Protein AF-A0A379SJ57-F1 (afdb_monomer_lite)

Structure (mmCIF, N/CA/C/O backbone):
data_AF-A0A379SJ57-F1
#
_entry.id   AF-A0A379SJ57-F1
#
loop_
_atom_site.group_PDB
_atom_site.id
_atom_site.type_symbol
_atom_site.label_atom_id
_atom_site.label_alt_id
_atom_site.label_comp_id
_atom_site.label_asym_id
_atom_site.label_entity_id
_atom_site.label_seq_id
_atom_site.pdbx_PDB_ins_code
_atom_site.Cartn_x
_atom_site.Cartn_y
_atom_site.Cartn_z
_atom_site.occupancy
_atom_site.B_iso_or_equiv
_atom_site.auth_seq_id
_atom_site.auth_comp_id
_atom_site.auth_asym_id
_atom_site.auth_atom_id
_atom_site.pdbx_PDB_model_num
ATOM 1 N N . MET A 1 1 ? -5.625 -17.906 33.572 1.00 48.75 1 MET A N 1
ATOM 2 C CA . MET A 1 1 ? -6.253 -18.999 34.368 1.00 48.75 1 MET A CA 1
ATOM 3 C C . MET A 1 1 ? -7.360 -18.580 35.364 1.00 48.75 1 MET A C 1
ATOM 5 O O . MET A 1 1 ? -8.380 -19.259 35.430 1.00 48.75 1 MET A O 1
ATOM 9 N N . ARG A 1 2 ? -7.218 -17.518 36.188 1.00 71.69 2 ARG A N 1
ATOM 10 C CA . ARG A 1 2 ? -8.210 -17.186 37.253 1.00 71.69 2 ARG A CA 1
ATOM 11 C C . ARG A 1 2 ? -9.575 -16.689 36.744 1.00 71.69 2 ARG A C 1
ATOM 13 O O . ARG A 1 2 ? -10.586 -16.983 37.377 1.00 71.69 2 ARG A O 1
ATOM 20 N N . LEU A 1 3 ? -9.605 -15.935 35.642 1.00 72.38 3 LEU A N 1
ATOM 21 C CA . LEU A 1 3 ? -10.839 -15.378 35.066 1.00 72.38 3 LEU A CA 1
ATOM 22 C C . LEU A 1 3 ? -11.674 -16.467 34.381 1.00 72.38 3 LEU A C 1
ATOM 24 O O . LEU A 1 3 ? -12.837 -16.642 34.733 1.00 72.38 3 LEU A O 1
ATOM 28 N N . LEU A 1 4 ? -11.057 -17.268 33.506 1.00 74.38 4 LEU A N 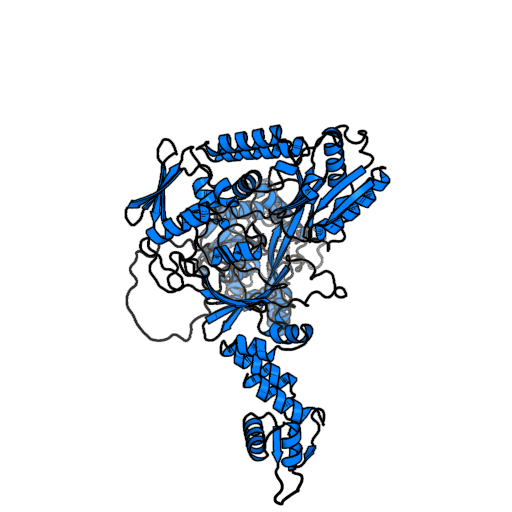1
ATOM 29 C CA . LEU A 1 4 ? -11.721 -18.395 32.844 1.00 74.38 4 LEU A CA 1
ATOM 30 C C . LEU A 1 4 ? -12.278 -19.412 33.854 1.00 74.38 4 LEU A C 1
ATOM 32 O O . LEU A 1 4 ? -13.416 -19.849 33.727 1.00 74.38 4 LEU A O 1
ATOM 36 N N . ASN A 1 5 ? -11.533 -19.723 34.923 1.00 81.56 5 ASN A N 1
ATOM 37 C CA . ASN A 1 5 ? -12.032 -20.609 35.980 1.00 81.56 5 ASN A CA 1
ATOM 38 C C . ASN A 1 5 ? -13.257 -20.042 36.711 1.00 81.56 5 ASN A C 1
ATOM 40 O O . ASN A 1 5 ? -14.175 -20.799 37.020 1.00 81.56 5 ASN A O 1
ATOM 44 N N . ARG A 1 6 ? -13.303 -18.728 36.965 1.00 82.94 6 ARG A N 1
ATOM 45 C CA . ARG A 1 6 ? -14.487 -18.075 37.546 1.00 82.94 6 ARG A CA 1
ATOM 46 C C . ARG A 1 6 ? -15.694 -18.159 36.617 1.00 82.94 6 ARG A C 1
ATOM 48 O O . ARG A 1 6 ? -16.784 -18.474 37.087 1.00 82.94 6 ARG A O 1
ATOM 55 N N . LEU A 1 7 ? -15.492 -17.920 35.322 1.00 85.56 7 LEU A N 1
ATOM 56 C CA . LEU A 1 7 ? -16.545 -18.039 34.317 1.00 85.56 7 LEU A CA 1
ATOM 57 C C . LEU A 1 7 ? -17.060 -19.484 34.220 1.00 85.56 7 LEU A C 1
ATOM 59 O O . LEU A 1 7 ? -18.263 -19.706 34.282 1.00 85.56 7 LEU A O 1
ATOM 63 N N . ASN A 1 8 ? -16.160 -20.471 34.180 1.00 85.94 8 ASN A N 1
ATOM 64 C CA . ASN A 1 8 ? -16.515 -21.892 34.151 1.00 85.94 8 ASN A CA 1
ATOM 65 C C . ASN A 1 8 ? -17.288 -22.321 35.407 1.00 85.94 8 ASN A C 1
ATOM 67 O O . ASN A 1 8 ? -18.257 -23.071 35.314 1.00 85.94 8 ASN A O 1
ATOM 71 N N . GLN A 1 9 ? -16.891 -21.840 36.591 1.00 87.75 9 GLN A N 1
ATOM 72 C CA . GLN A 1 9 ? -17.630 -22.090 37.833 1.00 87.75 9 GLN A CA 1
ATOM 73 C C . GLN A 1 9 ? -19.029 -21.467 37.793 1.00 87.75 9 GLN A C 1
ATOM 75 O O . GLN A 1 9 ? -19.994 -22.121 38.173 1.00 87.75 9 GLN A O 1
ATOM 80 N N . TYR A 1 10 ? -19.159 -20.238 37.291 1.00 89.75 10 TYR A N 1
ATOM 81 C CA . TYR A 1 10 ? -20.458 -19.592 37.118 1.00 89.75 10 TYR A CA 1
ATOM 82 C C . TYR A 1 10 ? -21.349 -20.350 36.122 1.00 89.75 10 TYR A C 1
ATOM 84 O O . TYR A 1 10 ? -22.508 -20.636 36.420 1.00 89.75 10 TYR A O 1
ATOM 92 N N . GLN A 1 11 ? -20.794 -20.758 34.979 1.00 88.69 11 GLN A N 1
ATOM 93 C CA . GLN A 1 11 ? -21.508 -21.512 33.950 1.00 88.69 11 GLN A CA 1
ATOM 94 C C . GLN A 1 11 ? -22.015 -22.862 34.480 1.00 88.69 11 GLN A C 1
ATOM 96 O O . GLN A 1 11 ? -23.155 -23.227 34.212 1.00 88.69 11 GLN A O 1
ATOM 101 N N . ARG A 1 12 ? -21.230 -23.561 35.313 1.00 89.25 12 ARG A N 1
ATOM 102 C CA . ARG A 1 12 ? -21.659 -24.803 35.989 1.00 89.25 12 ARG A CA 1
ATOM 103 C C . ARG A 1 12 ? -22.826 -24.597 36.958 1.00 89.25 12 ARG A C 1
ATOM 105 O O . ARG A 1 12 ? -23.638 -25.503 37.131 1.00 89.25 12 ARG A O 1
ATOM 112 N N . LEU A 1 13 ? -22.927 -23.426 37.593 1.00 90.19 13 LEU A N 1
ATOM 113 C CA . LEU A 1 13 ? -24.079 -23.084 38.435 1.00 90.19 13 LEU A CA 1
ATOM 114 C C . LEU A 1 13 ? -25.328 -22.791 37.589 1.00 90.19 13 LEU A C 1
ATOM 116 O O . LEU A 1 13 ? -26.430 -23.176 37.983 1.00 90.19 13 LEU A O 1
ATOM 120 N N . TRP A 1 14 ? -25.141 -22.130 36.444 1.00 91.31 14 TRP A N 1
ATOM 121 C CA . TRP A 1 14 ? -26.204 -21.656 35.554 1.00 91.31 14 TRP A CA 1
ATOM 122 C C . TRP A 1 14 ? -26.825 -22.768 34.690 1.00 91.31 14 TRP A C 1
ATOM 124 O O . TRP A 1 14 ? -28.048 -22.858 34.590 1.00 91.31 14 TRP A O 1
ATOM 134 N N . GLN A 1 15 ? -25.998 -23.649 34.111 1.00 88.94 15 GLN A N 1
ATOM 135 C CA . GLN A 1 15 ? -26.400 -24.650 33.110 1.00 88.94 15 GLN A CA 1
ATOM 136 C C . GLN A 1 15 ? -27.599 -25.533 33.518 1.00 88.94 15 GLN A C 1
ATOM 138 O O . GLN A 1 15 ? -28.474 -25.730 32.678 1.00 88.94 15 GLN A O 1
ATOM 143 N N . PRO A 1 16 ? -27.715 -26.033 34.767 1.00 86.62 16 PRO A N 1
ATOM 144 C CA . PRO A 1 16 ? -28.811 -26.929 35.145 1.00 86.62 16 PRO A CA 1
ATOM 145 C C . PRO A 1 16 ? -30.210 -26.304 35.097 1.00 86.62 16 PRO A C 1
ATOM 147 O O . PRO A 1 16 ? -31.183 -27.047 35.022 1.00 86.62 16 PRO A O 1
ATOM 150 N N . SER A 1 17 ? -30.330 -24.974 35.180 1.00 86.62 17 SER A N 1
ATOM 151 C CA . SER A 1 17 ? -31.626 -24.286 35.085 1.00 86.62 17 SER A CA 1
ATOM 152 C C . SER A 1 17 ? -31.761 -23.388 33.867 1.00 86.62 17 SER A C 1
ATOM 154 O O . SER A 1 17 ? -32.798 -22.753 33.716 1.00 86.62 17 SER A O 1
ATOM 156 N N . ALA A 1 18 ? -30.722 -23.288 33.033 1.00 86.25 18 ALA A N 1
ATOM 157 C CA . ALA A 1 18 ? -30.666 -22.332 31.929 1.00 86.25 18 ALA A CA 1
ATOM 158 C C . ALA A 1 18 ? -31.070 -20.897 32.348 1.00 86.25 18 ALA A C 1
ATOM 160 O O . ALA A 1 18 ? -31.710 -20.170 31.596 1.00 86.25 18 ALA A O 1
ATOM 161 N N . GLY A 1 19 ? -30.711 -20.497 33.576 1.00 84.25 19 GLY A N 1
ATOM 162 C CA . GLY A 1 19 ? -31.010 -19.173 34.131 1.00 84.25 19 GLY A CA 1
ATOM 163 C C . GLY A 1 19 ? -32.294 -19.072 34.959 1.00 84.25 19 GLY A C 1
ATOM 164 O O . GLY A 1 19 ? -32.446 -18.090 35.685 1.00 84.25 19 GLY A O 1
ATOM 165 N N . GLU A 1 20 ? -33.160 -20.089 34.947 1.00 88.44 20 GLU A N 1
ATOM 166 C CA . GLU A 1 20 ? -34.358 -20.125 35.794 1.00 88.44 20 GLU A CA 1
ATOM 167 C C . GLU A 1 20 ? -34.008 -20.166 37.286 1.00 88.44 20 GLU A C 1
ATOM 169 O O . GLU A 1 20 ? -32.941 -20.649 37.692 1.00 88.44 20 GLU A O 1
ATOM 174 N N . MET A 1 21 ? -34.925 -19.668 38.118 1.00 89.25 21 MET A N 1
ATOM 175 C CA . MET A 1 21 ? -34.755 -19.634 39.571 1.00 89.25 21 MET A CA 1
ATOM 176 C C . MET A 1 21 ? -34.632 -21.053 40.143 1.00 89.25 21 MET A C 1
ATOM 178 O O . MET A 1 21 ? -35.450 -21.927 39.864 1.00 89.25 21 MET A O 1
ATOM 182 N N . GLN A 1 22 ? -33.634 -21.273 41.002 1.00 90.75 22 GLN A N 1
ATOM 183 C CA . GLN A 1 22 ? -33.373 -22.581 41.604 1.00 90.75 22 GLN A CA 1
ATOM 184 C C . GLN A 1 22 ? -33.579 -22.569 43.124 1.00 90.75 22 GLN A C 1
ATOM 186 O O . GLN A 1 22 ? -33.187 -21.626 43.815 1.00 90.75 22 GLN A O 1
ATOM 191 N N . TYR A 1 23 ? -34.106 -23.676 43.653 1.00 90.50 23 TYR A N 1
ATOM 192 C CA . TYR A 1 23 ? -34.132 -23.981 45.085 1.00 90.50 23 TYR A CA 1
ATOM 193 C C . TYR A 1 23 ? -33.160 -25.125 45.372 1.00 90.50 23 TYR A C 1
ATOM 195 O O . TYR A 1 23 ? -33.458 -26.284 45.084 1.00 90.50 23 TYR A O 1
ATOM 203 N N . VAL A 1 24 ? -31.990 -24.802 45.919 1.00 90.75 24 VAL A N 1
ATOM 204 C CA . VAL A 1 24 ? -30.835 -25.716 46.014 1.00 90.75 24 VAL A CA 1
ATOM 205 C C . VAL A 1 24 ? -30.100 -25.553 47.340 1.00 90.75 24 VAL A C 1
ATOM 207 O O . VAL A 1 24 ? -30.220 -24.532 48.013 1.00 90.75 24 VAL A O 1
ATOM 210 N N . THR A 1 25 ? -29.341 -26.560 47.749 1.00 90.44 25 THR A N 1
ATOM 211 C CA . THR A 1 25 ? -28.478 -26.527 48.936 1.00 90.44 25 THR A CA 1
ATOM 212 C C . THR A 1 25 ? -27.042 -26.137 48.577 1.00 90.44 25 THR A C 1
ATOM 214 O O . THR A 1 25 ? -26.600 -26.253 47.434 1.00 90.44 25 THR A O 1
ATOM 217 N N . VAL A 1 26 ? -26.280 -25.687 49.578 1.00 89.00 26 VAL A N 1
ATOM 218 C CA . VAL A 1 26 ? -24.855 -25.352 49.408 1.00 89.00 26 VAL A CA 1
ATOM 219 C C . VAL A 1 26 ? -24.032 -26.594 49.031 1.00 89.00 26 VAL A C 1
ATOM 221 O O . VAL A 1 26 ? -23.131 -26.464 48.213 1.00 89.00 26 VAL A O 1
ATOM 224 N N . SER A 1 27 ? -24.342 -27.787 49.558 1.00 88.06 27 SER A N 1
ATOM 225 C CA . SER A 1 27 ? -23.637 -29.023 49.175 1.00 88.06 27 SER A CA 1
ATOM 226 C C . SER A 1 27 ? -23.882 -29.386 47.709 1.00 88.06 27 SER A C 1
ATOM 228 O O . SER A 1 27 ? -22.915 -29.603 46.986 1.00 88.06 27 SER A O 1
ATOM 230 N N . GLU A 1 28 ? -25.142 -29.355 47.244 1.00 88.62 28 GLU A N 1
ATOM 231 C CA . GLU A 1 28 ? -25.495 -29.642 45.838 1.00 88.62 28 GLU A CA 1
ATOM 232 C C . GLU A 1 28 ? -24.756 -28.694 44.875 1.00 88.62 28 GLU A C 1
ATOM 234 O O . GLU A 1 28 ? -24.225 -29.108 43.847 1.00 88.62 28 GLU A O 1
ATOM 239 N N . LEU A 1 29 ? -24.682 -27.403 45.210 1.00 90.56 29 LEU A N 1
ATOM 240 C CA . LEU A 1 29 ? -23.953 -26.425 44.401 1.00 90.56 29 LEU A CA 1
ATOM 241 C C . LEU A 1 29 ? -22.425 -26.624 44.451 1.00 90.56 29 LEU A C 1
ATOM 243 O O . LEU A 1 29 ? -21.736 -26.321 43.477 1.00 90.56 29 LEU A O 1
ATOM 247 N N . ALA A 1 30 ? -21.880 -27.109 45.571 1.00 89.88 30 ALA A N 1
ATOM 248 C CA . ALA A 1 30 ? -20.441 -27.287 45.755 1.00 89.88 30 ALA A CA 1
ATOM 249 C C . ALA A 1 30 ? -19.946 -28.492 44.947 1.00 89.88 30 ALA A C 1
ATOM 251 O O . ALA A 1 30 ? -18.898 -28.422 44.304 1.00 89.88 30 ALA A O 1
ATOM 252 N N . GLU A 1 31 ? -20.765 -29.543 44.896 1.00 90.00 31 GLU A N 1
ATOM 253 C CA . GLU A 1 31 ? -20.559 -30.728 44.071 1.00 90.00 31 GLU A CA 1
ATOM 254 C C . GLU A 1 31 ? -20.544 -30.374 42.574 1.00 90.00 31 GLU A C 1
ATOM 256 O O . GLU A 1 31 ? -19.587 -30.708 41.878 1.00 90.00 31 GLU A O 1
ATOM 261 N N . ARG A 1 32 ? -21.506 -29.566 42.097 1.00 89.06 32 ARG A N 1
ATOM 262 C CA . ARG A 1 32 ? -21.538 -29.065 40.702 1.00 89.06 32 ARG A CA 1
ATOM 263 C C . ARG A 1 32 ? -20.287 -28.272 40.313 1.00 89.06 32 ARG A C 1
ATOM 265 O O . ARG A 1 32 ? -19.822 -28.338 39.177 1.00 89.06 32 ARG A O 1
ATOM 272 N N . CYS A 1 33 ? -19.747 -27.492 41.247 1.00 86.50 33 CYS A N 1
ATOM 273 C CA . CYS A 1 33 ? -18.550 -26.682 41.028 1.00 86.50 33 CYS A CA 1
ATOM 274 C C . CYS A 1 33 ? -17.237 -27.440 41.271 1.00 86.50 33 CYS A C 1
ATOM 276 O O . CYS A 1 33 ? -16.175 -26.859 41.026 1.00 86.50 33 CYS A O 1
ATOM 278 N N . PHE A 1 34 ? -17.297 -28.698 41.724 1.00 88.62 34 PHE A N 1
ATOM 279 C CA . PHE A 1 34 ? -16.151 -29.502 42.160 1.00 88.62 34 PHE A CA 1
ATOM 280 C C . PHE A 1 34 ? -15.296 -28.781 43.217 1.00 88.62 34 PHE A C 1
ATOM 282 O O . PHE A 1 34 ? -14.074 -28.679 43.095 1.00 88.62 34 PHE A O 1
ATOM 289 N N . CYS A 1 35 ? -15.935 -28.212 44.244 1.00 89.50 35 CYS A N 1
ATOM 290 C CA . CYS A 1 35 ? -15.250 -27.469 45.302 1.00 89.50 35 CYS A CA 1
ATOM 291 C C . CYS A 1 35 ? -15.848 -27.724 46.696 1.00 89.50 35 CYS A C 1
ATOM 293 O O . CYS A 1 35 ? -16.866 -28.391 46.844 1.00 89.50 35 CYS A O 1
ATOM 295 N N . SER A 1 36 ? -15.203 -27.211 47.750 1.00 92.81 36 SER A N 1
ATOM 296 C CA . SER A 1 36 ? -15.726 -27.330 49.118 1.00 92.81 36 SER A CA 1
ATOM 297 C C . SER A 1 36 ? -16.885 -26.360 49.369 1.00 92.81 36 SER A C 1
ATOM 299 O O . SER A 1 36 ? -16.905 -25.251 48.831 1.00 92.81 36 SER A O 1
ATOM 301 N N . GLU A 1 37 ? -17.805 -26.704 50.277 1.00 89.94 37 GLU A N 1
ATOM 302 C CA . GLU A 1 37 ? -18.913 -25.813 50.670 1.00 89.94 37 GLU A CA 1
ATOM 303 C C . GLU A 1 37 ? -18.430 -24.438 51.152 1.00 89.94 37 GLU A C 1
ATOM 305 O O . GLU A 1 37 ? -19.062 -23.410 50.892 1.00 89.94 37 GLU A O 1
ATOM 310 N N . ARG A 1 38 ? -17.279 -24.398 51.838 1.00 89.06 38 ARG A N 1
ATOM 311 C CA . ARG A 1 38 ? -16.650 -23.147 52.276 1.00 89.06 38 ARG A CA 1
ATOM 312 C C . ARG A 1 38 ? -16.235 -22.291 51.081 1.00 89.06 38 ARG A C 1
ATOM 314 O O . ARG A 1 38 ? -16.464 -21.083 51.098 1.00 89.06 38 ARG A O 1
ATOM 321 N N . HIS A 1 39 ? -15.630 -22.896 50.061 1.00 89.81 39 HIS A N 1
ATOM 322 C CA . HIS A 1 39 ? -15.234 -22.178 48.853 1.00 89.81 39 HIS A CA 1
ATOM 323 C C . HIS A 1 39 ? -16.453 -21.711 48.055 1.00 89.81 39 HIS A C 1
ATOM 325 O O . HIS A 1 39 ? -16.493 -20.554 47.641 1.00 89.81 39 HIS A O 1
ATOM 331 N N . LEU A 1 40 ? -17.484 -22.550 47.927 1.00 91.19 40 LEU A N 1
ATOM 332 C CA . LEU A 1 40 ? -18.719 -22.169 47.250 1.00 91.19 40 LEU A CA 1
ATOM 333 C C . LEU A 1 40 ? -19.395 -20.964 47.917 1.00 91.19 40 LEU A C 1
ATOM 335 O O . LEU A 1 40 ? -19.800 -20.035 47.224 1.00 91.19 40 LEU A O 1
ATOM 339 N N . ARG A 1 41 ? -19.496 -20.931 49.252 1.00 90.25 41 ARG A N 1
ATOM 340 C CA . ARG A 1 41 ? -20.053 -19.763 49.962 1.00 90.25 41 ARG A CA 1
ATOM 341 C C . ARG A 1 41 ? -19.294 -18.478 49.622 1.00 90.25 41 ARG A C 1
ATOM 343 O O . ARG A 1 41 ? -19.913 -17.428 49.458 1.00 90.25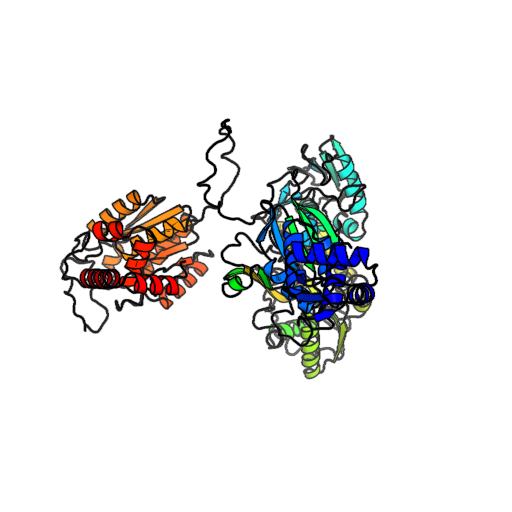 41 ARG A O 1
ATOM 350 N N . THR A 1 42 ? -17.972 -18.562 49.476 1.00 90.38 42 THR A N 1
ATOM 351 C CA . THR A 1 42 ? -17.143 -17.439 49.018 1.00 90.38 42 THR A CA 1
ATOM 352 C C . THR A 1 42 ? -17.462 -17.055 47.572 1.00 90.38 42 THR A C 1
ATOM 354 O O . THR A 1 42 ? -17.620 -15.867 47.301 1.00 90.38 42 THR A O 1
ATOM 357 N N . LEU A 1 43 ? -17.611 -18.025 46.662 1.00 89.38 43 LEU A N 1
ATOM 358 C CA . LEU A 1 43 ? -17.981 -17.776 45.262 1.00 89.38 43 LEU A CA 1
ATOM 359 C C . LEU A 1 43 ? -19.355 -17.109 45.138 1.00 89.38 43 LEU A C 1
ATOM 361 O O . LEU A 1 43 ? -19.466 -16.092 44.462 1.00 89.38 43 LEU A O 1
ATOM 365 N N . LEU A 1 44 ? -20.373 -17.619 45.839 1.00 90.50 44 LEU A N 1
ATOM 366 C CA . LEU A 1 44 ? -21.719 -17.034 45.861 1.00 90.50 44 LEU A CA 1
ATOM 367 C C . LEU A 1 44 ? -21.692 -15.597 46.388 1.00 90.50 44 LEU A C 1
ATOM 369 O O . LEU A 1 44 ? -22.301 -14.711 45.793 1.00 90.50 44 LEU A O 1
ATOM 373 N N . ARG A 1 45 ? -20.936 -15.336 47.464 1.00 91.06 45 ARG A N 1
ATOM 374 C CA . ARG A 1 45 ? -20.780 -13.982 48.011 1.00 91.06 45 ARG A CA 1
ATOM 375 C C . ARG A 1 45 ? -20.109 -13.036 47.013 1.00 91.06 45 ARG A C 1
ATOM 377 O O . ARG A 1 45 ? -20.577 -11.915 46.849 1.00 91.06 45 ARG A O 1
ATOM 384 N N . GLN A 1 46 ? -19.037 -13.478 46.357 1.00 89.38 46 GLN A N 1
ATOM 385 C CA . GLN A 1 46 ? -18.316 -12.678 45.361 1.00 89.38 46 GLN A CA 1
ATOM 386 C C . GLN A 1 46 ? -19.179 -12.390 44.129 1.00 89.38 46 GLN A C 1
ATOM 388 O O . GLN A 1 46 ? -19.236 -11.248 43.685 1.00 89.38 46 GLN A O 1
ATOM 393 N N . ALA A 1 47 ? -19.882 -13.399 43.612 1.00 89.19 47 ALA A N 1
ATOM 394 C CA . ALA A 1 47 ? -20.775 -13.250 42.469 1.00 89.19 47 ALA A CA 1
ATOM 395 C C . ALA A 1 47 ? -21.963 -12.330 42.794 1.00 89.19 47 ALA A C 1
ATOM 397 O O . ALA A 1 47 ? -22.347 -11.512 41.964 1.00 89.19 47 ALA A O 1
ATOM 398 N N . GLN A 1 48 ? -22.496 -12.397 44.019 1.00 92.25 48 GLN A N 1
ATOM 399 C CA . GLN A 1 48 ? -23.547 -11.485 44.472 1.00 92.25 48 GLN A CA 1
ATOM 400 C C . GLN A 1 48 ? -23.048 -10.043 44.632 1.00 92.25 48 GLN A C 1
ATOM 402 O O . GLN A 1 48 ? -23.743 -9.114 44.237 1.00 92.25 48 GLN A O 1
ATOM 407 N N . GLN A 1 49 ? -21.838 -9.835 45.164 1.00 89.56 49 GLN A N 1
ATOM 408 C CA . GLN A 1 49 ? -21.220 -8.502 45.241 1.00 89.56 49 GLN A CA 1
ATOM 409 C C . GLN A 1 49 ? -20.942 -7.899 43.860 1.00 89.56 49 GLN A C 1
ATOM 411 O O . GLN A 1 49 ? -21.036 -6.688 43.700 1.00 89.56 49 GLN A O 1
ATOM 416 N N . ALA A 1 50 ? -20.620 -8.737 42.875 1.00 85.06 50 ALA A N 1
ATOM 417 C CA . ALA A 1 50 ? -20.422 -8.326 41.489 1.00 85.06 50 ALA A CA 1
ATOM 418 C C . ALA A 1 50 ? -21.740 -8.168 40.701 1.00 85.06 50 ALA A C 1
ATOM 420 O O . ALA A 1 50 ? -21.702 -7.819 39.526 1.00 85.06 50 ALA A O 1
ATOM 421 N N . GLY A 1 51 ? -22.896 -8.435 41.325 1.00 89.88 51 GLY A N 1
ATOM 422 C CA . GLY A 1 51 ? -24.212 -8.298 40.697 1.00 89.88 51 GLY A CA 1
ATOM 423 C C . GLY A 1 51 ? -24.574 -9.406 39.703 1.00 89.88 51 GLY A C 1
ATOM 424 O O . GLY A 1 51 ? -25.493 -9.229 38.915 1.00 89.88 51 GLY A O 1
ATOM 425 N N . TRP A 1 52 ? -23.884 -10.551 39.712 1.00 92.00 52 TRP A N 1
ATOM 426 C CA . TRP A 1 52 ? -24.112 -11.624 38.729 1.00 92.00 52 TRP A CA 1
ATOM 427 C C . TRP A 1 52 ? -25.272 -12.553 39.098 1.00 92.00 52 TRP A C 1
ATOM 429 O O . TRP A 1 52 ? -25.864 -13.213 38.242 1.00 92.00 52 TRP A O 1
ATOM 439 N N . LEU A 1 53 ? -25.557 -12.675 40.393 1.00 93.00 53 LEU A N 1
ATOM 440 C CA . LEU A 1 53 ? -26.598 -13.539 40.940 1.00 93.00 53 LEU A CA 1
ATOM 441 C C . LEU A 1 53 ? -27.087 -12.999 42.284 1.00 93.00 53 LEU A C 1
ATOM 443 O O . LEU A 1 53 ? -26.414 -12.192 42.924 1.00 93.00 53 LEU A O 1
ATOM 447 N N . LYS A 1 54 ? -28.228 -13.500 42.747 1.00 93.25 54 LYS A N 1
ATOM 448 C CA . LYS A 1 54 ? -28.759 -13.285 44.090 1.00 93.25 54 LYS A CA 1
ATOM 449 C C . LYS A 1 54 ? -28.942 -14.635 44.779 1.00 93.25 54 LYS A C 1
ATOM 451 O O . LYS A 1 54 ? -29.561 -15.542 44.227 1.00 93.25 54 LYS A O 1
ATOM 456 N N . TRP A 1 55 ? -28.395 -14.763 45.980 1.00 92.12 55 TRP A N 1
ATOM 457 C CA . TRP A 1 55 ? -28.456 -15.952 46.818 1.00 92.12 55 TRP A CA 1
ATOM 458 C C . TRP A 1 55 ? -29.095 -15.621 48.167 1.00 92.12 55 TRP A C 1
ATOM 460 O O . TRP A 1 55 ? -28.544 -14.877 48.980 1.00 92.12 55 TRP A O 1
ATOM 470 N N . GLU A 1 56 ? -30.254 -16.220 48.427 1.00 90.38 56 GLU A N 1
ATOM 471 C CA . GLU A 1 56 ? -30.982 -16.085 49.687 1.00 90.38 56 GLU A CA 1
ATOM 472 C C . GLU A 1 56 ? -30.915 -17.415 50.445 1.00 90.38 56 GLU A C 1
ATOM 474 O O . GLU A 1 56 ? -31.625 -18.378 50.146 1.00 90.38 56 GLU A O 1
ATOM 479 N N . ALA A 1 57 ? -30.011 -17.478 51.424 1.00 83.25 57 ALA A N 1
ATOM 480 C CA . ALA A 1 57 ? -29.841 -18.653 52.269 1.00 83.25 57 ALA A CA 1
ATOM 481 C C . ALA A 1 57 ? -30.996 -18.787 53.274 1.00 83.25 57 ALA A C 1
ATOM 483 O O . ALA A 1 57 ? -31.381 -17.811 53.916 1.00 83.25 57 ALA A O 1
ATOM 484 N N . GLN A 1 58 ? -31.487 -20.010 53.480 1.00 80.62 58 GLN A N 1
ATOM 485 C CA . GLN A 1 58 ? -32.378 -20.329 54.597 1.00 80.62 58 GLN A CA 1
ATOM 486 C C . GLN A 1 58 ? -31.597 -20.906 55.782 1.00 80.62 58 GLN A C 1
ATOM 488 O O . GLN A 1 58 ? -30.662 -21.690 55.619 1.00 80.62 58 GLN A O 1
ATOM 493 N N . SER A 1 59 ? -32.003 -20.512 56.988 1.00 70.50 59 SER A N 1
ATOM 494 C CA . SER A 1 59 ? -31.467 -21.023 58.251 1.00 70.50 59 SER A CA 1
ATOM 495 C C . SER A 1 59 ? -31.873 -22.492 58.468 1.00 70.50 59 SER A C 1
ATOM 497 O O . SER A 1 59 ? -33.061 -22.812 58.463 1.00 70.50 59 SER A O 1
ATOM 499 N N . GLY A 1 60 ? -30.888 -23.383 58.655 1.00 66.25 60 GLY A N 1
ATOM 500 C CA . GLY A 1 60 ? -31.074 -24.815 58.952 1.00 66.25 60 GLY A CA 1
ATOM 501 C C . GLY A 1 60 ? -30.233 -25.750 58.064 1.00 66.25 60 GLY A C 1
ATOM 502 O O . GLY A 1 60 ? -30.041 -25.484 56.879 1.00 66.25 60 GLY A O 1
ATOM 503 N N . ARG A 1 61 ? -29.711 -26.862 58.616 1.00 64.38 61 ARG A N 1
ATOM 504 C CA . ARG A 1 61 ? -28.973 -27.875 57.825 1.00 64.38 61 ARG A CA 1
ATOM 505 C C . ARG A 1 61 ? -29.903 -28.506 56.780 1.00 64.38 61 ARG A C 1
ATOM 507 O O . ARG A 1 61 ? -31.023 -28.880 57.110 1.00 64.38 61 ARG A O 1
ATOM 514 N N . GLY A 1 62 ? -29.441 -28.613 55.534 1.00 67.56 62 GLY A N 1
ATOM 515 C CA . GLY A 1 62 ? -30.199 -29.225 54.432 1.00 67.56 62 GLY A CA 1
ATOM 516 C C . GLY A 1 62 ? -31.353 -28.379 53.874 1.00 67.56 62 GLY A C 1
ATOM 517 O O . GLY A 1 62 ? -32.054 -28.834 52.975 1.00 67.56 62 GLY A O 1
ATOM 518 N N . LYS A 1 63 ? -31.565 -27.150 54.367 1.00 78.69 63 LYS A N 1
ATOM 519 C CA . LYS A 1 63 ? -32.575 -26.242 53.807 1.00 78.69 63 LYS A CA 1
ATOM 520 C C . LYS A 1 63 ? -32.115 -25.704 52.452 1.00 78.69 63 LYS A C 1
ATOM 522 O O . LYS A 1 63 ? -30.958 -25.314 52.282 1.00 78.69 63 LYS A O 1
ATOM 527 N N . ARG A 1 64 ? -33.038 -25.687 51.491 1.00 86.88 64 ARG A N 1
ATOM 528 C CA . ARG A 1 64 ? -32.807 -25.163 50.142 1.00 86.88 64 ARG A CA 1
ATOM 529 C C . ARG A 1 64 ? -32.888 -23.637 50.168 1.00 86.88 64 ARG A C 1
ATOM 531 O O . ARG A 1 64 ? -33.887 -23.075 50.606 1.00 86.88 64 ARG A O 1
ATOM 538 N N . GLY A 1 65 ? -31.817 -22.980 49.737 1.00 88.06 65 GLY A N 1
ATOM 539 C CA . GLY A 1 65 ? -31.789 -21.541 49.498 1.00 88.06 65 GLY A CA 1
ATOM 540 C C . GLY A 1 65 ? -32.276 -21.211 48.091 1.00 88.06 65 GLY A C 1
ATOM 541 O O . GLY A 1 65 ? -32.346 -22.088 47.227 1.00 88.06 65 GLY A O 1
ATOM 542 N N . ARG A 1 66 ? -32.618 -19.942 47.871 1.00 91.88 66 ARG A N 1
ATOM 543 C CA . ARG A 1 66 ? -33.097 -19.437 46.582 1.00 91.88 66 ARG A CA 1
ATOM 544 C C . ARG A 1 66 ? -31.934 -18.816 45.811 1.00 91.88 66 ARG A C 1
ATOM 546 O O . ARG A 1 66 ? -31.311 -17.875 46.304 1.00 91.88 66 ARG A O 1
ATOM 553 N N . LEU A 1 67 ? -31.645 -19.343 44.623 1.00 92.44 67 LEU A N 1
ATOM 554 C CA . LEU A 1 67 ? -30.627 -18.836 43.703 1.00 92.44 67 LEU A CA 1
ATOM 555 C C . LEU A 1 67 ? -31.301 -18.243 42.464 1.00 92.44 67 LEU A C 1
ATOM 557 O O . LEU A 1 67 ? -32.045 -18.934 41.770 1.00 92.44 67 LEU A O 1
ATOM 561 N N . GLN A 1 68 ? -31.019 -16.976 42.184 1.00 92.50 68 GLN A N 1
ATOM 562 C CA . GLN A 1 68 ? -31.488 -16.260 41.001 1.00 92.50 68 GLN A CA 1
ATOM 563 C C . GLN A 1 68 ? -30.283 -15.731 40.225 1.00 92.50 68 GLN A C 1
ATOM 565 O O . GLN A 1 68 ? -29.425 -15.069 40.806 1.00 92.50 68 GLN A O 1
ATOM 570 N N . PHE A 1 69 ? -30.216 -15.992 38.923 1.00 92.81 69 PHE A N 1
ATOM 571 C CA . PHE A 1 69 ? -29.190 -15.418 38.053 1.00 92.81 69 PHE A CA 1
ATOM 572 C C . PHE A 1 69 ? -29.658 -14.058 37.532 1.00 92.81 69 PHE A C 1
ATOM 574 O O . PHE A 1 69 ? -30.833 -13.886 37.218 1.00 92.81 69 PHE A O 1
ATOM 581 N N . LEU A 1 70 ? -28.751 -13.083 37.498 1.00 91.75 70 LEU A N 1
ATOM 582 C CA . LEU A 1 70 ? -29.036 -11.723 37.020 1.00 91.75 70 LEU A CA 1
ATOM 583 C C . LEU A 1 70 ? -28.395 -11.447 35.654 1.00 91.75 70 LEU A C 1
ATOM 585 O O . LEU A 1 70 ? -28.822 -10.540 34.950 1.00 91.75 70 LEU A O 1
ATOM 589 N N . VAL A 1 71 ? -27.384 -12.235 35.286 1.00 90.81 71 VAL A N 1
ATOM 590 C CA . VAL A 1 71 ? -26.668 -12.166 34.009 1.00 90.81 71 VAL A CA 1
ATOM 591 C C . VAL A 1 71 ? -26.533 -13.574 33.429 1.00 90.81 71 VAL A C 1
ATOM 593 O O . VAL A 1 71 ? -26.594 -14.564 34.157 1.00 90.81 71 VAL A O 1
ATOM 596 N N . THR A 1 72 ? -26.365 -13.692 32.117 1.00 89.00 72 THR A N 1
ATOM 597 C CA . THR A 1 72 ? -26.049 -14.978 31.473 1.00 89.00 72 THR A CA 1
ATOM 598 C C . THR A 1 72 ? -24.534 -15.206 31.438 1.00 89.00 72 THR A C 1
ATOM 600 O O . THR A 1 72 ? -23.781 -14.225 31.453 1.00 89.00 72 THR A O 1
ATOM 603 N N . PRO A 1 73 ? -24.047 -16.459 31.355 1.00 86.69 73 PRO A N 1
ATOM 604 C CA . PRO A 1 73 ? -22.628 -16.740 31.143 1.00 86.69 73 PRO A CA 1
ATOM 605 C C . PRO A 1 73 ? -22.048 -16.007 29.925 1.00 86.69 73 PRO A C 1
ATOM 607 O O . PRO A 1 73 ? -20.922 -15.523 29.997 1.00 86.69 73 PRO A O 1
ATOM 610 N N . GLU A 1 74 ? -22.816 -15.866 28.841 1.00 79.75 74 GLU A N 1
ATOM 611 C CA . GLU A 1 74 ? -22.408 -15.133 27.638 1.00 79.75 74 GLU A CA 1
ATOM 612 C C . GLU A 1 74 ? -22.208 -13.641 27.933 1.00 79.75 74 GLU A C 1
ATOM 614 O O . GLU A 1 74 ? -21.140 -13.102 27.657 1.00 79.75 74 GLU A O 1
ATOM 619 N N . SER A 1 75 ? -23.190 -12.980 28.560 1.00 81.81 75 SER A N 1
ATOM 620 C CA . SER A 1 75 ? -23.083 -11.554 28.914 1.00 81.81 75 SER A CA 1
ATOM 621 C C . SER A 1 75 ? -21.951 -11.284 29.911 1.00 81.81 75 SER A C 1
ATOM 623 O O . SER A 1 75 ? -21.222 -10.300 29.780 1.00 81.81 75 SER A O 1
ATOM 625 N N . LEU A 1 76 ? -21.743 -12.200 30.864 1.00 85.69 76 LEU A N 1
ATOM 626 C CA . LEU A 1 76 ? -20.642 -12.129 31.816 1.00 85.69 76 LEU A CA 1
ATOM 627 C C . LEU A 1 76 ? -19.286 -12.275 31.113 1.00 85.69 76 LEU A C 1
ATOM 629 O O . LEU A 1 76 ? -18.361 -11.523 31.415 1.00 85.69 76 LEU A O 1
ATOM 633 N N . ARG A 1 77 ? -19.165 -13.209 30.161 1.00 84.06 77 ARG A N 1
ATOM 634 C CA . ARG A 1 77 ? -17.952 -13.382 29.353 1.00 84.06 77 ARG A CA 1
ATOM 635 C C . ARG A 1 77 ? -17.622 -12.100 28.590 1.00 84.06 77 ARG A C 1
ATOM 637 O O . ARG A 1 77 ? -16.490 -11.634 28.696 1.00 84.06 77 ARG A O 1
ATOM 644 N N . THR A 1 78 ? -18.598 -11.514 27.894 1.00 75.06 78 THR A N 1
ATOM 645 C CA . THR A 1 78 ? -18.420 -10.262 27.140 1.00 75.06 78 THR A CA 1
ATOM 646 C C . THR A 1 78 ? -17.941 -9.128 28.045 1.00 75.06 78 THR A C 1
ATOM 648 O O . THR A 1 78 ? -16.930 -8.501 27.741 1.00 75.06 78 THR A O 1
ATOM 651 N N . ALA A 1 79 ? -18.575 -8.931 29.206 1.00 80.69 79 ALA A N 1
ATOM 652 C CA . ALA A 1 79 ? -18.168 -7.900 30.165 1.00 80.69 79 ALA A CA 1
ATOM 653 C C . ALA A 1 79 ? -16.751 -8.134 30.729 1.00 80.69 79 ALA A C 1
ATOM 655 O O . ALA A 1 79 ? -15.973 -7.198 30.910 1.00 80.69 79 ALA A O 1
ATOM 656 N N . MET A 1 80 ? -16.378 -9.392 30.995 1.00 84.44 80 MET A N 1
ATOM 657 C CA . MET A 1 80 ? -15.026 -9.738 31.452 1.00 84.44 80 MET A CA 1
ATOM 658 C C . MET A 1 80 ? -13.971 -9.502 30.365 1.00 84.44 80 MET A C 1
ATOM 660 O O . MET A 1 80 ? -12.856 -9.088 30.685 1.00 84.44 80 MET A O 1
ATOM 664 N N . MET A 1 81 ? -14.306 -9.763 29.099 1.00 77.06 81 MET A N 1
ATOM 665 C CA . MET A 1 81 ? -13.435 -9.491 27.956 1.00 77.06 81 MET A CA 1
ATOM 666 C C . MET A 1 81 ? -13.263 -7.993 27.719 1.00 77.06 81 MET A C 1
ATOM 668 O O . MET A 1 81 ? -12.130 -7.552 27.556 1.00 77.06 81 MET A O 1
ATOM 672 N N . GLU A 1 82 ? -14.346 -7.216 27.764 1.00 74.12 82 GLU A N 1
ATOM 673 C CA . GLU A 1 82 ? -14.316 -5.752 27.672 1.00 74.12 82 GLU A CA 1
ATOM 674 C C . GLU A 1 82 ? -13.403 -5.161 28.747 1.00 74.12 82 GLU A C 1
ATOM 676 O O . GLU A 1 82 ? -12.445 -4.458 28.437 1.00 74.12 82 GLU A O 1
ATOM 681 N N . GLN A 1 83 ? -13.590 -5.572 30.002 1.00 80.50 83 GLN A N 1
ATOM 682 C CA . GLN A 1 83 ? -12.744 -5.125 31.102 1.00 80.50 83 GLN A CA 1
ATOM 683 C C . GLN A 1 83 ? -11.272 -5.549 30.935 1.00 80.50 83 GLN A C 1
ATOM 685 O O . GLN A 1 83 ? -10.357 -4.821 31.331 1.00 80.50 83 GLN A O 1
ATOM 690 N N . ALA A 1 84 ? -11.015 -6.743 30.393 1.00 78.75 84 ALA A N 1
ATOM 691 C CA . ALA A 1 84 ? -9.658 -7.199 30.105 1.00 78.75 84 ALA A CA 1
ATOM 692 C C . ALA A 1 84 ? -9.023 -6.384 28.967 1.00 78.75 84 ALA A C 1
ATOM 694 O O . ALA A 1 84 ? -7.851 -6.023 29.071 1.00 78.75 84 ALA A O 1
ATOM 695 N N . LEU A 1 85 ? -9.786 -6.040 27.926 1.00 72.12 85 LEU A N 1
ATOM 696 C CA . LEU A 1 85 ? -9.349 -5.160 26.845 1.00 72.12 85 LEU A CA 1
ATOM 697 C C . LEU A 1 85 ? -9.079 -3.750 27.361 1.00 72.12 85 LEU A C 1
ATOM 699 O O . LEU A 1 85 ? -7.987 -3.251 27.133 1.00 72.12 85 LEU A O 1
ATOM 703 N N . GLU A 1 86 ? -9.971 -3.126 28.126 1.00 70.31 86 GLU A N 1
ATOM 704 C CA . GLU A 1 86 ? -9.729 -1.804 28.730 1.00 70.31 86 GLU A CA 1
ATOM 705 C C . GLU A 1 86 ? -8.436 -1.781 29.559 1.00 70.31 86 GLU A C 1
ATOM 707 O O . GLU A 1 86 ? -7.631 -0.854 29.470 1.00 70.31 86 GLU A O 1
ATOM 712 N N . LYS A 1 87 ? -8.165 -2.860 30.299 1.00 74.56 87 LYS A N 1
ATOM 713 C CA . LYS A 1 87 ? -6.952 -3.006 31.118 1.00 74.56 87 LYS A CA 1
ATOM 714 C C . LYS A 1 87 ? -5.701 -3.429 30.342 1.00 74.56 87 LYS A C 1
ATOM 716 O O . LYS A 1 87 ? -4.658 -3.607 30.965 1.00 74.56 87 LYS A O 1
ATOM 721 N N . GLY A 1 88 ? -5.785 -3.635 29.026 1.00 69.38 88 GLY A N 1
ATOM 722 C CA . GLY A 1 88 ? -4.647 -4.083 28.214 1.00 69.38 88 GLY A CA 1
ATOM 723 C C . GLY A 1 88 ? -4.171 -5.496 28.538 1.00 69.38 88 GLY A C 1
ATOM 724 O O . GLY A 1 88 ? -2.983 -5.776 28.480 1.00 69.38 88 GLY A O 1
ATOM 725 N N . GLN A 1 89 ? -5.085 -6.388 28.912 1.00 79.25 89 GLN A N 1
ATOM 726 C CA . GLN A 1 89 ? -4.801 -7.777 29.270 1.00 79.25 89 GLN A CA 1
ATOM 727 C C . GLN A 1 89 ? -5.157 -8.723 28.114 1.00 79.25 89 GLN A C 1
ATOM 729 O O . GLN A 1 89 ? -6.032 -9.578 28.257 1.00 79.25 89 GLN A O 1
ATOM 734 N N . GLN A 1 90 ? -4.490 -8.598 26.961 1.00 76.06 90 GLN A N 1
ATOM 735 C CA . GLN A 1 90 ? -4.853 -9.334 25.736 1.00 76.06 90 GLN A CA 1
ATOM 736 C C . GLN A 1 90 ? -4.801 -10.857 25.910 1.00 76.06 90 GLN A C 1
ATOM 738 O O . GLN A 1 90 ? -5.656 -11.568 25.392 1.00 76.06 90 GLN A O 1
ATOM 743 N N . LEU A 1 91 ? -3.852 -11.368 26.698 1.00 74.19 91 LEU A N 1
ATOM 744 C CA . LEU A 1 91 ? -3.768 -12.800 27.000 1.00 74.19 91 LEU A CA 1
ATOM 745 C C . LEU A 1 91 ? -5.009 -13.307 27.753 1.00 74.19 91 LEU A C 1
ATOM 747 O O . LEU A 1 91 ? -5.489 -14.401 27.475 1.00 74.19 91 LEU A O 1
ATOM 751 N N . ASN A 1 92 ? -5.580 -12.500 28.656 1.00 76.38 92 ASN A N 1
ATOM 752 C CA . ASN A 1 92 ? -6.826 -12.856 29.340 1.00 76.38 92 ASN A CA 1
ATOM 753 C C . ASN A 1 92 ? -8.013 -12.855 28.369 1.00 76.38 92 ASN A C 1
ATOM 755 O O . ASN A 1 92 ? -8.919 -13.668 28.524 1.00 76.38 92 ASN A O 1
ATOM 759 N N . VAL A 1 93 ? -8.003 -11.969 27.370 1.00 74.38 93 VAL A N 1
ATOM 760 C CA . VAL A 1 93 ? -9.020 -11.935 26.309 1.00 74.38 93 VAL A CA 1
ATOM 761 C C . VAL A 1 93 ? -8.941 -13.211 25.480 1.00 74.38 93 VAL A C 1
ATOM 763 O O . VAL A 1 93 ? -9.964 -13.862 25.316 1.00 74.38 93 VAL A O 1
ATOM 766 N N . LEU A 1 94 ? -7.741 -13.615 25.045 1.00 71.62 94 LEU A N 1
ATOM 767 C CA . LEU A 1 94 ? -7.514 -14.867 24.312 1.00 71.62 94 LEU A CA 1
ATOM 768 C C . LEU A 1 94 ? -7.923 -16.107 25.127 1.00 71.62 94 LEU A C 1
ATOM 770 O O . LEU A 1 94 ? -8.534 -17.026 24.590 1.00 71.62 94 LEU A O 1
ATOM 774 N N . GLU A 1 95 ? -7.652 -16.127 26.436 1.00 73.44 95 GLU A N 1
ATOM 775 C CA . GLU A 1 95 ? -8.121 -17.205 27.318 1.00 73.44 95 GLU A CA 1
ATOM 776 C C . GLU A 1 95 ? -9.656 -17.248 27.439 1.00 73.44 95 GLU A C 1
ATOM 778 O O . GLU A 1 95 ? -10.241 -18.328 27.439 1.00 73.44 95 GLU A O 1
ATOM 783 N N . LEU A 1 96 ? -10.321 -16.094 27.569 1.00 70.56 96 LEU A N 1
ATOM 784 C CA . LEU A 1 96 ? -11.788 -15.997 27.656 1.00 70.56 96 LEU A CA 1
ATOM 785 C C . LEU A 1 96 ? -12.479 -16.295 26.315 1.00 70.56 96 LEU A C 1
ATOM 787 O O . LEU A 1 96 ? -13.640 -16.703 26.295 1.00 70.56 96 LEU A O 1
ATOM 791 N N . ALA A 1 97 ? -11.739 -16.118 25.224 1.00 64.00 97 ALA A N 1
ATOM 792 C CA . ALA A 1 97 ? -12.111 -16.315 23.832 1.00 64.00 97 ALA A CA 1
ATOM 793 C C . ALA A 1 97 ? -12.041 -17.771 23.339 1.00 64.00 97 ALA A C 1
ATOM 795 O O . ALA A 1 97 ? -12.204 -17.984 22.139 1.00 64.00 97 ALA A O 1
ATOM 796 N N . GLN A 1 98 ? -11.811 -18.763 24.216 1.00 65.25 98 GLN A N 1
ATOM 797 C CA . GLN A 1 98 ? -11.826 -20.203 23.887 1.00 65.25 98 GLN A CA 1
ATOM 798 C C . GLN A 1 98 ? -13.233 -20.699 23.484 1.00 65.25 98 GLN A C 1
ATOM 800 O O . GLN A 1 98 ? -13.842 -21.534 24.149 1.00 65.25 98 GLN A O 1
ATOM 805 N N . LEU A 1 99 ? -13.765 -20.148 22.400 1.00 59.78 99 LEU A N 1
ATOM 806 C CA . LEU A 1 99 ? -15.056 -20.437 21.799 1.00 59.78 99 LEU A CA 1
ATOM 807 C C . LEU A 1 99 ? -14.876 -20.913 20.363 1.00 59.78 99 LEU A C 1
ATOM 809 O O . LEU A 1 99 ? -13.795 -20.802 19.777 1.00 59.78 99 LEU A O 1
ATOM 813 N N . ALA A 1 100 ? -15.968 -21.406 19.778 1.00 53.25 100 ALA A N 1
ATOM 814 C CA . ALA A 1 100 ? -16.030 -21.600 18.341 1.00 53.25 100 ALA A CA 1
ATOM 815 C C . ALA A 1 100 ? -15.711 -20.258 17.637 1.00 53.25 100 ALA A C 1
ATOM 817 O O . ALA A 1 100 ? -16.253 -19.218 18.021 1.00 53.25 100 ALA A O 1
ATOM 818 N N . PRO A 1 101 ? -14.852 -20.233 16.606 1.00 51.50 101 PRO A N 1
ATOM 819 C CA . PRO A 1 101 ? -14.379 -18.989 15.985 1.00 51.50 101 PRO A CA 1
ATOM 820 C C . PRO A 1 101 ? -15.454 -18.013 15.480 1.00 51.50 101 PRO A C 1
ATOM 822 O O . PRO A 1 101 ? -15.208 -16.806 15.445 1.00 51.50 101 PRO A O 1
ATOM 825 N N . GLY A 1 102 ? -16.650 -18.501 15.129 1.00 51.53 102 GLY A N 1
ATOM 826 C CA . GLY A 1 102 ? -17.795 -17.652 14.781 1.00 51.53 102 GLY A CA 1
ATOM 827 C C . GLY A 1 102 ? -18.289 -16.780 15.945 1.00 51.53 102 GLY A C 1
ATOM 828 O O . GLY A 1 102 ? -18.594 -15.605 15.748 1.00 51.53 102 GLY A O 1
ATOM 829 N N . GLU A 1 103 ? -18.291 -17.312 17.169 1.00 54.88 103 GLU A N 1
ATOM 830 C CA . GLU A 1 103 ? -18.683 -16.583 18.385 1.00 54.88 103 GLU A CA 1
ATOM 831 C C . GLU A 1 103 ? -17.590 -15.601 18.822 1.00 54.88 103 GLU A C 1
ATOM 833 O O . GLU A 1 103 ? -17.877 -14.480 19.247 1.00 54.88 103 GLU A O 1
ATOM 838 N N . LEU A 1 104 ? -16.320 -15.984 18.641 1.00 58.44 104 LEU A N 1
ATOM 839 C CA . LEU A 1 104 ? -15.181 -15.109 18.901 1.00 58.44 104 LEU A CA 1
ATOM 840 C C . LEU A 1 104 ? -15.216 -13.848 18.025 1.00 58.44 104 LEU A C 1
ATOM 842 O O . LEU A 1 104 ? -14.956 -12.749 18.514 1.00 58.44 104 LEU A O 1
ATOM 846 N N . ARG A 1 105 ? -15.589 -13.985 16.747 1.00 57.62 105 ARG A N 1
ATOM 847 C CA . ARG A 1 105 ? -15.760 -12.847 15.833 1.00 57.62 105 ARG A CA 1
ATOM 848 C C . ARG A 1 105 ? -16.789 -11.853 16.363 1.00 57.62 105 ARG A C 1
ATOM 850 O O . ARG A 1 105 ? -16.472 -10.672 16.467 1.00 57.62 105 ARG A O 1
ATOM 857 N N . ALA A 1 106 ? -17.994 -12.324 16.691 1.00 58.75 106 ALA A N 1
ATOM 858 C CA . ALA A 1 106 ? -19.073 -11.466 17.180 1.00 58.75 106 ALA A CA 1
ATOM 859 C C . ALA A 1 106 ? -18.669 -10.722 18.463 1.00 58.75 106 ALA A C 1
ATOM 861 O O . ALA A 1 106 ? -19.009 -9.554 18.633 1.00 58.75 106 ALA A O 1
ATOM 862 N N . MET A 1 107 ? -17.883 -11.370 19.330 1.00 60.56 107 MET A N 1
ATOM 863 C CA . MET A 1 107 ? -17.374 -10.746 20.551 1.00 60.56 107 MET A CA 1
ATOM 864 C C . MET A 1 107 ? -16.211 -9.773 20.327 1.00 60.56 107 MET A C 1
ATOM 866 O O . MET A 1 107 ? -16.124 -8.789 21.050 1.00 60.56 107 MET A O 1
ATOM 870 N N . LEU A 1 108 ? -15.304 -10.015 19.372 1.00 62.38 108 LEU A N 1
ATOM 871 C CA . LEU A 1 108 ? -14.174 -9.110 19.099 1.00 62.38 108 LEU A CA 1
ATOM 872 C C . LEU A 1 108 ? -14.574 -7.900 18.248 1.00 62.38 108 LEU A C 1
ATOM 874 O O . LEU A 1 108 ? -13.934 -6.853 18.337 1.00 62.38 108 LEU A O 1
ATOM 878 N N . GLN A 1 109 ? -15.628 -8.024 17.439 1.00 61.50 109 GLN A N 1
ATOM 879 C CA . GLN A 1 109 ? -16.076 -7.003 16.490 1.00 61.50 109 GLN A CA 1
ATOM 880 C C . GLN A 1 109 ? -16.298 -5.601 17.102 1.00 61.50 109 GLN A C 1
ATOM 882 O O . GLN A 1 109 ? -15.834 -4.641 16.487 1.00 61.50 109 GLN A O 1
ATOM 887 N N . PRO A 1 110 ? -16.906 -5.429 18.297 1.00 58.59 110 PRO A N 1
ATOM 888 C CA . PRO A 1 110 ? -17.070 -4.110 18.928 1.00 58.59 110 PRO A CA 1
ATOM 889 C C . PRO A 1 110 ? -15.745 -3.418 19.283 1.00 58.59 110 PRO A C 1
ATOM 891 O O . PRO A 1 110 ? -15.691 -2.199 19.445 1.00 58.59 110 PRO A O 1
ATOM 894 N N . PHE A 1 111 ? -14.667 -4.193 19.405 1.00 59.69 111 PHE A N 1
ATOM 895 C CA . PHE A 1 111 ? -13.354 -3.722 19.838 1.00 59.69 111 PHE A CA 1
ATOM 896 C C . PHE A 1 111 ? -12.394 -3.452 18.676 1.00 59.69 111 PHE A C 1
ATOM 898 O O . PHE A 1 111 ? -11.264 -3.010 18.908 1.00 59.69 111 PHE A O 1
ATOM 905 N N . MET A 1 112 ? -12.820 -3.721 17.439 1.00 64.94 112 MET A N 1
ATOM 906 C CA . MET A 1 112 ? -12.022 -3.497 16.237 1.00 64.94 112 MET A CA 1
ATOM 907 C C . MET A 1 112 ? -11.974 -2.016 15.847 1.00 64.94 112 MET A C 1
ATOM 909 O O . MET A 1 112 ? -12.861 -1.223 16.157 1.00 64.94 112 MET A O 1
ATOM 913 N N . GLY A 1 113 ? -10.913 -1.647 15.133 1.00 59.12 113 GLY A N 1
ATOM 914 C CA . GLY A 1 113 ? -10.666 -0.289 14.672 1.00 59.12 113 GLY A CA 1
ATOM 915 C C . GLY A 1 113 ? -9.820 0.564 15.610 1.00 59.12 113 GLY A C 1
ATOM 916 O O . GLY A 1 113 ? -9.122 0.057 16.488 1.00 59.12 113 GLY A O 1
ATOM 917 N N . GLY A 1 114 ? -9.795 1.871 15.339 1.00 57.34 114 GLY A N 1
ATOM 918 C CA . GLY A 1 114 ? -9.027 2.835 16.124 1.00 57.34 114 GLY A CA 1
ATOM 919 C C . GLY A 1 114 ? -9.742 3.145 17.433 1.00 57.34 114 GLY A C 1
ATOM 920 O O . GLY A 1 114 ? -10.830 3.715 17.416 1.00 57.34 114 GLY A O 1
ATOM 921 N N . GLN A 1 115 ? -9.134 2.784 18.559 1.00 60.56 115 GLN A N 1
ATOM 922 C CA . GLN A 1 115 ? -9.675 3.034 19.891 1.00 60.56 115 GLN A CA 1
ATOM 923 C C . GLN A 1 115 ? -8.627 3.683 20.793 1.00 60.56 115 GLN A C 1
ATOM 925 O O . GLN A 1 115 ? -7.427 3.432 20.675 1.00 60.56 115 GLN A O 1
ATOM 930 N N . TRP A 1 116 ? -9.091 4.511 21.723 1.00 53.50 116 TRP A N 1
ATOM 931 C CA . TRP A 1 116 ? -8.273 4.985 22.832 1.00 53.50 116 TRP A CA 1
ATOM 932 C C . TRP A 1 116 ? -8.343 3.952 23.951 1.00 53.50 116 TRP A C 1
ATOM 934 O O . TRP A 1 116 ? -9.423 3.625 24.431 1.00 53.50 116 TRP A O 1
ATOM 944 N N . GLN A 1 117 ? -7.193 3.418 24.344 1.00 58.91 117 GLN A N 1
ATOM 945 C CA . GLN A 1 117 ? -7.072 2.448 25.426 1.00 58.91 117 GLN A CA 1
ATOM 946 C C . GLN A 1 117 ? -6.161 3.062 26.487 1.00 58.91 117 GLN A C 1
ATOM 948 O O . GLN A 1 117 ? -4.968 3.180 26.242 1.00 58.91 117 GLN A O 1
ATOM 953 N N . ASN A 1 118 ? -6.696 3.497 27.632 1.00 57.78 118 ASN A N 1
ATOM 954 C CA . ASN A 1 118 ? -5.930 4.211 28.673 1.00 57.78 118 ASN A CA 1
ATOM 955 C C . ASN A 1 118 ? -5.100 5.379 28.099 1.00 57.78 118 ASN A C 1
ATOM 957 O O . ASN A 1 118 ? -3.873 5.369 28.184 1.00 57.78 118 ASN A O 1
ATOM 961 N N . ASP A 1 119 ? -5.749 6.315 27.397 1.00 56.47 119 ASP A N 1
ATOM 962 C CA . ASP A 1 119 ? -5.104 7.453 26.710 1.00 56.47 119 ASP A CA 1
ATOM 963 C C . ASP A 1 119 ? -4.050 7.071 25.650 1.00 56.47 119 ASP A C 1
ATOM 965 O O . ASP A 1 119 ? -3.311 7.913 25.138 1.00 56.47 119 ASP A O 1
ATOM 969 N N . THR A 1 120 ? -4.008 5.793 25.264 1.00 66.06 120 THR A N 1
ATOM 970 C CA . THR A 1 120 ? -3.058 5.244 24.299 1.00 66.06 120 THR A CA 1
ATOM 971 C C . THR A 1 120 ? -3.792 4.918 22.992 1.00 66.06 120 THR A C 1
ATOM 973 O O . THR A 1 120 ? -4.628 4.005 22.973 1.00 66.06 120 THR A O 1
ATOM 976 N N . PRO A 1 121 ? -3.524 5.631 21.882 1.00 71.00 121 PRO A N 1
ATOM 977 C CA . PRO A 1 121 ? -4.182 5.370 20.605 1.00 71.00 121 PRO A CA 1
ATOM 978 C C . PRO A 1 121 ? -3.746 4.006 20.052 1.00 71.00 121 PRO A C 1
ATOM 980 O O . PRO A 1 121 ? -2.578 3.807 19.699 1.00 71.00 121 PRO A O 1
ATOM 983 N N . THR A 1 122 ? -4.693 3.069 19.989 1.00 71.75 122 THR A N 1
ATOM 984 C CA . THR A 1 122 ? -4.483 1.671 19.596 1.00 71.75 122 THR A CA 1
ATOM 985 C C . THR A 1 122 ? -5.339 1.323 18.384 1.00 71.75 122 THR A C 1
ATOM 987 O O . THR A 1 122 ? -6.544 1.567 18.377 1.00 71.75 122 THR A O 1
ATOM 990 N N . LEU A 1 123 ? -4.732 0.731 17.355 1.00 74.06 123 LEU A N 1
ATOM 991 C CA . LEU A 1 123 ? -5.440 0.261 16.163 1.00 74.06 123 LEU A CA 1
ATOM 992 C C . LEU A 1 123 ? -5.574 -1.265 16.190 1.00 74.06 123 LEU A C 1
ATOM 994 O O . LEU A 1 123 ? -4.565 -1.963 16.124 1.00 74.06 123 LEU A O 1
ATOM 998 N N . ARG A 1 124 ? -6.805 -1.786 16.240 1.00 72.56 124 ARG A N 1
ATOM 999 C CA . ARG A 1 124 ? -7.071 -3.234 16.179 1.00 72.56 124 ARG A CA 1
ATOM 1000 C C . ARG A 1 124 ? -7.579 -3.641 14.802 1.00 72.56 124 ARG A C 1
ATOM 1002 O O . ARG A 1 124 ? -8.580 -3.111 14.323 1.00 72.56 124 ARG A O 1
ATOM 1009 N N . ILE A 1 125 ? -6.879 -4.575 14.174 1.00 72.50 125 ILE A N 1
ATOM 1010 C CA . ILE A 1 125 ? -7.103 -5.033 12.807 1.00 72.50 125 ILE A CA 1
ATOM 1011 C C . ILE A 1 125 ? -7.447 -6.526 12.860 1.00 72.50 125 ILE A C 1
ATOM 1013 O O . ILE A 1 125 ? -6.609 -7.320 13.295 1.00 72.50 125 ILE A O 1
ATOM 1017 N N . PRO A 1 126 ? -8.642 -6.947 12.415 1.00 68.75 126 PRO A N 1
ATOM 1018 C CA . PRO A 1 126 ? -8.915 -8.364 12.225 1.00 68.75 126 PRO A CA 1
ATOM 1019 C C . PRO A 1 126 ? -8.068 -8.893 11.061 1.00 68.75 126 PRO A C 1
ATOM 1021 O O . PRO A 1 126 ? -7.973 -8.259 10.008 1.00 68.75 126 PRO A O 1
ATOM 1024 N N . TYR A 1 127 ? -7.443 -10.055 11.242 1.00 71.81 127 TYR A N 1
ATOM 1025 C CA . TYR A 1 127 ? -6.575 -10.669 10.244 1.00 71.81 127 TYR A CA 1
ATOM 1026 C C . TYR A 1 127 ? -6.969 -12.128 9.975 1.00 71.81 127 TYR A C 1
ATOM 1028 O O . TYR A 1 127 ? -7.346 -12.876 10.876 1.00 71.81 127 TYR A O 1
ATOM 1036 N N . TYR A 1 128 ? -6.922 -12.526 8.704 1.00 63.94 128 TYR A N 1
ATOM 1037 C CA . TYR A 1 128 ? -7.601 -13.728 8.204 1.00 63.94 128 TYR A CA 1
ATOM 1038 C C . TYR A 1 128 ? -6.801 -15.027 8.346 1.00 63.94 128 TYR A C 1
ATOM 1040 O O . TYR A 1 128 ? -7.354 -16.112 8.185 1.00 63.94 128 TYR A O 1
ATOM 1048 N N . ARG A 1 129 ? -5.497 -14.939 8.618 1.00 74.50 129 ARG A N 1
ATOM 1049 C CA . ARG A 1 129 ? -4.606 -16.098 8.746 1.00 74.50 129 ARG A CA 1
ATOM 1050 C C . ARG A 1 129 ? -3.495 -15.831 9.758 1.00 74.50 129 ARG A C 1
ATOM 1052 O O . ARG A 1 129 ? -3.170 -14.666 9.977 1.00 74.50 129 ARG A O 1
ATOM 1059 N N . PRO A 1 130 ? -2.848 -16.871 10.296 1.00 80.44 130 PRO A N 1
ATOM 1060 C CA . PRO A 1 130 ? -1.599 -16.706 11.024 1.00 80.44 130 PRO A CA 1
ATOM 1061 C C . PRO A 1 130 ? -0.534 -15.994 10.183 1.00 80.44 130 PRO A C 1
ATOM 1063 O O . PRO A 1 130 ? -0.441 -16.203 8.965 1.00 80.44 130 PRO A O 1
ATOM 1066 N N . LEU A 1 131 ? 0.236 -15.129 10.843 1.00 84.75 131 LEU A N 1
ATOM 1067 C CA . LEU A 1 131 ? 1.398 -14.458 10.266 1.00 84.75 131 LEU A CA 1
ATOM 1068 C C . LEU A 1 131 ? 2.644 -15.321 10.469 1.00 84.75 131 LEU A C 1
ATOM 1070 O O . LEU A 1 131 ? 2.816 -15.919 11.533 1.00 84.75 131 LEU A O 1
ATOM 1074 N N . ASP A 1 132 ? 3.514 -15.357 9.462 1.00 87.50 132 ASP A N 1
ATOM 1075 C CA . ASP A 1 132 ? 4.812 -16.022 9.589 1.00 87.50 132 ASP A CA 1
ATOM 1076 C C . ASP A 1 132 ? 5.769 -15.150 10.433 1.00 87.50 132 ASP A C 1
ATOM 1078 O O . ASP A 1 132 ? 5.666 -13.916 10.387 1.00 87.50 132 ASP A O 1
ATOM 1082 N N . PRO A 1 133 ? 6.688 -15.744 11.223 1.00 89.12 133 PRO A N 1
ATOM 1083 C CA . PRO A 1 133 ? 7.627 -14.990 12.050 1.00 89.12 133 PRO A CA 1
ATOM 1084 C C . PRO A 1 133 ? 8.405 -13.935 11.257 1.00 89.12 133 PRO A C 1
ATOM 1086 O O . PRO A 1 133 ? 8.919 -14.204 10.171 1.00 89.12 133 PRO A O 1
ATOM 1089 N N . LEU A 1 134 ? 8.523 -12.731 11.820 1.00 90.81 134 LEU A N 1
ATOM 1090 C CA . LEU A 1 134 ? 9.235 -11.628 11.180 1.00 90.81 134 LEU A CA 1
ATOM 1091 C C . LEU A 1 134 ? 10.746 -11.799 11.340 1.00 90.81 134 LEU A C 1
ATOM 1093 O O . LEU A 1 134 ? 11.241 -11.992 12.451 1.00 90.81 134 LEU A O 1
ATOM 1097 N N . HIS A 1 135 ? 11.482 -11.663 10.241 1.00 90.88 135 HIS A N 1
ATOM 1098 C CA . HIS A 1 135 ? 12.940 -11.656 10.250 1.00 90.88 135 HIS A CA 1
ATOM 1099 C C . HIS A 1 135 ? 13.499 -10.844 9.068 1.00 90.88 135 HIS A C 1
ATOM 1101 O O . HIS A 1 135 ? 12.845 -10.749 8.027 1.00 90.88 135 HIS A O 1
ATOM 1107 N N . PRO A 1 136 ? 14.720 -10.290 9.186 1.00 91.38 136 PRO A N 1
ATOM 1108 C CA . PRO A 1 136 ? 15.486 -9.806 8.040 1.00 91.38 136 PRO A CA 1
ATOM 1109 C C . PRO A 1 136 ? 15.651 -10.855 6.932 1.00 91.38 136 PRO A C 1
ATOM 1111 O O . PRO A 1 136 ? 15.798 -12.047 7.213 1.00 91.38 136 PRO A O 1
ATOM 1114 N N . GLY A 1 137 ? 15.690 -10.412 5.675 1.00 91.94 137 GLY A N 1
ATOM 1115 C CA . GLY A 1 137 ? 15.798 -11.276 4.495 1.00 91.94 137 GLY A CA 1
ATOM 1116 C C . GLY A 1 137 ? 14.506 -11.372 3.679 1.00 91.94 137 GLY A C 1
ATOM 1117 O O . GLY A 1 137 ? 13.551 -10.621 3.881 1.00 91.94 137 GLY A O 1
ATOM 1118 N N . PHE A 1 138 ? 14.482 -12.273 2.694 1.00 90.38 138 PHE A N 1
ATOM 1119 C CA . PHE A 1 138 ? 13.298 -12.462 1.857 1.00 90.38 138 PHE A CA 1
ATOM 1120 C C . PHE A 1 138 ? 12.178 -13.147 2.645 1.00 90.38 138 PHE A C 1
ATOM 1122 O O . PHE A 1 138 ? 12.346 -14.251 3.152 1.00 90.38 138 PHE A O 1
ATOM 1129 N N . LEU A 1 139 ? 11.026 -12.481 2.698 1.00 87.75 139 LEU A N 1
ATOM 1130 C CA . LEU A 1 139 ? 9.785 -12.989 3.272 1.00 87.75 139 LEU A CA 1
ATOM 1131 C C . LEU A 1 139 ? 8.784 -13.238 2.136 1.00 87.75 139 LEU A C 1
ATOM 1133 O O . LEU A 1 139 ? 8.657 -12.374 1.264 1.00 87.75 139 LEU A O 1
ATOM 1137 N N . PRO A 1 140 ? 8.062 -14.371 2.120 1.00 78.06 140 PRO A N 1
ATOM 1138 C CA . PRO A 1 140 ? 7.139 -14.701 1.033 1.00 78.06 140 PRO A CA 1
ATOM 1139 C C . PRO A 1 140 ? 5.816 -13.927 1.117 1.00 78.06 140 PRO A C 1
ATOM 1141 O O . PRO A 1 140 ? 5.175 -13.664 0.104 1.00 78.06 140 PRO A O 1
ATOM 1144 N N . GLY A 1 141 ? 5.370 -13.568 2.322 1.00 77.44 141 GLY A N 1
ATOM 1145 C CA . GLY A 1 141 ? 4.070 -12.941 2.532 1.00 77.44 141 GLY A CA 1
ATOM 1146 C C . GLY A 1 141 ? 4.115 -11.412 2.536 1.00 77.44 141 GLY A C 1
ATOM 1147 O O . GLY A 1 141 ? 4.944 -10.802 3.203 1.00 77.44 141 GLY A O 1
ATOM 1148 N N . ARG A 1 142 ? 3.170 -10.778 1.830 1.00 77.56 142 ARG A N 1
ATOM 1149 C CA . ARG A 1 142 ? 3.024 -9.310 1.746 1.00 77.56 142 ARG A CA 1
ATOM 1150 C C . ARG A 1 142 ? 2.924 -8.629 3.114 1.00 77.56 142 ARG A C 1
ATOM 1152 O O . ARG A 1 142 ? 3.533 -7.586 3.330 1.00 77.56 142 ARG A O 1
ATOM 1159 N N . ALA A 1 143 ? 2.125 -9.191 4.022 1.00 78.56 143 ALA A N 1
ATOM 1160 C CA . ALA A 1 143 ? 1.935 -8.607 5.346 1.00 78.56 143 ALA A CA 1
ATOM 1161 C C . ALA A 1 143 ? 3.209 -8.711 6.180 1.00 78.56 143 ALA A C 1
ATOM 1163 O O . ALA A 1 143 ? 3.589 -7.744 6.825 1.00 78.56 143 ALA A O 1
ATOM 1164 N N . GLU A 1 144 ? 3.908 -9.837 6.099 1.00 86.06 144 GLU A N 1
ATOM 1165 C CA . GLU A 1 144 ? 5.183 -10.057 6.765 1.00 86.06 144 GLU A CA 1
ATOM 1166 C C . GLU A 1 144 ? 6.264 -9.114 6.226 1.00 86.06 144 GLU A C 1
ATOM 1168 O O . GLU A 1 144 ? 6.951 -8.480 7.020 1.00 86.06 144 GLU A O 1
ATOM 1173 N N . GLN A 1 145 ? 6.357 -8.920 4.902 1.00 87.25 145 GLN A N 1
ATOM 1174 C CA . GLN A 1 145 ? 7.248 -7.917 4.297 1.00 87.25 145 GLN A CA 1
ATOM 1175 C C . GLN A 1 145 ? 6.957 -6.506 4.824 1.00 87.25 145 GLN A C 1
ATOM 1177 O O . GLN A 1 145 ? 7.869 -5.766 5.191 1.00 87.25 145 GLN A O 1
ATOM 1182 N N . HIS A 1 146 ? 5.676 -6.135 4.889 1.00 84.06 146 HIS A N 1
ATOM 1183 C CA . HIS A 1 146 ? 5.258 -4.831 5.389 1.00 84.06 146 HIS A CA 1
ATOM 1184 C C . HIS A 1 146 ? 5.587 -4.645 6.878 1.00 84.06 146 HIS A C 1
ATOM 1186 O O . HIS A 1 146 ? 6.150 -3.617 7.255 1.00 84.06 146 HIS A O 1
ATOM 1192 N N . LEU A 1 147 ? 5.263 -5.636 7.715 1.00 87.12 147 LEU A N 1
ATOM 1193 C CA . LEU A 1 147 ? 5.524 -5.616 9.154 1.00 87.12 147 LEU A CA 1
ATOM 1194 C C . LEU A 1 147 ? 7.024 -5.623 9.456 1.00 87.12 147 LEU A C 1
ATOM 1196 O O . LEU A 1 147 ? 7.460 -4.891 10.341 1.00 87.12 147 LEU A O 1
ATOM 1200 N N . ALA A 1 148 ? 7.825 -6.367 8.691 1.00 90.31 148 ALA A N 1
ATOM 1201 C CA . ALA A 1 148 ? 9.278 -6.335 8.806 1.00 90.31 148 ALA A CA 1
ATOM 1202 C C . ALA A 1 148 ? 9.825 -4.914 8.601 1.00 90.31 148 ALA A C 1
ATOM 1204 O O . ALA A 1 148 ? 10.651 -4.479 9.392 1.00 90.31 148 ALA A O 1
ATOM 1205 N N . GLY A 1 149 ? 9.296 -4.151 7.637 1.00 88.06 149 GLY A N 1
ATOM 1206 C CA . GLY A 1 149 ? 9.649 -2.736 7.449 1.00 88.06 149 GLY A CA 1
ATOM 1207 C C . GLY A 1 149 ? 9.113 -1.774 8.523 1.00 88.06 149 GLY A C 1
ATOM 1208 O O . GLY A 1 149 ? 9.498 -0.608 8.542 1.00 88.06 149 GLY A O 1
ATOM 1209 N N . GLN A 1 150 ? 8.212 -2.218 9.409 1.00 89.31 150 GLN A N 1
ATOM 1210 C CA . GLN A 1 150 ? 7.787 -1.445 10.588 1.00 89.31 150 GLN A CA 1
ATOM 1211 C C . GLN A 1 150 ? 8.627 -1.760 11.834 1.00 89.31 150 GLN A C 1
ATOM 1213 O O . GLN A 1 150 ? 8.733 -0.915 12.723 1.00 89.31 150 GLN A O 1
ATOM 1218 N N . VAL A 1 151 ? 9.202 -2.964 11.899 1.00 94.44 151 VAL A N 1
ATOM 1219 C CA . VAL A 1 151 ? 10.005 -3.442 13.033 1.00 94.44 151 VAL A CA 1
ATOM 1220 C C . VAL A 1 151 ? 11.494 -3.172 12.820 1.00 94.44 151 VAL A C 1
ATOM 1222 O O . VAL A 1 151 ? 12.185 -2.697 13.719 1.00 94.44 151 VAL A O 1
ATOM 1225 N N . PHE A 1 152 ? 12.001 -3.410 11.620 1.00 96.31 152 PHE A N 1
ATOM 1226 C CA . PHE A 1 152 ? 13.413 -3.281 11.279 1.00 96.31 152 PHE A CA 1
ATOM 1227 C C . PHE A 1 152 ? 13.632 -2.094 10.330 1.00 96.31 152 PHE A C 1
ATOM 1229 O O . PHE A 1 152 ? 12.757 -1.768 9.530 1.00 96.31 152 PHE A O 1
ATOM 1236 N N . SER A 1 153 ? 14.815 -1.476 10.391 1.00 96.31 153 SER A N 1
ATOM 1237 C CA . SER A 1 153 ? 15.236 -0.418 9.458 1.00 96.31 153 SER A CA 1
ATOM 1238 C C . SER A 1 153 ? 16.443 -0.856 8.629 1.00 96.31 153 SER A C 1
ATOM 1240 O O . SER A 1 153 ? 17.272 -1.645 9.088 1.00 96.31 153 SER A O 1
ATOM 1242 N N . GLY A 1 154 ? 16.541 -0.337 7.404 1.00 96.44 154 GLY A N 1
ATOM 1243 C CA . GLY A 1 154 ? 17.711 -0.486 6.536 1.00 96.44 154 GLY A CA 1
ATOM 1244 C C . GLY A 1 154 ? 18.726 0.640 6.742 1.00 96.44 154 GLY A C 1
ATOM 1245 O O . GLY A 1 154 ? 18.464 1.617 7.444 1.00 96.44 154 GLY A O 1
ATOM 1246 N N . LEU A 1 155 ? 19.900 0.552 6.104 1.00 97.94 155 LEU A N 1
ATOM 1247 C CA . LEU A 1 155 ? 20.830 1.696 6.084 1.00 97.94 155 LEU A CA 1
ATOM 1248 C C . LEU A 1 155 ? 20.216 2.907 5.371 1.00 97.94 155 LEU A C 1
ATOM 1250 O O . LEU A 1 155 ? 20.447 4.053 5.755 1.00 97.94 155 LEU A O 1
ATOM 1254 N N . THR A 1 156 ? 19.397 2.636 4.362 1.00 97.56 156 THR A N 1
ATOM 1255 C CA . THR A 1 156 ? 18.608 3.620 3.621 1.00 97.56 156 THR A CA 1
ATOM 1256 C C . THR A 1 156 ? 17.140 3.188 3.638 1.00 97.56 156 THR A C 1
ATOM 1258 O O . THR A 1 156 ? 16.811 2.125 4.162 1.00 97.56 156 THR A O 1
ATOM 1261 N N . ARG A 1 157 ? 16.243 4.018 3.106 1.00 93.44 157 ARG A N 1
ATOM 1262 C CA . ARG A 1 157 ? 14.803 3.736 2.963 1.00 93.44 157 ARG A CA 1
ATOM 1263 C C . ARG A 1 157 ? 14.269 4.413 1.708 1.00 93.44 157 ARG A C 1
ATOM 1265 O O . ARG A 1 157 ? 14.870 5.380 1.246 1.00 93.44 157 ARG A O 1
ATOM 1272 N N . PHE A 1 158 ? 13.127 3.973 1.192 1.00 89.38 158 PHE A N 1
ATOM 1273 C CA . PHE A 1 158 ? 12.477 4.666 0.081 1.00 89.38 158 PHE A CA 1
ATOM 1274 C C . PHE A 1 158 ? 11.742 5.924 0.555 1.00 89.38 158 PHE A C 1
ATOM 1276 O O . PHE A 1 158 ? 10.993 5.919 1.537 1.00 89.38 158 PHE A O 1
ATOM 1283 N N . ASP A 1 159 ? 11.957 7.020 -0.161 1.00 83.06 159 ASP A N 1
ATOM 1284 C CA . ASP A 1 159 ? 11.186 8.238 -0.017 1.00 83.06 159 ASP A CA 1
ATOM 1285 C C . ASP A 1 159 ? 9.759 8.020 -0.526 1.00 83.06 159 ASP A C 1
ATOM 1287 O O . ASP A 1 159 ? 9.536 7.484 -1.612 1.00 83.06 159 ASP A O 1
ATOM 1291 N N . ARG A 1 160 ? 8.772 8.465 0.251 1.00 65.94 160 ARG A N 1
ATOM 1292 C CA . ARG A 1 160 ? 7.360 8.168 -0.029 1.00 65.94 160 ARG A CA 1
ATOM 1293 C C . ARG A 1 160 ? 6.812 8.919 -1.237 1.00 65.94 160 ARG A C 1
ATOM 1295 O O . ARG A 1 160 ? 5.870 8.433 -1.857 1.00 65.94 160 ARG A O 1
ATOM 1302 N N . ASP A 1 161 ? 7.372 10.087 -1.537 1.00 66.19 161 ASP A N 1
ATOM 1303 C CA . ASP A 1 161 ? 6.883 10.949 -2.612 1.00 66.19 161 ASP A CA 1
ATOM 1304 C C . ASP A 1 161 ? 7.648 10.700 -3.913 1.00 66.19 161 ASP A C 1
ATOM 1306 O O . ASP A 1 161 ? 7.068 10.749 -4.996 1.00 66.19 161 ASP A O 1
ATOM 1310 N N . SER A 1 162 ? 8.949 10.427 -3.810 1.00 71.56 162 SER A N 1
ATOM 1311 C CA . SER A 1 162 ? 9.826 10.292 -4.970 1.00 71.56 162 SER A CA 1
ATOM 1312 C C . SER A 1 162 ? 10.183 8.852 -5.342 1.00 71.56 162 SER A C 1
ATOM 1314 O O . SER A 1 162 ? 10.691 8.642 -6.438 1.00 71.56 162 SER A O 1
ATOM 1316 N N . GLN A 1 163 ? 9.879 7.866 -4.484 1.00 77.12 163 GLN A N 1
ATOM 1317 C CA . GLN A 1 163 ? 10.208 6.439 -4.667 1.00 77.12 163 GLN A CA 1
ATOM 1318 C C . GLN A 1 163 ? 11.719 6.140 -4.721 1.00 77.12 163 GLN A C 1
ATOM 1320 O O . GLN A 1 163 ? 12.120 5.007 -4.985 1.00 77.12 163 GLN A O 1
ATOM 1325 N N . TYR A 1 164 ? 12.567 7.132 -4.425 1.00 86.38 164 TYR A N 1
ATOM 1326 C CA . TYR A 1 164 ? 14.024 7.004 -4.435 1.00 86.38 164 TYR A CA 1
ATOM 1327 C C . TYR A 1 164 ? 14.588 6.726 -3.041 1.00 86.38 164 TYR A C 1
ATOM 1329 O O . TYR A 1 164 ? 13.994 7.146 -2.045 1.00 86.38 164 TYR A O 1
ATOM 1337 N N . PRO A 1 165 ? 15.753 6.068 -2.934 1.00 93.38 165 PRO A N 1
ATOM 1338 C CA . PRO A 1 165 ? 16.428 5.895 -1.661 1.00 93.38 165 PRO A CA 1
ATOM 1339 C C . PRO A 1 165 ? 16.810 7.235 -1.035 1.00 93.38 165 PRO A C 1
ATOM 1341 O O . PRO A 1 165 ? 17.330 8.136 -1.692 1.00 93.38 165 PRO A O 1
ATOM 1344 N N . CYS A 1 166 ? 16.624 7.337 0.270 1.00 94.38 166 CYS A N 1
ATOM 1345 C CA . CYS A 1 166 ? 17.149 8.403 1.106 1.00 94.38 166 CYS A CA 1
ATOM 1346 C C . CYS A 1 166 ? 17.604 7.827 2.458 1.00 94.38 166 CYS A C 1
ATOM 1348 O O . CYS A 1 166 ? 17.374 6.656 2.761 1.00 94.38 166 CYS A O 1
ATOM 1350 N N . GLY A 1 167 ? 18.310 8.623 3.264 1.00 95.06 167 GLY A N 1
ATOM 1351 C CA . GLY A 1 167 ? 18.976 8.113 4.468 1.00 95.06 167 GLY A CA 1
ATOM 1352 C C . GLY A 1 167 ? 18.017 7.579 5.541 1.00 95.06 167 GLY A C 1
ATOM 1353 O O . GLY A 1 167 ? 17.038 8.246 5.871 1.00 95.06 167 GLY A O 1
ATOM 1354 N N . ASP A 1 168 ? 18.293 6.404 6.108 1.00 96.00 168 ASP A N 1
ATOM 1355 C CA . ASP A 1 168 ? 17.573 5.848 7.262 1.00 96.00 168 ASP A CA 1
ATOM 1356 C C . ASP A 1 168 ? 18.516 5.703 8.464 1.00 96.00 168 ASP A C 1
ATOM 1358 O O . ASP A 1 168 ? 18.839 6.732 9.065 1.00 96.00 168 ASP A O 1
ATOM 1362 N N . LEU A 1 169 ? 19.019 4.500 8.788 1.00 98.00 169 LEU A N 1
ATOM 1363 C CA . LEU A 1 169 ? 20.051 4.344 9.829 1.00 98.00 169 LEU A CA 1
ATOM 1364 C C . LEU A 1 169 ? 21.315 5.143 9.482 1.00 98.00 169 LEU A C 1
ATOM 1366 O O . LEU A 1 169 ? 21.896 5.799 10.350 1.00 98.00 169 LEU A O 1
ATOM 1370 N N . ALA A 1 170 ? 21.695 5.152 8.202 1.00 98.12 170 ALA A N 1
ATOM 1371 C CA . ALA A 1 170 ? 22.650 6.110 7.669 1.00 98.12 170 ALA A CA 1
ATOM 1372 C C . ALA A 1 170 ? 21.915 7.388 7.255 1.00 98.12 170 ALA A C 1
ATOM 1374 O O . ALA A 1 170 ? 20.952 7.330 6.495 1.00 98.12 170 ALA A O 1
ATOM 1375 N N . HIS A 1 171 ? 22.344 8.561 7.719 1.00 94.75 171 HIS A N 1
ATOM 1376 C CA . HIS A 1 171 ? 21.647 9.806 7.378 1.00 94.75 171 HIS A CA 1
ATOM 1377 C C . HIS A 1 171 ? 21.974 10.318 5.966 1.00 94.75 171 HIS A C 1
ATOM 1379 O O . HIS A 1 171 ? 21.148 11.008 5.371 1.00 94.75 171 HIS A O 1
ATOM 1385 N N . HIS A 1 172 ? 23.141 9.963 5.425 1.00 96.75 172 HIS A N 1
ATOM 1386 C CA . HIS A 1 172 ? 23.547 10.185 4.033 1.00 96.75 172 HIS A CA 1
ATOM 1387 C C . HIS A 1 172 ? 24.678 9.215 3.657 1.00 96.75 172 HIS A C 1
ATOM 1389 O O . HIS A 1 172 ? 25.158 8.460 4.510 1.00 96.75 172 HIS A O 1
ATOM 1395 N N . TRP A 1 173 ? 25.091 9.234 2.392 1.00 98.31 173 TRP A N 1
ATOM 1396 C CA . TRP A 1 173 ? 26.239 8.482 1.903 1.00 98.31 173 TRP A CA 1
ATOM 1397 C C . TRP A 1 173 ? 26.982 9.252 0.814 1.00 98.31 173 TRP A C 1
ATOM 1399 O O . TRP A 1 173 ? 26.368 10.035 0.088 1.00 98.31 173 TRP A O 1
ATOM 1409 N N . ASP A 1 174 ? 28.270 8.957 0.679 1.00 97.81 174 ASP A N 1
ATOM 1410 C CA . ASP A 1 174 ? 29.118 9.433 -0.410 1.00 97.81 174 ASP A CA 1
ATOM 1411 C C . ASP A 1 174 ? 29.561 8.268 -1.293 1.00 97.81 174 ASP A C 1
ATOM 1413 O O . ASP A 1 174 ? 29.701 7.129 -0.839 1.00 97.81 174 ASP A O 1
ATOM 1417 N N . VAL A 1 175 ? 29.776 8.559 -2.575 1.00 98.06 175 VAL A N 1
ATOM 1418 C CA . VAL A 1 175 ? 30.208 7.581 -3.578 1.00 98.06 175 VAL A CA 1
ATOM 1419 C C . VAL A 1 175 ? 31.479 8.089 -4.239 1.00 98.06 175 VAL A C 1
ATOM 1421 O O . VAL A 1 175 ? 31.538 9.236 -4.685 1.00 98.06 175 VAL A O 1
ATOM 1424 N N . SER A 1 176 ? 32.502 7.241 -4.314 1.00 97.81 176 SER A N 1
ATOM 1425 C CA . SER A 1 176 ? 33.726 7.558 -5.047 1.00 97.81 176 SER A CA 1
ATOM 1426 C C . SER A 1 176 ? 33.450 7.758 -6.539 1.00 97.81 176 SER A C 1
ATOM 1428 O O . SER A 1 176 ? 32.488 7.232 -7.096 1.00 97.81 176 SER A O 1
ATOM 1430 N N . VAL A 1 177 ? 34.332 8.497 -7.216 1.00 95.69 177 VAL A N 1
ATOM 1431 C CA . VAL A 1 177 ? 34.196 8.808 -8.652 1.00 95.69 177 VAL A CA 1
ATOM 1432 C C . VAL A 1 177 ? 34.103 7.543 -9.516 1.00 95.69 177 VAL A C 1
ATOM 1434 O O . VAL A 1 177 ? 33.365 7.523 -10.496 1.00 95.69 177 VAL A O 1
ATOM 1437 N N . ASP A 1 178 ? 34.817 6.481 -9.141 1.00 96.19 178 ASP A N 1
ATOM 1438 C CA . ASP A 1 178 ? 34.789 5.181 -9.824 1.00 96.19 178 ASP A CA 1
ATOM 1439 C C . ASP A 1 178 ? 33.579 4.303 -9.447 1.00 96.19 178 ASP A C 1
ATOM 1441 O O . ASP A 1 178 ? 33.390 3.240 -10.033 1.00 96.19 178 ASP A O 1
ATOM 1445 N N . GLY A 1 179 ? 32.758 4.718 -8.477 1.00 97.00 179 GLY A N 1
ATOM 1446 C CA . GLY A 1 179 ? 31.598 3.969 -7.995 1.00 97.00 179 GLY A CA 1
ATOM 1447 C C . GLY A 1 179 ? 31.928 2.714 -7.179 1.00 97.00 179 GLY A C 1
ATOM 1448 O O . GLY A 1 179 ? 31.008 1.962 -6.847 1.00 97.00 179 GLY A O 1
ATOM 1449 N N . LEU A 1 180 ? 33.204 2.467 -6.861 1.00 98.38 180 LEU A N 1
ATOM 1450 C CA . LEU A 1 180 ? 33.673 1.256 -6.176 1.00 98.38 180 LEU A CA 1
ATOM 1451 C C . LEU A 1 180 ? 33.720 1.386 -4.651 1.00 98.38 180 LEU A C 1
ATOM 1453 O O . LEU A 1 180 ? 33.838 0.376 -3.958 1.00 98.38 180 LEU A O 1
ATOM 1457 N N . ARG A 1 181 ? 33.624 2.600 -4.111 1.00 98.38 181 ARG A N 1
ATOM 1458 C CA . ARG A 1 181 ? 33.595 2.860 -2.673 1.00 98.38 181 ARG A CA 1
ATOM 1459 C C . ARG A 1 181 ? 32.365 3.681 -2.315 1.00 98.38 181 ARG A C 1
ATOM 1461 O O . ARG A 1 181 ? 32.131 4.738 -2.894 1.00 98.38 181 ARG A O 1
ATOM 1468 N N . TRP A 1 182 ? 31.614 3.188 -1.337 1.00 98.62 182 TRP A N 1
ATOM 1469 C CA . TRP A 1 182 ? 30.439 3.860 -0.791 1.00 98.62 182 TRP A CA 1
ATOM 1470 C C . TRP A 1 182 ? 30.601 4.019 0.714 1.00 98.62 182 TRP A C 1
ATOM 1472 O O . TRP A 1 182 ? 30.766 3.026 1.420 1.00 98.62 182 TRP A O 1
ATOM 1482 N N . ASP A 1 183 ? 30.552 5.252 1.200 1.00 98.56 183 ASP A N 1
ATOM 1483 C CA . ASP A 1 183 ? 30.694 5.592 2.614 1.00 98.56 183 ASP A CA 1
ATOM 1484 C C . ASP A 1 183 ? 29.317 5.969 3.178 1.00 98.56 183 ASP A C 1
ATOM 1486 O O . ASP A 1 183 ? 28.761 6.997 2.808 1.00 98.56 183 ASP A O 1
ATOM 1490 N N . PHE A 1 184 ? 28.741 5.134 4.048 1.00 98.69 184 PHE A N 1
ATOM 1491 C CA . PHE A 1 184 ? 27.443 5.369 4.689 1.00 98.69 184 PHE A CA 1
ATOM 1492 C C . PHE A 1 184 ? 27.632 5.904 6.110 1.00 98.69 184 PHE A C 1
ATOM 1494 O O . PHE A 1 184 ? 28.115 5.190 6.992 1.00 98.69 184 PHE A O 1
ATOM 1501 N N . TYR A 1 185 ? 27.193 7.140 6.350 1.00 98.31 185 TYR A N 1
ATOM 1502 C CA . TYR A 1 185 ? 27.369 7.827 7.630 1.00 98.31 185 TYR A CA 1
ATOM 1503 C C . TYR A 1 185 ? 26.205 7.537 8.581 1.00 98.31 185 TYR A C 1
ATOM 1505 O O . TYR A 1 185 ? 25.066 7.953 8.344 1.00 98.31 185 TYR A O 1
ATOM 1513 N N . ILE A 1 186 ? 26.495 6.813 9.658 1.00 98.31 186 ILE A N 1
ATOM 1514 C CA . ILE A 1 186 ? 25.536 6.287 10.633 1.00 98.31 186 ILE A CA 1
ATOM 1515 C C . ILE A 1 186 ? 25.112 7.377 11.619 1.00 98.31 186 ILE A C 1
ATOM 1517 O O . ILE A 1 186 ? 25.931 8.144 12.123 1.00 98.31 186 ILE A O 1
ATOM 1521 N N . ARG A 1 187 ? 23.810 7.445 11.914 1.00 97.31 187 ARG A N 1
ATOM 1522 C CA . ARG A 1 187 ? 23.264 8.363 12.921 1.00 97.31 187 ARG A CA 1
ATOM 1523 C C . ARG A 1 187 ? 23.810 8.033 14.312 1.00 97.31 187 ARG A C 1
ATOM 1525 O O . ARG A 1 187 ? 23.789 6.888 14.743 1.00 97.31 187 ARG A O 1
ATOM 1532 N N . SER A 1 188 ? 24.201 9.063 15.054 1.0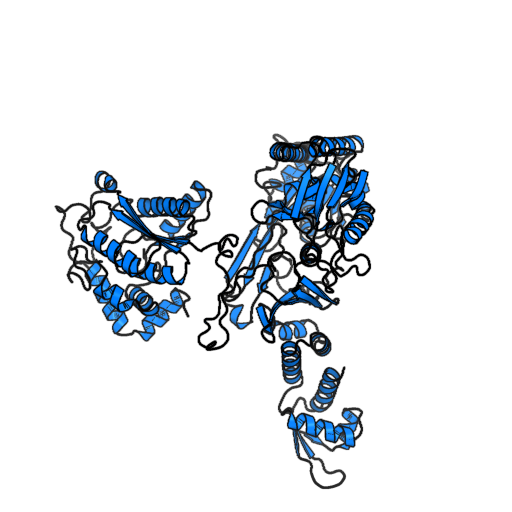0 93.88 188 SER A N 1
ATOM 1533 C CA . SER A 1 188 ? 24.702 8.930 16.427 1.00 93.88 188 SER A CA 1
ATOM 1534 C C . SER A 1 188 ? 23.612 8.671 17.474 1.00 93.88 188 SER A C 1
ATOM 1536 O O . SER A 1 188 ? 23.921 8.286 18.595 1.00 93.88 188 SER A O 1
ATOM 1538 N N . THR A 1 189 ? 22.343 8.905 17.132 1.00 94.06 189 THR A N 1
ATOM 1539 C CA . THR A 1 189 ? 21.196 8.874 18.059 1.00 94.06 189 THR A CA 1
ATOM 1540 C C . THR A 1 189 ? 20.365 7.593 17.956 1.00 94.06 189 THR A C 1
ATOM 1542 O O . THR A 1 189 ? 19.203 7.578 18.362 1.00 94.06 189 THR A O 1
ATOM 1545 N N . LEU A 1 190 ? 20.900 6.547 17.329 1.00 97.38 190 LEU A N 1
ATOM 1546 C CA . LEU A 1 190 ? 20.162 5.315 17.071 1.00 97.38 190 LEU A CA 1
ATOM 1547 C C . LEU A 1 190 ? 20.023 4.476 18.340 1.00 97.38 190 LEU A C 1
ATOM 1549 O O . LEU A 1 190 ? 20.989 4.292 19.079 1.00 97.38 190 LEU A O 1
ATOM 1553 N N . HIS A 1 191 ? 18.830 3.920 18.534 1.00 97.88 191 HIS A N 1
ATOM 1554 C CA . HIS A 1 191 ? 18.530 2.999 19.623 1.00 97.88 191 HIS A CA 1
ATOM 1555 C C . HIS A 1 191 ? 17.804 1.768 19.082 1.00 97.88 191 HIS A C 1
ATOM 1557 O O . HIS A 1 191 ? 16.981 1.864 18.167 1.00 97.88 191 HIS A O 1
ATOM 1563 N N . TRP A 1 192 ? 18.116 0.617 19.659 1.00 97.94 192 TRP A N 1
ATOM 1564 C CA . TRP A 1 192 ? 17.356 -0.612 19.501 1.00 97.94 192 TRP A CA 1
ATOM 1565 C C . TRP A 1 192 ? 16.049 -0.533 20.303 1.00 97.94 192 TRP A C 1
ATOM 1567 O O . TRP A 1 192 ? 15.930 0.238 21.253 1.00 97.94 192 TRP A O 1
ATOM 1577 N N . HIS A 1 193 ? 15.061 -1.370 19.977 1.00 97.00 193 HIS A N 1
ATOM 1578 C CA . HIS A 1 193 ? 13.766 -1.374 20.681 1.00 97.00 193 HIS A CA 1
ATOM 1579 C C . HIS A 1 193 ? 13.829 -1.682 22.184 1.00 97.00 193 HIS A C 1
ATOM 1581 O O . HIS A 1 193 ? 12.872 -1.375 22.898 1.00 97.00 193 HIS A O 1
ATOM 1587 N N . ASN A 1 194 ? 14.910 -2.303 22.667 1.00 94.88 194 ASN A N 1
ATOM 1588 C CA . ASN A 1 194 ? 15.166 -2.515 24.097 1.00 94.88 194 ASN A CA 1
ATOM 1589 C C . ASN A 1 194 ? 15.754 -1.281 24.806 1.00 94.88 194 ASN A C 1
ATOM 1591 O O . ASN A 1 194 ? 15.903 -1.319 26.024 1.00 94.88 194 ASN A O 1
ATOM 1595 N N . GLY A 1 195 ? 16.051 -0.202 24.078 1.00 94.50 195 GLY A N 1
ATOM 1596 C CA . GLY A 1 195 ? 16.623 1.034 24.610 1.00 94.50 195 GLY A CA 1
ATOM 1597 C C . GLY A 1 195 ? 18.148 1.110 24.546 1.00 94.50 195 GLY A C 1
ATOM 1598 O O . GLY A 1 195 ? 18.695 2.168 24.847 1.00 94.50 195 GLY A O 1
ATOM 1599 N N . ASP A 1 196 ? 18.838 0.046 24.125 1.00 95.88 196 ASP A N 1
ATOM 1600 C CA . ASP A 1 196 ? 20.292 0.075 23.962 1.00 95.88 196 ASP A CA 1
ATOM 1601 C C . ASP A 1 196 ? 20.681 0.964 22.775 1.00 95.88 196 ASP A C 1
ATOM 1603 O O . ASP A 1 196 ? 20.023 0.961 21.730 1.00 95.88 196 ASP A O 1
ATOM 1607 N N . THR A 1 197 ? 21.777 1.711 22.904 1.00 97.06 197 THR A N 1
ATOM 1608 C CA . THR A 1 197 ? 22.339 2.480 21.787 1.00 97.06 197 THR A CA 1
ATOM 1609 C C . THR A 1 197 ? 22.854 1.541 20.702 1.00 97.06 197 THR A C 1
ATOM 1611 O O . THR A 1 197 ? 23.502 0.539 21.006 1.00 97.06 197 THR A O 1
ATOM 1614 N N . VAL A 1 198 ? 22.620 1.881 19.436 1.00 97.62 198 VAL A N 1
ATOM 1615 C CA . VAL A 1 198 ? 23.144 1.107 18.303 1.00 97.62 198 VAL A CA 1
ATOM 1616 C C . VAL A 1 198 ? 24.608 1.465 18.065 1.00 97.62 198 VAL A C 1
ATOM 1618 O O . VAL A 1 198 ? 24.925 2.622 17.788 1.00 97.62 198 VAL A O 1
ATOM 1621 N N . ASP A 1 199 ? 25.487 0.465 18.101 1.00 95.62 199 ASP A N 1
ATOM 1622 C CA . ASP A 1 199 ? 26.885 0.612 17.693 1.00 95.62 199 ASP A CA 1
ATOM 1623 C C . ASP A 1 199 ? 27.067 0.233 16.210 1.00 95.62 199 ASP A C 1
ATOM 1625 O O . ASP A 1 199 ? 26.476 -0.727 15.704 1.00 95.62 199 ASP A O 1
ATOM 1629 N N . THR A 1 200 ? 27.917 0.971 15.496 1.00 97.19 200 THR A N 1
ATOM 1630 C CA . THR A 1 200 ? 28.249 0.700 14.089 1.00 97.19 200 THR A CA 1
ATOM 1631 C C . THR A 1 200 ? 28.832 -0.706 13.885 1.00 97.19 200 THR A C 1
ATOM 1633 O O . THR A 1 200 ? 28.586 -1.323 12.849 1.00 97.19 200 THR A O 1
ATOM 1636 N N . SER A 1 201 ? 29.550 -1.249 14.872 1.00 97.00 201 SER A N 1
ATOM 1637 C CA . SER A 1 201 ? 30.053 -2.629 14.869 1.00 97.00 201 SER A CA 1
ATOM 1638 C C . SER A 1 201 ? 28.942 -3.673 14.865 1.00 97.00 201 SER A C 1
ATOM 1640 O O . SER A 1 201 ? 29.030 -4.644 14.115 1.00 97.00 201 SER A O 1
ATOM 1642 N N . GLN A 1 202 ? 27.848 -3.432 15.592 1.00 96.94 202 GLN A N 1
ATOM 1643 C CA . GLN A 1 202 ? 26.675 -4.306 15.557 1.00 96.94 202 GLN A CA 1
ATOM 1644 C C . GLN A 1 202 ? 26.024 -4.280 14.170 1.00 96.94 202 GLN A C 1
ATOM 1646 O O . GLN A 1 202 ? 25.648 -5.322 13.638 1.00 96.94 202 GLN A O 1
ATOM 1651 N N . LEU A 1 203 ? 25.911 -3.099 13.549 1.00 97.31 203 LEU A N 1
ATOM 1652 C CA . LEU A 1 203 ? 25.373 -2.982 12.189 1.00 97.31 203 LEU A CA 1
ATOM 1653 C C . LEU A 1 203 ? 26.254 -3.708 11.163 1.00 97.31 203 LEU A C 1
ATOM 1655 O O . LEU A 1 203 ? 25.726 -4.401 10.292 1.00 97.31 203 LEU A O 1
ATOM 1659 N N . HIS A 1 204 ? 27.579 -3.580 11.281 1.00 97.75 204 HIS A N 1
ATOM 1660 C CA . HIS A 1 204 ? 28.555 -4.275 10.436 1.00 97.75 204 HIS A CA 1
ATOM 1661 C C . HIS A 1 204 ? 28.417 -5.800 10.539 1.00 97.75 204 HIS A C 1
ATOM 1663 O O . HIS A 1 204 ? 28.172 -6.449 9.522 1.00 97.75 204 HIS A O 1
ATOM 1669 N N . GLU A 1 205 ? 28.448 -6.355 11.754 1.00 96.31 205 GLU A N 1
ATOM 1670 C CA . GLU A 1 205 ? 28.277 -7.793 12.009 1.00 96.31 205 GLU A CA 1
ATOM 1671 C C . GLU A 1 205 ? 26.963 -8.324 11.414 1.00 96.31 205 GLU A C 1
ATOM 1673 O O . GLU A 1 205 ? 26.905 -9.394 10.795 1.00 96.31 205 GLU A O 1
ATOM 1678 N N . ARG A 1 206 ? 25.874 -7.564 11.578 1.00 94.75 206 ARG A N 1
ATOM 1679 C CA . ARG A 1 206 ? 24.556 -7.942 11.061 1.00 94.75 206 ARG A CA 1
ATOM 1680 C C . ARG A 1 206 ? 24.489 -7.926 9.547 1.00 94.75 206 ARG A C 1
ATOM 1682 O O . ARG A 1 206 ? 23.863 -8.824 8.984 1.00 94.75 206 ARG A O 1
ATOM 1689 N N . LEU A 1 207 ? 25.109 -6.940 8.904 1.00 95.69 207 LEU A N 1
ATOM 1690 C CA . LEU A 1 207 ? 25.206 -6.881 7.450 1.00 95.69 207 LEU A CA 1
ATOM 1691 C C . LEU A 1 207 ? 25.998 -8.071 6.918 1.00 95.69 207 LEU A C 1
ATOM 1693 O O . LEU A 1 207 ? 25.504 -8.751 6.027 1.00 95.69 207 LEU A O 1
ATOM 1697 N N . GLU A 1 208 ? 27.155 -8.394 7.497 1.00 95.00 208 GLU A N 1
ATOM 1698 C CA . GLU A 1 208 ? 27.945 -9.556 7.067 1.00 95.00 208 GLU A CA 1
ATOM 1699 C C . GLU A 1 208 ? 27.146 -10.860 7.169 1.00 95.00 208 GLU A C 1
ATOM 1701 O O . GLU A 1 208 ? 27.085 -11.638 6.214 1.00 95.00 208 GLU A O 1
ATOM 1706 N N . ARG A 1 209 ? 26.442 -11.077 8.288 1.00 93.94 209 ARG A N 1
ATOM 1707 C CA . ARG A 1 209 ? 25.545 -12.234 8.444 1.00 93.94 209 ARG A CA 1
ATOM 1708 C C . ARG A 1 209 ? 24.427 -12.249 7.404 1.00 93.94 209 ARG A C 1
ATOM 1710 O O . ARG A 1 209 ? 24.110 -13.309 6.870 1.00 93.94 209 ARG A O 1
ATOM 1717 N N . LEU A 1 210 ? 23.826 -11.095 7.123 1.00 92.56 210 LEU A N 1
ATOM 1718 C CA . LEU A 1 210 ? 22.729 -10.977 6.166 1.00 92.56 210 LEU A CA 1
ATOM 1719 C C . LEU A 1 210 ? 23.195 -11.259 4.733 1.00 92.56 210 LEU A C 1
ATOM 1721 O O . LEU A 1 210 ? 22.515 -11.977 4.003 1.00 92.56 210 LEU A O 1
ATOM 1725 N N . LEU A 1 211 ? 24.366 -10.748 4.345 1.00 92.31 211 LEU A N 1
ATOM 1726 C CA . LEU A 1 211 ? 24.950 -10.952 3.017 1.00 92.31 211 LEU A CA 1
ATOM 1727 C C . LEU A 1 211 ? 25.447 -12.386 2.781 1.00 92.31 211 LEU A C 1
ATOM 1729 O O . LEU A 1 211 ? 25.626 -12.782 1.631 1.00 92.31 211 LEU A O 1
ATOM 1733 N N . ASN A 1 212 ? 25.612 -13.181 3.840 1.00 92.62 212 ASN A N 1
ATOM 1734 C CA . ASN A 1 212 ? 25.905 -14.611 3.740 1.00 92.62 212 ASN A CA 1
ATOM 1735 C C . ASN A 1 212 ? 24.663 -15.472 3.447 1.00 92.62 212 ASN A C 1
ATOM 1737 O O . ASN A 1 212 ? 24.802 -16.650 3.114 1.00 92.62 212 ASN A O 1
ATOM 1741 N N . LEU A 1 213 ? 23.445 -14.919 3.531 1.00 92.38 213 LEU A N 1
ATOM 1742 C CA . LEU A 1 213 ? 22.248 -15.642 3.098 1.00 92.38 213 LEU A CA 1
ATOM 1743 C C . LEU A 1 213 ? 22.279 -15.830 1.571 1.00 92.38 213 LEU A C 1
ATOM 1745 O O . LEU A 1 213 ? 22.486 -14.847 0.862 1.00 92.38 213 LEU A O 1
ATOM 1749 N N . PRO A 1 214 ? 21.990 -17.027 1.020 1.00 90.62 214 PRO A N 1
ATOM 1750 C CA . PRO A 1 214 ? 22.191 -17.314 -0.406 1.00 90.62 214 PRO A CA 1
ATOM 1751 C C . PRO A 1 214 ? 21.530 -16.320 -1.374 1.00 90.62 214 PRO A C 1
ATOM 1753 O O . PRO A 1 214 ? 22.130 -15.917 -2.368 1.00 90.62 214 PRO A O 1
ATOM 1756 N N . ALA A 1 215 ? 20.296 -15.898 -1.088 1.00 89.38 215 ALA A N 1
ATOM 1757 C CA . ALA A 1 215 ? 19.574 -14.947 -1.933 1.00 89.38 215 ALA A CA 1
ATOM 1758 C C . ALA A 1 215 ? 20.139 -13.516 -1.836 1.00 89.38 215 ALA A C 1
ATOM 1760 O O . ALA A 1 215 ? 20.177 -12.801 -2.837 1.00 89.38 215 ALA A O 1
ATOM 1761 N N . LEU A 1 216 ? 20.605 -13.108 -0.652 1.00 93.50 216 LEU A N 1
ATOM 1762 C CA . LEU A 1 216 ? 21.189 -11.785 -0.419 1.00 93.50 216 LEU A CA 1
ATOM 1763 C C . LEU A 1 216 ? 22.624 -11.729 -0.945 1.00 93.50 216 LEU A C 1
ATOM 1765 O O . LEU A 1 216 ? 23.019 -10.718 -1.509 1.00 93.50 216 LEU A O 1
ATOM 1769 N N . ASN A 1 217 ? 23.365 -12.832 -0.864 1.00 94.06 217 ASN A N 1
ATOM 1770 C CA . ASN A 1 217 ? 24.682 -12.961 -1.469 1.00 94.06 217 ASN A CA 1
ATOM 1771 C C . ASN A 1 217 ? 24.632 -12.703 -2.983 1.00 94.06 217 ASN A C 1
ATOM 1773 O O . ASN A 1 217 ? 25.432 -11.937 -3.507 1.00 94.06 217 ASN A O 1
ATOM 1777 N N . LYS A 1 218 ? 23.625 -13.261 -3.673 1.00 92.38 218 LYS A N 1
ATOM 1778 C CA . LYS A 1 218 ? 23.366 -12.966 -5.094 1.00 92.38 218 LYS A CA 1
ATOM 1779 C C . LYS A 1 218 ? 22.999 -11.499 -5.330 1.00 92.38 218 LYS A C 1
ATOM 1781 O O . LYS A 1 218 ? 23.433 -10.909 -6.315 1.00 92.38 218 LYS A O 1
ATOM 1786 N N . LEU A 1 219 ? 22.185 -10.918 -4.447 1.00 93.81 219 LEU A N 1
ATOM 1787 C CA . LEU A 1 219 ? 21.715 -9.537 -4.576 1.00 93.81 219 LEU A CA 1
ATOM 1788 C C . LEU A 1 219 ? 22.849 -8.518 -4.406 1.00 93.81 219 LEU A C 1
ATOM 1790 O O . LEU A 1 219 ? 22.891 -7.524 -5.122 1.00 93.81 219 LEU A O 1
ATOM 1794 N N . PHE A 1 220 ? 23.763 -8.782 -3.476 1.00 95.62 220 PHE A N 1
ATOM 1795 C CA . PHE A 1 220 ? 24.903 -7.935 -3.131 1.00 95.62 220 PHE A CA 1
ATOM 1796 C C . PHE A 1 220 ? 26.215 -8.487 -3.686 1.00 95.62 220 PHE A C 1
ATOM 1798 O O . PHE A 1 220 ? 27.278 -8.226 -3.128 1.00 95.62 220 PHE A O 1
ATOM 1805 N N . ILE A 1 221 ? 26.153 -9.243 -4.787 1.00 93.75 221 ILE A N 1
ATOM 1806 C CA . ILE A 1 221 ? 27.322 -9.939 -5.326 1.00 93.75 221 ILE A CA 1
ATOM 1807 C C . ILE A 1 221 ? 28.467 -8.973 -5.637 1.00 93.75 221 ILE A C 1
ATOM 1809 O O . ILE A 1 221 ? 29.611 -9.360 -5.499 1.00 93.75 221 ILE A O 1
ATOM 1813 N N . SER A 1 222 ? 28.175 -7.712 -5.975 1.00 95.88 222 SER A N 1
ATOM 1814 C CA . SER A 1 222 ? 29.146 -6.639 -6.235 1.00 95.88 222 SER A CA 1
ATOM 1815 C C . SER A 1 222 ? 29.999 -6.242 -5.023 1.00 95.88 222 SER A C 1
ATOM 1817 O O . SER A 1 222 ? 31.096 -5.703 -5.201 1.00 95.88 222 SER A O 1
ATOM 1819 N N . VAL A 1 223 ? 29.518 -6.490 -3.801 1.00 97.31 223 VAL A N 1
ATOM 1820 C CA . VAL A 1 223 ? 30.180 -6.106 -2.550 1.00 97.31 223 VAL A CA 1
ATOM 1821 C C . VAL A 1 223 ? 31.350 -7.047 -2.284 1.00 97.31 223 VAL A C 1
ATOM 1823 O O . VAL A 1 223 ? 31.173 -8.233 -2.031 1.00 97.31 223 VAL A O 1
ATOM 1826 N N . ALA A 1 224 ? 32.567 -6.507 -2.314 1.00 97.00 224 ALA A N 1
ATOM 1827 C CA . ALA A 1 224 ? 33.779 -7.255 -1.997 1.00 97.00 224 ALA A CA 1
ATOM 1828 C C . ALA A 1 224 ? 34.008 -7.355 -0.483 1.00 97.00 224 ALA A C 1
ATOM 1830 O O . ALA A 1 224 ? 34.399 -8.406 0.014 1.00 97.00 224 ALA A O 1
ATOM 1831 N N . ARG A 1 225 ? 33.790 -6.257 0.252 1.00 97.00 225 ARG A N 1
ATOM 1832 C CA . ARG A 1 225 ? 33.868 -6.221 1.721 1.00 97.00 225 ARG A CA 1
ATOM 1833 C C . ARG A 1 225 ? 33.183 -4.981 2.287 1.00 97.00 225 ARG A C 1
ATOM 1835 O O . ARG A 1 225 ? 33.073 -3.962 1.604 1.00 97.00 225 ARG A O 1
ATOM 1842 N N . ILE A 1 226 ? 32.819 -5.050 3.563 1.00 98.25 226 ILE A N 1
ATOM 1843 C CA . ILE A 1 226 ? 32.316 -3.921 4.351 1.00 98.25 226 ILE A CA 1
ATOM 1844 C C . ILE A 1 226 ? 33.297 -3.685 5.498 1.00 98.25 226 ILE A C 1
ATOM 1846 O O . ILE A 1 226 ? 33.773 -4.641 6.105 1.00 98.25 226 ILE A O 1
ATOM 1850 N N . THR A 1 227 ? 33.630 -2.430 5.786 1.00 98.00 227 THR A N 1
ATOM 1851 C CA . THR A 1 227 ? 34.537 -2.071 6.885 1.00 98.00 227 THR A CA 1
ATOM 1852 C C . THR A 1 227 ? 34.023 -0.867 7.654 1.00 98.00 227 THR A C 1
ATOM 1854 O O . THR A 1 227 ? 33.384 0.009 7.076 1.00 98.00 227 THR A O 1
ATOM 1857 N N . ILE A 1 228 ? 34.405 -0.763 8.921 1.00 98.12 228 ILE A N 1
ATOM 1858 C CA . ILE A 1 228 ? 34.166 0.422 9.745 1.00 98.12 228 ILE A CA 1
ATOM 1859 C C . ILE A 1 228 ? 35.389 1.333 9.613 1.00 98.12 228 ILE A C 1
ATOM 1861 O O . ILE A 1 228 ? 36.416 1.096 10.245 1.00 98.12 228 ILE A O 1
ATOM 1865 N N . THR A 1 229 ? 35.320 2.344 8.747 1.00 94.81 229 THR A N 1
ATOM 1866 C CA . THR A 1 229 ? 36.441 3.289 8.544 1.00 94.81 229 THR A CA 1
ATOM 1867 C C . THR A 1 229 ? 36.468 4.402 9.588 1.00 94.81 229 THR A C 1
ATOM 1869 O O . THR A 1 229 ? 37.508 5.009 9.828 1.00 94.81 229 THR A O 1
ATOM 1872 N N . HIS A 1 230 ? 35.328 4.650 10.228 1.00 94.25 230 HIS A N 1
ATOM 1873 C CA . HIS A 1 230 ? 35.145 5.587 11.328 1.00 94.25 230 HIS A CA 1
ATOM 1874 C C . HIS A 1 230 ? 34.049 5.035 12.256 1.00 94.25 230 HIS A C 1
ATOM 1876 O O . HIS A 1 230 ? 33.153 4.358 11.751 1.00 94.25 230 HIS A O 1
ATOM 1882 N N . PRO A 1 231 ? 34.021 5.352 13.568 1.00 93.62 231 PRO A N 1
ATOM 1883 C CA . PRO A 1 231 ? 32.983 4.866 14.491 1.00 93.62 231 PRO A CA 1
ATOM 1884 C C . PRO A 1 231 ? 31.523 5.111 14.073 1.00 93.62 231 PRO A C 1
ATOM 1886 O O . PRO A 1 231 ? 30.618 4.500 14.626 1.00 93.62 231 PRO A O 1
ATOM 1889 N N . GLN A 1 232 ? 31.280 5.999 13.108 1.00 96.50 232 GLN A N 1
ATOM 1890 C CA . GLN A 1 232 ? 29.961 6.324 12.548 1.00 96.50 232 GLN A CA 1
ATOM 1891 C C . GLN A 1 232 ? 29.945 6.204 11.017 1.00 96.50 232 GLN A C 1
ATOM 1893 O O . GLN A 1 232 ? 29.195 6.906 10.349 1.00 96.50 232 GLN A O 1
ATOM 1898 N N . CYS A 1 233 ? 30.802 5.365 10.434 1.00 98.06 233 CYS A N 1
ATOM 1899 C CA . CYS A 1 233 ? 30.846 5.163 8.990 1.00 98.06 233 CYS A CA 1
ATOM 1900 C C . CYS A 1 233 ? 31.023 3.685 8.640 1.00 98.06 233 CYS A C 1
ATOM 1902 O O . CYS A 1 233 ? 32.005 3.057 9.045 1.00 98.06 233 CYS A O 1
ATOM 1904 N N . LEU A 1 234 ? 30.087 3.161 7.846 1.00 98.50 234 LEU A N 1
ATOM 1905 C CA . LEU A 1 234 ? 30.223 1.877 7.168 1.00 98.50 234 LEU A CA 1
ATOM 1906 C C . LEU A 1 234 ? 30.638 2.114 5.723 1.00 98.50 234 LEU A C 1
ATOM 1908 O O . LEU A 1 234 ? 29.886 2.685 4.935 1.00 98.50 234 LEU A O 1
ATOM 1912 N N . THR A 1 235 ? 31.816 1.623 5.367 1.00 98.62 235 THR A N 1
ATOM 1913 C CA . THR A 1 235 ? 32.351 1.718 4.012 1.00 98.62 235 THR A CA 1
ATOM 1914 C C . THR A 1 235 ? 32.186 0.391 3.291 1.00 98.62 235 THR A C 1
ATOM 1916 O O . THR A 1 235 ? 32.717 -0.632 3.728 1.00 98.62 235 THR A O 1
ATOM 1919 N N . PHE A 1 236 ? 31.490 0.417 2.161 1.00 98.62 236 PHE A N 1
ATOM 1920 C CA . PHE A 1 236 ? 31.370 -0.700 1.234 1.00 98.62 236 PHE A CA 1
ATOM 1921 C C . PHE A 1 236 ? 32.432 -0.547 0.150 1.00 98.62 236 PHE A C 1
ATOM 1923 O O . PHE A 1 236 ? 32.498 0.480 -0.527 1.00 98.62 236 PHE A O 1
ATOM 1930 N N . PHE A 1 237 ? 33.244 -1.585 -0.026 1.00 98.50 237 PHE A N 1
ATOM 1931 C CA . PHE A 1 237 ? 34.148 -1.721 -1.160 1.00 98.50 237 PHE A CA 1
ATOM 1932 C C . PHE A 1 237 ? 33.556 -2.730 -2.130 1.00 98.50 237 PHE A C 1
ATOM 1934 O O . PHE A 1 237 ? 33.247 -3.860 -1.745 1.00 98.50 237 PHE A O 1
ATOM 1941 N N . LEU A 1 238 ? 33.408 -2.325 -3.382 1.00 98.44 238 LEU A N 1
ATOM 1942 C CA . LEU A 1 238 ? 32.842 -3.131 -4.450 1.00 98.44 238 LEU A CA 1
ATOM 1943 C C . LEU A 1 238 ? 33.950 -3.568 -5.410 1.00 98.44 238 LEU A C 1
ATOM 1945 O O . LEU A 1 238 ? 34.912 -2.835 -5.630 1.00 98.44 238 LEU A O 1
ATOM 1949 N N . HIS A 1 239 ? 33.814 -4.745 -6.019 1.00 97.25 239 HIS A N 1
ATOM 1950 C CA . HIS A 1 239 ? 34.681 -5.146 -7.138 1.00 97.25 239 HIS A CA 1
ATOM 1951 C C . HIS A 1 239 ? 34.127 -4.700 -8.500 1.00 97.25 239 HIS A C 1
ATOM 1953 O O . HIS A 1 239 ? 34.800 -4.804 -9.524 1.00 97.25 239 HIS A O 1
ATOM 1959 N N . ARG A 1 240 ? 32.882 -4.214 -8.514 1.00 96.56 240 ARG A N 1
ATOM 1960 C CA . ARG A 1 240 ? 32.193 -3.626 -9.662 1.00 96.56 240 ARG A CA 1
ATOM 1961 C C . ARG A 1 240 ? 31.235 -2.543 -9.157 1.00 96.56 240 ARG A C 1
ATOM 1963 O O . ARG A 1 240 ? 30.588 -2.791 -8.141 1.00 96.56 240 ARG A O 1
ATOM 1970 N N . PRO A 1 241 ? 31.077 -1.402 -9.854 1.00 98.06 241 PRO A N 1
ATOM 1971 C CA . PRO A 1 241 ? 30.131 -0.377 -9.429 1.00 98.06 241 PRO A CA 1
ATOM 1972 C C . PRO A 1 241 ? 28.706 -0.929 -9.304 1.00 98.06 241 PRO A C 1
ATOM 1974 O O . PRO A 1 241 ? 28.268 -1.760 -10.106 1.00 98.06 241 PRO A O 1
ATOM 1977 N N . ASP A 1 242 ? 27.982 -0.471 -8.287 1.00 97.44 242 ASP A N 1
ATOM 1978 C CA . ASP A 1 242 ? 26.585 -0.834 -8.063 1.00 97.44 242 ASP A CA 1
ATOM 1979 C C . ASP A 1 242 ? 25.756 0.391 -7.699 1.00 97.44 242 ASP A C 1
ATOM 1981 O O . ASP A 1 242 ? 25.598 0.743 -6.533 1.00 97.44 242 ASP A O 1
ATOM 1985 N N . TYR A 1 243 ? 25.188 1.042 -8.713 1.00 96.94 243 TYR A N 1
ATOM 1986 C CA . TYR A 1 243 ? 24.323 2.199 -8.493 1.00 96.94 243 TYR A CA 1
ATOM 1987 C C . TYR A 1 243 ? 22.892 1.821 -8.075 1.00 96.94 243 TYR A C 1
ATOM 1989 O O . TYR A 1 243 ? 22.058 2.705 -7.860 1.00 96.94 243 TYR A O 1
ATOM 1997 N N . TRP A 1 244 ? 22.603 0.526 -7.892 1.00 96.25 244 TRP A N 1
ATOM 1998 C CA . TRP A 1 244 ? 21.430 0.055 -7.161 1.00 96.25 244 TRP A CA 1
ATOM 1999 C C . TRP A 1 244 ? 21.706 -0.130 -5.665 1.00 96.25 244 TRP A C 1
ATOM 2001 O O . TRP A 1 244 ? 20.750 -0.352 -4.930 1.00 96.25 244 TRP A O 1
ATOM 2011 N N . LEU A 1 245 ? 22.945 0.013 -5.172 1.00 97.50 245 LEU A N 1
ATOM 2012 C CA . LEU A 1 245 ? 23.302 -0.337 -3.789 1.00 97.50 245 LEU A CA 1
ATOM 2013 C C . LEU A 1 245 ? 22.415 0.346 -2.734 1.00 97.50 245 LEU A C 1
ATOM 2015 O O . LEU A 1 245 ? 21.919 -0.319 -1.826 1.00 97.50 245 LEU A O 1
ATOM 2019 N N . ALA A 1 246 ? 22.131 1.643 -2.886 1.00 96.88 246 ALA A N 1
ATOM 2020 C CA . ALA A 1 246 ? 21.199 2.347 -1.999 1.00 96.88 246 ALA A CA 1
ATOM 2021 C C . ALA A 1 246 ? 19.758 1.803 -2.098 1.00 96.88 246 ALA A C 1
ATOM 2023 O O . ALA A 1 246 ? 19.068 1.694 -1.097 1.00 96.88 246 ALA A O 1
ATOM 2024 N N . HIS A 1 247 ? 19.297 1.382 -3.278 1.00 95.81 247 HIS A N 1
ATOM 2025 C CA . HIS A 1 247 ? 17.982 0.741 -3.420 1.00 95.81 247 HIS A CA 1
ATOM 2026 C C . HIS A 1 247 ? 17.953 -0.639 -2.758 1.00 95.81 247 HIS A C 1
ATOM 2028 O O . HIS A 1 247 ? 16.972 -0.991 -2.102 1.00 95.81 247 HIS A O 1
ATOM 2034 N N . ARG A 1 248 ? 19.049 -1.401 -2.881 1.00 95.56 248 ARG A N 1
ATOM 2035 C CA . ARG A 1 248 ? 19.211 -2.702 -2.226 1.00 95.56 248 ARG A CA 1
ATOM 2036 C C . ARG A 1 248 ? 19.111 -2.550 -0.713 1.00 95.56 248 ARG A C 1
ATOM 2038 O O . ARG A 1 248 ? 18.288 -3.214 -0.097 1.00 95.56 248 ARG A O 1
ATOM 2045 N N . LEU A 1 249 ? 19.850 -1.603 -0.140 1.00 97.00 249 LEU A N 1
ATOM 2046 C CA . LEU A 1 249 ? 19.855 -1.315 1.298 1.00 97.00 249 LEU A CA 1
ATOM 2047 C C . LEU A 1 249 ? 18.551 -0.695 1.832 1.00 97.00 249 LEU A C 1
ATOM 2049 O O . LEU A 1 249 ? 18.342 -0.727 3.044 1.00 97.00 249 LEU A O 1
ATOM 2053 N N . ALA A 1 250 ? 17.708 -0.135 0.960 1.00 94.75 250 ALA A N 1
ATOM 2054 C CA . ALA A 1 250 ? 16.388 0.398 1.303 1.00 94.75 250 ALA A CA 1
ATOM 2055 C C . ALA A 1 250 ? 15.282 -0.665 1.304 1.00 94.75 250 ALA A C 1
ATOM 2057 O O . ALA A 1 250 ? 14.214 -0.451 1.875 1.00 94.75 250 ALA A O 1
ATOM 2058 N N . SER A 1 251 ? 15.514 -1.803 0.648 1.00 91.56 251 SER A N 1
ATOM 2059 C CA . SER A 1 251 ? 14.532 -2.877 0.540 1.00 91.56 251 SER A CA 1
ATOM 2060 C C . SER A 1 251 ? 14.302 -3.573 1.882 1.00 91.56 251 SER A C 1
ATOM 2062 O O . SER A 1 251 ? 15.237 -3.771 2.658 1.00 91.56 251 SER A O 1
ATOM 2064 N N . TYR A 1 252 ? 13.069 -4.030 2.127 1.00 88.06 252 TYR A N 1
ATOM 2065 C CA . TYR A 1 252 ? 12.692 -4.727 3.364 1.00 88.06 252 TYR A CA 1
ATOM 2066 C C . TYR A 1 252 ? 13.607 -5.925 3.669 1.00 88.06 252 TYR A C 1
ATOM 2068 O O . TYR A 1 252 ? 13.895 -6.210 4.830 1.00 88.06 252 TYR A O 1
ATOM 2076 N N . CYS A 1 253 ? 14.097 -6.617 2.632 1.00 91.75 253 CYS A N 1
ATOM 2077 C CA . CYS A 1 253 ? 14.956 -7.786 2.796 1.00 91.75 253 CYS A CA 1
ATOM 2078 C C . CYS A 1 253 ? 16.345 -7.440 3.348 1.00 91.75 253 CYS A C 1
ATOM 2080 O O . CYS A 1 253 ? 17.062 -8.337 3.786 1.00 91.75 253 CYS A O 1
ATOM 2082 N N . SER A 1 254 ? 16.716 -6.160 3.325 1.00 94.50 254 SER A N 1
ATOM 2083 C CA . SER A 1 254 ? 18.004 -5.631 3.771 1.00 94.50 254 SER A CA 1
ATOM 2084 C C . SER A 1 254 ? 17.941 -4.922 5.125 1.00 94.50 254 SER A C 1
ATOM 2086 O O . SER A 1 254 ? 18.951 -4.384 5.579 1.00 94.50 254 SER A O 1
ATOM 2088 N N . ALA A 1 255 ? 16.778 -4.925 5.782 1.00 94.81 255 ALA A N 1
ATOM 2089 C CA . ALA A 1 255 ? 16.623 -4.358 7.112 1.00 94.81 255 ALA A CA 1
ATOM 2090 C C . ALA A 1 255 ? 17.421 -5.147 8.167 1.00 94.81 255 ALA A C 1
ATOM 2092 O O . ALA A 1 255 ? 17.687 -6.338 8.004 1.00 94.81 255 ALA A O 1
ATOM 2093 N N . LEU A 1 256 ? 17.813 -4.484 9.255 1.00 96.56 256 LEU A N 1
ATOM 2094 C CA . LEU A 1 256 ? 18.715 -5.041 10.263 1.00 96.56 256 LEU A CA 1
ATOM 2095 C C . LEU A 1 256 ? 18.002 -5.256 11.604 1.00 96.56 256 LEU A C 1
ATOM 2097 O O . LEU A 1 256 ? 17.215 -4.425 12.054 1.00 96.56 256 LEU A O 1
ATOM 2101 N N . ALA A 1 257 ? 18.318 -6.381 12.245 1.00 95.81 257 ALA A N 1
ATOM 2102 C CA . ALA A 1 257 ? 17.882 -6.738 13.594 1.00 95.81 257 ALA A CA 1
ATOM 2103 C C . ALA A 1 257 ? 19.071 -6.724 14.561 1.00 95.81 257 ALA A C 1
ATOM 2105 O O . ALA A 1 257 ? 20.217 -6.814 14.118 1.00 95.81 257 ALA A O 1
ATOM 2106 N N . HIS A 1 258 ? 18.809 -6.671 15.865 1.00 96.25 258 HIS A N 1
ATOM 2107 C CA . HIS A 1 258 ? 19.839 -6.739 16.901 1.00 96.25 258 HIS A CA 1
ATOM 2108 C C . HIS A 1 258 ? 20.677 -8.035 16.769 1.00 96.25 258 HIS A C 1
ATOM 2110 O O . HIS A 1 258 ? 20.113 -9.096 16.473 1.00 96.25 258 HIS A O 1
ATOM 2116 N N . PRO A 1 259 ? 22.012 -8.000 16.986 1.00 92.94 259 PRO A N 1
ATOM 2117 C CA . PRO A 1 259 ? 22.903 -9.165 16.850 1.00 92.94 259 PRO A CA 1
ATOM 2118 C C . PRO A 1 259 ? 22.475 -10.373 17.677 1.00 92.94 259 PRO A C 1
ATOM 2120 O O . PRO A 1 259 ? 22.381 -11.469 17.119 1.00 92.94 259 PRO A O 1
ATOM 2123 N N . ASP A 1 260 ? 22.133 -10.143 18.944 1.00 93.50 260 ASP A N 1
ATOM 2124 C CA . ASP A 1 260 ? 21.794 -11.208 19.898 1.00 93.50 260 ASP A CA 1
ATOM 2125 C C . ASP A 1 260 ? 20.286 -11.449 20.066 1.00 93.50 260 ASP A C 1
ATOM 2127 O O . ASP A 1 260 ? 19.872 -12.453 20.640 1.00 93.50 260 ASP A O 1
ATOM 2131 N N . GLN A 1 261 ? 19.443 -10.529 19.585 1.00 93.69 261 GLN A N 1
ATOM 2132 C CA . GLN A 1 261 ? 17.998 -10.524 19.840 1.00 93.69 261 GLN A CA 1
ATOM 2133 C C . GLN A 1 261 ? 17.246 -10.308 18.518 1.00 93.69 261 GLN A C 1
ATOM 2135 O O . GLN A 1 261 ? 16.845 -9.192 18.205 1.00 93.69 261 GLN A O 1
ATOM 2140 N N . PRO A 1 262 ? 17.038 -11.356 17.705 1.00 89.44 262 PRO A N 1
ATOM 2141 C CA . PRO A 1 262 ? 16.630 -11.216 16.301 1.00 89.44 262 PRO A CA 1
ATOM 2142 C C . PRO A 1 262 ? 15.235 -10.606 16.076 1.00 89.44 262 PRO A C 1
ATOM 2144 O O . PRO A 1 262 ? 14.924 -10.217 14.954 1.00 89.44 262 PRO A O 1
ATOM 2147 N N . LEU A 1 263 ? 14.401 -10.513 17.117 1.00 91.38 263 LEU A N 1
ATOM 2148 C CA . LEU A 1 263 ? 13.089 -9.852 17.068 1.00 91.38 263 LEU A CA 1
ATOM 2149 C C . LEU A 1 263 ? 13.151 -8.350 17.396 1.00 91.38 263 LEU A C 1
ATOM 2151 O O . LEU A 1 263 ? 12.154 -7.649 17.238 1.00 91.38 263 LEU A O 1
ATOM 2155 N N . ILE A 1 264 ? 14.301 -7.860 17.861 1.00 95.38 264 ILE A N 1
ATOM 2156 C CA . ILE A 1 264 ? 14.538 -6.451 18.170 1.00 95.38 264 ILE A CA 1
ATOM 2157 C C . ILE A 1 264 ? 15.077 -5.756 16.929 1.00 95.38 264 ILE A C 1
ATOM 2159 O O . ILE A 1 264 ? 16.044 -6.211 16.317 1.00 95.38 264 ILE A O 1
ATOM 2163 N N . GLY A 1 265 ? 14.469 -4.627 16.582 1.00 96.50 265 GLY A N 1
ATOM 2164 C CA . GLY A 1 265 ? 14.919 -3.762 15.504 1.00 96.50 265 GLY A CA 1
ATOM 2165 C C . GLY A 1 265 ? 15.099 -2.321 15.959 1.00 96.50 265 GLY A C 1
ATOM 2166 O O . GLY A 1 265 ? 15.280 -2.026 17.140 1.00 96.50 265 GLY A O 1
ATOM 2167 N N . THR A 1 266 ? 15.063 -1.430 14.979 1.00 97.00 266 THR A N 1
ATOM 2168 C CA . THR A 1 266 ? 15.224 0.027 15.112 1.00 97.00 266 THR A CA 1
ATOM 2169 C C . THR A 1 266 ? 14.066 0.788 14.460 1.00 97.00 266 THR A C 1
ATOM 2171 O O . THR A 1 266 ? 14.058 2.018 14.435 1.00 97.00 266 THR A O 1
ATOM 2174 N N . GLY A 1 267 ? 13.069 0.066 13.936 1.00 94.75 267 GLY A N 1
ATOM 2175 C CA . GLY A 1 267 ? 11.913 0.634 13.253 1.00 94.75 267 GLY A CA 1
ATOM 2176 C C . GLY A 1 267 ? 10.961 1.400 14.183 1.00 94.75 267 GLY A C 1
ATOM 2177 O O . GLY A 1 267 ? 11.138 1.397 15.408 1.00 94.75 267 GLY A O 1
ATOM 2178 N N . PRO A 1 268 ? 9.927 2.050 13.617 1.00 93.00 268 PRO A N 1
ATOM 2179 C CA . PRO A 1 268 ? 8.960 2.863 14.363 1.00 93.00 268 PRO A CA 1
ATOM 2180 C C . PRO A 1 268 ? 8.135 2.079 15.385 1.00 93.00 268 PRO A C 1
ATOM 2182 O O . PRO A 1 268 ? 7.600 2.681 16.319 1.00 93.00 268 PRO A O 1
ATOM 2185 N N . PHE A 1 269 ? 8.016 0.761 15.218 1.00 93.88 269 PHE A N 1
ATOM 2186 C CA . PHE A 1 269 ? 7.286 -0.094 16.138 1.00 93.88 269 PHE A CA 1
ATOM 2187 C C . PHE A 1 269 ? 8.126 -1.292 16.567 1.00 93.88 269 PHE A C 1
ATOM 2189 O O . PHE A 1 269 ? 8.815 -1.895 15.754 1.00 93.88 269 PHE A O 1
ATOM 2196 N N . ARG A 1 270 ? 8.019 -1.682 17.833 1.00 94.44 270 ARG A N 1
ATOM 2197 C CA . ARG A 1 270 ? 8.596 -2.914 18.371 1.00 94.44 270 ARG A CA 1
ATOM 2198 C C . ARG A 1 270 ? 7.568 -4.030 18.415 1.00 94.44 270 ARG A C 1
ATOM 2200 O O . ARG A 1 270 ? 6.381 -3.776 18.630 1.00 94.44 270 ARG A O 1
ATOM 2207 N N . LEU A 1 271 ? 8.030 -5.267 18.273 1.00 93.88 271 LEU A N 1
ATOM 2208 C CA . LEU A 1 271 ? 7.189 -6.445 18.432 1.00 93.88 271 LEU A CA 1
ATOM 2209 C C . LEU A 1 271 ? 7.007 -6.767 19.923 1.00 93.88 271 LEU A C 1
ATOM 2211 O O . LEU A 1 271 ? 7.951 -7.189 20.584 1.00 93.88 271 LEU A O 1
ATOM 2215 N N . ALA A 1 272 ? 5.801 -6.551 20.452 1.00 91.12 272 ALA A N 1
ATOM 2216 C CA . ALA A 1 272 ? 5.480 -6.777 21.865 1.00 91.12 272 ALA A CA 1
ATOM 2217 C C . ALA A 1 272 ? 4.888 -8.171 22.123 1.00 91.12 272 ALA A C 1
ATOM 2219 O O . ALA A 1 272 ? 5.140 -8.772 23.164 1.00 91.12 272 ALA A O 1
ATOM 2220 N N . LEU A 1 273 ? 4.104 -8.695 21.175 1.00 89.75 273 LEU A N 1
ATOM 2221 C CA . LEU A 1 273 ? 3.536 -10.041 21.239 1.00 89.75 273 LEU A CA 1
ATOM 2222 C C . LEU A 1 273 ? 3.444 -10.632 19.833 1.00 89.75 273 LEU A C 1
ATOM 2224 O O . LEU A 1 273 ? 3.038 -9.939 18.901 1.00 89.75 273 LEU A O 1
ATOM 2228 N N . PHE A 1 274 ? 3.784 -11.910 19.690 1.00 90.25 274 PHE A N 1
ATOM 2229 C CA . PHE A 1 274 ? 3.634 -12.650 18.440 1.00 90.25 274 PHE A CA 1
ATOM 2230 C C . PHE A 1 274 ? 3.148 -14.069 18.743 1.00 90.25 274 PHE A C 1
ATOM 2232 O O . PHE A 1 274 ? 3.939 -14.940 19.104 1.00 90.25 274 PHE A O 1
ATOM 2239 N N . THR A 1 275 ? 1.842 -14.294 18.631 1.00 86.88 275 THR A N 1
ATOM 2240 C CA . THR A 1 275 ? 1.218 -15.621 18.728 1.00 86.88 275 THR A CA 1
ATOM 2241 C C . THR A 1 275 ? 0.391 -15.904 17.470 1.00 86.88 275 THR A C 1
ATOM 2243 O O . THR A 1 275 ? 0.085 -14.973 16.718 1.00 86.88 275 THR A O 1
ATOM 2246 N N . PRO A 1 276 ? 0.003 -17.168 17.216 1.00 81.44 276 PRO A N 1
ATOM 2247 C CA . PRO A 1 276 ? -0.861 -17.509 16.085 1.00 81.44 276 PRO A CA 1
ATOM 2248 C C . PRO A 1 276 ? -2.221 -16.795 16.088 1.00 81.44 276 PRO A C 1
ATOM 2250 O O . PRO A 1 276 ? -2.841 -16.688 15.037 1.00 81.44 276 PRO A O 1
ATOM 2253 N N . GLU A 1 277 ? -2.682 -16.318 17.246 1.00 80.50 277 GLU A N 1
ATOM 2254 C CA . GLU A 1 277 ? -3.969 -15.642 17.446 1.00 80.50 277 GLU A CA 1
ATOM 2255 C C . GLU A 1 277 ? -3.843 -14.113 17.517 1.00 80.50 277 GLU A C 1
ATOM 2257 O O . GLU A 1 277 ? -4.822 -13.405 17.279 1.00 80.50 277 GLU A O 1
ATOM 2262 N N . LEU A 1 278 ? -2.666 -13.581 17.864 1.00 84.69 278 LEU A N 1
ATOM 2263 C CA . LEU A 1 278 ? -2.470 -12.149 18.069 1.00 84.69 278 LEU A CA 1
ATOM 2264 C C . LEU A 1 278 ? -1.028 -11.716 17.801 1.00 84.69 278 LEU A C 1
ATOM 2266 O O . LEU A 1 278 ? -0.085 -12.192 18.434 1.00 84.69 278 LEU A O 1
ATOM 2270 N N . VAL A 1 279 ? -0.872 -10.704 16.949 1.00 89.31 279 VAL A N 1
ATOM 2271 C CA . VAL A 1 279 ? 0.386 -9.959 16.808 1.00 89.31 279 VAL A CA 1
ATOM 2272 C C . VAL A 1 279 ? 0.182 -8.533 17.303 1.00 89.31 279 VAL A C 1
ATOM 2274 O O . VAL A 1 279 ? -0.676 -7.819 16.792 1.00 89.31 279 VAL A O 1
ATOM 2277 N N . ARG A 1 280 ? 0.971 -8.102 18.291 1.00 90.56 280 ARG A N 1
ATOM 2278 C CA . ARG A 1 280 ? 0.928 -6.745 18.850 1.00 90.56 280 ARG A CA 1
ATOM 2279 C C . ARG A 1 280 ? 2.242 -6.018 18.605 1.00 90.56 280 ARG A C 1
ATOM 2281 O O . ARG A 1 280 ? 3.307 -6.479 19.015 1.00 90.56 280 ARG A O 1
ATOM 2288 N N . LEU A 1 281 ? 2.131 -4.849 17.989 1.00 91.19 281 LEU A N 1
ATOM 2289 C CA . LEU A 1 281 ? 3.200 -3.882 17.808 1.00 91.19 281 LEU A CA 1
ATOM 2290 C C . LEU A 1 281 ? 2.983 -2.682 18.732 1.00 91.19 281 LEU A C 1
ATOM 2292 O O . LEU A 1 281 ? 1.850 -2.244 18.928 1.00 91.19 281 LEU A O 1
ATOM 2296 N N . GLU A 1 282 ? 4.063 -2.119 19.260 1.00 91.56 282 GLU A N 1
ATOM 2297 C CA . GLU A 1 282 ? 4.032 -0.930 20.118 1.00 91.56 282 GLU A CA 1
ATOM 2298 C C . GLU A 1 282 ? 4.990 0.137 19.604 1.00 91.56 282 GLU A C 1
ATOM 2300 O O . GLU A 1 282 ? 6.033 -0.188 19.049 1.00 91.56 282 GLU A O 1
ATOM 2305 N N . SER A 1 283 ? 4.641 1.413 19.766 1.00 90.69 283 SER A N 1
ATOM 2306 C CA . SER A 1 283 ? 5.484 2.532 19.336 1.00 90.69 283 SER A CA 1
ATOM 2307 C C . SER A 1 283 ? 6.861 2.459 19.990 1.00 90.69 283 SER A C 1
ATOM 2309 O O . SER A 1 283 ? 6.980 2.246 21.194 1.00 90.69 283 SER A O 1
ATOM 2311 N N . HIS A 1 284 ? 7.897 2.706 19.197 1.00 93.12 284 HIS A N 1
ATOM 2312 C CA . HIS A 1 284 ? 9.261 2.834 19.677 1.00 93.12 284 HIS A CA 1
ATOM 2313 C C . HIS A 1 284 ? 9.546 4.286 20.098 1.00 93.12 284 HIS A C 1
ATOM 2315 O O . HIS A 1 284 ? 9.540 5.204 19.274 1.00 93.12 284 HIS A O 1
ATOM 2321 N N . ASP A 1 285 ? 9.786 4.505 21.392 1.00 87.94 285 ASP A N 1
ATOM 2322 C CA . ASP A 1 285 ? 9.956 5.853 21.955 1.00 87.94 285 ASP A CA 1
ATOM 2323 C C . ASP A 1 285 ? 11.284 6.528 21.570 1.00 87.94 285 ASP A C 1
ATOM 2325 O O . ASP A 1 285 ? 11.362 7.752 21.607 1.00 87.94 285 ASP A O 1
ATOM 2329 N N . TYR A 1 286 ? 12.291 5.767 21.127 1.00 92.38 286 TYR A N 1
ATOM 2330 C CA . TYR A 1 286 ? 13.579 6.286 20.642 1.00 92.38 286 TYR A CA 1
ATOM 2331 C C . TYR A 1 286 ? 13.736 6.185 19.118 1.00 92.38 286 TYR A C 1
ATOM 2333 O O . TYR A 1 286 ? 14.852 6.198 18.595 1.00 92.38 286 TYR A O 1
ATOM 2341 N N . TYR A 1 287 ? 12.626 6.067 18.384 1.00 93.69 287 TYR A N 1
ATOM 2342 C CA . TYR A 1 287 ? 12.668 6.034 16.926 1.00 93.69 287 TYR A CA 1
ATOM 2343 C C . TYR A 1 287 ? 13.327 7.298 16.351 1.00 93.69 287 TYR A C 1
ATOM 2345 O O . TYR A 1 287 ? 12.965 8.419 16.691 1.00 93.69 287 TYR A O 1
ATOM 2353 N N . HIS A 1 288 ? 14.299 7.118 15.456 1.00 93.25 288 HIS A N 1
ATOM 2354 C CA . HIS A 1 288 ? 15.195 8.178 14.973 1.00 93.25 288 HIS A CA 1
ATOM 2355 C C . HIS A 1 288 ? 14.603 9.081 13.882 1.00 93.25 288 HIS A C 1
ATOM 2357 O O . HIS A 1 288 ? 15.258 10.037 13.458 1.00 93.25 288 HIS A O 1
ATOM 2363 N N . LEU A 1 289 ? 13.393 8.783 13.403 1.00 89.69 289 LEU A N 1
ATOM 2364 C CA . LEU A 1 289 ? 12.638 9.624 12.469 1.00 89.69 289 LEU A CA 1
ATOM 2365 C C . LEU A 1 289 ? 11.353 10.141 13.141 1.00 89.69 289 LEU A C 1
ATOM 2367 O O . LEU A 1 289 ? 11.250 10.226 14.359 1.00 89.69 289 LEU A O 1
ATOM 2371 N N . SER A 1 290 ? 10.356 10.554 12.358 1.00 84.00 290 SER A N 1
ATOM 2372 C CA . SER A 1 290 ? 9.091 11.044 12.913 1.00 84.00 290 SER A CA 1
ATOM 2373 C C . SER A 1 290 ? 8.328 9.930 13.631 1.00 84.00 290 SER A C 1
ATOM 2375 O O . SER A 1 290 ? 7.994 8.920 13.012 1.00 84.00 290 SER A O 1
ATOM 2377 N N . HIS A 1 291 ? 8.002 10.146 14.908 1.00 79.56 291 HIS A N 1
ATOM 2378 C CA . HIS A 1 291 ? 7.250 9.176 15.700 1.00 79.56 291 HIS A CA 1
ATOM 2379 C C . HIS A 1 291 ? 5.842 8.931 15.140 1.00 79.56 291 HIS A C 1
ATOM 2381 O O . HIS A 1 291 ? 5.165 9.885 14.731 1.00 79.56 291 HIS A O 1
ATOM 2387 N N . PRO A 1 292 ? 5.382 7.667 15.153 1.00 75.75 292 PRO A N 1
ATOM 2388 C CA . PRO A 1 292 ? 4.007 7.350 14.815 1.00 75.75 292 PRO A CA 1
ATOM 2389 C C . PRO A 1 292 ? 3.043 7.965 15.838 1.00 75.75 292 PRO A C 1
ATOM 2391 O O . PRO A 1 292 ? 3.338 8.058 17.028 1.00 75.75 292 PRO A O 1
ATOM 2394 N N . LEU A 1 293 ? 1.860 8.367 15.367 1.00 73.44 293 LEU A N 1
ATOM 2395 C CA . LEU A 1 293 ? 0.781 8.831 16.248 1.00 73.44 293 LEU A CA 1
ATOM 2396 C C . LEU A 1 293 ? 0.121 7.670 17.001 1.00 73.44 293 LEU A C 1
ATOM 2398 O O . LEU A 1 293 ? -0.347 7.854 18.120 1.00 73.44 293 LEU A O 1
ATOM 2402 N N . LEU A 1 294 ? 0.089 6.481 16.391 1.00 76.00 294 LEU A N 1
ATOM 2403 C CA . LEU A 1 294 ? -0.363 5.262 17.053 1.00 76.00 294 LEU A CA 1
ATOM 2404 C C . LEU A 1 294 ? 0.678 4.812 18.064 1.00 76.00 294 LEU A C 1
ATOM 2406 O O . LEU A 1 294 ? 1.868 4.746 17.760 1.00 76.00 294 LEU A O 1
ATOM 2410 N N . LYS A 1 295 ? 0.203 4.431 19.244 1.00 83.12 295 LYS A N 1
ATOM 2411 C CA . LYS A 1 295 ? 1.039 3.867 20.296 1.00 83.12 295 LYS A CA 1
ATOM 2412 C C . LYS A 1 295 ? 1.008 2.344 20.314 1.00 83.12 295 LYS A C 1
ATOM 2414 O O . LYS A 1 295 ? 1.990 1.747 20.743 1.00 83.12 295 LYS A O 1
ATOM 2419 N N . ALA A 1 296 ? -0.051 1.720 19.799 1.00 84.06 296 ALA A N 1
ATOM 2420 C CA . ALA A 1 296 ? -0.100 0.275 19.610 1.00 84.06 296 ALA A CA 1
ATOM 2421 C C . ALA A 1 296 ? -0.927 -0.140 18.387 1.00 84.06 296 ALA A C 1
ATOM 2423 O O . ALA A 1 296 ? -1.832 0.573 17.945 1.00 84.06 296 ALA A O 1
ATOM 2424 N N . ILE A 1 297 ? -0.610 -1.314 17.845 1.00 84.62 297 ILE A N 1
ATOM 2425 C CA . ILE A 1 297 ? -1.303 -1.935 16.714 1.00 84.62 297 ILE A CA 1
ATOM 2426 C C . ILE A 1 297 ? -1.464 -3.417 17.021 1.00 84.62 297 ILE A C 1
ATOM 2428 O O . ILE A 1 297 ? -0.500 -4.075 17.401 1.00 84.62 297 ILE A O 1
ATOM 2432 N N . GLU A 1 298 ? -2.669 -3.946 16.861 1.00 84.00 298 GLU A N 1
ATOM 2433 C CA . GLU A 1 298 ? -2.992 -5.338 17.159 1.00 84.00 298 GLU A CA 1
ATOM 2434 C C . GLU A 1 298 ? -3.617 -6.012 15.941 1.00 84.00 298 GLU A C 1
ATOM 2436 O O . GLU A 1 298 ? -4.653 -5.570 15.453 1.00 84.00 298 GLU A O 1
ATOM 2441 N N . PHE A 1 299 ? -3.017 -7.103 15.480 1.00 81.56 299 PHE A N 1
ATOM 2442 C CA . PHE A 1 299 ? -3.575 -7.986 14.464 1.00 81.56 299 PHE A CA 1
ATOM 2443 C C . PHE A 1 299 ? -4.214 -9.188 15.151 1.00 81.56 299 PHE A C 1
ATOM 2445 O O . PHE A 1 299 ? -3.505 -10.064 15.642 1.00 81.56 299 PHE A O 1
ATOM 2452 N N . TRP A 1 300 ? -5.543 -9.219 15.188 1.00 76.94 300 TRP A N 1
ATOM 2453 C CA . TRP A 1 300 ? -6.326 -10.294 15.796 1.00 76.94 300 TRP A CA 1
ATOM 2454 C C . TRP A 1 300 ? -6.626 -11.367 14.752 1.00 76.94 300 TRP A C 1
ATOM 2456 O O . TRP A 1 300 ? -7.419 -11.152 13.833 1.00 76.94 300 TRP A O 1
ATOM 2466 N N . ILE A 1 301 ? -5.967 -12.515 14.872 1.00 76.81 301 ILE A N 1
ATOM 2467 C CA . ILE A 1 301 ? -5.987 -13.578 13.871 1.00 76.81 301 ILE A CA 1
ATOM 2468 C C . ILE A 1 301 ? -7.161 -14.516 14.138 1.00 76.81 301 ILE A C 1
ATOM 2470 O O . ILE A 1 301 ? -7.274 -15.131 15.195 1.00 76.81 301 ILE A O 1
ATOM 2474 N N . THR A 1 302 ? -8.046 -14.633 13.153 1.00 66.56 302 THR A N 1
ATOM 2475 C CA . THR A 1 302 ? -9.308 -15.373 13.277 1.00 66.56 302 THR A CA 1
ATOM 2476 C C . THR A 1 302 ? -9.509 -16.283 12.052 1.00 66.56 302 THR A C 1
ATOM 2478 O O . THR A 1 302 ? -10.184 -15.920 11.088 1.00 66.56 302 THR A O 1
ATOM 2481 N N . PRO A 1 303 ? -8.905 -17.488 12.059 1.00 52.78 303 PRO A N 1
ATOM 2482 C CA . PRO A 1 303 ? -8.690 -18.295 10.851 1.00 52.78 303 PRO A CA 1
ATOM 2483 C C . PRO A 1 303 ? -9.955 -18.904 10.217 1.00 52.78 303 PRO A C 1
ATOM 2485 O O . PRO A 1 303 ? -9.889 -19.373 9.087 1.00 52.78 303 PRO A O 1
ATOM 2488 N N . GLN A 1 304 ? -11.109 -18.900 10.896 1.00 52.00 304 GLN A N 1
ATOM 2489 C CA . GLN A 1 304 ? -12.368 -19.462 10.369 1.00 52.00 304 GLN A CA 1
ATOM 2490 C C . GLN A 1 304 ? -13.373 -18.409 9.879 1.00 52.00 304 GLN A C 1
ATOM 2492 O O . GLN A 1 304 ? -14.529 -18.741 9.630 1.00 52.00 304 GLN A O 1
ATOM 2497 N N . LEU A 1 305 ? -12.973 -17.147 9.690 1.00 43.00 305 LEU A N 1
ATOM 2498 C CA . LEU A 1 305 ? -13.861 -16.145 9.080 1.00 43.00 305 LEU A CA 1
ATOM 2499 C C . LEU A 1 305 ? -14.282 -16.465 7.626 1.00 43.00 305 LEU A C 1
ATOM 2501 O O . LEU A 1 305 ? -15.031 -15.687 7.038 1.00 43.00 305 LEU A O 1
ATOM 2505 N N . PHE A 1 306 ? -13.828 -17.593 7.064 1.00 49.34 306 PHE A N 1
ATOM 2506 C CA . PHE A 1 306 ? -13.922 -17.945 5.647 1.00 49.34 306 PHE A CA 1
ATOM 2507 C C . PHE A 1 306 ? -14.276 -19.431 5.443 1.00 49.34 306 PHE A C 1
ATOM 2509 O O . PHE A 1 306 ? -13.553 -20.170 4.773 1.00 49.34 306 PHE A O 1
ATOM 2516 N N . ALA A 1 307 ? -15.375 -19.889 6.050 1.00 38.22 307 ALA A N 1
ATOM 2517 C CA . ALA A 1 307 ? -15.989 -21.167 5.691 1.00 38.22 307 ALA A CA 1
ATOM 2518 C C . ALA A 1 307 ? -16.583 -21.098 4.263 1.00 38.22 307 ALA A C 1
ATOM 2520 O O . ALA A 1 307 ? -17.019 -20.042 3.801 1.00 38.22 307 ALA A O 1
ATOM 2521 N N . GLN A 1 308 ? -16.518 -22.216 3.529 1.00 37.22 308 GLN A N 1
ATOM 2522 C CA . GLN A 1 308 ? -16.777 -22.306 2.078 1.00 37.22 308 GLN A CA 1
ATOM 2523 C C . GLN A 1 308 ? -18.217 -21.952 1.652 1.00 37.22 308 GLN A C 1
ATOM 2525 O O . GLN A 1 308 ? -18.472 -21.722 0.470 1.00 37.22 308 GLN A O 1
ATOM 2530 N N . ASP A 1 309 ? -19.138 -21.900 2.605 1.00 40.72 309 ASP A N 1
ATOM 2531 C CA . ASP A 1 309 ? -20.585 -21.737 2.476 1.00 40.72 309 ASP A CA 1
ATOM 2532 C C . ASP A 1 309 ? -21.069 -20.275 2.494 1.00 40.72 309 ASP A C 1
ATOM 2534 O O . ASP A 1 309 ? -22.233 -20.009 2.193 1.00 40.72 309 ASP A O 1
ATOM 2538 N N . LEU A 1 310 ? -20.195 -19.307 2.785 1.00 35.78 310 LEU A N 1
ATOM 2539 C CA . LEU A 1 310 ? -20.588 -17.916 3.026 1.00 35.78 310 LEU A CA 1
ATOM 2540 C C . LEU A 1 310 ? -19.890 -16.946 2.065 1.00 35.78 310 LEU A C 1
ATOM 2542 O O . LEU A 1 310 ? -18.780 -16.510 2.335 1.00 35.78 310 LEU A O 1
ATOM 2546 N N . GLY A 1 311 ? -20.572 -16.590 0.969 1.00 31.97 311 GLY A N 1
ATOM 2547 C CA . GLY A 1 311 ? -20.503 -15.273 0.313 1.00 31.97 311 GLY A CA 1
ATOM 2548 C C . GLY A 1 311 ? -19.135 -14.726 -0.126 1.00 31.97 311 GLY A C 1
ATOM 2549 O O . GLY A 1 311 ? -18.201 -14.499 0.633 1.00 31.97 311 GLY A O 1
ATOM 2550 N N . THR A 1 312 ? -19.063 -14.381 -1.396 1.00 35.47 312 THR A N 1
ATOM 2551 C CA . THR A 1 312 ? -17.910 -13.892 -2.143 1.00 35.47 312 THR A CA 1
ATOM 2552 C C . THR A 1 312 ? -17.050 -12.752 -1.537 1.00 35.47 312 THR A C 1
ATOM 2554 O O . THR A 1 312 ? -15.831 -12.757 -1.710 1.00 35.47 312 THR A O 1
ATOM 2557 N N . SER A 1 313 ? -17.613 -11.844 -0.729 1.00 35.16 313 SER A N 1
ATOM 2558 C CA . SER A 1 313 ? -16.943 -10.628 -0.201 1.00 35.16 313 SER A CA 1
ATOM 2559 C C . SER A 1 313 ? -15.684 -10.855 0.657 1.00 35.16 313 SER A C 1
ATOM 2561 O O . SER A 1 313 ? -15.018 -9.902 1.061 1.00 35.16 313 SER A O 1
ATOM 2563 N N . CYS A 1 314 ? -15.370 -12.102 0.983 1.00 36.19 314 CYS A N 1
ATOM 2564 C CA . CYS A 1 314 ? -14.415 -12.467 2.014 1.00 36.19 314 CYS A CA 1
ATOM 2565 C C . CYS A 1 314 ? -13.273 -13.363 1.480 1.00 36.19 314 CYS A C 1
ATOM 2567 O O . CYS A 1 314 ? -12.329 -13.668 2.192 1.00 36.19 314 CYS A O 1
ATOM 2569 N N . ARG A 1 315 ? -13.254 -13.732 0.197 1.00 40.47 315 ARG A N 1
ATOM 2570 C CA . ARG A 1 315 ? -12.238 -14.666 -0.334 1.00 40.47 315 ARG A CA 1
ATOM 2571 C C . ARG A 1 315 ? -10.833 -14.063 -0.549 1.00 40.47 315 ARG A C 1
ATOM 2573 O O . ARG A 1 315 ? -9.905 -14.813 -0.831 1.00 40.47 315 ARG A O 1
ATOM 2580 N N . HIS A 1 316 ? -10.664 -12.740 -0.416 1.00 44.59 316 HIS A N 1
ATOM 2581 C CA . HIS A 1 316 ? -9.498 -12.019 -0.946 1.00 44.59 316 HIS A CA 1
ATOM 2582 C C . HIS A 1 316 ? -8.933 -10.970 0.043 1.00 44.59 316 HIS A C 1
ATOM 2584 O O . HIS A 1 316 ? -9.715 -10.231 0.643 1.00 44.59 316 HIS A O 1
ATOM 2590 N N . PRO A 1 317 ? -7.593 -10.813 0.175 1.00 43.47 317 PRO A N 1
ATOM 2591 C CA . PRO A 1 317 ? -6.900 -9.865 1.079 1.00 43.47 317 PRO A CA 1
ATOM 2592 C C . PRO A 1 317 ? -7.059 -8.375 0.699 1.00 43.47 317 PRO A C 1
ATOM 2594 O O . PRO A 1 317 ? -6.201 -7.543 0.988 1.00 43.47 317 PRO A O 1
ATOM 2597 N N . VAL A 1 318 ? -8.131 -8.046 -0.015 1.00 44.84 318 VAL A N 1
ATOM 2598 C CA . VAL A 1 318 ? -8.259 -6.875 -0.883 1.00 44.84 318 VAL A CA 1
ATOM 2599 C C . VAL A 1 318 ? -9.249 -5.846 -0.314 1.00 44.84 318 VAL A C 1
ATOM 2601 O O . VAL A 1 318 ? -9.291 -4.710 -0.784 1.00 44.84 318 VAL A O 1
ATOM 2604 N N . GLN A 1 319 ? -9.990 -6.206 0.744 1.00 45.41 319 GLN A N 1
ATOM 2605 C CA . GLN A 1 319 ? -10.917 -5.321 1.451 1.00 45.41 319 GLN A CA 1
ATOM 2606 C C . GLN A 1 319 ? -10.646 -5.311 2.959 1.00 45.41 319 GLN A C 1
ATOM 2608 O O . GLN A 1 319 ? -10.765 -6.337 3.625 1.00 45.41 319 GLN A O 1
ATOM 2613 N N . ILE A 1 320 ? -10.286 -4.146 3.505 1.00 50.78 320 ILE A N 1
ATOM 2614 C CA . ILE A 1 320 ? -10.140 -3.938 4.954 1.00 50.78 320 ILE A CA 1
ATOM 2615 C C . ILE A 1 320 ? -11.238 -2.974 5.392 1.00 50.78 320 ILE A C 1
ATOM 2617 O O . ILE A 1 320 ? -11.232 -1.818 4.971 1.00 50.78 320 ILE A O 1
ATOM 2621 N N . ALA A 1 321 ? -12.164 -3.453 6.225 1.00 48.06 321 ALA A N 1
ATOM 2622 C CA . ALA A 1 321 ? -13.165 -2.632 6.896 1.00 48.06 321 ALA A CA 1
ATOM 2623 C C . ALA A 1 321 ? -12.723 -2.370 8.342 1.00 48.06 321 ALA A C 1
ATOM 2625 O O . ALA A 1 321 ? -12.473 -3.303 9.105 1.00 48.06 321 ALA A O 1
ATOM 2626 N N . ILE A 1 322 ? -12.608 -1.100 8.708 1.00 49.50 322 ILE A N 1
ATOM 2627 C CA . ILE A 1 322 ? -12.274 -0.638 10.060 1.00 49.50 322 ILE A CA 1
ATOM 2628 C C . ILE A 1 322 ? -13.553 0.001 10.627 1.00 49.50 322 ILE A C 1
ATOM 2630 O O . ILE A 1 322 ? -14.217 0.706 9.879 1.00 49.50 322 ILE A O 1
ATOM 2634 N N . GLY A 1 323 ? -13.936 -0.231 11.890 1.00 43.25 323 GLY A N 1
ATOM 2635 C CA . GLY A 1 323 ? -15.087 0.456 12.513 1.00 43.25 323 GLY A CA 1
ATOM 2636 C C . GLY A 1 323 ? -15.961 -0.377 13.451 1.00 43.25 323 GLY A C 1
ATOM 2637 O O . GLY A 1 323 ? -15.902 -1.607 13.429 1.00 43.25 323 GLY A O 1
ATOM 2638 N N . LYS A 1 324 ? -16.786 0.309 14.258 1.00 43.06 324 LYS A N 1
ATOM 2639 C CA . LYS A 1 324 ? -17.810 -0.309 15.126 1.00 43.06 324 LYS A CA 1
ATOM 2640 C C . LYS A 1 324 ? -19.034 -0.771 14.316 1.00 43.06 324 LYS A C 1
ATOM 2642 O O . LYS A 1 324 ? -19.296 -0.188 13.269 1.00 43.06 324 LYS A O 1
ATOM 2647 N N . PRO A 1 325 ? -19.833 -1.752 14.784 1.00 37.91 325 PRO A N 1
ATOM 2648 C CA . PRO A 1 325 ? -20.990 -2.281 14.049 1.00 37.91 325 PRO A CA 1
ATOM 2649 C C . PRO A 1 325 ? -21.997 -1.228 13.564 1.00 37.91 325 PRO A C 1
ATOM 2651 O O . PRO A 1 325 ? -22.389 -1.269 12.400 1.00 37.91 325 PRO A O 1
ATOM 2654 N N . GLU A 1 326 ? -22.368 -0.259 14.407 1.00 42.19 326 GLU A N 1
ATOM 2655 C CA . GLU A 1 326 ? -23.259 0.849 14.019 1.00 42.19 326 GLU A CA 1
ATOM 2656 C C . GLU A 1 326 ? -22.665 1.780 12.945 1.00 42.19 326 GLU A C 1
ATOM 2658 O O . GLU A 1 326 ? -23.399 2.439 12.211 1.00 42.19 326 GLU A O 1
ATOM 2663 N N . GLU A 1 327 ? -21.338 1.798 12.809 1.00 41.72 327 GLU A N 1
ATOM 2664 C CA . GLU A 1 327 ? -20.598 2.591 11.826 1.00 41.72 327 GLU A CA 1
ATOM 2665 C C . GLU A 1 327 ? -20.288 1.798 10.545 1.00 41.72 327 GLU A C 1
ATOM 2667 O O . GLU A 1 327 ? -19.921 2.382 9.526 1.00 41.72 327 GLU A O 1
ATOM 2672 N N . LEU A 1 328 ? -20.459 0.467 10.555 1.00 45.03 328 LEU A N 1
ATOM 2673 C CA . LEU A 1 328 ? -20.241 -0.364 9.366 1.00 45.03 328 LEU A CA 1
ATOM 2674 C C . LEU A 1 328 ? -21.260 -0.047 8.255 1.00 45.03 328 LEU A C 1
ATOM 2676 O O . LEU A 1 328 ? -20.949 -0.173 7.073 1.00 45.03 328 LEU A O 1
ATOM 2680 N N . ALA A 1 329 ? -22.458 0.414 8.629 1.00 41.28 329 ALA A N 1
ATOM 2681 C CA . ALA A 1 329 ? -23.487 0.878 7.698 1.00 41.28 329 ALA A CA 1
ATOM 2682 C C . ALA A 1 329 ? -23.152 2.235 7.046 1.00 41.28 329 ALA A C 1
ATOM 2684 O O . ALA A 1 329 ? -23.735 2.587 6.024 1.00 41.28 329 ALA A O 1
ATOM 2685 N N . THR A 1 330 ? -22.211 2.990 7.623 1.00 45.31 330 THR A N 1
ATOM 2686 C CA . THR A 1 330 ? -21.780 4.318 7.160 1.00 45.31 330 THR A CA 1
ATOM 2687 C C . THR A 1 330 ? -20.331 4.318 6.669 1.00 45.31 330 THR A C 1
ATOM 2689 O O . THR A 1 330 ? -19.719 5.380 6.524 1.00 45.31 330 THR A O 1
ATOM 2692 N N . LEU A 1 331 ? -19.771 3.130 6.390 1.00 45.94 331 LEU A N 1
ATOM 2693 C CA . LEU A 1 331 ? -18.439 2.987 5.812 1.00 45.94 331 LEU A CA 1
ATOM 2694 C C . LEU A 1 331 ? -18.338 3.810 4.536 1.00 45.94 331 LEU A C 1
ATOM 2696 O O . LEU A 1 331 ? -19.048 3.569 3.560 1.00 45.94 331 LEU A O 1
ATOM 2700 N N . SER A 1 332 ? -17.393 4.743 4.529 1.00 40.84 332 SER A N 1
ATOM 2701 C CA . SER A 1 332 ? -16.962 5.377 3.295 1.00 40.84 332 SER A CA 1
ATOM 2702 C C . SER A 1 332 ? -15.682 4.702 2.822 1.00 40.84 332 SER A C 1
ATOM 2704 O O . SER A 1 332 ? -14.847 4.243 3.609 1.00 40.84 332 SER A O 1
ATOM 2706 N N . GLN A 1 333 ? -15.538 4.587 1.506 1.00 48.78 333 GLN A N 1
ATOM 2707 C CA . GLN A 1 333 ? -14.291 4.135 0.912 1.00 48.78 333 GLN A CA 1
ATOM 2708 C C . GLN A 1 333 ? -13.229 5.208 1.177 1.00 48.78 333 GLN A C 1
ATOM 2710 O O . GLN A 1 333 ? -13.303 6.306 0.631 1.00 48.78 333 GLN A O 1
ATOM 2715 N N . VAL A 1 334 ? -12.247 4.896 2.024 1.00 46.59 334 VAL A N 1
ATOM 2716 C CA . VAL A 1 334 ? -11.202 5.849 2.438 1.00 46.59 334 VAL A CA 1
ATOM 2717 C C . VAL A 1 334 ? -10.003 5.796 1.498 1.00 46.59 334 VAL A C 1
ATOM 2719 O O . VAL A 1 334 ? -9.323 6.799 1.283 1.00 46.59 334 VAL A O 1
ATOM 2722 N N . SER A 1 335 ? -9.739 4.635 0.897 1.00 48.56 335 SER A N 1
ATOM 2723 C CA . SER A 1 335 ? -8.695 4.479 -0.113 1.00 48.56 335 SER A CA 1
ATOM 2724 C C . SER A 1 335 ? -9.060 3.355 -1.076 1.00 48.56 335 SER A C 1
ATOM 2726 O O . SER A 1 335 ? -9.470 2.281 -0.649 1.00 48.56 335 SER A O 1
ATOM 2728 N N . SER A 1 336 ? -8.899 3.579 -2.375 1.00 51.16 336 SER A N 1
ATOM 2729 C CA . SER A 1 336 ? -8.965 2.523 -3.386 1.00 51.16 336 SER A CA 1
ATOM 2730 C C . SER A 1 336 ? -7.864 2.713 -4.410 1.00 51.16 336 SER A C 1
ATOM 2732 O O . SER A 1 336 ? -7.531 3.850 -4.744 1.00 51.16 336 SER A O 1
ATOM 2734 N N . GLY A 1 337 ? -7.332 1.621 -4.943 1.00 52.62 337 GLY A N 1
ATOM 2735 C CA . GLY A 1 337 ? -6.350 1.693 -6.013 1.00 52.62 337 GLY A CA 1
ATOM 2736 C C . GLY A 1 337 ? -6.041 0.334 -6.618 1.00 52.62 337 GLY A C 1
ATOM 2737 O O . GLY A 1 337 ? -6.110 -0.699 -5.951 1.00 52.62 337 GLY A O 1
ATOM 2738 N N . ILE A 1 338 ? -5.667 0.349 -7.894 1.00 57.16 338 ILE A N 1
ATOM 2739 C CA . ILE A 1 338 ? -5.069 -0.808 -8.559 1.00 57.16 338 ILE A CA 1
ATOM 2740 C C . ILE A 1 338 ? -3.645 -0.946 -8.016 1.00 57.16 338 ILE A C 1
ATOM 2742 O O . ILE A 1 338 ? -2.862 0.004 -8.079 1.00 57.16 338 ILE A O 1
ATOM 2746 N N . SER A 1 339 ? -3.301 -2.104 -7.452 1.00 70.06 339 SER A N 1
ATOM 2747 C CA . SER A 1 339 ? -1.914 -2.349 -7.052 1.00 70.06 339 SER A CA 1
ATOM 2748 C C . SER A 1 339 ? -1.034 -2.471 -8.280 1.00 70.06 339 SER A C 1
ATOM 2750 O O . SER A 1 339 ? -1.412 -3.090 -9.271 1.00 70.06 339 SER A O 1
ATOM 2752 N N . LEU A 1 340 ? 0.181 -1.940 -8.170 1.00 76.94 340 LEU A N 1
ATOM 2753 C CA . LEU A 1 340 ? 1.227 -2.201 -9.152 1.00 76.94 340 LEU A CA 1
ATOM 2754 C C . LEU A 1 340 ? 1.651 -3.675 -9.154 1.00 76.94 340 LEU A C 1
ATOM 2756 O O . LEU A 1 340 ? 2.245 -4.120 -10.125 1.00 76.94 340 LEU A O 1
ATOM 2760 N N . GLY A 1 341 ? 1.338 -4.437 -8.098 1.00 82.56 341 GLY A N 1
ATOM 2761 C CA . GLY A 1 341 ? 1.481 -5.887 -8.095 1.00 82.56 341 GLY A CA 1
ATOM 2762 C C . GLY A 1 341 ? 0.539 -6.548 -9.098 1.00 82.56 341 GLY A C 1
ATOM 2763 O O . GLY A 1 341 ? -0.623 -6.154 -9.229 1.00 82.56 341 GLY A O 1
ATOM 2764 N N . PHE A 1 342 ? 1.044 -7.566 -9.785 1.00 88.06 342 PHE A N 1
ATOM 2765 C CA . PHE A 1 342 ? 0.338 -8.261 -10.856 1.00 88.06 342 PHE A CA 1
ATOM 2766 C C . PHE A 1 342 ? 0.537 -9.772 -10.752 1.00 88.06 342 PHE A C 1
ATOM 2768 O O . PHE A 1 342 ? 1.570 -10.253 -10.286 1.00 88.06 342 PHE A O 1
ATOM 2775 N N . CYS A 1 343 ? -0.453 -10.520 -11.224 1.00 90.94 343 CYS A N 1
ATOM 2776 C CA . CYS A 1 343 ? -0.262 -11.912 -11.606 1.00 90.94 343 CYS A CA 1
ATOM 2777 C C . CYS A 1 343 ? 0.415 -11.971 -12.971 1.00 90.94 343 CYS A C 1
ATOM 2779 O O . CYS A 1 343 ? 0.153 -11.123 -13.824 1.00 90.94 343 CYS A O 1
ATOM 2781 N N . TYR A 1 344 ? 1.275 -12.956 -13.190 1.00 95.12 344 TYR A N 1
ATOM 2782 C CA . TYR A 1 344 ? 2.010 -13.122 -14.437 1.00 95.12 344 TYR A CA 1
ATOM 2783 C C . TYR A 1 344 ? 1.932 -14.554 -14.952 1.00 95.12 344 TYR A C 1
ATOM 2785 O O . TYR A 1 344 ? 1.680 -15.499 -14.206 1.00 95.12 344 TYR A O 1
ATOM 2793 N N . LEU A 1 345 ? 2.214 -14.691 -16.243 1.00 96.81 345 LEU A N 1
ATOM 2794 C CA . LEU A 1 345 ? 2.550 -15.944 -16.896 1.00 96.81 345 LEU A CA 1
ATOM 2795 C C . LEU A 1 345 ? 3.952 -15.812 -17.492 1.00 96.81 345 LEU A C 1
ATOM 2797 O O . LEU A 1 345 ? 4.227 -14.862 -18.228 1.00 96.81 345 LEU A O 1
ATOM 2801 N N . THR A 1 346 ? 4.823 -16.775 -17.206 1.00 97.81 346 THR A N 1
ATOM 2802 C CA . THR A 1 346 ? 6.067 -16.982 -17.946 1.00 97.81 346 THR A CA 1
ATOM 2803 C C . THR A 1 346 ? 5.996 -18.248 -18.785 1.00 97.81 346 THR A C 1
ATOM 2805 O O . THR A 1 346 ? 5.291 -19.207 -18.460 1.00 97.81 346 THR A O 1
ATOM 2808 N N . ILE A 1 347 ? 6.709 -18.228 -19.908 1.00 97.44 347 ILE A N 1
ATOM 2809 C CA . ILE A 1 347 ? 6.652 -19.277 -20.924 1.00 97.44 347 ILE A CA 1
ATOM 2810 C C . ILE A 1 347 ? 8.072 -19.714 -21.271 1.00 97.44 347 ILE A C 1
ATOM 2812 O O . ILE A 1 347 ? 8.866 -18.930 -21.811 1.00 97.44 347 ILE A O 1
ATOM 2816 N N . ARG A 1 348 ? 8.380 -20.986 -20.997 1.00 96.00 348 ARG A N 1
ATOM 2817 C CA . ARG A 1 348 ? 9.630 -21.612 -21.422 1.00 96.00 348 ARG A CA 1
ATOM 2818 C C . ARG A 1 348 ? 9.557 -21.917 -22.912 1.00 96.00 348 ARG A C 1
ATOM 2820 O O . ARG A 1 348 ? 8.693 -22.661 -23.372 1.00 96.00 348 ARG A O 1
ATOM 2827 N N . LYS A 1 349 ? 10.526 -21.396 -23.658 1.00 93.31 349 LYS A N 1
ATOM 2828 C CA . LYS A 1 349 ? 10.712 -21.716 -25.077 1.00 93.31 349 LYS A CA 1
ATOM 2829 C C . LYS A 1 349 ? 11.681 -22.882 -25.238 1.00 93.31 349 LYS A C 1
ATOM 2831 O O . LYS A 1 349 ? 12.634 -23.015 -24.475 1.00 93.31 349 LYS A O 1
ATOM 2836 N N . GLY A 1 350 ? 11.445 -23.723 -26.237 1.00 87.25 350 GLY A N 1
ATOM 2837 C CA . GLY A 1 350 ? 12.303 -24.866 -26.535 1.00 87.25 350 GLY A CA 1
ATOM 2838 C C . GLY A 1 350 ? 11.733 -25.745 -27.641 1.00 87.25 350 GLY A C 1
ATOM 2839 O O . GLY A 1 350 ? 10.912 -25.309 -28.442 1.00 87.25 350 GLY A O 1
ATOM 2840 N N . SER A 1 351 ? 12.132 -27.016 -27.668 1.00 84.69 351 SER A N 1
ATOM 2841 C CA . SER A 1 351 ? 11.697 -27.970 -28.700 1.00 84.69 351 SER A CA 1
ATOM 2842 C C . SER A 1 351 ? 10.187 -28.241 -28.715 1.00 84.69 351 SER A C 1
ATOM 2844 O O . SER A 1 351 ? 9.654 -28.635 -29.748 1.00 84.69 351 SER A O 1
ATOM 2846 N N . ARG A 1 352 ? 9.493 -28.039 -27.586 1.00 87.00 352 ARG A N 1
ATOM 2847 C CA . ARG A 1 352 ? 8.044 -28.281 -27.453 1.00 87.00 352 ARG A CA 1
ATOM 2848 C C . ARG A 1 352 ? 7.180 -27.067 -27.784 1.00 87.00 352 ARG A C 1
ATOM 2850 O O . ARG A 1 352 ? 6.028 -27.245 -28.166 1.00 87.00 352 ARG A O 1
ATOM 2857 N N . LEU A 1 353 ? 7.717 -25.862 -27.599 1.00 92.88 353 LEU A N 1
ATOM 2858 C CA . LEU A 1 353 ? 6.990 -24.609 -27.757 1.00 92.88 353 LEU A CA 1
ATOM 2859 C C . LEU A 1 353 ? 7.936 -23.519 -28.272 1.00 92.88 353 LEU A C 1
ATOM 2861 O O . LEU A 1 353 ? 8.890 -23.129 -27.594 1.00 92.88 353 LEU A O 1
ATOM 2865 N N . ASN A 1 354 ? 7.669 -23.044 -29.488 1.00 93.62 354 ASN A N 1
ATOM 2866 C CA . ASN A 1 354 ? 8.450 -21.991 -30.135 1.00 93.62 354 ASN A CA 1
ATOM 2867 C C . ASN A 1 354 ? 7.893 -20.581 -29.839 1.00 93.62 354 ASN A C 1
ATOM 2869 O O . ASN A 1 354 ? 6.831 -20.427 -29.236 1.00 93.62 354 ASN A O 1
ATOM 2873 N N . VAL A 1 355 ? 8.607 -19.541 -30.283 1.00 93.88 355 VAL A N 1
ATOM 2874 C CA . VAL A 1 355 ? 8.238 -18.130 -30.047 1.00 93.88 355 VAL A CA 1
ATOM 2875 C C . VAL A 1 355 ? 6.862 -17.784 -30.626 1.00 93.88 355 VAL A C 1
ATOM 2877 O O . VAL A 1 355 ? 6.070 -17.134 -29.953 1.00 93.88 355 VAL A O 1
ATOM 2880 N N . GLN A 1 356 ? 6.537 -18.237 -31.840 1.00 93.62 356 GLN A N 1
ATOM 2881 C CA . GLN A 1 356 ? 5.244 -17.926 -32.466 1.00 93.62 356 GLN A CA 1
ATOM 2882 C C . GLN A 1 356 ? 4.079 -18.586 -31.718 1.00 93.62 356 GLN A C 1
ATOM 2884 O O . GLN A 1 356 ? 3.041 -17.968 -31.492 1.00 93.62 356 GLN A O 1
ATOM 2889 N N . GLN A 1 357 ? 4.273 -19.817 -31.245 1.00 95.06 357 GLN A N 1
ATOM 2890 C CA . GLN A 1 357 ? 3.304 -20.511 -30.397 1.00 95.06 357 GLN A CA 1
ATOM 2891 C C . GLN A 1 357 ? 3.134 -19.815 -29.041 1.00 95.06 357 GLN A C 1
ATOM 2893 O O . GLN A 1 357 ? 2.008 -19.669 -28.571 1.00 95.06 357 GLN A O 1
ATOM 2898 N N . ALA A 1 358 ? 4.227 -19.341 -28.433 1.00 95.38 358 ALA A N 1
ATOM 2899 C CA . ALA A 1 358 ? 4.181 -18.551 -27.202 1.00 95.38 358 ALA A CA 1
ATOM 2900 C C . ALA A 1 358 ? 3.382 -17.251 -27.395 1.00 95.38 358 ALA A C 1
ATOM 2902 O O . ALA A 1 358 ? 2.495 -16.945 -26.598 1.00 95.38 358 ALA A O 1
ATOM 2903 N N . ARG A 1 359 ? 3.633 -16.522 -28.490 1.00 95.00 359 ARG A N 1
ATOM 2904 C CA . ARG A 1 359 ? 2.890 -15.305 -28.852 1.00 95.00 359 ARG A CA 1
ATOM 2905 C C . ARG A 1 359 ? 1.405 -15.585 -29.066 1.00 95.00 359 ARG A C 1
ATOM 2907 O O . ARG A 1 359 ? 0.580 -14.833 -28.554 1.00 95.00 359 ARG A O 1
ATOM 2914 N N . ARG A 1 360 ? 1.050 -16.699 -29.718 1.00 93.25 360 ARG A N 1
ATOM 2915 C CA . ARG A 1 360 ? -0.352 -17.132 -29.848 1.00 93.25 360 ARG A CA 1
ATOM 2916 C C . ARG A 1 360 ? -1.005 -17.394 -28.489 1.00 93.25 360 ARG A C 1
ATOM 2918 O O . ARG A 1 360 ? -2.136 -16.970 -28.281 1.00 93.25 360 ARG A O 1
ATOM 2925 N N . LEU A 1 361 ? -0.312 -18.042 -27.547 1.00 93.94 361 LEU A N 1
ATOM 2926 C CA . LEU A 1 361 ? -0.839 -18.249 -26.190 1.00 93.94 361 LEU A CA 1
ATOM 2927 C C . LEU A 1 361 ? -1.109 -16.920 -25.469 1.00 93.94 361 LEU A C 1
ATOM 2929 O O . LEU A 1 361 ? -2.176 -16.750 -24.881 1.00 93.94 361 LEU A O 1
ATOM 2933 N N . VAL A 1 362 ? -0.177 -15.966 -25.543 1.00 93.56 362 VAL A N 1
ATOM 2934 C CA . VAL A 1 362 ? -0.356 -14.627 -24.953 1.00 93.56 362 VAL A CA 1
ATOM 2935 C C . VAL A 1 362 ? -1.502 -13.875 -25.635 1.00 93.56 362 VAL A C 1
ATOM 2937 O O . VAL A 1 362 ? -2.322 -13.259 -24.952 1.00 93.56 362 VAL A O 1
ATOM 2940 N N . HIS A 1 363 ? -1.607 -13.967 -26.964 1.00 90.44 363 HIS A N 1
ATOM 2941 C CA . HIS A 1 363 ? -2.702 -13.370 -27.725 1.00 90.44 363 HIS A CA 1
ATOM 2942 C C . HIS A 1 363 ? -4.059 -13.916 -27.269 1.00 90.44 363 HIS A C 1
ATOM 2944 O O . HIS A 1 363 ? -4.939 -13.128 -26.927 1.00 90.44 363 HIS A O 1
ATOM 2950 N N . ILE A 1 364 ? -4.189 -15.245 -27.161 1.00 89.75 364 ILE A N 1
ATOM 2951 C CA . ILE A 1 364 ? -5.387 -15.917 -26.645 1.00 89.75 364 ILE A CA 1
ATOM 2952 C C . ILE A 1 364 ? -5.757 -15.369 -25.267 1.00 89.75 364 ILE A C 1
ATOM 2954 O O . ILE A 1 364 ? -6.906 -15.002 -25.053 1.00 89.75 364 ILE A O 1
ATOM 2958 N N . ILE A 1 365 ? -4.809 -15.277 -24.337 1.00 89.25 365 ILE A N 1
ATOM 2959 C CA . ILE A 1 365 ? -5.089 -14.828 -22.967 1.00 89.25 365 ILE A CA 1
ATOM 2960 C C . ILE A 1 365 ? -5.654 -13.402 -22.939 1.00 89.25 365 ILE A C 1
ATOM 2962 O O . ILE A 1 365 ? -6.648 -13.159 -22.256 1.00 89.25 365 ILE A O 1
ATOM 2966 N N . HIS A 1 366 ? -5.052 -12.477 -23.689 1.00 87.00 366 HIS A N 1
ATOM 2967 C CA . HIS A 1 366 ? -5.393 -11.050 -23.625 1.00 87.00 366 HIS A CA 1
ATOM 2968 C C . HIS A 1 366 ? -6.545 -10.620 -24.536 1.00 87.00 366 HIS A C 1
ATOM 2970 O O . HIS A 1 366 ? -7.223 -9.640 -24.229 1.00 87.00 366 HIS A O 1
ATOM 2976 N N . HIS A 1 367 ? -6.782 -11.331 -25.640 1.00 78.06 367 HIS A N 1
ATOM 2977 C CA . HIS A 1 367 ? -7.761 -10.931 -26.660 1.00 78.06 367 HIS A CA 1
ATOM 2978 C C . HIS A 1 367 ? -9.003 -11.830 -26.700 1.00 78.06 367 HIS A C 1
ATOM 2980 O O . HIS A 1 367 ? -10.002 -11.460 -27.317 1.00 78.06 367 HIS A O 1
ATOM 2986 N N . SER A 1 368 ? -8.996 -12.973 -26.007 1.00 70.19 368 SER A N 1
ATOM 2987 C CA . SER A 1 368 ? -10.215 -13.760 -25.791 1.00 70.19 368 SER A CA 1
ATOM 2988 C C . SER A 1 368 ? -11.041 -13.225 -24.615 1.00 70.19 368 SER A C 1
ATOM 2990 O O . SER A 1 368 ? -10.611 -12.382 -23.825 1.00 70.19 368 SER A O 1
ATOM 2992 N N . SER A 1 369 ? -12.254 -13.755 -24.446 1.00 67.44 369 SER A N 1
ATOM 2993 C CA . SER A 1 369 ? -13.075 -13.493 -23.262 1.00 67.44 369 SER A CA 1
ATOM 2994 C C . SER A 1 369 ? -12.536 -14.147 -21.982 1.00 67.44 369 SER A C 1
ATOM 2996 O O . SER A 1 369 ? -13.149 -13.967 -20.937 1.00 67.44 369 SER A O 1
ATOM 2998 N N . LEU A 1 370 ? -11.411 -14.872 -22.021 1.00 74.56 370 LEU A N 1
ATOM 2999 C CA . LEU A 1 370 ? -10.935 -15.724 -20.926 1.00 74.56 370 LEU A CA 1
ATOM 3000 C C . LEU A 1 370 ? -10.669 -14.952 -19.626 1.00 74.56 370 LEU A C 1
ATOM 3002 O O . LEU A 1 370 ? -11.111 -15.370 -18.557 1.00 74.56 370 LEU A O 1
ATOM 3006 N N . LEU A 1 371 ? -10.035 -13.778 -19.714 1.00 72.06 371 LEU A N 1
ATOM 3007 C CA . LEU A 1 371 ? -9.842 -12.900 -18.551 1.00 72.06 371 LEU A CA 1
ATOM 3008 C C . LEU A 1 371 ? -11.155 -12.261 -18.063 1.00 72.06 371 LEU A C 1
ATOM 3010 O O . LEU A 1 371 ? -11.269 -11.925 -16.889 1.00 72.06 371 LEU A O 1
ATOM 3014 N N . LYS A 1 372 ? -12.157 -12.116 -18.943 1.00 68.06 372 LYS A N 1
ATOM 3015 C CA . LYS A 1 372 ? -13.489 -11.579 -18.605 1.00 68.06 372 LYS A CA 1
ATOM 3016 C C . LYS A 1 372 ? -14.410 -12.633 -17.983 1.00 68.06 372 LYS A C 1
ATOM 3018 O O . LYS A 1 372 ? -15.386 -12.269 -17.342 1.00 68.06 372 LYS A O 1
ATOM 3023 N N . THR A 1 373 ? -14.116 -13.919 -18.176 1.00 66.06 373 THR A N 1
ATOM 3024 C CA . THR A 1 373 ? -14.902 -15.048 -17.650 1.00 66.06 373 THR A CA 1
ATOM 3025 C C . THR A 1 373 ? -14.440 -15.534 -16.278 1.00 66.06 373 THR A C 1
ATOM 3027 O O . THR A 1 373 ? -14.995 -16.503 -15.765 1.00 66.06 373 THR A O 1
ATOM 3030 N N . LEU A 1 374 ? -13.421 -14.910 -15.679 1.00 65.00 374 LEU A N 1
ATOM 3031 C CA . LEU A 1 374 ? -12.946 -15.298 -14.354 1.00 65.00 374 LEU A CA 1
ATOM 3032 C C . LEU A 1 374 ? -14.026 -14.981 -13.293 1.00 65.00 374 LEU A C 1
ATOM 3034 O O . LEU A 1 374 ? -14.390 -13.816 -13.151 1.00 65.00 374 LEU A O 1
ATOM 3038 N N . PRO A 1 375 ? -14.523 -15.975 -12.526 1.00 53.78 375 PRO A N 1
ATOM 3039 C CA . PRO A 1 375 ? -15.537 -15.822 -11.475 1.00 53.78 375 PRO A CA 1
ATOM 3040 C C . PRO A 1 375 ? -14.949 -15.209 -10.193 1.00 53.78 375 PRO A C 1
ATOM 3042 O O . PRO A 1 375 ? -15.116 -15.731 -9.090 1.00 53.78 375 PRO A O 1
ATOM 3045 N N . VAL A 1 376 ? -14.191 -14.130 -10.342 1.00 55.53 376 VAL A N 1
ATOM 3046 C CA . VAL A 1 376 ? -13.756 -13.295 -9.225 1.00 55.53 376 VAL A CA 1
ATOM 3047 C C . VAL A 1 376 ? -14.816 -12.213 -9.075 1.00 55.53 376 VAL A C 1
ATOM 3049 O O . VAL A 1 376 ? -15.305 -11.724 -10.091 1.00 55.53 376 VAL A O 1
ATOM 3052 N N . ASP A 1 377 ? -15.206 -11.866 -7.846 1.00 52.38 377 ASP A N 1
ATOM 3053 C CA . ASP A 1 377 ? -16.224 -10.837 -7.620 1.00 52.38 377 ASP A CA 1
ATOM 3054 C C . ASP A 1 377 ? -16.042 -9.633 -8.517 1.00 52.38 377 ASP A C 1
ATOM 3056 O O . ASP A 1 377 ? -14.918 -9.135 -8.662 1.00 52.38 377 ASP A O 1
ATOM 3060 N N . GLU A 1 378 ? -17.160 -9.179 -9.088 1.00 50.03 378 GLU A N 1
ATOM 3061 C CA . GLU A 1 378 ? -17.205 -8.033 -9.979 1.00 50.03 378 GLU A CA 1
ATOM 3062 C C . GLU A 1 378 ? -16.372 -6.899 -9.354 1.00 50.03 378 GLU A C 1
ATOM 3064 O O . GLU A 1 378 ? -16.754 -6.303 -8.342 1.00 50.03 378 GLU A O 1
ATOM 3069 N N . ASN A 1 379 ? -15.212 -6.618 -9.966 1.00 57.81 379 ASN A N 1
ATOM 3070 C CA . ASN A 1 379 ? -14.237 -5.566 -9.631 1.00 57.81 379 ASN A CA 1
ATOM 3071 C C . ASN A 1 379 ? -13.064 -5.882 -8.664 1.00 57.81 379 ASN A C 1
ATOM 3073 O O . ASN A 1 379 ? -12.439 -4.928 -8.191 1.00 57.81 379 ASN A O 1
ATOM 3077 N N . LEU A 1 380 ? -12.711 -7.143 -8.366 1.00 63.53 380 LEU A N 1
ATOM 3078 C CA . LEU A 1 380 ? -11.505 -7.465 -7.559 1.00 63.53 380 LEU A CA 1
ATOM 3079 C C . LEU A 1 380 ? -10.195 -7.545 -8.357 1.00 63.53 380 LEU A C 1
ATOM 3081 O O . LEU A 1 380 ? -9.133 -7.204 -7.831 1.00 63.53 380 LEU A O 1
ATOM 3085 N N . ILE A 1 381 ? -10.261 -7.991 -9.609 1.00 72.44 381 ILE A N 1
ATOM 3086 C CA . ILE A 1 381 ? -9.114 -8.063 -10.516 1.00 72.44 381 ILE A CA 1
ATOM 3087 C C . ILE A 1 381 ? -9.363 -7.199 -11.748 1.00 72.44 381 ILE A C 1
ATOM 3089 O O . ILE A 1 381 ? -10.500 -6.979 -12.160 1.00 72.44 381 ILE A O 1
ATOM 3093 N N . THR A 1 382 ? -8.294 -6.682 -12.337 1.00 76.88 382 THR A N 1
ATOM 3094 C CA . THR A 1 382 ? -8.347 -5.895 -13.572 1.00 76.88 382 THR A CA 1
ATOM 3095 C C . THR A 1 382 ? -7.345 -6.474 -14.563 1.00 76.88 382 THR A C 1
ATOM 3097 O O . THR A 1 382 ? -6.166 -6.539 -14.213 1.00 76.88 382 THR A O 1
ATOM 3100 N N . PRO A 1 383 ? -7.771 -6.888 -15.773 1.00 84.06 383 PRO A N 1
ATOM 3101 C CA . PRO A 1 383 ? -6.855 -7.328 -16.821 1.00 84.06 383 PRO A CA 1
ATOM 3102 C C . PRO A 1 383 ? -5.750 -6.298 -17.059 1.00 84.06 383 PRO A C 1
ATOM 3104 O O . PRO A 1 383 ? -6.026 -5.109 -17.247 1.00 84.06 383 PRO A O 1
ATOM 3107 N N . SER A 1 384 ? -4.500 -6.745 -17.025 1.00 85.81 384 SER A N 1
ATOM 3108 C CA . SER A 1 384 ? -3.351 -5.860 -17.199 1.00 85.81 384 SER A CA 1
ATOM 3109 C C . SER A 1 384 ? -3.157 -5.549 -18.681 1.00 85.81 384 SER A C 1
ATOM 3111 O O . SER A 1 384 ? -3.105 -6.456 -19.501 1.00 85.81 384 SER A O 1
ATOM 3113 N N . GLN A 1 385 ? -2.994 -4.271 -19.029 1.00 85.12 385 GLN A N 1
ATOM 3114 C CA . GLN A 1 385 ? -2.607 -3.839 -20.388 1.00 85.12 385 GLN A CA 1
ATOM 3115 C C . GLN A 1 385 ? -1.112 -3.496 -20.498 1.00 85.12 385 GLN A C 1
ATOM 3117 O O . GLN A 1 385 ? -0.587 -3.236 -21.581 1.00 85.12 385 GLN A O 1
ATOM 3122 N N . ALA A 1 386 ? -0.424 -3.464 -19.360 1.00 89.50 386 ALA A N 1
ATOM 3123 C CA . ALA A 1 386 ? 0.979 -3.117 -19.227 1.00 89.50 386 ALA A CA 1
ATOM 3124 C C . ALA A 1 386 ? 1.549 -3.781 -17.963 1.00 89.50 386 ALA A C 1
ATOM 3126 O O . ALA A 1 386 ? 0.802 -4.049 -17.021 1.00 89.50 386 ALA A O 1
ATOM 3127 N N . LEU A 1 387 ? 2.861 -4.032 -17.933 1.00 90.38 387 LEU A N 1
ATOM 3128 C CA . LEU A 1 387 ? 3.553 -4.598 -16.763 1.00 90.38 387 LEU A CA 1
ATOM 3129 C C . LEU A 1 387 ? 3.651 -3.579 -15.615 1.00 90.38 387 LEU A C 1
ATOM 3131 O O . LEU A 1 387 ? 3.386 -3.882 -14.457 1.00 90.38 387 LEU A O 1
ATOM 3135 N N . LEU A 1 388 ? 4.018 -2.351 -15.975 1.00 90.69 388 LEU A N 1
ATOM 3136 C CA . LEU A 1 388 ? 3.994 -1.131 -15.171 1.00 90.69 388 LEU A CA 1
ATOM 3137 C C . LEU A 1 388 ? 3.397 -0.012 -16.042 1.00 90.69 388 LEU A C 1
ATOM 3139 O O . LEU A 1 388 ? 3.359 -0.165 -17.266 1.00 90.69 388 LEU A O 1
ATOM 3143 N N . PRO A 1 389 ? 2.947 1.123 -15.476 1.00 86.69 389 PRO A N 1
ATOM 3144 C CA . PRO A 1 389 ? 2.466 2.249 -16.275 1.00 86.69 389 PRO A CA 1
ATOM 3145 C C . PRO A 1 389 ? 3.456 2.636 -17.392 1.00 86.69 389 PRO A C 1
ATOM 3147 O O . PRO A 1 389 ? 4.610 2.966 -17.129 1.00 86.69 389 PRO A O 1
ATOM 3150 N N . GLY A 1 390 ? 3.009 2.556 -18.650 1.00 88.56 390 GLY A N 1
ATOM 3151 C CA . GLY A 1 390 ? 3.826 2.828 -19.843 1.00 88.56 390 GLY A CA 1
ATOM 3152 C C . GLY A 1 390 ? 4.653 1.648 -20.383 1.00 88.56 390 GLY A C 1
ATOM 3153 O O . GLY A 1 390 ? 5.284 1.786 -21.427 1.00 88.56 390 GLY A O 1
ATOM 3154 N N . TRP A 1 391 ? 4.655 0.485 -19.724 1.00 92.69 391 TRP A N 1
ATOM 3155 C CA . TRP A 1 391 ? 5.369 -0.725 -20.159 1.00 92.69 391 TRP A CA 1
ATOM 3156 C C . TRP A 1 391 ? 4.382 -1.684 -20.834 1.00 92.69 391 TRP A C 1
ATOM 3158 O O . TRP A 1 391 ? 3.984 -2.699 -20.261 1.00 92.69 391 TRP A O 1
ATOM 3168 N N . ILE A 1 392 ? 3.914 -1.275 -22.013 1.00 92.69 392 ILE A N 1
ATOM 3169 C CA . ILE A 1 392 ? 2.769 -1.860 -22.726 1.00 92.69 392 ILE A CA 1
ATOM 3170 C C . ILE A 1 392 ? 3.081 -3.282 -23.212 1.00 92.69 392 ILE A C 1
ATOM 3172 O O . ILE A 1 392 ? 4.204 -3.571 -23.628 1.00 92.69 392 ILE A O 1
ATOM 3176 N N . ILE A 1 393 ? 2.073 -4.157 -23.173 1.00 90.56 393 ILE A N 1
ATOM 3177 C CA . ILE A 1 393 ? 2.152 -5.510 -23.736 1.00 90.56 393 ILE A CA 1
ATOM 3178 C C . ILE A 1 393 ? 2.193 -5.416 -25.275 1.00 90.56 393 ILE A C 1
ATOM 3180 O O . ILE A 1 393 ? 1.301 -4.794 -25.856 1.00 90.56 393 ILE A O 1
ATOM 3184 N N . PRO A 1 394 ? 3.186 -6.019 -25.953 1.00 91.00 394 PRO A N 1
ATOM 3185 C CA . PRO A 1 394 ? 3.270 -5.999 -27.412 1.00 91.00 394 PRO A CA 1
ATOM 3186 C C . PRO A 1 394 ? 2.074 -6.675 -28.094 1.00 91.00 394 PRO A C 1
ATOM 3188 O O . PRO A 1 394 ? 1.470 -7.604 -27.558 1.00 91.00 394 PRO A O 1
ATOM 3191 N N . GLN A 1 395 ? 1.765 -6.223 -29.310 1.00 87.56 395 GLN A N 1
ATOM 3192 C CA . GLN A 1 395 ? 0.801 -6.865 -30.202 1.00 87.56 395 GLN A CA 1
ATOM 3193 C C . GLN A 1 395 ? 1.536 -7.429 -31.415 1.00 87.56 395 GLN A C 1
ATOM 3195 O O . GLN A 1 395 ? 2.400 -6.766 -31.988 1.00 87.56 395 GLN A O 1
ATOM 3200 N N . TRP A 1 396 ? 1.168 -8.643 -31.815 1.00 89.12 396 TRP A N 1
ATOM 3201 C CA . TRP A 1 396 ? 1.739 -9.324 -32.974 1.00 89.12 396 TRP A CA 1
ATOM 3202 C C . TRP A 1 396 ? 0.656 -9.553 -34.023 1.00 89.12 396 TRP A C 1
ATOM 3204 O O . TRP A 1 396 ? -0.482 -9.874 -33.683 1.00 89.12 396 TRP A O 1
ATOM 3214 N N . LEU A 1 397 ? 1.025 -9.389 -35.291 1.00 81.00 397 LEU A N 1
ATOM 3215 C CA . LEU A 1 397 ? 0.171 -9.695 -36.437 1.00 81.00 397 LEU A CA 1
ATOM 3216 C C . LEU A 1 397 ? 0.260 -11.197 -36.764 1.00 81.00 397 LEU A C 1
ATOM 3218 O O . LEU A 1 397 ? 1.276 -11.830 -36.477 1.00 81.00 397 LEU A O 1
ATOM 3222 N N . ASP A 1 398 ? -0.803 -11.753 -37.349 1.00 76.38 398 ASP A N 1
ATOM 3223 C CA . ASP A 1 398 ? -0.856 -13.107 -37.935 1.00 76.38 398 ASP A CA 1
ATOM 3224 C C . ASP A 1 398 ? -0.548 -14.284 -36.980 1.00 76.38 398 ASP A C 1
ATOM 3226 O O . ASP A 1 398 ? -0.146 -15.372 -37.394 1.00 76.38 398 ASP A O 1
ATOM 3230 N N . VAL A 1 399 ? -0.765 -14.109 -35.673 1.00 82.62 399 VAL A N 1
ATOM 3231 C CA . VAL A 1 399 ? -0.540 -15.169 -34.667 1.00 82.62 399 VAL A CA 1
ATOM 3232 C C . VAL A 1 399 ? -1.668 -16.205 -34.589 1.00 82.62 399 VAL A C 1
ATOM 3234 O O . VAL A 1 399 ? -1.442 -17.313 -34.095 1.00 82.62 399 VAL A O 1
ATOM 3237 N N . ASP A 1 400 ? -2.859 -15.894 -35.102 1.00 78.62 400 ASP A N 1
ATOM 3238 C CA . ASP A 1 400 ? -4.046 -16.752 -34.977 1.00 78.62 400 ASP A CA 1
ATOM 3239 C C . ASP A 1 400 ? -3.931 -18.081 -35.732 1.00 78.62 400 ASP A C 1
ATOM 3241 O O . ASP A 1 400 ? -4.483 -19.093 -35.287 1.00 78.62 400 ASP A O 1
ATOM 3245 N N . GLU A 1 401 ? -3.163 -18.109 -36.823 1.00 82.31 401 GLU A N 1
ATOM 3246 C CA . GLU A 1 401 ? -2.989 -19.288 -37.680 1.00 82.31 401 GLU A CA 1
ATOM 3247 C C . GLU A 1 401 ? -1.914 -20.265 -37.164 1.00 82.31 401 GLU A C 1
ATOM 3249 O O . GLU A 1 401 ? -1.833 -21.409 -37.614 1.00 82.31 401 GLU A O 1
ATOM 3254 N N . THR A 1 402 ? -1.097 -19.865 -36.183 1.00 89.50 402 THR A N 1
ATOM 3255 C CA . THR A 1 402 ? 0.050 -20.667 -35.717 1.00 89.50 402 THR A CA 1
ATOM 3256 C C . THR A 1 402 ? -0.400 -21.893 -34.908 1.00 89.50 402 THR A C 1
ATOM 3258 O O . THR A 1 402 ? -0.891 -21.717 -33.800 1.00 89.50 402 THR A O 1
ATOM 3261 N N . PRO A 1 403 ? -0.199 -23.156 -35.327 1.00 91.56 403 PRO A N 1
ATOM 3262 C CA . PRO A 1 403 ? -0.722 -24.323 -34.603 1.00 91.56 403 PRO A CA 1
ATOM 3263 C C . PRO A 1 403 ? -0.142 -24.455 -33.184 1.00 91.56 403 PRO A C 1
ATOM 3265 O O . PRO A 1 403 ? 1.073 -24.388 -32.992 1.00 91.56 403 PRO A O 1
ATOM 3268 N N . LEU A 1 404 ? -1.005 -24.679 -32.186 1.00 93.62 404 LEU A N 1
ATOM 3269 C CA . LEU A 1 404 ? -0.585 -24.918 -30.800 1.00 93.62 404 LEU A CA 1
ATOM 3270 C C . LEU A 1 404 ? 0.022 -26.327 -30.636 1.00 93.62 404 LEU A C 1
ATOM 3272 O O . LEU A 1 404 ? -0.351 -27.244 -31.375 1.00 93.62 404 LEU A O 1
ATOM 3276 N N . PRO A 1 405 ? 0.936 -26.540 -29.671 1.00 94.75 405 PRO A N 1
ATOM 3277 C CA . PRO A 1 405 ? 1.401 -27.882 -29.327 1.00 94.75 405 PRO A CA 1
ATOM 3278 C C . PRO A 1 405 ? 0.255 -28.787 -28.867 1.00 94.75 405 PRO A C 1
ATOM 3280 O O . PRO A 1 405 ? -0.724 -28.327 -28.291 1.00 94.75 405 PRO A O 1
ATOM 3283 N N . LYS A 1 406 ? 0.399 -30.103 -29.064 1.00 95.44 406 LYS A N 1
ATOM 3284 C CA . LYS A 1 406 ? -0.624 -31.074 -28.634 1.00 95.44 406 LYS A CA 1
ATOM 3285 C C . LYS A 1 406 ? -0.747 -31.186 -27.114 1.00 95.44 406 LYS A C 1
ATOM 3287 O O . LYS A 1 406 ? -1.818 -31.523 -26.624 1.00 95.44 406 LYS A O 1
ATOM 3292 N N . LYS A 1 407 ? 0.356 -30.978 -26.388 1.00 96.25 407 LYS A N 1
ATOM 3293 C CA . LYS A 1 407 ? 0.432 -31.115 -24.930 1.00 96.25 407 LYS A CA 1
ATOM 3294 C C . LYS A 1 407 ? 1.310 -30.021 -24.339 1.00 96.25 407 LYS A C 1
ATOM 3296 O O . LYS A 1 407 ? 2.392 -29.770 -24.867 1.00 96.25 407 LYS A O 1
ATOM 3301 N N . LEU A 1 408 ? 0.858 -29.437 -23.238 1.00 97.06 408 LEU A N 1
ATOM 3302 C CA . LEU A 1 408 ? 1.585 -28.460 -22.434 1.00 97.06 408 LEU A CA 1
ATOM 3303 C C . LEU A 1 408 ? 1.412 -28.762 -20.946 1.00 97.06 408 LEU A C 1
ATOM 3305 O O . LEU A 1 408 ? 0.426 -29.369 -20.526 1.00 97.06 408 LEU A O 1
ATOM 3309 N N . THR A 1 409 ? 2.358 -28.291 -20.143 1.00 97.12 409 THR A N 1
ATOM 3310 C CA . THR A 1 409 ? 2.317 -28.372 -18.681 1.00 97.12 409 THR A CA 1
ATOM 3311 C C . THR A 1 409 ? 2.391 -26.978 -18.073 1.00 97.12 409 THR A C 1
ATOM 3313 O O . THR A 1 409 ? 3.295 -26.212 -18.403 1.00 97.12 409 THR A O 1
ATOM 3316 N N . LEU A 1 410 ? 1.481 -26.667 -17.151 1.00 97.44 410 LEU A N 1
ATOM 3317 C CA . LEU A 1 410 ? 1.427 -25.411 -16.411 1.00 97.44 410 LEU A CA 1
ATOM 3318 C C . LEU A 1 410 ? 1.626 -25.660 -14.916 1.00 97.44 410 LEU A C 1
ATOM 3320 O O . LEU A 1 410 ? 0.792 -26.299 -14.275 1.00 97.44 410 LEU A O 1
ATOM 3324 N N . ALA A 1 411 ? 2.708 -25.116 -14.361 1.00 96.88 411 ALA A N 1
ATOM 3325 C CA . ALA A 1 411 ? 2.897 -25.008 -12.920 1.00 96.88 411 ALA A CA 1
ATOM 3326 C C . ALA A 1 411 ? 2.362 -23.661 -12.421 1.00 96.88 411 ALA A C 1
ATOM 3328 O O . ALA A 1 411 ? 2.581 -22.630 -13.053 1.00 96.88 411 ALA A O 1
ATOM 3329 N N . TYR A 1 412 ? 1.681 -23.642 -11.281 1.00 94.44 412 TYR A N 1
ATOM 3330 C CA . TYR A 1 412 ? 1.224 -22.396 -10.661 1.00 94.44 412 TYR A CA 1
ATOM 3331 C C . TYR A 1 412 ? 1.202 -22.514 -9.143 1.00 94.44 412 TYR A C 1
ATOM 3333 O O . TYR A 1 412 ? 1.054 -23.612 -8.604 1.00 94.44 412 TYR A O 1
ATOM 3341 N N . HIS A 1 413 ? 1.352 -21.385 -8.458 1.00 87.81 413 HIS A N 1
ATOM 3342 C CA . HIS A 1 413 ? 1.284 -21.310 -7.001 1.00 87.81 413 HIS A CA 1
ATOM 3343 C C . HIS A 1 413 ? 0.160 -20.378 -6.530 1.00 87.81 413 HIS A C 1
ATOM 3345 O O . HIS A 1 413 ? -0.643 -19.920 -7.342 1.00 87.81 413 HIS A O 1
ATOM 3351 N N . LEU A 1 414 ? 0.051 -20.138 -5.218 1.00 75.88 414 LEU A N 1
ATOM 3352 C CA . LEU A 1 414 ? -0.941 -19.208 -4.662 1.00 75.88 414 LEU A CA 1
ATOM 3353 C C . LEU A 1 414 ? -0.747 -17.794 -5.237 1.00 75.88 414 LEU A C 1
ATOM 3355 O O . LEU A 1 414 ? 0.392 -17.411 -5.484 1.00 75.88 414 LEU A O 1
ATOM 3359 N N . PRO A 1 415 ? -1.814 -16.998 -5.411 1.00 73.56 415 PRO A N 1
ATOM 3360 C CA . PRO A 1 415 ? -3.126 -17.146 -4.772 1.00 73.56 415 PRO A CA 1
ATOM 3361 C C . PRO A 1 415 ? -4.161 -17.921 -5.620 1.00 73.56 415 PRO A C 1
ATOM 3363 O O . PRO A 1 415 ? -3.879 -18.353 -6.735 1.00 73.56 415 PRO A O 1
ATOM 3366 N N . ILE A 1 416 ? -5.349 -18.183 -5.058 1.00 69.81 416 ILE A N 1
ATOM 3367 C CA . ILE A 1 416 ? -6.360 -19.114 -5.612 1.00 69.81 416 ILE A CA 1
ATOM 3368 C C . ILE A 1 416 ? -6.939 -18.656 -6.963 1.00 69.81 416 ILE A C 1
ATOM 3370 O O . ILE A 1 416 ? -7.416 -19.452 -7.763 1.00 69.81 416 ILE A O 1
ATOM 3374 N N . GLU A 1 417 ? -6.853 -17.371 -7.261 1.00 77.12 417 GLU A N 1
ATOM 3375 C CA . GLU A 1 417 ? -7.267 -16.735 -8.504 1.00 77.12 417 GLU A CA 1
ATOM 3376 C C . GLU A 1 417 ? -6.484 -17.315 -9.691 1.00 77.12 417 GLU A C 1
ATOM 3378 O O . GLU A 1 417 ? -7.046 -17.516 -10.769 1.00 77.12 417 GLU A O 1
ATOM 3383 N N . LEU A 1 418 ? -5.215 -17.685 -9.471 1.00 84.12 418 LEU A N 1
ATOM 3384 C CA . LEU A 1 418 ? -4.396 -18.382 -10.462 1.00 84.12 418 LEU A CA 1
ATOM 3385 C C . LEU A 1 418 ? -4.884 -19.807 -10.728 1.00 84.12 418 LEU A C 1
ATOM 3387 O O . LEU A 1 418 ? -4.791 -20.263 -11.864 1.00 84.12 418 LEU A O 1
ATOM 3391 N N . HIS A 1 419 ? -5.450 -20.496 -9.730 1.00 86.62 419 HIS A N 1
ATOM 3392 C CA . HIS A 1 419 ? -6.064 -21.813 -9.932 1.00 86.62 419 HIS A CA 1
ATOM 3393 C C . HIS A 1 419 ? -7.241 -21.715 -10.904 1.00 86.62 419 HIS A C 1
ATOM 3395 O O . HIS A 1 419 ? -7.308 -22.445 -11.891 1.00 86.62 419 HIS A O 1
ATOM 3401 N N . THR A 1 420 ? -8.129 -20.751 -10.667 1.00 82.81 420 THR A N 1
ATOM 3402 C CA . THR A 1 420 ? -9.278 -20.492 -11.536 1.00 82.81 420 THR A CA 1
ATOM 3403 C C . THR A 1 420 ? -8.839 -20.128 -12.955 1.00 82.81 420 THR A C 1
ATOM 3405 O O . THR A 1 420 ? -9.380 -20.660 -13.922 1.00 82.81 420 THR A O 1
ATOM 3408 N N . MET A 1 421 ? -7.822 -19.273 -13.092 1.00 86.81 421 MET A N 1
ATOM 3409 C CA . MET A 1 421 ? -7.235 -18.921 -14.388 1.00 86.81 421 MET A CA 1
ATOM 3410 C C . MET A 1 421 ? -6.637 -20.135 -15.110 1.00 86.81 421 MET A C 1
ATOM 3412 O O . MET A 1 421 ? -6.892 -20.336 -16.297 1.00 86.81 421 MET A O 1
ATOM 3416 N N . ALA A 1 422 ? -5.874 -20.965 -14.398 1.00 91.38 422 ALA A N 1
ATOM 3417 C CA . ALA A 1 422 ? -5.258 -22.169 -14.940 1.00 91.38 422 ALA A CA 1
ATOM 3418 C C . ALA A 1 422 ? -6.311 -23.171 -15.442 1.00 91.38 422 ALA A C 1
ATOM 3420 O O . ALA A 1 422 ? -6.169 -23.723 -16.535 1.00 91.38 422 ALA A O 1
ATOM 3421 N N . GLU A 1 423 ? -7.397 -23.360 -14.688 1.00 90.75 423 GLU A N 1
ATOM 3422 C CA . GLU A 1 423 ? -8.523 -24.199 -15.099 1.00 90.75 423 GLU A CA 1
ATOM 3423 C C . GLU A 1 423 ? -9.227 -23.645 -16.340 1.00 90.75 423 GLU A C 1
ATOM 3425 O O . GLU A 1 423 ? -9.456 -24.391 -17.292 1.00 90.75 423 GLU A O 1
ATOM 3430 N N . GLN A 1 424 ? -9.527 -22.345 -16.394 1.00 89.25 424 GLN A N 1
ATOM 3431 C CA . GLN A 1 424 ? -10.142 -21.739 -17.583 1.00 89.25 424 GLN A CA 1
ATOM 3432 C C . GLN A 1 424 ? -9.243 -21.870 -18.818 1.00 89.25 424 GLN A C 1
ATOM 3434 O O . GLN A 1 424 ? -9.717 -22.245 -19.893 1.00 89.25 424 GLN A O 1
ATOM 3439 N N . LEU A 1 425 ? -7.934 -21.657 -18.659 1.00 92.81 425 LEU A N 1
ATOM 3440 C CA . LEU A 1 425 ? -6.967 -21.865 -19.734 1.00 92.81 425 LEU A CA 1
ATOM 3441 C C . LEU A 1 425 ? -6.942 -23.320 -20.206 1.00 92.81 425 LEU A C 1
ATOM 3443 O O . LEU A 1 425 ? -6.940 -23.560 -21.411 1.00 92.81 425 LEU A O 1
ATOM 3447 N N . ARG A 1 426 ? -6.996 -24.295 -19.291 1.00 95.06 426 ARG A N 1
ATOM 3448 C CA . ARG A 1 426 ? -7.072 -25.720 -19.642 1.00 95.06 426 ARG A CA 1
ATOM 3449 C C . ARG A 1 426 ? -8.292 -26.031 -20.504 1.00 95.06 426 ARG A C 1
ATOM 3451 O O . ARG A 1 426 ? -8.148 -26.687 -21.535 1.00 95.06 426 ARG A O 1
ATOM 3458 N N . HIS A 1 427 ? -9.471 -25.554 -20.107 1.00 92.38 427 HIS A N 1
ATOM 3459 C CA . HIS A 1 427 ? -10.702 -25.777 -20.867 1.00 92.38 427 HIS A CA 1
ATOM 3460 C C . HIS A 1 427 ? -10.633 -25.113 -22.244 1.00 92.38 427 HIS A C 1
ATOM 3462 O O . HIS A 1 427 ? -10.954 -25.750 -23.244 1.00 92.38 427 HIS A O 1
ATOM 3468 N N . TYR A 1 428 ? -10.159 -23.867 -22.312 1.00 91.94 428 TYR A N 1
ATOM 3469 C CA . TYR A 1 428 ? -10.073 -23.136 -23.573 1.00 91.94 428 TYR A CA 1
ATOM 3470 C C . TYR A 1 428 ? -9.077 -23.783 -24.546 1.00 91.94 428 TYR A C 1
ATOM 3472 O O . TYR A 1 428 ? -9.422 -24.036 -25.700 1.00 91.94 428 TYR A O 1
ATOM 3480 N N . LEU A 1 429 ? -7.871 -24.138 -24.085 1.00 93.62 429 LEU A N 1
ATOM 3481 C CA . LEU A 1 429 ? -6.855 -24.794 -24.917 1.00 93.62 429 LEU A CA 1
ATOM 3482 C C . LEU A 1 429 ? -7.302 -26.176 -25.414 1.00 93.62 429 LEU A C 1
ATOM 3484 O O . LEU A 1 429 ? -6.982 -26.537 -26.548 1.00 93.62 429 LEU A O 1
ATOM 3488 N N . ALA A 1 430 ? -8.102 -26.908 -24.632 1.00 94.31 430 ALA A N 1
ATOM 3489 C CA . ALA A 1 430 ? -8.673 -28.179 -25.072 1.00 94.31 430 ALA A CA 1
ATOM 3490 C C . ALA A 1 430 ? -9.593 -28.011 -26.294 1.00 94.31 430 ALA A C 1
ATOM 3492 O O . ALA A 1 430 ? -9.559 -28.851 -27.194 1.00 94.31 430 ALA A O 1
ATOM 3493 N N . THR A 1 431 ? -10.350 -26.907 -26.389 1.00 92.62 431 THR A N 1
ATOM 3494 C CA . THR A 1 431 ? -11.183 -26.619 -27.578 1.00 92.62 431 THR A CA 1
ATOM 3495 C C . THR A 1 431 ? -10.351 -26.357 -28.835 1.00 92.62 431 THR A C 1
ATOM 3497 O O . THR A 1 431 ? -10.813 -26.594 -29.948 1.00 92.62 431 THR A O 1
ATOM 3500 N N . LEU A 1 432 ? -9.095 -25.938 -28.657 1.00 92.25 432 LEU A N 1
ATOM 3501 C CA . LEU A 1 432 ? -8.117 -25.719 -29.722 1.00 92.25 432 LEU A CA 1
ATOM 3502 C C . LEU A 1 432 ? -7.220 -26.944 -29.980 1.00 92.25 432 LEU A C 1
ATOM 3504 O O . LEU A 1 432 ? -6.251 -26.846 -30.733 1.00 92.25 432 LEU A O 1
ATOM 3508 N N . GLY A 1 433 ? -7.515 -28.096 -29.363 1.00 94.19 433 GLY A N 1
ATOM 3509 C CA . GLY A 1 433 ? -6.765 -29.343 -29.552 1.00 94.19 433 GLY A CA 1
ATOM 3510 C C . GLY A 1 433 ? -5.436 -29.431 -28.788 1.00 94.19 433 GLY A C 1
ATOM 3511 O O . GLY A 1 433 ? -4.603 -30.274 -29.125 1.00 94.19 433 GLY A O 1
ATOM 3512 N N . CYS A 1 434 ? -5.229 -28.588 -27.772 1.00 96.25 434 CYS A N 1
ATOM 3513 C CA . CYS A 1 434 ? -4.053 -28.596 -26.901 1.00 96.25 434 CYS A CA 1
ATOM 3514 C C . CYS A 1 434 ? -4.426 -29.080 -25.489 1.00 96.25 434 CYS A C 1
ATOM 3516 O O . CYS A 1 434 ? -5.170 -28.421 -24.765 1.00 96.25 434 CYS A O 1
ATOM 3518 N N . GLU A 1 435 ? -3.872 -30.213 -25.060 1.00 97.31 435 GLU A N 1
ATOM 3519 C CA . GLU A 1 435 ? -4.049 -30.747 -23.706 1.00 97.31 435 GLU A CA 1
ATOM 3520 C C . GLU A 1 435 ? -3.137 -30.005 -22.712 1.00 97.31 435 GLU A C 1
ATOM 3522 O O . GLU A 1 435 ? -1.914 -30.033 -22.856 1.00 97.31 435 GLU A O 1
ATOM 3527 N N . LEU A 1 436 ? -3.711 -29.357 -21.691 1.00 97.44 436 LEU A N 1
ATOM 3528 C CA . LEU A 1 436 ? -2.951 -28.657 -20.648 1.00 97.44 436 LEU A CA 1
ATOM 3529 C C . LEU A 1 436 ? -2.981 -29.429 -19.320 1.00 97.44 436 LEU A C 1
ATOM 3531 O O . LEU A 1 436 ? -4.029 -29.549 -18.685 1.00 97.44 436 LEU A O 1
ATOM 3535 N N . THR A 1 437 ? -1.818 -29.909 -18.875 1.00 97.50 437 THR A N 1
ATOM 3536 C CA . THR A 1 437 ? -1.637 -30.531 -17.554 1.00 97.50 437 THR A CA 1
ATOM 3537 C C . THR A 1 437 ? -1.361 -29.461 -16.505 1.00 97.50 437 THR A C 1
ATOM 3539 O O . THR A 1 437 ? -0.436 -28.668 -16.665 1.00 97.50 437 THR A O 1
ATOM 3542 N N . LEU A 1 438 ? -2.133 -29.450 -15.420 1.00 96.12 438 LEU A N 1
ATOM 3543 C CA . LEU A 1 438 ? -2.008 -28.471 -14.340 1.00 96.12 438 LEU A CA 1
ATOM 3544 C C . LEU A 1 438 ? -1.249 -29.058 -13.146 1.00 96.12 438 LEU A C 1
ATOM 3546 O O . LEU A 1 438 ? -1.577 -30.147 -12.679 1.00 96.12 438 LEU A O 1
ATOM 3550 N N . ILE A 1 439 ? -0.265 -28.322 -12.626 1.00 94.81 439 ILE A N 1
ATOM 3551 C CA . ILE A 1 439 ? 0.515 -28.693 -11.441 1.00 94.81 439 ILE A CA 1
ATOM 3552 C C . ILE A 1 439 ? 0.429 -27.565 -10.412 1.00 94.81 439 ILE A C 1
ATOM 3554 O O . ILE A 1 439 ? 1.043 -26.511 -10.577 1.00 94.81 439 ILE A O 1
ATOM 3558 N N . PHE A 1 440 ? -0.322 -27.794 -9.336 1.00 91.19 440 PHE A N 1
ATOM 3559 C CA . PHE A 1 440 ? -0.435 -26.837 -8.239 1.00 91.19 440 PHE A CA 1
ATOM 3560 C C . PHE A 1 440 ? 0.733 -26.968 -7.258 1.00 91.19 440 PHE A C 1
ATOM 3562 O O . PHE A 1 440 ? 1.018 -28.055 -6.754 1.00 91.19 440 PHE A O 1
ATOM 3569 N N . HIS A 1 441 ? 1.369 -25.845 -6.942 1.00 89.62 441 HIS A N 1
ATOM 3570 C CA . HIS A 1 441 ? 2.358 -25.717 -5.885 1.00 89.62 441 HIS A CA 1
ATOM 3571 C C . HIS A 1 441 ? 1.764 -24.928 -4.714 1.00 89.62 441 HIS A C 1
ATOM 3573 O O . HIS A 1 441 ? 1.512 -23.729 -4.816 1.00 89.62 441 HIS A O 1
ATOM 3579 N N . ASN A 1 442 ? 1.539 -25.600 -3.585 1.00 83.12 442 ASN A N 1
ATOM 3580 C CA . ASN A 1 442 ? 0.925 -24.994 -2.404 1.00 83.12 442 ASN A CA 1
ATOM 3581 C C . ASN A 1 442 ? 1.924 -24.144 -1.591 1.00 83.12 442 ASN A C 1
ATOM 3583 O O . ASN A 1 442 ? 2.264 -24.478 -0.458 1.00 83.12 442 ASN A O 1
ATOM 3587 N N . ALA A 1 443 ? 2.412 -23.061 -2.190 1.00 82.62 443 ALA A N 1
ATOM 3588 C CA . ALA A 1 443 ? 3.232 -22.039 -1.546 1.00 82.62 443 ALA A CA 1
ATOM 3589 C C . ALA A 1 443 ? 2.931 -20.657 -2.151 1.00 82.62 443 ALA A C 1
ATOM 3591 O O . ALA A 1 443 ? 2.178 -20.543 -3.116 1.00 82.62 443 ALA A O 1
ATOM 3592 N N . LYS A 1 444 ? 3.502 -19.595 -1.570 1.00 77.62 444 LYS A N 1
ATOM 3593 C CA . LYS A 1 444 ? 3.378 -18.204 -2.062 1.00 77.62 444 LYS A CA 1
ATOM 3594 C C . LYS A 1 444 ? 4.522 -17.789 -2.999 1.00 77.62 444 LYS A C 1
ATOM 3596 O O . LYS A 1 444 ? 4.574 -16.649 -3.436 1.00 77.62 444 LYS A O 1
ATOM 3601 N N . ASN A 1 445 ? 5.488 -18.671 -3.219 1.00 85.38 445 ASN A N 1
ATOM 3602 C CA . ASN A 1 445 ? 6.645 -18.439 -4.069 1.00 85.38 445 ASN A CA 1
ATOM 3603 C C . ASN A 1 445 ? 7.087 -19.770 -4.694 1.00 85.38 445 ASN A C 1
ATOM 3605 O O . ASN A 1 445 ? 6.424 -20.792 -4.533 1.00 85.38 445 ASN A O 1
ATOM 3609 N N . TRP A 1 446 ? 8.201 -19.744 -5.418 1.00 91.00 446 TRP A N 1
ATOM 3610 C CA . TRP A 1 446 ? 8.735 -20.896 -6.143 1.00 91.00 446 TRP A CA 1
ATOM 3611 C C . TRP A 1 446 ? 9.728 -21.751 -5.347 1.00 91.00 446 TRP A C 1
ATOM 3613 O O . TRP A 1 446 ? 10.301 -22.693 -5.901 1.00 91.00 446 TRP A O 1
ATOM 3623 N N . ASP A 1 447 ? 9.943 -21.443 -4.066 1.00 86.19 447 ASP A N 1
ATOM 3624 C CA . ASP A 1 447 ? 10.925 -22.154 -3.254 1.00 86.19 447 ASP A CA 1
ATOM 3625 C C . ASP A 1 447 ? 10.546 -23.634 -3.118 1.00 86.19 447 ASP A C 1
ATOM 3627 O O . ASP A 1 447 ? 9.419 -23.991 -2.778 1.00 86.19 447 ASP A O 1
ATOM 3631 N N . ASN A 1 448 ? 11.520 -24.517 -3.350 1.00 86.06 448 ASN A N 1
ATOM 3632 C CA . ASN A 1 448 ? 11.345 -25.971 -3.277 1.00 86.06 448 ASN A CA 1
ATOM 3633 C C . ASN A 1 448 ? 10.263 -26.526 -4.230 1.00 86.06 448 ASN A C 1
ATOM 3635 O O . ASN A 1 448 ? 9.644 -27.548 -3.928 1.00 86.06 448 ASN A O 1
ATOM 3639 N N . CYS A 1 449 ? 10.031 -25.891 -5.386 1.00 90.06 449 CYS A N 1
ATOM 3640 C CA . CYS A 1 449 ? 9.081 -26.375 -6.389 1.00 90.06 449 CYS A CA 1
ATOM 3641 C C . CYS A 1 449 ? 9.761 -27.264 -7.458 1.00 90.06 449 CYS A C 1
ATOM 3643 O O . CYS A 1 449 ? 10.317 -26.744 -8.430 1.00 90.06 449 CYS A O 1
ATOM 3645 N N . PRO A 1 450 ? 9.688 -28.611 -7.367 1.00 87.12 450 PRO A N 1
ATOM 3646 C CA . PRO A 1 450 ? 10.332 -29.498 -8.344 1.00 87.12 450 PRO A CA 1
ATOM 3647 C C . PRO A 1 450 ? 9.685 -29.418 -9.736 1.00 87.12 450 PRO A C 1
ATOM 3649 O O . PRO A 1 450 ? 10.317 -29.729 -10.745 1.00 87.12 450 PRO A O 1
ATOM 3652 N N . ALA A 1 451 ? 8.426 -28.976 -9.807 1.00 89.19 451 ALA A N 1
ATOM 3653 C CA . ALA A 1 451 ? 7.664 -28.897 -11.046 1.00 89.19 451 ALA A CA 1
ATOM 3654 C C . ALA A 1 451 ? 8.204 -27.847 -12.033 1.00 89.19 451 ALA A C 1
ATOM 3656 O O . ALA A 1 451 ? 7.966 -27.972 -13.235 1.00 89.19 451 ALA A O 1
ATOM 3657 N N . LEU A 1 452 ? 8.973 -26.856 -11.563 1.00 91.56 452 LEU A N 1
ATOM 3658 C CA . LEU A 1 452 ? 9.570 -25.832 -12.427 1.00 91.56 452 LEU A CA 1
ATOM 3659 C C . LEU A 1 452 ? 10.456 -26.432 -13.516 1.00 91.56 452 LEU A C 1
ATOM 3661 O O . LEU A 1 452 ? 10.448 -25.961 -14.650 1.00 91.56 452 LEU A O 1
ATOM 3665 N N . ALA A 1 453 ? 11.197 -27.499 -13.212 1.00 88.06 453 ALA A N 1
ATOM 3666 C CA . ALA A 1 453 ? 12.109 -28.120 -14.168 1.00 88.06 453 ALA A CA 1
ATOM 3667 C C . ALA A 1 453 ? 11.384 -28.767 -15.363 1.00 88.06 453 ALA A C 1
ATOM 3669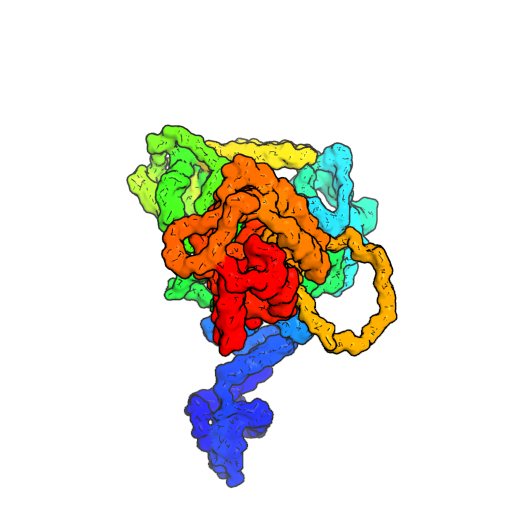 O O . ALA A 1 453 ? 11.973 -28.884 -16.435 1.00 88.06 453 ALA A O 1
ATOM 3670 N N . GLN A 1 454 ? 10.113 -29.144 -15.210 1.00 88.06 454 GLN A N 1
ATOM 3671 C CA . GLN A 1 454 ? 9.344 -29.890 -16.214 1.00 88.06 454 GLN A CA 1
ATOM 3672 C C . GLN A 1 454 ? 8.198 -29.096 -16.854 1.00 88.06 454 GLN A C 1
ATOM 3674 O O . GLN A 1 454 ? 7.702 -29.515 -17.901 1.00 88.06 454 GLN A O 1
ATOM 3679 N N . ALA A 1 455 ? 7.787 -27.980 -16.247 1.00 94.56 455 ALA A N 1
ATOM 3680 C CA . ALA A 1 455 ? 6.700 -27.150 -16.746 1.00 94.56 455 ALA A CA 1
ATOM 3681 C C . ALA A 1 455 ? 7.108 -26.329 -17.982 1.00 94.56 455 ALA A C 1
ATOM 3683 O O . ALA A 1 455 ? 8.237 -25.843 -18.083 1.00 94.56 455 ALA A O 1
ATOM 3684 N N . ASP A 1 456 ? 6.168 -26.185 -18.917 1.00 96.50 456 ASP A N 1
ATOM 3685 C CA . ASP A 1 456 ? 6.312 -25.348 -20.114 1.00 96.50 456 ASP A CA 1
ATOM 3686 C C . ASP A 1 456 ? 5.823 -23.912 -19.830 1.00 96.50 456 ASP A C 1
ATOM 3688 O O . ASP A 1 456 ? 6.334 -22.942 -20.389 1.00 96.50 456 ASP A O 1
ATOM 3692 N N . LEU A 1 457 ? 4.847 -23.787 -18.927 1.00 97.62 457 LEU A N 1
ATOM 3693 C CA . LEU A 1 457 ? 4.228 -22.545 -18.479 1.00 97.62 457 LEU A CA 1
ATOM 3694 C C . LEU A 1 457 ? 4.345 -22.427 -16.954 1.00 97.62 457 LEU A C 1
ATOM 3696 O O . LEU A 1 457 ? 4.160 -23.419 -16.242 1.00 97.62 457 LEU A O 1
ATOM 3700 N N . MET A 1 458 ? 4.587 -21.219 -16.444 1.00 97.44 458 MET A N 1
ATOM 3701 C CA . MET A 1 458 ? 4.591 -20.945 -15.005 1.00 97.44 458 MET A CA 1
ATOM 3702 C C . MET A 1 458 ? 3.749 -19.707 -14.690 1.00 97.44 458 MET A C 1
ATOM 3704 O O . MET A 1 458 ? 3.985 -18.638 -15.247 1.00 97.44 458 MET A O 1
ATOM 3708 N N . MET A 1 459 ? 2.771 -19.834 -13.792 1.00 95.81 459 MET A N 1
ATOM 3709 C CA . MET A 1 459 ? 1.950 -18.710 -13.325 1.00 95.81 459 MET A CA 1
ATOM 3710 C C . MET A 1 459 ? 2.189 -18.421 -11.847 1.00 95.81 459 MET A C 1
ATOM 3712 O O . MET A 1 459 ? 2.165 -19.326 -11.015 1.00 95.81 459 MET A O 1
ATOM 3716 N N . GLY A 1 460 ? 2.370 -17.148 -11.522 1.00 92.31 460 GLY A N 1
ATOM 3717 C CA . GLY A 1 460 ? 2.584 -16.685 -10.155 1.00 92.31 460 GLY A CA 1
ATOM 3718 C C . GLY A 1 460 ? 2.113 -15.250 -9.976 1.00 92.31 460 GLY A C 1
ATOM 3719 O O . GLY A 1 460 ? 1.593 -14.627 -10.905 1.00 92.31 460 GLY A O 1
ATOM 3720 N N . ASP A 1 461 ? 2.301 -14.713 -8.778 1.00 87.94 461 ASP A N 1
ATOM 3721 C CA . ASP A 1 461 ? 2.088 -13.305 -8.482 1.00 87.94 461 ASP A CA 1
ATOM 3722 C C . ASP A 1 461 ? 3.406 -12.603 -8.166 1.00 87.94 461 ASP A C 1
ATOM 3724 O O . ASP A 1 461 ? 4.386 -13.197 -7.709 1.00 87.94 461 ASP A O 1
ATOM 3728 N N . ARG A 1 462 ? 3.446 -11.302 -8.449 1.00 88.81 462 ARG A N 1
ATOM 3729 C CA . ARG A 1 462 ? 4.559 -10.452 -8.064 1.00 88.81 462 ARG A CA 1
ATOM 3730 C C . ARG A 1 462 ? 4.064 -9.245 -7.295 1.00 88.81 462 ARG A C 1
ATOM 3732 O O . ARG A 1 462 ? 3.305 -8.415 -7.794 1.00 88.81 462 ARG A O 1
ATOM 3739 N N . LEU A 1 463 ? 4.576 -9.125 -6.076 1.00 83.38 463 LEU A N 1
ATOM 3740 C CA . LEU A 1 463 ? 4.455 -7.922 -5.270 1.00 83.38 463 LEU A CA 1
ATOM 3741 C C . LEU A 1 463 ? 5.399 -6.852 -5.820 1.00 83.38 463 LEU A C 1
ATOM 3743 O O . LEU A 1 463 ? 6.592 -7.109 -6.013 1.00 83.38 463 LEU A O 1
ATOM 3747 N N . ILE A 1 464 ? 4.863 -5.655 -6.046 1.00 83.50 464 ILE A N 1
ATOM 3748 C CA . ILE A 1 464 ? 5.641 -4.479 -6.431 1.00 83.50 464 ILE A CA 1
ATOM 3749 C C . ILE A 1 464 ? 5.763 -3.552 -5.222 1.00 83.50 464 ILE A C 1
ATOM 3751 O O . ILE A 1 464 ? 4.758 -3.157 -4.629 1.00 83.50 464 ILE A O 1
ATOM 3755 N N . GLY A 1 465 ? 7.010 -3.277 -4.833 1.00 73.12 465 GLY A N 1
ATOM 3756 C CA . GLY A 1 465 ? 7.367 -2.474 -3.669 1.00 73.12 465 GLY A CA 1
ATOM 3757 C C . GLY A 1 465 ? 7.260 -0.969 -3.905 1.00 73.12 465 GLY A C 1
ATOM 3758 O O . GLY A 1 465 ? 6.670 -0.500 -4.875 1.00 73.12 465 GLY A O 1
ATOM 3759 N N . GLU A 1 466 ? 7.866 -0.202 -3.002 1.00 78.06 466 GLU A N 1
ATOM 3760 C CA . GLU A 1 466 ? 7.887 1.269 -3.040 1.00 78.06 466 GLU A CA 1
ATOM 3761 C C . GLU A 1 466 ? 8.743 1.830 -4.184 1.00 78.06 466 GLU A C 1
ATOM 3763 O O . GLU A 1 466 ? 8.485 2.944 -4.624 1.00 78.06 466 GLU A O 1
ATOM 3768 N N . ALA A 1 467 ? 9.693 1.042 -4.699 1.00 88.31 467 ALA A N 1
ATOM 3769 C CA . ALA A 1 467 ? 10.471 1.326 -5.903 1.00 88.31 467 ALA A CA 1
ATOM 3770 C C . ALA A 1 467 ? 10.186 0.250 -6.973 1.00 88.31 467 ALA A C 1
ATOM 3772 O O . ALA A 1 467 ? 10.807 -0.824 -6.943 1.00 88.31 467 ALA A O 1
ATOM 3773 N N . PRO A 1 468 ? 9.229 0.484 -7.893 1.00 89.50 468 PRO A N 1
ATOM 3774 C CA . PRO A 1 468 ? 8.757 -0.535 -8.828 1.00 89.50 468 PRO A CA 1
ATOM 3775 C C . PRO A 1 468 ? 9.842 -1.113 -9.734 1.00 89.50 468 PRO A C 1
ATOM 3777 O O . PRO A 1 468 ? 9.992 -2.330 -9.825 1.00 89.50 468 PRO A O 1
ATOM 3780 N N . GLU A 1 469 ? 10.646 -0.256 -10.357 1.00 91.94 469 GLU A N 1
ATOM 3781 C CA . GLU A 1 469 ? 11.700 -0.668 -11.283 1.00 91.94 469 GLU A CA 1
ATOM 3782 C C . GLU A 1 469 ? 12.798 -1.455 -10.573 1.00 91.94 469 GLU A C 1
ATOM 3784 O O . GLU A 1 469 ? 13.212 -2.506 -11.054 1.00 91.94 469 GLU A O 1
ATOM 3789 N N . TYR A 1 470 ? 13.227 -0.999 -9.395 1.00 93.19 470 TYR A N 1
ATOM 3790 C CA . TYR A 1 470 ? 14.180 -1.753 -8.584 1.00 93.19 470 TYR A CA 1
ATOM 3791 C C . TYR A 1 470 ? 13.607 -3.119 -8.171 1.00 93.19 470 TYR A C 1
ATOM 3793 O O . TYR A 1 470 ? 14.305 -4.127 -8.250 1.00 93.19 470 TYR A O 1
ATOM 3801 N N . THR A 1 471 ? 12.324 -3.180 -7.795 1.00 92.44 471 THR A N 1
ATOM 3802 C CA . THR A 1 471 ? 11.665 -4.450 -7.441 1.00 92.44 471 THR A CA 1
ATOM 3803 C C . THR A 1 471 ? 11.710 -5.447 -8.604 1.00 92.44 471 THR A C 1
ATOM 3805 O O . THR A 1 471 ? 11.893 -6.645 -8.386 1.00 92.44 471 THR A O 1
ATOM 3808 N N . LEU A 1 472 ? 11.565 -4.959 -9.839 1.00 94.81 472 LEU A N 1
ATOM 3809 C CA . LEU A 1 472 ? 11.664 -5.768 -11.050 1.00 94.81 472 LEU A CA 1
ATOM 3810 C C . LEU A 1 472 ? 13.108 -6.187 -11.383 1.00 94.81 472 LEU A C 1
ATOM 3812 O O . LEU A 1 472 ? 13.320 -7.326 -11.795 1.00 94.81 472 LEU A O 1
ATOM 3816 N N . GLU A 1 473 ? 14.106 -5.324 -11.165 1.00 95.44 473 GLU A N 1
ATOM 3817 C CA . GLU A 1 473 ? 15.529 -5.697 -11.289 1.00 95.44 473 GLU A CA 1
ATOM 3818 C C . GLU A 1 473 ? 15.899 -6.809 -10.303 1.00 95.44 473 GLU A C 1
ATOM 3820 O O . GLU A 1 473 ? 16.448 -7.839 -10.699 1.00 95.44 473 GLU A O 1
ATOM 3825 N N . GLN A 1 474 ? 15.515 -6.639 -9.036 1.00 94.50 474 GLN A N 1
ATOM 3826 C CA . GLN A 1 474 ? 15.712 -7.629 -7.983 1.00 94.50 474 GLN A CA 1
ATOM 3827 C C . GLN A 1 474 ? 15.030 -8.955 -8.338 1.00 94.50 474 GLN A C 1
ATOM 3829 O O . GLN A 1 474 ? 15.586 -10.026 -8.085 1.00 94.50 474 GLN A O 1
ATOM 3834 N N . TRP A 1 475 ? 13.834 -8.896 -8.933 1.00 93.81 475 TRP A N 1
ATOM 3835 C CA . TRP A 1 475 ? 13.099 -10.082 -9.357 1.00 93.81 475 TRP A CA 1
ATOM 3836 C C . TRP A 1 475 ? 13.854 -10.868 -10.435 1.00 93.81 475 TRP A C 1
ATOM 3838 O O . TRP A 1 475 ? 14.039 -12.070 -10.266 1.00 93.81 475 TRP A O 1
ATOM 3848 N N . LEU A 1 476 ? 14.359 -10.206 -11.484 1.00 95.31 476 LEU A N 1
ATOM 3849 C CA . LEU A 1 476 ? 15.169 -10.853 -12.530 1.00 95.31 476 LEU A CA 1
ATOM 3850 C C . LEU A 1 476 ? 16.479 -11.454 -11.994 1.00 95.31 476 LEU A C 1
ATOM 3852 O O . LEU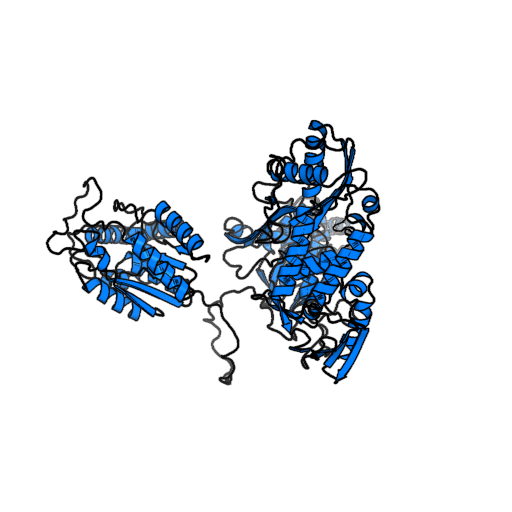 A 1 476 ? 16.968 -12.455 -12.520 1.00 95.31 476 LEU A O 1
ATOM 3856 N N . ARG A 1 477 ? 17.057 -10.849 -10.951 1.00 92.81 477 ARG A N 1
ATOM 3857 C CA . ARG A 1 477 ? 18.344 -11.272 -10.383 1.00 92.81 477 ARG A CA 1
ATOM 3858 C C . ARG A 1 477 ? 18.228 -12.436 -9.398 1.00 92.81 477 ARG A C 1
ATOM 3860 O O . ARG A 1 477 ? 19.069 -13.333 -9.412 1.00 92.81 477 ARG A O 1
ATOM 3867 N N . CYS A 1 478 ? 17.231 -12.407 -8.517 1.00 91.25 478 CYS A N 1
ATOM 3868 C CA . CYS A 1 478 ? 17.195 -13.282 -7.341 1.00 91.25 478 CYS A CA 1
ATOM 3869 C C . CYS A 1 478 ? 16.180 -14.425 -7.425 1.00 91.25 478 CYS A C 1
ATOM 3871 O O . CYS A 1 478 ? 16.354 -15.420 -6.720 1.00 91.25 478 CYS A O 1
ATOM 3873 N N . ASP A 1 479 ? 15.125 -14.289 -8.227 1.00 91.56 479 ASP A N 1
ATOM 3874 C CA . ASP A 1 479 ? 14.028 -15.256 -8.237 1.00 91.56 479 ASP A CA 1
ATOM 3875 C C . ASP A 1 479 ? 14.425 -16.568 -8.925 1.00 91.56 479 ASP A C 1
ATOM 3877 O O . ASP A 1 479 ? 15.105 -16.576 -9.955 1.00 91.56 479 ASP A O 1
ATOM 3881 N N . GLN A 1 480 ? 14.000 -17.691 -8.346 1.00 90.38 480 GLN A N 1
ATOM 3882 C CA . GLN A 1 480 ? 14.363 -19.027 -8.819 1.00 90.38 480 GLN A CA 1
ATOM 3883 C C . GLN A 1 480 ? 13.685 -19.387 -10.143 1.00 90.38 480 GLN A C 1
ATOM 3885 O O . GLN A 1 480 ? 14.116 -20.329 -10.801 1.00 90.38 480 GLN A O 1
ATOM 3890 N N . ILE A 1 481 ? 12.658 -18.643 -10.565 1.00 94.12 481 ILE A N 1
ATOM 3891 C CA . ILE A 1 481 ? 11.928 -18.938 -11.797 1.00 94.12 481 ILE A CA 1
ATOM 3892 C C . ILE A 1 481 ? 12.786 -18.767 -13.063 1.00 94.12 481 ILE A C 1
ATOM 3894 O O . ILE A 1 481 ? 12.638 -19.526 -14.020 1.00 94.12 481 ILE A O 1
ATOM 3898 N N . TRP A 1 482 ? 13.708 -17.800 -13.096 1.00 95.12 482 TRP A N 1
ATOM 3899 C CA . TRP A 1 482 ? 14.360 -17.371 -14.343 1.00 95.12 482 TRP A CA 1
ATOM 3900 C C . TRP A 1 482 ? 15.273 -18.417 -14.998 1.00 95.12 482 TRP A C 1
ATOM 3902 O O . TRP A 1 482 ? 15.133 -18.603 -16.208 1.00 95.12 482 TRP A O 1
ATOM 3912 N N . PRO A 1 483 ? 16.117 -19.168 -14.261 1.00 93.88 483 PRO A N 1
ATOM 3913 C CA . PRO A 1 483 ? 16.864 -20.303 -14.819 1.00 93.88 483 PRO A CA 1
ATOM 3914 C C . PRO A 1 483 ? 15.978 -21.439 -15.350 1.00 93.88 483 PRO A C 1
ATOM 3916 O O . PRO A 1 483 ? 16.458 -22.320 -16.058 1.00 93.88 483 PRO A O 1
ATOM 3919 N N . HIS A 1 484 ? 14.698 -21.464 -14.970 1.00 94.44 484 HIS A N 1
ATOM 3920 C CA . HIS A 1 484 ? 13.721 -22.423 -15.472 1.00 94.44 484 HIS A CA 1
ATOM 3921 C C . HIS A 1 484 ? 12.895 -21.868 -16.634 1.00 94.44 484 HIS A C 1
ATOM 3923 O O . HIS A 1 484 ? 12.260 -22.649 -17.331 1.00 94.44 484 HIS A O 1
ATOM 3929 N N . VAL A 1 485 ? 12.866 -20.561 -16.868 1.00 95.50 485 VAL A N 1
ATOM 3930 C CA . VAL A 1 485 ? 12.147 -19.962 -18.006 1.00 95.50 485 VAL A CA 1
ATOM 3931 C C . VAL A 1 485 ? 13.084 -19.779 -19.198 1.00 95.50 485 VAL A C 1
ATOM 3933 O O . VAL A 1 485 ? 12.693 -20.027 -20.339 1.00 95.50 485 VAL A O 1
ATOM 3936 N N . LEU A 1 486 ? 14.320 -19.368 -18.923 1.00 95.31 486 LEU A N 1
ATOM 3937 C CA . LEU A 1 486 ? 15.375 -19.137 -19.900 1.00 95.31 486 LEU A CA 1
ATOM 3938 C C . LEU A 1 486 ? 16.342 -20.322 -19.919 1.00 95.31 486 LEU A C 1
ATOM 3940 O O . LEU A 1 486 ? 16.653 -20.890 -18.874 1.00 95.31 486 LEU A O 1
ATOM 3944 N N . ASP A 1 487 ? 16.841 -20.680 -21.102 1.00 92.38 487 ASP A N 1
ATOM 3945 C CA . ASP A 1 487 ? 17.950 -21.626 -21.197 1.00 92.38 487 ASP A CA 1
ATOM 3946 C C . ASP A 1 487 ? 19.247 -21.019 -20.627 1.00 92.38 487 ASP A C 1
ATOM 3948 O O . ASP A 1 487 ? 19.329 -19.821 -20.341 1.00 92.38 487 ASP A O 1
ATOM 3952 N N . ALA A 1 488 ? 20.272 -21.851 -20.417 1.00 93.81 488 ALA A N 1
ATOM 3953 C CA . ALA A 1 488 ? 21.509 -21.392 -19.786 1.00 93.81 488 ALA A CA 1
ATOM 3954 C C . ALA A 1 488 ? 22.169 -20.211 -20.537 1.00 93.81 488 ALA A C 1
ATOM 3956 O O . ALA A 1 488 ? 22.513 -19.233 -19.870 1.00 93.81 488 ALA A O 1
ATOM 3957 N N . PRO A 1 489 ? 22.295 -20.218 -21.883 1.00 95.56 489 PRO A N 1
ATOM 3958 C CA . PRO A 1 489 ? 22.816 -19.067 -22.621 1.00 95.56 489 PRO A CA 1
ATOM 3959 C C . PRO A 1 489 ? 21.985 -17.790 -22.445 1.00 95.56 489 PRO A C 1
ATOM 3961 O O . PRO A 1 489 ? 22.555 -16.734 -22.160 1.00 95.56 489 PRO A O 1
ATOM 3964 N N . ALA A 1 490 ? 20.657 -17.862 -22.575 1.00 94.88 490 ALA A N 1
ATOM 3965 C CA . ALA A 1 490 ? 19.788 -16.696 -22.441 1.00 94.88 490 ALA A CA 1
ATOM 3966 C C . ALA A 1 490 ? 19.770 -16.161 -21.003 1.00 94.88 490 ALA A C 1
ATOM 3968 O O . ALA A 1 490 ? 19.780 -14.948 -20.794 1.00 94.88 490 ALA A O 1
ATOM 3969 N N . PHE A 1 491 ? 19.806 -17.044 -20.003 1.00 96.31 491 PHE A N 1
ATOM 3970 C CA . PHE A 1 491 ? 19.899 -16.639 -18.605 1.00 96.31 491 PHE A CA 1
ATOM 3971 C C . PHE A 1 491 ? 21.246 -15.969 -18.298 1.00 96.31 491 PHE A C 1
ATOM 3973 O O . PHE A 1 491 ? 21.273 -14.915 -17.665 1.00 96.31 491 PHE A O 1
ATOM 3980 N N . SER A 1 492 ? 22.364 -16.514 -18.791 1.00 96.62 492 SER A N 1
ATOM 3981 C CA . SER A 1 492 ? 23.678 -15.867 -18.671 1.00 96.62 492 SER A CA 1
ATOM 3982 C C . SER A 1 492 ? 23.718 -14.507 -19.370 1.00 96.62 492 SER A C 1
ATOM 3984 O O . SER A 1 492 ? 24.283 -13.561 -18.820 1.00 96.62 492 SER A O 1
ATOM 3986 N N . HIS A 1 493 ? 23.086 -14.382 -20.541 1.00 96.94 493 HIS A N 1
ATOM 3987 C CA . HIS A 1 493 ? 22.947 -13.101 -21.229 1.00 96.94 493 HIS A CA 1
ATOM 3988 C C . HIS A 1 493 ? 22.152 -12.095 -20.388 1.00 96.94 493 HIS A C 1
ATOM 3990 O O . HIS A 1 493 ? 22.630 -10.984 -20.177 1.00 96.94 493 HIS A O 1
ATOM 3996 N N . LEU A 1 494 ? 21.002 -12.501 -19.834 1.00 96.81 494 LEU A N 1
ATOM 3997 C CA . LEU A 1 494 ? 20.200 -11.664 -18.940 1.00 96.81 494 LEU A CA 1
ATOM 3998 C C . LEU A 1 494 ? 21.026 -11.169 -17.745 1.00 96.81 494 LEU A C 1
ATOM 4000 O O . LEU A 1 494 ? 21.037 -9.970 -17.478 1.00 96.81 494 LEU A O 1
ATOM 4004 N N . GLN A 1 495 ? 21.755 -12.055 -17.057 1.00 95.88 495 GLN A N 1
ATOM 4005 C CA . GLN A 1 495 ? 22.607 -11.661 -15.927 1.00 95.88 495 GLN A CA 1
ATOM 4006 C C . GLN A 1 495 ? 23.679 -10.644 -16.353 1.00 95.88 495 GLN A C 1
ATOM 4008 O O . GLN A 1 495 ? 23.839 -9.616 -15.697 1.00 95.88 495 GLN A O 1
ATOM 4013 N N . ALA A 1 496 ? 24.343 -10.859 -17.494 1.00 96.38 496 ALA A N 1
ATOM 4014 C CA . ALA A 1 496 ? 25.313 -9.907 -18.034 1.00 96.38 496 ALA A CA 1
ATOM 4015 C C . ALA A 1 496 ? 24.676 -8.548 -18.394 1.00 96.38 496 ALA A C 1
ATOM 4017 O O . ALA A 1 496 ? 25.285 -7.498 -18.180 1.00 96.38 496 ALA A O 1
ATOM 4018 N N . THR A 1 497 ? 23.438 -8.536 -18.900 1.00 97.12 497 THR A N 1
ATOM 4019 C CA . THR A 1 497 ? 22.689 -7.296 -19.148 1.00 97.12 497 THR A CA 1
ATOM 4020 C C . THR A 1 497 ? 22.365 -6.565 -17.846 1.00 97.12 497 THR A C 1
ATOM 4022 O O . THR A 1 497 ? 22.570 -5.355 -17.765 1.00 97.12 497 THR A O 1
ATOM 4025 N N . LEU A 1 498 ? 21.899 -7.273 -16.812 1.00 96.62 498 LEU A N 1
ATOM 4026 C CA . LEU A 1 498 ? 21.628 -6.693 -15.489 1.00 96.62 498 LEU A CA 1
ATOM 4027 C C . LEU A 1 498 ? 22.899 -6.131 -14.841 1.00 96.62 498 LEU A C 1
ATOM 4029 O O . LEU A 1 498 ? 22.864 -5.090 -14.188 1.00 96.62 498 LEU A O 1
ATOM 4033 N N . ASP A 1 499 ? 24.034 -6.780 -15.059 1.00 95.56 499 ASP A N 1
ATOM 4034 C CA . ASP A 1 499 ? 25.340 -6.303 -14.620 1.00 95.56 499 ASP A CA 1
ATOM 4035 C C . ASP A 1 499 ? 25.776 -5.020 -15.346 1.00 95.56 499 ASP A C 1
ATOM 4037 O O . ASP A 1 499 ? 26.289 -4.094 -14.716 1.00 95.56 499 ASP A O 1
ATOM 4041 N N . ALA A 1 500 ? 25.524 -4.921 -16.655 1.00 95.94 500 ALA A N 1
ATOM 4042 C CA . ALA A 1 500 ? 25.779 -3.708 -17.432 1.00 95.94 500 ALA A CA 1
ATOM 4043 C C . ALA A 1 500 ? 24.835 -2.552 -17.049 1.00 95.94 500 ALA A C 1
ATOM 4045 O O . ALA A 1 500 ? 25.233 -1.389 -17.076 1.00 95.94 500 ALA A O 1
ATOM 4046 N N . LEU A 1 501 ? 23.591 -2.862 -16.676 1.00 95.75 501 LEU A N 1
ATOM 4047 C CA . LEU A 1 501 ? 22.621 -1.902 -16.142 1.00 95.75 501 LEU A CA 1
ATOM 4048 C C . LEU A 1 501 ? 23.075 -1.346 -14.791 1.00 95.75 501 LEU A C 1
ATOM 4050 O O . LEU A 1 501 ? 23.011 -0.143 -14.552 1.00 95.75 501 LEU A O 1
ATOM 4054 N N . GLN A 1 502 ? 23.541 -2.227 -13.911 1.00 95.44 502 GLN A N 1
ATOM 4055 C CA . GLN A 1 502 ? 23.951 -1.896 -12.554 1.00 95.44 502 GLN A CA 1
ATOM 4056 C C . GLN A 1 502 ? 25.078 -0.846 -12.500 1.00 95.44 502 GLN A C 1
ATOM 4058 O O . GLN A 1 502 ? 25.079 0.001 -11.603 1.00 95.44 502 GLN A O 1
ATOM 4063 N N . ILE A 1 503 ? 26.013 -0.874 -13.456 1.00 96.19 503 ILE A N 1
ATOM 4064 C CA . ILE A 1 503 ? 27.148 0.064 -13.510 1.00 96.19 503 ILE A CA 1
ATOM 4065 C C . ILE A 1 503 ? 26.791 1.438 -14.097 1.00 96.19 503 ILE A C 1
ATOM 4067 O O . ILE A 1 503 ? 27.647 2.316 -14.126 1.00 96.19 503 ILE A O 1
ATOM 4071 N N . GLN A 1 504 ? 25.559 1.652 -14.571 1.00 95.38 504 GLN A N 1
ATOM 4072 C CA . GLN A 1 504 ? 25.134 2.943 -15.120 1.00 95.38 504 GLN A CA 1
ATOM 4073 C C . GLN A 1 504 ? 24.889 3.949 -13.981 1.00 95.38 504 GLN A C 1
ATOM 4075 O O . GLN A 1 504 ? 23.951 3.738 -13.204 1.00 95.38 504 GLN A O 1
ATOM 4080 N N . PRO A 1 505 ? 25.661 5.051 -13.873 1.00 93.25 505 PRO A N 1
ATOM 4081 C CA . PRO A 1 505 ? 25.476 6.043 -12.810 1.00 93.25 505 PRO A CA 1
ATOM 4082 C C . PRO A 1 505 ? 24.180 6.831 -12.990 1.00 93.25 505 PRO A C 1
ATOM 4084 O O . PRO A 1 505 ? 23.471 7.105 -12.020 1.00 93.25 505 PRO A O 1
ATOM 4087 N N . ASN A 1 506 ? 23.848 7.172 -14.240 1.00 94.19 506 ASN A N 1
ATOM 4088 C CA . ASN A 1 506 ? 22.633 7.902 -14.554 1.00 94.19 506 ASN A CA 1
ATOM 4089 C C . ASN A 1 506 ? 21.411 7.002 -14.358 1.00 94.19 506 ASN A C 1
ATOM 4091 O O . ASN A 1 506 ? 21.219 5.992 -15.036 1.00 94.19 506 ASN A O 1
ATOM 4095 N N . GLU A 1 507 ? 20.557 7.401 -13.428 1.00 90.00 507 GLU A N 1
ATOM 4096 C CA . GLU A 1 507 ? 19.387 6.626 -13.055 1.00 90.00 507 GLU A CA 1
ATOM 4097 C C . GLU A 1 507 ? 18.318 6.549 -14.154 1.00 90.00 507 GLU A C 1
ATOM 4099 O O . GLU A 1 507 ? 17.700 5.498 -14.333 1.00 90.00 507 GLU A O 1
ATOM 4104 N N . LYS A 1 508 ? 18.101 7.630 -14.913 1.00 91.69 508 LYS A N 1
ATOM 4105 C CA . LYS A 1 508 ? 17.113 7.631 -16.003 1.00 91.69 508 LYS A CA 1
ATOM 4106 C C . LYS A 1 508 ? 17.518 6.648 -17.093 1.00 91.69 508 LYS A C 1
ATOM 4108 O O . LYS A 1 508 ? 16.680 5.873 -17.551 1.00 91.69 508 LYS A O 1
ATOM 4113 N N . ASP A 1 509 ? 18.800 6.633 -17.442 1.00 94.19 509 ASP A N 1
ATOM 4114 C CA . ASP A 1 509 ? 19.341 5.714 -18.442 1.00 94.19 509 ASP A CA 1
ATOM 4115 C C . ASP A 1 509 ? 19.252 4.266 -17.959 1.00 94.19 509 ASP A C 1
ATOM 4117 O O . ASP A 1 509 ? 18.817 3.386 -18.705 1.00 94.19 509 ASP A O 1
ATOM 4121 N N . ARG A 1 510 ? 19.574 4.027 -16.681 1.00 94.50 510 ARG A N 1
ATOM 4122 C CA . ARG A 1 510 ? 19.448 2.713 -16.043 1.00 94.50 510 ARG A CA 1
ATOM 4123 C C . ARG A 1 510 ? 18.004 2.199 -16.063 1.00 94.50 510 ARG A C 1
ATOM 4125 O O . ARG A 1 510 ? 17.773 1.047 -16.428 1.00 94.50 510 ARG A O 1
ATOM 4132 N N . ARG A 1 511 ? 17.022 3.048 -15.740 1.00 91.88 511 ARG A N 1
ATOM 4133 C CA . ARG A 1 511 ? 15.586 2.709 -15.793 1.00 91.88 511 ARG A CA 1
ATOM 4134 C C . ARG A 1 511 ? 15.103 2.447 -17.215 1.00 91.88 511 ARG A C 1
ATOM 4136 O O . ARG A 1 511 ? 14.451 1.434 -17.451 1.00 91.88 511 ARG A O 1
ATOM 4143 N N . ALA A 1 512 ? 15.452 3.311 -18.166 1.00 93.75 512 ALA A N 1
ATOM 4144 C CA . ALA A 1 512 ? 15.085 3.132 -19.570 1.00 93.75 512 ALA A CA 1
ATOM 4145 C C . ALA A 1 512 ? 15.674 1.836 -20.147 1.00 93.75 512 ALA A C 1
ATOM 4147 O O . ALA A 1 512 ? 15.029 1.124 -20.915 1.00 93.75 512 ALA A O 1
ATOM 4148 N N . ALA A 1 513 ? 16.899 1.497 -19.754 1.00 95.50 513 ALA A N 1
ATOM 4149 C CA . ALA A 1 513 ? 17.538 0.266 -20.175 1.00 95.50 513 ALA A CA 1
ATOM 4150 C C . ALA A 1 513 ? 16.896 -0.977 -19.522 1.00 95.50 513 ALA A C 1
ATOM 4152 O O . ALA A 1 513 ? 16.705 -1.974 -20.216 1.00 95.50 513 ALA A O 1
ATOM 4153 N N . LEU A 1 514 ? 16.465 -0.914 -18.255 1.00 97.00 514 LEU A N 1
ATOM 4154 C CA . LEU A 1 514 ? 15.682 -1.989 -17.628 1.00 97.00 514 LEU A CA 1
ATOM 4155 C C . LEU A 1 514 ? 14.314 -2.172 -18.305 1.00 97.00 514 LEU A C 1
ATOM 4157 O O . LEU A 1 514 ? 13.899 -3.300 -18.561 1.00 97.00 514 LEU A O 1
ATOM 4161 N N . GLN A 1 515 ? 13.641 -1.074 -18.659 1.00 96.75 515 GLN A N 1
ATOM 4162 C CA . GLN A 1 515 ? 12.395 -1.123 -19.427 1.00 96.75 515 GLN A CA 1
ATOM 4163 C C . GLN A 1 515 ? 12.591 -1.856 -20.759 1.00 96.75 515 GLN A C 1
ATOM 4165 O O . GLN A 1 515 ? 11.744 -2.662 -21.134 1.00 96.75 515 GLN A O 1
ATOM 4170 N N . ARG A 1 516 ? 13.719 -1.641 -21.452 1.00 96.75 516 ARG A N 1
ATOM 4171 C CA . ARG A 1 516 ? 14.052 -2.384 -22.681 1.00 96.75 516 ARG A CA 1
ATOM 4172 C C . ARG A 1 516 ? 14.228 -3.884 -22.442 1.00 96.75 516 ARG A C 1
ATOM 4174 O O . ARG A 1 516 ? 13.786 -4.662 -23.280 1.00 96.75 516 ARG A O 1
ATOM 4181 N N . VAL A 1 517 ? 14.814 -4.297 -21.313 1.00 97.69 517 VAL A N 1
ATOM 4182 C CA . VAL A 1 517 ? 14.920 -5.725 -20.951 1.00 97.69 517 VAL A CA 1
ATOM 4183 C C . VAL A 1 517 ? 13.533 -6.351 -20.841 1.00 97.69 517 VAL A C 1
ATOM 4185 O O . VAL A 1 517 ? 13.261 -7.363 -21.480 1.00 97.69 517 VAL A O 1
ATOM 4188 N N . PHE A 1 518 ? 12.625 -5.725 -20.091 1.00 97.81 518 PHE A N 1
ATOM 4189 C CA . PHE A 1 518 ? 11.258 -6.231 -19.957 1.00 97.81 518 PHE A CA 1
ATOM 4190 C C . PHE A 1 518 ? 10.455 -6.147 -21.254 1.00 97.81 518 PHE A C 1
ATOM 4192 O O . PHE A 1 518 ? 9.679 -7.057 -21.531 1.00 97.81 518 PHE A O 1
ATOM 4199 N N . ALA A 1 519 ? 10.661 -5.111 -22.070 1.00 96.75 519 ALA A N 1
ATOM 4200 C CA . ALA A 1 519 ? 10.056 -5.023 -23.394 1.00 96.75 519 ALA A CA 1
ATOM 4201 C C . ALA A 1 519 ? 10.476 -6.208 -24.278 1.00 96.75 519 ALA A C 1
ATOM 4203 O O . ALA A 1 519 ? 9.614 -6.815 -24.901 1.00 96.75 519 ALA A O 1
ATOM 4204 N N . GLY A 1 520 ? 11.758 -6.597 -24.265 1.00 96.25 520 GLY A N 1
ATOM 4205 C CA . GLY A 1 520 ? 12.237 -7.791 -24.971 1.00 96.25 520 GLY A CA 1
ATOM 4206 C C . GLY A 1 520 ? 11.644 -9.090 -24.416 1.00 96.25 520 GLY A C 1
ATOM 4207 O O . GLY A 1 520 ? 11.150 -9.921 -25.172 1.00 96.25 520 GLY A O 1
ATOM 4208 N N . LEU A 1 521 ? 11.601 -9.244 -23.085 1.00 97.25 521 LEU A N 1
ATOM 4209 C CA . LEU A 1 521 ? 10.971 -10.412 -22.456 1.00 97.25 521 LEU A CA 1
ATOM 4210 C C . LEU A 1 521 ? 9.486 -10.539 -22.826 1.00 97.25 521 LEU A C 1
ATOM 4212 O O . LEU A 1 521 ? 9.015 -11.659 -23.032 1.00 97.25 521 LEU A O 1
ATOM 4216 N N . MET A 1 522 ? 8.760 -9.422 -22.912 1.00 96.75 522 MET A N 1
ATOM 4217 C CA . MET A 1 522 ? 7.361 -9.410 -23.338 1.00 96.75 522 MET A CA 1
ATOM 4218 C C . MET A 1 522 ? 7.210 -9.647 -24.842 1.00 96.75 522 MET A C 1
ATOM 4220 O O . MET A 1 522 ? 6.331 -10.413 -25.222 1.00 96.75 522 MET A O 1
ATOM 4224 N N . ASP A 1 523 ? 8.067 -9.064 -25.687 1.00 94.75 523 ASP A N 1
ATOM 4225 C CA . ASP A 1 523 ? 8.012 -9.235 -27.148 1.00 94.75 523 ASP A CA 1
ATOM 4226 C C . ASP A 1 523 ? 8.273 -10.684 -27.586 1.00 94.75 523 ASP A C 1
ATOM 4228 O O . ASP A 1 523 ? 7.609 -11.209 -28.483 1.00 94.75 523 ASP A O 1
ATOM 4232 N N . ASP A 1 524 ? 9.164 -11.386 -26.887 1.00 92.94 524 ASP A N 1
ATOM 4233 C CA . ASP A 1 524 ? 9.424 -12.815 -27.098 1.00 92.94 524 ASP A CA 1
ATOM 4234 C C . ASP A 1 524 ? 8.419 -13.730 -26.376 1.00 92.94 524 ASP A C 1
ATOM 4236 O O . ASP A 1 524 ? 8.645 -14.944 -26.253 1.00 92.94 524 ASP A O 1
ATOM 4240 N N . ALA A 1 525 ? 7.337 -13.155 -25.836 1.00 95.81 525 ALA A N 1
ATOM 4241 C CA . ALA A 1 525 ? 6.324 -13.835 -25.033 1.00 95.81 525 ALA A CA 1
ATOM 4242 C C . ALA A 1 525 ? 6.925 -14.680 -23.890 1.00 95.81 525 ALA A C 1
ATOM 4244 O O . ALA A 1 525 ? 6.374 -15.702 -23.495 1.00 95.81 525 ALA A O 1
ATOM 4245 N N . THR A 1 526 ? 8.089 -14.282 -23.362 1.00 97.00 526 THR A N 1
ATOM 4246 C CA . THR A 1 526 ? 8.732 -14.916 -22.197 1.00 97.00 526 THR A CA 1
ATOM 4247 C C . THR A 1 526 ? 7.962 -14.630 -20.924 1.00 97.00 526 THR A C 1
ATOM 4249 O O . THR A 1 526 ? 7.883 -15.487 -20.048 1.00 97.00 526 THR A O 1
ATOM 4252 N N . LEU A 1 527 ? 7.422 -13.419 -20.830 1.00 97.38 527 LEU A N 1
ATOM 4253 C CA . LEU A 1 527 ? 6.682 -12.899 -19.696 1.00 97.38 527 LEU A CA 1
ATOM 4254 C C . LEU A 1 527 ? 5.468 -12.137 -20.219 1.00 97.38 527 LEU A C 1
ATOM 4256 O O . LEU A 1 527 ? 5.587 -11.345 -21.150 1.00 97.38 527 LEU A O 1
ATOM 4260 N N . THR A 1 528 ? 4.321 -12.305 -19.577 1.00 95.81 528 THR A N 1
ATOM 4261 C CA . THR A 1 528 ? 3.178 -11.411 -19.755 1.00 95.81 528 THR A CA 1
ATOM 4262 C C . THR A 1 528 ? 2.476 -11.189 -18.412 1.00 95.81 528 THR A C 1
ATOM 4264 O O . THR A 1 528 ? 2.298 -12.153 -17.657 1.00 95.81 528 THR A O 1
ATOM 4267 N N . PRO A 1 529 ? 2.103 -9.946 -18.056 1.00 94.56 529 PRO A N 1
ATOM 4268 C CA . PRO A 1 529 ? 1.203 -9.724 -16.932 1.00 94.56 529 PRO A CA 1
ATOM 4269 C C . PRO A 1 529 ? -0.198 -10.226 -17.306 1.00 94.56 529 PRO A C 1
ATOM 4271 O O . PRO A 1 529 ? -0.594 -10.170 -18.465 1.00 94.56 529 PRO A O 1
ATOM 4274 N N . LEU A 1 530 ? -0.947 -10.724 -16.330 1.00 91.19 530 LEU A N 1
ATOM 4275 C CA . LEU A 1 530 ? -2.299 -11.252 -16.513 1.00 91.19 530 LEU A CA 1
ATOM 4276 C C . LEU A 1 530 ? -3.334 -10.249 -16.002 1.00 91.19 530 LEU A C 1
ATOM 4278 O O . LEU A 1 530 ? -4.163 -9.746 -16.758 1.00 91.19 530 LEU A O 1
ATOM 4282 N N . PHE A 1 531 ? -3.277 -9.947 -14.708 1.00 86.19 531 PHE A N 1
ATOM 4283 C CA . PHE A 1 531 ? -4.194 -9.024 -14.053 1.00 86.19 531 PHE A CA 1
ATOM 4284 C C . PHE A 1 531 ? -3.580 -8.423 -12.787 1.00 86.19 531 PHE A C 1
ATOM 4286 O O . PHE A 1 531 ? -2.743 -9.036 -12.119 1.00 86.19 531 PHE A O 1
ATOM 4293 N N . ASN A 1 532 ? -4.038 -7.223 -12.442 1.00 82.69 532 ASN A N 1
ATOM 4294 C CA . ASN A 1 532 ? -3.740 -6.533 -11.194 1.00 82.69 532 ASN A CA 1
ATOM 4295 C C . ASN A 1 532 ? -4.877 -6.732 -10.186 1.00 82.69 532 ASN A C 1
ATOM 4297 O O . ASN A 1 532 ? -6.032 -6.921 -10.567 1.00 82.69 532 ASN A O 1
ATOM 4301 N N . TYR A 1 533 ? -4.559 -6.614 -8.899 1.00 74.12 533 TYR A N 1
ATOM 4302 C CA . TYR A 1 533 ? -5.556 -6.596 -7.826 1.00 74.12 533 TYR A CA 1
ATOM 4303 C C . TYR A 1 533 ? -6.057 -5.176 -7.556 1.00 74.12 533 TYR A C 1
ATOM 4305 O O . TYR A 1 533 ? -5.264 -4.228 -7.514 1.00 74.12 533 TYR A O 1
ATOM 4313 N N . HIS A 1 534 ? -7.360 -5.032 -7.319 1.00 67.19 534 HIS A N 1
ATOM 4314 C CA . HIS A 1 534 ? -8.000 -3.758 -7.013 1.00 67.19 534 HIS A CA 1
ATOM 4315 C C . HIS A 1 534 ? -8.333 -3.639 -5.524 1.00 67.19 534 HIS A C 1
ATOM 4317 O O . HIS A 1 534 ? -9.357 -4.134 -5.062 1.00 67.19 534 HIS A O 1
ATOM 4323 N N . TYR A 1 535 ? -7.477 -2.952 -4.771 1.00 64.38 535 TYR A N 1
ATOM 4324 C CA . TYR A 1 535 ? -7.592 -2.832 -3.320 1.00 64.38 535 TYR A CA 1
ATOM 4325 C C . TYR A 1 535 ? -8.577 -1.751 -2.906 1.00 64.38 535 TYR A C 1
ATOM 4327 O O . TYR A 1 535 ? -8.607 -0.664 -3.486 1.00 64.38 535 TYR A O 1
ATOM 4335 N N . ARG A 1 536 ? -9.346 -2.040 -1.854 1.00 58.94 536 ARG A N 1
ATOM 4336 C CA . ARG A 1 536 ? -10.254 -1.094 -1.205 1.00 58.94 536 ARG A CA 1
ATOM 4337 C C . ARG A 1 536 ? -10.047 -1.130 0.308 1.00 58.94 536 ARG A C 1
ATOM 4339 O O . ARG A 1 536 ? -10.057 -2.181 0.937 1.00 58.94 536 ARG A O 1
ATOM 4346 N N . ILE A 1 537 ? -9.868 0.038 0.902 1.00 58.62 537 ILE A N 1
ATOM 4347 C CA . ILE A 1 537 ? -9.917 0.240 2.344 1.00 58.62 537 ILE A CA 1
ATOM 4348 C C . ILE A 1 537 ? -11.154 1.070 2.634 1.00 58.62 537 ILE A C 1
ATOM 4350 O O . ILE A 1 537 ? -11.298 2.188 2.129 1.00 58.62 537 ILE A O 1
ATOM 4354 N N . SER A 1 538 ? -12.003 0.531 3.493 1.00 55.44 538 SER A N 1
ATOM 4355 C CA . SER A 1 538 ? -13.179 1.206 4.015 1.00 55.44 538 SER A CA 1
ATOM 4356 C C . SER A 1 538 ? -12.971 1.451 5.503 1.00 55.44 538 SER A C 1
ATOM 4358 O O . SER A 1 538 ? -12.561 0.561 6.248 1.00 55.44 538 SER A O 1
ATOM 4360 N N . ALA A 1 539 ? -13.225 2.670 5.952 1.00 52.25 539 ALA A N 1
ATOM 4361 C CA . ALA A 1 539 ? -13.156 3.016 7.364 1.00 52.25 539 ALA A CA 1
ATOM 4362 C C . ALA A 1 539 ? -14.273 4.016 7.691 1.00 52.25 539 ALA A C 1
ATOM 4364 O O . ALA A 1 539 ? -14.837 4.631 6.779 1.00 52.25 539 ALA A O 1
ATOM 4365 N N . PRO A 1 540 ? -14.635 4.186 8.968 1.00 50.31 540 PRO A N 1
ATOM 4366 C CA . PRO A 1 540 ? -15.685 5.099 9.362 1.00 50.31 540 PRO A CA 1
ATOM 4367 C C . PRO A 1 540 ? -15.163 6.531 9.228 1.00 50.31 540 PRO A C 1
ATOM 4369 O O . PRO A 1 540 ? -13.946 6.743 9.286 1.00 50.31 540 PRO A O 1
ATOM 4372 N N . PRO A 1 541 ? -16.047 7.538 9.161 1.00 43.88 541 PRO A N 1
ATOM 4373 C CA . PRO A 1 541 ? -15.657 8.948 9.041 1.00 43.88 541 PRO A CA 1
ATOM 4374 C C . PRO A 1 541 ? -14.640 9.439 10.100 1.00 43.88 541 PRO A C 1
ATOM 4376 O O . PRO A 1 541 ? -13.906 10.402 9.867 1.00 43.88 541 PRO A O 1
ATOM 4379 N N . GLY A 1 542 ? -14.561 8.772 11.261 1.00 44.56 542 GLY A N 1
ATOM 4380 C CA . GLY A 1 542 ? -13.608 9.071 12.337 1.00 44.56 542 GLY A CA 1
ATOM 4381 C C . GLY A 1 542 ? -12.166 8.585 12.110 1.00 44.56 542 GLY A C 1
ATOM 4382 O O . GLY A 1 542 ? -11.246 9.122 12.730 1.00 44.56 542 GLY A O 1
ATOM 4383 N N . VAL A 1 543 ? -11.930 7.618 11.214 1.00 48.03 543 VAL A N 1
ATOM 4384 C CA . VAL A 1 543 ? -10.599 7.046 10.937 1.00 48.03 543 VAL A CA 1
ATOM 4385 C C . VAL A 1 543 ? -10.006 7.702 9.692 1.00 48.03 543 VAL A C 1
ATOM 4387 O O . VAL A 1 543 ? -10.465 7.489 8.575 1.00 48.03 543 VAL A O 1
ATOM 4390 N N . ASN A 1 544 ? -8.948 8.493 9.878 1.00 46.28 544 ASN A N 1
ATOM 4391 C CA . ASN A 1 544 ? -8.334 9.300 8.825 1.00 46.28 544 ASN A CA 1
ATOM 4392 C C . ASN A 1 544 ? -6.831 8.979 8.662 1.00 46.28 544 ASN A C 1
ATOM 4394 O O . ASN A 1 544 ? -6.153 8.543 9.591 1.00 46.28 544 ASN A O 1
ATOM 4398 N N . GLY A 1 545 ? -6.294 9.179 7.453 1.00 50.03 545 GLY A N 1
ATOM 4399 C CA . GLY A 1 545 ? -4.869 8.972 7.137 1.00 50.03 545 GLY A CA 1
ATOM 4400 C C . GLY A 1 545 ? -4.446 7.532 6.824 1.00 50.03 545 GLY A C 1
ATOM 4401 O O . GLY A 1 545 ? -3.268 7.294 6.561 1.00 50.03 545 GLY A O 1
ATOM 4402 N N . VAL A 1 546 ? -5.383 6.583 6.783 1.00 52.41 546 VAL A N 1
ATOM 4403 C CA . VAL A 1 546 ? -5.113 5.227 6.292 1.00 52.41 546 VAL A CA 1
ATOM 4404 C C . VAL A 1 546 ? -4.953 5.274 4.771 1.00 52.41 546 VAL A C 1
ATOM 4406 O O . VAL A 1 546 ? -5.878 5.642 4.051 1.00 52.41 546 VAL A O 1
ATOM 4409 N N . ARG A 1 547 ? -3.763 4.927 4.274 1.00 54.72 547 ARG A N 1
ATOM 4410 C CA . ARG A 1 547 ? -3.464 4.826 2.837 1.00 54.72 547 ARG A CA 1
ATOM 4411 C C . ARG A 1 547 ? -2.862 3.465 2.520 1.00 54.72 547 ARG A C 1
ATOM 4413 O O . ARG A 1 547 ? -2.082 2.947 3.322 1.00 54.72 547 ARG A O 1
ATOM 4420 N N . LEU A 1 548 ? -3.191 2.946 1.339 1.00 53.31 548 LEU A N 1
ATOM 4421 C CA . LEU A 1 548 ? -2.491 1.817 0.731 1.00 53.31 548 LEU A CA 1
ATOM 4422 C C . LEU A 1 548 ? -1.093 2.259 0.285 1.00 53.31 548 LEU A C 1
ATOM 4424 O O . LEU A 1 548 ? -0.941 3.300 -0.355 1.00 53.31 548 LEU A O 1
ATOM 4428 N N . THR A 1 549 ? -0.071 1.471 0.610 1.00 56.06 549 THR A N 1
ATOM 4429 C CA . THR A 1 549 ? 1.250 1.593 -0.026 1.00 56.06 549 THR A CA 1
ATOM 4430 C C . THR A 1 549 ? 1.212 0.983 -1.438 1.00 56.06 549 THR A C 1
ATOM 4432 O O . THR A 1 549 ? 0.285 0.229 -1.744 1.00 56.06 549 THR A O 1
ATOM 4435 N N . PRO A 1 550 ? 2.205 1.241 -2.314 1.00 49.72 550 PRO A N 1
ATOM 4436 C CA . PRO A 1 550 ? 2.298 0.577 -3.626 1.00 49.72 550 PRO A CA 1
ATOM 4437 C C . PRO A 1 550 ? 2.265 -0.963 -3.541 1.00 49.72 550 PRO A C 1
ATOM 4439 O O . PRO A 1 550 ? 1.625 -1.627 -4.361 1.00 49.72 550 PRO A O 1
ATOM 4442 N N . ALA A 1 551 ? 2.836 -1.513 -2.463 1.00 48.38 551 ALA A N 1
ATOM 4443 C CA . ALA A 1 551 ? 2.783 -2.930 -2.103 1.00 48.38 551 ALA A CA 1
ATOM 4444 C C . ALA A 1 551 ? 1.466 -3.359 -1.421 1.00 48.38 551 ALA A C 1
ATOM 4446 O O . ALA A 1 551 ? 1.396 -4.449 -0.859 1.00 48.38 551 ALA A O 1
ATOM 4447 N N . ALA A 1 552 ? 0.421 -2.529 -1.446 1.00 46.34 552 ALA A N 1
ATOM 4448 C CA . ALA A 1 552 ? -0.871 -2.708 -0.772 1.00 46.34 552 ALA A CA 1
ATOM 4449 C C . ALA A 1 552 ? -0.790 -3.010 0.743 1.00 46.34 552 ALA A C 1
ATOM 4451 O O . ALA A 1 552 ? -1.625 -3.730 1.285 1.00 46.34 552 ALA A O 1
ATOM 4452 N N . GLY A 1 553 ? 0.223 -2.474 1.431 1.00 47.75 553 GLY A N 1
ATOM 4453 C CA . GLY A 1 553 ? 0.296 -2.443 2.897 1.00 47.75 553 GLY A CA 1
ATOM 4454 C C . GLY A 1 553 ? -0.434 -1.228 3.481 1.00 47.75 553 GLY A C 1
ATOM 4455 O O . GLY A 1 553 ? -0.772 -0.294 2.753 1.00 47.75 553 GLY A O 1
ATOM 4456 N N . LEU A 1 554 ? -0.663 -1.215 4.797 1.00 51.94 554 LEU A N 1
ATOM 4457 C CA . LEU A 1 554 ? -1.269 -0.078 5.500 1.00 51.94 554 LEU A CA 1
ATOM 4458 C C . LEU A 1 554 ? -0.189 0.918 5.929 1.00 51.94 554 LEU A C 1
ATOM 4460 O O . LEU A 1 554 ? 0.794 0.547 6.555 1.00 51.94 554 LEU A O 1
ATOM 4464 N N . ASN A 1 555 ? -0.359 2.210 5.666 1.00 55.62 555 ASN A N 1
ATOM 4465 C CA . ASN A 1 555 ? 0.551 3.202 6.243 1.00 55.62 555 ASN A CA 1
ATOM 4466 C C . ASN A 1 555 ? 0.239 3.438 7.734 1.00 55.62 555 ASN A C 1
ATOM 4468 O O . ASN A 1 555 ? -0.648 4.219 8.073 1.00 55.62 555 ASN A O 1
ATOM 4472 N N . LEU A 1 556 ? 0.999 2.790 8.620 1.00 53.59 556 LEU A N 1
ATOM 4473 C CA . LEU A 1 556 ? 0.785 2.822 10.074 1.00 53.59 556 LEU A CA 1
ATOM 4474 C C . LEU A 1 556 ? 1.499 3.990 10.785 1.00 53.59 556 LEU A C 1
ATOM 4476 O O . LEU A 1 556 ? 1.167 4.327 11.919 1.00 53.59 556 LEU A O 1
ATOM 4480 N N . ALA A 1 557 ? 2.443 4.658 10.113 1.00 46.06 557 ALA A N 1
ATOM 4481 C CA . ALA A 1 557 ? 3.275 5.703 10.720 1.00 46.06 557 ALA A CA 1
ATOM 4482 C C . ALA A 1 557 ? 2.663 7.121 10.683 1.00 46.06 557 ALA A C 1
ATOM 4484 O O . ALA A 1 557 ? 3.191 8.026 11.324 1.00 46.06 557 ALA A O 1
ATOM 4485 N N . LYS A 1 558 ? 1.567 7.349 9.942 1.00 47.47 558 LYS A N 1
ATOM 4486 C CA . LYS A 1 558 ? 0.846 8.641 9.921 1.00 47.47 558 LYS A CA 1
ATOM 4487 C C . LYS A 1 558 ? -0.672 8.488 9.694 1.00 47.47 558 LYS A C 1
ATOM 4489 O O . LYS A 1 558 ? -1.156 8.867 8.628 1.00 47.47 558 LYS A O 1
ATOM 4494 N N . PRO A 1 559 ? -1.452 8.006 10.671 1.00 34.47 559 PRO A N 1
ATOM 4495 C CA . PRO A 1 559 ? -2.890 8.248 10.673 1.00 34.47 559 PRO A CA 1
ATOM 4496 C C . PRO A 1 559 ? -3.144 9.672 11.178 1.00 34.47 559 PRO A C 1
ATOM 4498 O O . PRO A 1 559 ? -2.887 9.986 12.334 1.00 34.47 559 PRO A O 1
ATOM 4501 N N . GLY A 1 560 ? -3.581 10.574 10.302 1.00 32.59 560 GLY A N 1
ATOM 4502 C CA . GLY A 1 560 ? -3.962 11.921 10.717 1.00 32.59 560 GLY A CA 1
ATOM 4503 C C . GLY A 1 560 ? -5.310 11.880 11.423 1.00 32.59 560 GLY A C 1
ATOM 4504 O O . GLY A 1 560 ? -6.291 11.531 10.787 1.00 32.59 560 GLY A O 1
ATOM 4505 N N . SER A 1 561 ? -5.395 12.281 12.690 1.00 30.81 561 SER A N 1
ATOM 4506 C CA . SER A 1 561 ? -6.669 12.609 13.338 1.00 30.81 561 SER A CA 1
ATOM 4507 C C . SER A 1 561 ? -6.639 14.048 13.849 1.00 30.81 561 SER A C 1
ATOM 4509 O O . SER A 1 561 ? -5.634 14.504 14.397 1.00 30.81 561 SER A O 1
ATOM 4511 N N . ARG A 1 562 ? -7.752 14.771 13.661 1.00 28.88 562 ARG A N 1
ATOM 4512 C CA . ARG A 1 562 ? -8.014 16.089 14.261 1.00 28.88 562 ARG A CA 1
ATOM 4513 C C . ARG A 1 562 ? -7.686 16.064 15.760 1.00 28.88 562 ARG A C 1
ATOM 4515 O O . ARG A 1 562 ? -8.042 15.113 16.452 1.00 28.88 562 ARG A O 1
ATOM 4522 N N . ARG A 1 563 ? -7.097 17.153 16.271 1.00 26.70 563 ARG A N 1
ATOM 4523 C CA . ARG A 1 563 ? -7.202 17.504 17.696 1.00 26.70 563 ARG A CA 1
ATOM 4524 C C . ARG A 1 563 ? -8.690 17.524 18.059 1.00 26.70 563 ARG A C 1
ATOM 4526 O O . ARG A 1 563 ? -9.439 18.310 17.479 1.00 26.70 563 ARG A O 1
ATOM 4533 N N . LEU A 1 564 ? -9.105 16.704 19.022 1.00 25.75 564 LEU A N 1
ATOM 4534 C CA . LEU A 1 564 ? -10.259 17.049 19.849 1.00 25.75 564 LEU A CA 1
ATOM 4535 C C . LEU A 1 564 ? -9.958 18.426 20.457 1.00 25.75 564 LEU A C 1
ATOM 4537 O O . LEU A 1 564 ? -8.848 18.656 20.946 1.00 25.75 564 LEU A O 1
ATOM 4541 N N . ARG A 1 565 ? -10.892 19.373 20.327 1.00 25.28 565 ARG A N 1
ATOM 4542 C CA . ARG A 1 565 ? -10.752 20.706 20.922 1.00 25.28 565 ARG A CA 1
ATOM 4543 C C . ARG A 1 565 ? -10.570 20.533 22.427 1.00 25.28 565 ARG A C 1
ATOM 4545 O O . ARG A 1 565 ? -11.464 20.060 23.116 1.00 25.28 565 ARG A O 1
ATOM 4552 N N . SER A 1 566 ? -9.398 20.914 22.915 1.00 28.12 566 SER A N 1
ATOM 4553 C CA . SER A 1 566 ? -9.127 21.110 24.329 1.00 28.12 566 SER A CA 1
ATOM 4554 C C . SER A 1 566 ? -9.834 22.388 24.782 1.00 28.12 566 SER A C 1
ATOM 4556 O O . SER A 1 566 ? -9.260 23.470 24.676 1.00 28.12 566 SER A O 1
ATOM 4558 N N . GLU A 1 567 ? -11.068 22.280 25.265 1.00 26.03 567 GLU A N 1
ATOM 4559 C CA . GLU A 1 567 ? -11.672 23.338 26.091 1.00 26.03 567 GLU A CA 1
ATOM 4560 C C . GLU A 1 567 ? -11.504 23.089 27.602 1.00 26.03 567 GLU A C 1
ATOM 4562 O O . GLU A 1 567 ? -11.874 23.944 28.393 1.00 26.03 567 GLU A O 1
ATOM 4567 N N . GLU A 1 568 ? -10.820 22.014 28.028 1.00 29.53 568 GLU A N 1
ATOM 4568 C CA . GLU A 1 568 ? -10.608 21.727 29.465 1.00 29.53 568 GLU A CA 1
ATOM 4569 C C . GLU A 1 568 ? -9.145 21.592 29.930 1.00 29.53 568 GLU A C 1
ATOM 4571 O O . GLU A 1 568 ? -8.891 21.319 31.098 1.00 29.53 568 GLU A O 1
ATOM 4576 N N . ALA A 1 569 ? -8.144 21.885 29.093 1.00 26.75 569 ALA A N 1
ATOM 4577 C CA . ALA A 1 569 ? -6.743 21.942 29.543 1.00 26.75 569 ALA A CA 1
ATOM 4578 C C . ALA A 1 569 ? -6.340 23.368 29.961 1.00 26.75 569 ALA A C 1
ATOM 4580 O O . ALA A 1 569 ? -5.400 23.968 29.437 1.00 26.75 569 ALA A O 1
ATOM 4581 N N . GLY A 1 570 ? -7.097 23.936 30.897 1.00 26.02 570 GLY A N 1
ATOM 4582 C CA . GLY A 1 570 ? -6.722 25.156 31.593 1.00 26.02 570 GLY A CA 1
ATOM 4583 C C . GLY A 1 570 ? -5.739 24.845 32.719 1.00 26.02 570 GLY A C 1
ATOM 4584 O O . GLY A 1 570 ? -6.110 24.193 33.686 1.00 26.02 570 GLY A O 1
ATOM 4585 N N . ARG A 1 571 ? -4.540 25.438 32.624 1.00 28.38 571 ARG A N 1
ATOM 4586 C CA . ARG A 1 571 ? -3.468 25.507 33.640 1.00 28.38 571 ARG A CA 1
ATOM 4587 C C . ARG A 1 571 ? -2.605 24.243 33.732 1.00 28.38 571 ARG A C 1
ATOM 4589 O O . ARG A 1 571 ? -2.995 23.275 34.358 1.00 28.38 571 ARG A O 1
ATOM 4596 N N . TYR A 1 572 ? -1.403 24.290 33.154 1.00 23.91 572 TYR A N 1
ATOM 4597 C CA . TYR A 1 572 ? -0.128 24.248 33.891 1.00 23.91 572 TYR A CA 1
ATOM 4598 C C . TYR A 1 572 ? 1.074 24.252 32.914 1.00 23.91 572 TYR A C 1
ATOM 4600 O O . TYR A 1 572 ? 1.126 23.478 31.967 1.00 23.91 572 TYR A O 1
ATOM 4608 N N . TYR A 1 573 ? 2.037 25.127 33.230 1.00 24.08 573 TYR A N 1
ATOM 4609 C CA . TYR A 1 573 ? 3.413 25.298 32.723 1.00 24.08 573 TYR A CA 1
ATOM 4610 C C . TYR A 1 573 ? 3.699 26.144 31.457 1.00 24.08 573 TYR A C 1
ATOM 4612 O O . TYR A 1 573 ? 3.440 25.720 30.333 1.00 24.08 573 TYR A O 1
ATOM 4620 N N . PRO A 1 574 ? 4.350 27.318 31.640 1.00 26.19 574 PRO A N 1
ATOM 4621 C CA . PRO A 1 574 ? 4.994 28.100 30.592 1.00 26.19 574 PRO A CA 1
ATOM 4622 C C . PRO A 1 574 ? 6.506 27.829 30.577 1.00 26.19 574 PRO A C 1
ATOM 4624 O O . PRO A 1 574 ? 7.157 28.089 31.574 1.00 26.19 574 PRO A O 1
ATOM 4627 N N . HIS A 1 575 ? 7.088 27.387 29.462 1.00 24.17 575 HIS A N 1
ATOM 4628 C CA . HIS A 1 575 ? 8.453 27.765 29.068 1.00 24.17 575 HIS A CA 1
ATOM 4629 C C . HIS A 1 575 ? 8.605 27.614 27.551 1.00 24.17 575 HIS A C 1
ATOM 4631 O O . HIS A 1 575 ? 8.074 26.698 26.929 1.00 24.17 575 HIS A O 1
ATOM 4637 N N . ALA A 1 576 ? 9.266 28.608 26.969 1.00 26.81 576 ALA A N 1
ATOM 4638 C CA . ALA A 1 576 ? 9.327 28.906 25.551 1.00 26.81 576 ALA A CA 1
ATOM 4639 C C . ALA A 1 576 ? 9.968 27.789 24.709 1.00 26.81 576 ALA A C 1
ATOM 4641 O O . ALA A 1 576 ? 11.081 27.348 24.988 1.00 26.81 576 ALA A O 1
ATOM 4642 N N . LEU A 1 577 ? 9.297 27.412 23.619 1.00 24.08 577 LEU A N 1
ATOM 4643 C CA . LEU A 1 577 ? 9.905 26.710 22.488 1.00 24.08 577 LEU A CA 1
ATOM 4644 C C . LEU A 1 577 ? 10.532 27.753 21.536 1.00 24.08 577 LEU A C 1
ATOM 4646 O O . LEU A 1 577 ? 9.833 28.685 21.130 1.00 24.08 577 LEU A O 1
ATOM 4650 N N . PRO A 1 578 ? 11.828 27.644 21.188 1.00 25.86 578 PRO A N 1
ATOM 4651 C CA . PRO A 1 578 ? 12.516 28.620 20.348 1.00 25.86 578 PRO A CA 1
ATOM 4652 C C . PRO A 1 578 ? 12.108 28.540 18.866 1.00 25.86 578 PRO A C 1
ATOM 4654 O O . PRO A 1 578 ? 11.825 27.478 18.314 1.00 25.86 578 PRO A O 1
ATOM 4657 N N . TYR A 1 579 ? 12.154 29.707 18.219 1.00 25.39 579 TYR A N 1
ATOM 4658 C CA . TYR A 1 579 ? 11.710 30.066 16.862 1.00 25.39 579 TYR A CA 1
ATOM 4659 C C . TYR A 1 579 ? 12.389 29.343 15.669 1.00 25.39 579 TYR A C 1
ATOM 4661 O O . TYR A 1 579 ? 12.248 29.783 14.532 1.00 25.39 579 TYR A O 1
ATOM 4669 N N . TRP A 1 580 ? 13.077 28.216 15.878 1.00 27.53 580 TRP A N 1
ATOM 4670 C CA . TRP A 1 580 ? 13.778 27.466 14.818 1.00 27.53 580 TRP A CA 1
ATOM 4671 C C . TRP A 1 580 ? 13.101 26.131 14.437 1.00 27.53 580 TRP A C 1
ATOM 4673 O O . TRP A 1 580 ? 13.642 25.364 13.646 1.00 27.53 580 TRP A O 1
ATOM 4683 N N . LEU A 1 581 ? 11.883 25.872 14.935 1.00 24.66 581 LEU A N 1
ATOM 4684 C CA . LEU A 1 581 ? 11.065 24.690 14.602 1.00 24.66 581 LEU A CA 1
ATOM 4685 C C . LEU A 1 581 ? 10.096 24.882 13.412 1.00 24.66 581 LEU A C 1
ATOM 4687 O O . LEU A 1 581 ? 9.304 23.991 13.113 1.00 24.66 581 LEU A O 1
ATOM 4691 N N . SER A 1 582 ? 10.134 26.020 12.715 1.00 24.59 582 SER A N 1
ATOM 4692 C CA . SER A 1 582 ? 9.175 26.352 11.646 1.00 24.59 582 SER A CA 1
ATOM 4693 C C . SER A 1 582 ? 9.553 25.848 10.243 1.00 24.59 582 SER A C 1
ATOM 4695 O O . SER A 1 582 ? 8.764 26.022 9.316 1.00 24.59 582 SER A O 1
ATOM 4697 N N . SER A 1 583 ? 10.702 25.182 10.066 1.00 24.75 583 SER A N 1
ATOM 4698 C CA . SER A 1 583 ? 11.264 24.951 8.719 1.00 24.75 583 SER A CA 1
ATOM 4699 C C . SER A 1 583 ? 11.287 23.502 8.202 1.00 24.75 583 SER A C 1
ATOM 4701 O O . SER A 1 583 ? 11.710 23.301 7.069 1.00 24.75 583 SER A O 1
ATOM 4703 N N . PHE A 1 584 ? 10.813 22.484 8.940 1.00 24.30 584 PHE A N 1
ATOM 4704 C CA . PHE A 1 584 ? 10.972 21.072 8.509 1.00 24.30 584 PHE A CA 1
ATOM 4705 C C . PHE A 1 584 ? 9.740 20.154 8.645 1.00 24.30 584 PHE A C 1
ATOM 4707 O O . PHE A 1 584 ? 9.858 18.931 8.597 1.00 24.30 584 PHE A O 1
ATOM 4714 N N . ILE A 1 585 ? 8.530 20.716 8.703 1.00 24.58 585 ILE A N 1
ATOM 4715 C CA . ILE A 1 585 ? 7.272 19.957 8.595 1.00 24.58 585 ILE A CA 1
ATOM 4716 C C . ILE A 1 585 ? 6.492 20.489 7.389 1.00 24.58 585 ILE A C 1
ATOM 4718 O O . ILE A 1 585 ? 5.888 21.556 7.462 1.00 24.58 585 ILE A O 1
ATOM 4722 N N . ARG A 1 586 ? 6.448 19.754 6.269 1.00 27.89 586 ARG A N 1
ATOM 4723 C CA . ARG A 1 586 ? 5.427 20.015 5.240 1.00 27.89 586 ARG A CA 1
ATOM 4724 C C . ARG A 1 586 ? 4.109 19.393 5.693 1.00 27.89 586 ARG A C 1
ATOM 4726 O O . ARG A 1 586 ? 3.829 18.228 5.429 1.00 27.89 586 ARG A O 1
ATOM 4733 N N . ILE A 1 587 ? 3.314 20.190 6.398 1.00 31.83 587 ILE A N 1
ATOM 4734 C CA . ILE A 1 587 ? 1.873 19.977 6.531 1.00 31.83 587 ILE A CA 1
ATOM 4735 C C . ILE A 1 587 ? 1.310 20.095 5.110 1.00 31.83 587 ILE A C 1
ATOM 4737 O O . ILE A 1 587 ? 1.434 21.149 4.486 1.00 31.83 587 ILE A O 1
ATOM 4741 N N . THR A 1 588 ? 0.750 19.023 4.549 1.00 43.28 588 THR A N 1
ATOM 4742 C CA . THR A 1 588 ? -0.008 19.138 3.296 1.00 43.28 588 THR A CA 1
ATOM 4743 C C . THR A 1 588 ? -1.333 19.807 3.636 1.00 43.28 588 THR A C 1
ATOM 4745 O O . THR A 1 588 ? -2.266 19.130 4.061 1.00 43.28 588 THR A O 1
ATOM 4748 N N . MET A 1 589 ? -1.377 21.136 3.536 1.00 67.25 589 MET A N 1
ATOM 4749 C CA . MET A 1 589 ? -2.595 21.915 3.750 1.00 67.25 589 MET A CA 1
ATOM 4750 C C . MET A 1 589 ? -3.631 21.549 2.685 1.00 67.25 589 MET A C 1
ATOM 4752 O O . MET A 1 589 ? -3.305 21.537 1.494 1.00 67.25 589 MET A O 1
ATOM 4756 N N . LYS A 1 590 ? -4.865 21.255 3.101 1.00 85.19 590 LYS A N 1
ATOM 4757 C CA . LYS A 1 590 ? -5.997 21.062 2.194 1.00 85.19 590 LYS A CA 1
ATOM 4758 C C . LYS A 1 590 ? -6.427 22.408 1.640 1.00 85.19 590 LYS A C 1
ATOM 4760 O O . LYS A 1 590 ? -6.734 23.330 2.396 1.00 85.19 590 LYS A O 1
ATOM 4765 N N . ARG A 1 591 ? -6.463 22.512 0.316 1.00 95.94 591 ARG A N 1
ATOM 4766 C CA . ARG A 1 591 ? -6.752 23.756 -0.394 1.00 95.94 591 ARG A CA 1
ATOM 4767 C C . ARG A 1 591 ? -7.956 23.591 -1.300 1.00 95.94 591 ARG A C 1
ATOM 4769 O O . ARG A 1 591 ? -8.012 22.623 -2.057 1.00 95.94 591 ARG A O 1
ATOM 4776 N N . ALA A 1 592 ? -8.855 24.565 -1.275 1.00 97.50 592 ALA A N 1
ATOM 4777 C CA . ALA A 1 592 ? -9.992 24.628 -2.187 1.00 97.50 592 ALA A CA 1
ATOM 4778 C C . ALA A 1 592 ? -10.072 25.990 -2.875 1.00 97.50 592 ALA A C 1
ATOM 4780 O O . ALA A 1 592 ? -9.682 27.009 -2.303 1.00 97.50 592 ALA A O 1
ATOM 4781 N N . VAL A 1 593 ? -10.601 26.001 -4.096 1.00 98.31 593 VAL A N 1
ATOM 4782 C CA . VAL A 1 593 ? -10.994 27.214 -4.816 1.00 98.31 593 VAL A CA 1
ATOM 4783 C C . VAL A 1 593 ? -12.516 27.271 -4.867 1.00 98.31 593 VAL A C 1
ATOM 4785 O O . VAL A 1 593 ? -13.145 26.405 -5.458 1.00 98.31 593 VAL A O 1
ATOM 4788 N N . VAL A 1 594 ? -13.121 28.296 -4.278 1.00 98.12 594 VAL A N 1
ATOM 4789 C CA . VAL A 1 594 ? -14.561 28.557 -4.351 1.00 98.12 594 VAL A CA 1
ATOM 4790 C C . VAL A 1 594 ? -14.834 29.512 -5.510 1.00 98.12 594 VAL A C 1
ATOM 4792 O O . VAL A 1 594 ? -14.297 30.624 -5.545 1.00 98.12 594 VAL A O 1
ATOM 4795 N N . VAL A 1 595 ? -15.688 29.100 -6.446 1.00 97.56 595 VAL A N 1
ATOM 4796 C CA . VAL A 1 595 ? -16.277 29.992 -7.452 1.00 97.56 595 VAL A CA 1
ATOM 4797 C C . VAL A 1 595 ? -17.255 30.910 -6.728 1.00 97.56 595 VAL A C 1
ATOM 4799 O O . VAL A 1 595 ? -18.336 30.497 -6.307 1.00 97.56 595 VAL A O 1
ATOM 4802 N N . PHE A 1 596 ? -16.836 32.155 -6.521 1.00 96.69 596 PHE A N 1
ATOM 4803 C CA . PHE A 1 596 ? -17.451 33.054 -5.560 1.00 96.69 596 PHE A CA 1
ATOM 4804 C C . PHE A 1 596 ? -18.054 34.279 -6.242 1.00 96.69 596 PHE A C 1
ATOM 4806 O O . PHE A 1 596 ? -17.355 35.041 -6.906 1.00 96.69 596 PHE A O 1
ATOM 4813 N N . SER A 1 597 ? -19.360 34.480 -6.067 1.00 91.75 597 SER A N 1
ATOM 4814 C CA . SER A 1 597 ? -20.108 35.606 -6.648 1.00 91.75 597 SER A CA 1
ATOM 4815 C C . SER A 1 597 ? -20.543 36.655 -5.622 1.00 91.75 597 SER A C 1
ATOM 4817 O O . SER A 1 597 ? -20.995 37.720 -6.016 1.00 91.75 597 SER A O 1
ATOM 4819 N N . GLY A 1 598 ? -20.443 36.370 -4.317 1.00 91.12 598 GLY A N 1
ATOM 4820 C CA . GLY A 1 598 ? -20.985 37.244 -3.265 1.00 91.12 598 GLY A CA 1
ATOM 4821 C C . GLY A 1 598 ? -22.510 37.161 -3.088 1.00 91.12 598 GLY A C 1
ATOM 4822 O O . GLY A 1 598 ? -23.075 37.897 -2.278 1.00 91.12 598 GLY A O 1
ATOM 4823 N N . GLY A 1 599 ? -23.179 36.258 -3.815 1.00 93.44 599 GLY A N 1
ATOM 4824 C CA . GLY A 1 599 ? -24.595 35.921 -3.635 1.00 93.44 599 GLY A CA 1
ATOM 4825 C C . GLY A 1 599 ? -24.833 34.865 -2.550 1.00 93.44 599 GLY A C 1
ATOM 4826 O O . GLY A 1 599 ? -23.888 34.353 -1.945 1.00 93.44 599 GLY A O 1
ATOM 4827 N N . GLN A 1 600 ? -26.102 34.527 -2.311 1.00 94.88 600 GLN A N 1
ATOM 4828 C CA . GLN A 1 600 ? -26.533 33.571 -1.281 1.00 94.88 600 GLN A CA 1
ATOM 4829 C C . GLN A 1 600 ? -25.799 32.232 -1.369 1.00 94.88 600 GLN A C 1
ATOM 4831 O O . GLN A 1 600 ? -25.174 31.783 -0.406 1.00 94.88 600 GLN A O 1
ATOM 4836 N N . ASP A 1 601 ? -25.889 31.613 -2.541 1.00 94.75 601 ASP A N 1
ATOM 4837 C CA . ASP A 1 601 ? -25.497 30.228 -2.768 1.00 94.75 601 ASP A CA 1
ATOM 4838 C C . ASP A 1 601 ? -23.970 30.084 -2.640 1.00 94.75 601 ASP A C 1
ATOM 4840 O O . ASP A 1 601 ? -23.467 29.301 -1.833 1.00 94.75 601 ASP A O 1
ATOM 4844 N N . SER A 1 602 ? -23.207 30.946 -3.323 1.00 95.38 602 SER A N 1
ATOM 4845 C CA . SER A 1 602 ? -21.739 30.932 -3.260 1.00 95.38 602 SER A CA 1
ATOM 4846 C C . SER A 1 602 ? -21.181 31.336 -1.888 1.00 95.38 602 SER A C 1
ATOM 4848 O O . SER A 1 602 ? -20.144 30.815 -1.476 1.00 95.38 602 SER A O 1
ATOM 4850 N N . THR A 1 603 ? -21.872 32.199 -1.134 1.00 97.25 603 THR A N 1
ATOM 4851 C CA . THR A 1 603 ? -21.491 32.546 0.251 1.00 97.25 603 THR A CA 1
ATOM 4852 C C . THR A 1 603 ? -21.766 31.404 1.224 1.00 97.25 603 THR A C 1
ATOM 4854 O O . THR A 1 603 ? -20.975 31.176 2.138 1.00 97.25 603 THR A O 1
ATOM 4857 N N . THR A 1 604 ? -22.833 30.638 0.999 1.00 97.06 604 THR A N 1
ATOM 4858 C CA . THR A 1 604 ? -23.140 29.434 1.784 1.00 97.06 604 THR A CA 1
ATOM 4859 C C . THR A 1 604 ? -22.095 28.344 1.533 1.00 97.06 604 THR A C 1
ATOM 4861 O O . THR A 1 604 ? -21.548 27.785 2.485 1.00 97.06 604 THR A O 1
ATOM 4864 N N . CYS A 1 605 ? -21.708 28.118 0.271 1.00 97.44 605 CYS A N 1
ATOM 4865 C CA . CYS A 1 605 ? -20.599 27.220 -0.068 1.00 97.44 605 CYS A CA 1
ATOM 4866 C C . CYS A 1 605 ? -19.268 27.678 0.538 1.00 97.44 605 CYS A C 1
ATOM 4868 O O . CYS A 1 605 ? -18.507 26.852 1.036 1.00 97.44 605 CYS A O 1
ATOM 4870 N N . LEU A 1 606 ? -18.983 28.985 0.535 1.00 97.38 606 LEU A N 1
ATOM 4871 C CA . LEU A 1 606 ? -17.777 29.525 1.161 1.00 97.38 606 LEU A CA 1
ATOM 4872 C C . LEU A 1 606 ? -17.769 29.284 2.678 1.00 97.38 606 LEU A C 1
ATOM 4874 O O . LEU A 1 606 ? -16.752 28.864 3.228 1.00 97.38 606 LEU A O 1
ATOM 4878 N N . ALA A 1 607 ? -18.901 29.506 3.351 1.00 95.88 607 ALA A N 1
ATOM 4879 C CA . ALA A 1 607 ? -19.042 29.236 4.778 1.00 95.88 607 ALA A CA 1
ATOM 4880 C C . ALA A 1 607 ? -18.735 27.771 5.111 1.00 95.88 607 ALA A C 1
ATOM 4882 O O . ALA A 1 607 ? -17.996 27.498 6.056 1.00 95.88 607 ALA A O 1
ATOM 4883 N N . GLN A 1 608 ? -19.242 26.839 4.305 1.00 95.56 608 GLN A N 1
ATOM 4884 C CA . GLN A 1 608 ? -18.947 25.416 4.439 1.00 95.56 608 GLN A CA 1
ATOM 4885 C C . GLN A 1 608 ? -17.471 25.099 4.147 1.00 95.56 608 GLN A C 1
ATOM 4887 O O . GLN A 1 608 ? -16.822 24.407 4.933 1.00 95.56 608 GLN A O 1
ATOM 4892 N N . ALA A 1 609 ? -16.912 25.644 3.062 1.00 96.25 609 ALA A N 1
ATOM 4893 C CA . ALA A 1 609 ? -15.528 25.410 2.656 1.00 96.25 609 ALA A CA 1
ATOM 4894 C C . ALA A 1 609 ? -14.527 25.820 3.747 1.00 96.25 609 ALA A C 1
ATOM 4896 O O . ALA A 1 609 ? -13.575 25.090 4.017 1.00 96.25 609 ALA A O 1
ATOM 4897 N N . LEU A 1 610 ? -14.776 26.942 4.430 1.00 94.69 610 LEU A N 1
ATOM 4898 C CA . LEU A 1 610 ? -13.937 27.438 5.529 1.00 94.69 610 LEU A CA 1
ATOM 4899 C C . LEU A 1 610 ? -13.904 26.505 6.752 1.00 94.69 610 LEU A C 1
ATOM 4901 O O . LEU A 1 610 ? -12.994 26.605 7.569 1.00 94.69 610 LEU A O 1
ATOM 4905 N N . HIS A 1 611 ? -14.867 25.589 6.881 1.00 91.31 611 HIS A N 1
ATOM 4906 C CA . HIS A 1 611 ? -14.860 24.554 7.919 1.00 91.31 611 HIS A CA 1
ATOM 4907 C C . HIS A 1 611 ? -14.209 23.239 7.456 1.00 91.31 611 HIS A C 1
ATOM 4909 O O . HIS A 1 611 ? -13.837 22.404 8.290 1.00 91.31 611 HIS A O 1
ATOM 4915 N N . GLN A 1 612 ? -14.092 23.033 6.142 1.00 89.69 612 GLN A N 1
ATOM 4916 C CA . GLN A 1 612 ? -13.644 21.780 5.527 1.00 89.69 612 GLN A CA 1
ATOM 4917 C C . GLN A 1 612 ? -12.182 21.817 5.048 1.00 89.69 612 GLN A C 1
ATOM 4919 O O . GLN A 1 612 ? -11.531 20.769 5.024 1.00 89.69 612 GLN A O 1
ATOM 4924 N N . TYR A 1 613 ? -11.660 22.999 4.710 1.00 91.62 613 TYR A N 1
ATOM 4925 C CA . TYR A 1 613 ? -10.341 23.197 4.102 1.00 91.62 613 TYR A CA 1
ATOM 4926 C C . TYR A 1 613 ? -9.447 24.123 4.940 1.00 91.62 613 TYR A C 1
ATOM 4928 O O . TYR A 1 613 ? -9.936 25.035 5.600 1.00 91.62 613 TYR A O 1
ATOM 4936 N N . ASP A 1 614 ? -8.129 23.897 4.888 1.00 88.19 614 ASP A N 1
ATOM 4937 C CA . ASP A 1 614 ? -7.132 24.664 5.652 1.00 88.19 614 ASP A CA 1
ATOM 4938 C C . ASP A 1 614 ? -6.834 26.027 5.002 1.00 88.19 614 ASP A C 1
ATOM 4940 O O . ASP A 1 614 ? -6.672 27.030 5.695 1.00 88.19 614 ASP A O 1
ATOM 4944 N N . GLU A 1 615 ? -6.777 26.083 3.665 1.00 93.62 615 GLU A N 1
ATOM 4945 C CA . GLU A 1 615 ? -6.715 27.341 2.913 1.00 93.62 615 GLU A CA 1
ATOM 4946 C C . GLU A 1 615 ? -7.810 27.375 1.840 1.00 93.62 615 GLU A C 1
ATOM 4948 O O . GLU A 1 615 ? -7.809 26.596 0.883 1.00 93.62 615 GLU A O 1
ATOM 4953 N N . VAL A 1 616 ? -8.733 28.325 1.970 1.00 96.25 616 VAL A N 1
ATOM 4954 C CA . VAL A 1 616 ? -9.779 28.562 0.973 1.00 96.25 616 VAL A CA 1
ATOM 4955 C C . VAL A 1 616 ? -9.408 29.769 0.131 1.00 96.25 616 VAL A C 1
ATOM 4957 O O . VAL A 1 616 ? -9.174 30.859 0.651 1.00 96.25 616 VAL A O 1
ATOM 4960 N N . HIS A 1 617 ? -9.357 29.573 -1.176 1.00 97.69 617 HIS A N 1
ATOM 4961 C CA . HIS A 1 617 ? -9.208 30.624 -2.165 1.00 97.69 617 HIS A CA 1
ATOM 4962 C C . HIS A 1 617 ? -10.572 30.923 -2.780 1.00 97.69 617 HIS A C 1
ATOM 4964 O O . HIS A 1 617 ? -11.345 30.006 -3.032 1.00 97.69 617 HIS A O 1
ATOM 4970 N N . CYS A 1 618 ? -10.853 32.183 -3.084 1.00 97.62 618 CYS A N 1
ATOM 4971 C CA . CYS A 1 618 ? -12.017 32.561 -3.879 1.00 97.62 618 CYS A CA 1
ATOM 4972 C C . CYS A 1 618 ? -11.582 32.991 -5.274 1.00 97.62 618 CYS A C 1
ATOM 4974 O O . CYS A 1 618 ? -10.546 33.639 -5.433 1.00 97.62 618 CYS A O 1
ATOM 4976 N N . VAL A 1 619 ? -12.405 32.697 -6.275 1.00 96.69 619 VAL A N 1
ATOM 4977 C CA . VAL A 1 619 ? -12.290 33.274 -7.614 1.00 96.69 619 VAL A CA 1
ATOM 4978 C C . VAL A 1 619 ? -13.612 33.920 -8.010 1.00 96.69 619 VAL A C 1
ATOM 4980 O O . VAL A 1 619 ? -14.660 33.285 -7.936 1.00 96.69 619 VAL A O 1
ATOM 4983 N N . THR A 1 620 ? -13.563 35.187 -8.413 1.00 94.81 620 THR A N 1
ATOM 4984 C CA . THR A 1 620 ? -14.716 35.932 -8.930 1.00 94.81 620 THR A CA 1
ATOM 4985 C C . THR A 1 620 ? -14.427 36.366 -10.353 1.00 94.81 620 THR A C 1
ATOM 4987 O O . THR A 1 620 ? -13.341 36.861 -10.658 1.00 94.81 620 THR A O 1
ATOM 4990 N N . PHE A 1 621 ? -15.419 36.181 -11.214 1.00 91.62 621 PHE A N 1
ATOM 4991 C CA . PHE A 1 621 ? -15.344 36.511 -12.626 1.00 91.62 621 PHE A CA 1
ATOM 4992 C C . PHE A 1 621 ? -16.031 37.853 -12.878 1.00 91.62 621 PHE A C 1
ATOM 4994 O O . PHE A 1 621 ? -17.200 38.033 -12.533 1.00 91.62 621 PHE A O 1
ATOM 5001 N N . ASP A 1 622 ? -15.293 38.791 -13.460 1.00 88.00 622 ASP A N 1
ATOM 5002 C CA . ASP A 1 622 ? -15.856 39.977 -14.094 1.00 88.00 622 ASP A CA 1
ATOM 5003 C C . ASP A 1 622 ? -16.130 39.614 -15.552 1.00 88.00 622 ASP A C 1
ATOM 5005 O O . ASP A 1 622 ? -15.218 39.550 -16.370 1.00 88.00 622 ASP A O 1
ATOM 5009 N N . TYR A 1 623 ? -17.376 39.273 -15.852 1.00 82.06 623 TYR A N 1
ATOM 5010 C CA . TYR A 1 623 ? -17.834 38.963 -17.203 1.00 82.06 623 TYR A CA 1
ATOM 5011 C C . TYR A 1 623 ? -18.608 40.142 -17.797 1.00 82.06 623 TYR A C 1
ATOM 5013 O O . TYR A 1 623 ? -19.396 39.951 -18.712 1.00 82.06 623 TYR A O 1
ATOM 5021 N N . GLY A 1 624 ? -18.415 41.359 -17.271 1.00 73.31 624 GLY A N 1
ATOM 5022 C CA . GLY A 1 624 ? -19.173 42.548 -17.657 1.00 73.31 624 GLY A CA 1
ATOM 5023 C C . GLY A 1 624 ? -20.654 42.451 -17.295 1.00 73.31 624 GLY A C 1
ATOM 5024 O O . GLY A 1 624 ? -21.518 42.869 -18.063 1.00 73.31 624 GLY A O 1
ATOM 5025 N N . GLN A 1 625 ? -20.944 41.863 -16.136 1.00 74.12 625 GLN A N 1
ATOM 5026 C CA . GLN A 1 625 ? -22.282 41.827 -15.565 1.00 74.12 625 GLN A CA 1
ATOM 5027 C C . GLN A 1 625 ? -22.839 43.236 -15.313 1.00 74.12 625 GLN A C 1
ATOM 5029 O O . GLN A 1 625 ? -22.110 44.148 -14.920 1.00 74.12 625 GLN A O 1
ATOM 5034 N N . ARG A 1 626 ? -24.161 43.374 -15.464 1.00 69.75 626 ARG A N 1
ATOM 5035 C CA . ARG A 1 626 ? -24.951 44.616 -15.341 1.00 69.75 626 ARG A CA 1
ATOM 5036 C C . ARG A 1 626 ? -24.590 45.483 -14.129 1.00 69.75 626 ARG A C 1
ATOM 5038 O O . ARG A 1 626 ? -24.567 46.707 -14.215 1.00 69.75 626 ARG A O 1
ATOM 5045 N N . HIS A 1 627 ? -24.296 44.867 -12.985 1.00 69.31 627 HIS A N 1
ATOM 5046 C CA . HIS A 1 627 ? -23.962 45.590 -11.761 1.00 69.31 627 HIS A CA 1
ATOM 5047 C C . HIS A 1 627 ? -22.578 45.205 -11.243 1.00 69.31 627 HIS A C 1
ATOM 5049 O O . HIS A 1 627 ? -22.349 44.088 -10.792 1.00 69.31 627 HIS A O 1
ATOM 5055 N N . ARG A 1 628 ? -21.660 46.174 -11.180 1.00 74.69 628 ARG A N 1
ATOM 5056 C CA . ARG A 1 628 ? -20.353 45.979 -10.518 1.00 74.69 628 ARG A CA 1
ATOM 5057 C C . ARG A 1 628 ? -20.472 45.799 -8.998 1.00 74.69 628 ARG A C 1
ATOM 5059 O O . ARG A 1 628 ? -19.550 45.285 -8.373 1.00 74.69 628 ARG A O 1
ATOM 5066 N N . ALA A 1 629 ? -21.626 46.145 -8.421 1.00 80.06 629 ALA A N 1
ATOM 5067 C CA . ALA A 1 629 ? -21.913 45.979 -6.999 1.00 80.06 629 ALA A CA 1
ATOM 5068 C C . ALA A 1 629 ? -21.757 44.522 -6.516 1.00 80.06 629 ALA A C 1
ATOM 5070 O O . ALA A 1 629 ? -21.335 44.317 -5.379 1.00 80.06 629 ALA A O 1
ATOM 5071 N N . GLU A 1 630 ? -22.021 43.510 -7.359 1.00 81.12 630 GLU A N 1
ATOM 5072 C CA . GLU A 1 630 ? -21.826 42.101 -6.964 1.00 81.12 630 GLU A CA 1
ATOM 5073 C C . GLU A 1 630 ? -20.344 41.787 -6.709 1.00 81.12 630 GLU A C 1
ATOM 5075 O O . GLU A 1 630 ? -20.002 41.101 -5.746 1.00 81.12 630 GLU A O 1
ATOM 5080 N N . ILE A 1 631 ? -19.446 42.356 -7.523 1.00 85.75 631 ILE A N 1
ATOM 5081 C CA . ILE A 1 631 ? -17.993 42.198 -7.369 1.00 85.75 631 ILE A CA 1
ATOM 5082 C C . ILE A 1 631 ? -17.519 42.837 -6.062 1.00 85.75 631 ILE A C 1
ATOM 5084 O O . ILE A 1 631 ? -16.699 42.254 -5.348 1.00 85.75 631 ILE A O 1
ATOM 5088 N N . ASP A 1 632 ? -18.021 44.028 -5.738 1.00 87.81 632 ASP A N 1
ATOM 5089 C CA . ASP A 1 632 ? -17.627 44.733 -4.519 1.00 87.81 632 ASP A CA 1
ATOM 5090 C C . ASP A 1 632 ? -18.139 44.018 -3.262 1.00 87.81 632 ASP A C 1
ATOM 5092 O O . ASP A 1 632 ? -17.401 43.893 -2.279 1.00 87.81 632 ASP A O 1
ATOM 5096 N N . VAL A 1 633 ? -19.354 43.459 -3.314 1.00 91.62 633 VAL A N 1
ATOM 5097 C CA . VAL A 1 633 ? -19.891 42.593 -2.254 1.00 91.62 633 VAL A CA 1
ATOM 5098 C C . VAL A 1 633 ? -19.052 41.324 -2.110 1.00 91.62 633 VAL A C 1
ATOM 5100 O O . VAL A 1 633 ? -18.652 40.998 -0.993 1.00 91.62 633 VAL A O 1
ATOM 5103 N N . ALA A 1 634 ? -18.700 40.648 -3.209 1.00 92.44 634 ALA A N 1
ATOM 5104 C CA . ALA A 1 634 ? -17.815 39.485 -3.169 1.00 92.44 634 ALA A CA 1
ATOM 5105 C C . ALA A 1 634 ? -16.453 39.834 -2.545 1.00 92.44 634 ALA A C 1
ATOM 5107 O O . ALA A 1 634 ? -15.979 39.132 -1.657 1.00 92.44 634 ALA A O 1
ATOM 5108 N N . ARG A 1 635 ? -15.837 40.960 -2.922 1.00 90.69 635 ARG A N 1
ATOM 5109 C CA . ARG A 1 635 ? -14.560 41.399 -2.334 1.00 90.69 635 ARG A CA 1
ATOM 5110 C C . ARG A 1 635 ? -14.679 41.651 -0.830 1.00 90.69 635 ARG A C 1
ATOM 5112 O O . ARG A 1 635 ? -13.834 41.200 -0.057 1.00 90.69 635 ARG A O 1
ATOM 5119 N N . SER A 1 636 ? -15.735 42.352 -0.417 1.00 93.00 636 SER A N 1
ATOM 5120 C CA . SER A 1 636 ? -16.000 42.657 0.991 1.00 93.00 636 SER A CA 1
ATOM 5121 C C . SER A 1 636 ? -16.223 41.387 1.818 1.00 93.00 636 SER A C 1
ATOM 5123 O O . SER A 1 636 ? -15.612 41.226 2.876 1.00 93.00 636 SER A O 1
ATOM 5125 N N . LEU A 1 637 ? -17.031 40.449 1.314 1.00 94.44 637 LEU A N 1
ATOM 5126 C CA . LEU A 1 637 ? -17.332 39.189 1.993 1.00 94.44 637 LEU A CA 1
ATOM 5127 C C . LEU A 1 637 ? -16.125 38.252 2.057 1.00 94.44 637 LEU A C 1
ATOM 5129 O O . LEU A 1 637 ? -15.886 37.656 3.105 1.00 94.44 637 LEU A O 1
ATOM 5133 N N . ALA A 1 638 ? -15.340 38.146 0.981 1.00 92.38 638 ALA A N 1
ATOM 5134 C CA . ALA A 1 638 ? -14.117 37.345 0.958 1.00 92.38 638 ALA A CA 1
ATOM 5135 C C . ALA A 1 638 ? -13.127 37.816 2.036 1.00 92.38 638 ALA A C 1
ATOM 5137 O O . ALA A 1 638 ? -12.594 37.005 2.795 1.00 92.38 638 ALA A O 1
ATOM 5138 N N . LEU A 1 639 ? -12.942 39.136 2.154 1.00 91.12 639 LEU A N 1
ATOM 5139 C CA . LEU A 1 639 ? -12.109 39.731 3.195 1.00 91.12 639 LEU A CA 1
ATOM 5140 C C . LEU A 1 639 ? -12.680 39.464 4.596 1.00 91.12 639 LEU A C 1
ATOM 5142 O O . LEU A 1 639 ? -11.953 39.020 5.482 1.00 91.12 639 LEU A O 1
ATOM 5146 N N . LYS A 1 640 ? -13.984 39.694 4.790 1.00 92.50 640 LYS A N 1
ATOM 5147 C CA . LYS A 1 640 ? -14.661 39.524 6.085 1.00 92.50 640 LYS A CA 1
ATOM 5148 C C . LYS A 1 640 ? -14.646 38.076 6.584 1.00 92.50 640 LYS A C 1
ATOM 5150 O O . LYS A 1 640 ? -14.553 37.848 7.787 1.00 92.50 640 LYS A O 1
ATOM 5155 N N . LEU A 1 641 ? -14.747 37.107 5.677 1.00 91.00 641 LEU A N 1
ATOM 5156 C CA . LEU A 1 641 ? -14.759 35.677 5.994 1.00 91.00 641 LEU A CA 1
ATOM 5157 C C . LEU A 1 641 ? -13.353 35.062 6.103 1.00 91.00 641 LEU A C 1
ATOM 5159 O O . LEU A 1 641 ? -13.239 33.894 6.461 1.00 91.00 641 LEU A O 1
ATOM 5163 N N . GLY A 1 642 ? -12.293 35.838 5.850 1.00 89.94 642 GLY A N 1
ATOM 5164 C CA . GLY A 1 642 ? -10.911 35.421 6.095 1.00 89.94 642 GLY A CA 1
ATOM 5165 C C . GLY A 1 642 ? -10.349 34.444 5.062 1.00 89.94 642 GLY A C 1
ATOM 5166 O O . GLY A 1 642 ? -9.559 33.571 5.417 1.00 89.94 642 GLY A O 1
ATOM 5167 N N . VAL A 1 643 ? -10.747 34.563 3.790 1.00 92.12 643 VAL A N 1
ATOM 5168 C CA . VAL A 1 643 ? -10.212 33.693 2.729 1.00 92.12 643 VAL A CA 1
ATOM 5169 C C . VAL A 1 643 ? -8.724 33.960 2.491 1.00 92.12 643 VAL A C 1
ATOM 5171 O O . VAL A 1 643 ? -8.246 35.086 2.627 1.00 92.12 643 VAL A O 1
ATOM 5174 N N . ARG A 1 644 ? -7.977 32.926 2.093 1.00 93.06 644 ARG A N 1
ATOM 5175 C CA . ARG A 1 644 ? -6.521 32.996 1.903 1.00 93.06 644 ARG A CA 1
ATOM 5176 C C . ARG A 1 644 ? -6.125 33.976 0.806 1.00 93.06 644 ARG A C 1
ATOM 5178 O O . ARG A 1 644 ? -5.176 34.739 0.966 1.00 93.06 644 ARG A O 1
ATOM 5185 N N . ALA A 1 645 ? -6.826 33.911 -0.319 1.00 92.38 645 ALA A N 1
ATOM 5186 C CA . ALA A 1 645 ? -6.683 34.850 -1.417 1.00 92.38 645 ALA A CA 1
ATOM 5187 C C . ALA A 1 645 ? -7.984 34.916 -2.213 1.00 92.38 645 ALA A C 1
ATOM 5189 O O . ALA A 1 645 ? -8.708 33.927 -2.329 1.00 92.38 645 ALA A O 1
ATOM 5190 N N . HIS A 1 646 ? -8.244 36.076 -2.804 1.00 95.50 646 HIS A N 1
ATOM 5191 C CA . HIS A 1 646 ? -9.387 36.301 -3.676 1.00 95.50 646 HIS A CA 1
ATOM 5192 C C . HIS A 1 646 ? -8.891 36.771 -5.042 1.00 95.50 646 HIS A C 1
ATOM 5194 O O . HIS A 1 646 ? -8.317 37.852 -5.169 1.00 95.50 646 HIS A O 1
ATOM 5200 N N . LYS A 1 647 ? -9.054 35.926 -6.062 1.00 93.38 647 LYS A N 1
ATOM 5201 C CA . LYS A 1 647 ? -8.641 36.207 -7.435 1.00 93.38 647 LYS A CA 1
ATOM 5202 C C . LYS A 1 647 ? -9.811 36.796 -8.218 1.00 93.38 647 LYS A C 1
ATOM 5204 O O . LYS A 1 647 ? -10.853 36.164 -8.346 1.00 93.38 647 LYS A O 1
ATOM 5209 N N . MET A 1 648 ? -9.602 37.979 -8.783 1.00 91.19 648 MET A N 1
ATOM 5210 C CA . MET A 1 648 ? -10.485 38.548 -9.798 1.00 91.19 648 MET A CA 1
ATOM 5211 C C . MET A 1 648 ? -9.977 38.134 -11.178 1.00 91.19 648 MET A C 1
ATOM 5213 O O . MET A 1 648 ? -8.787 38.306 -11.461 1.00 91.19 648 MET A O 1
ATOM 5217 N N . LEU A 1 649 ? -10.854 37.578 -12.008 1.00 90.12 649 LEU A N 1
ATOM 5218 C CA . LEU A 1 649 ? -10.560 37.244 -13.398 1.00 90.12 649 LEU A CA 1
ATOM 5219 C C . LEU A 1 649 ? -11.489 38.035 -14.311 1.00 90.12 649 LEU A C 1
ATOM 5221 O O . LEU A 1 649 ? -12.705 37.909 -14.208 1.00 90.12 649 LEU A O 1
ATOM 5225 N N . ASP A 1 650 ? -10.896 38.839 -15.185 1.00 87.62 650 ASP A N 1
ATOM 5226 C CA . ASP A 1 650 ? -11.607 39.514 -16.263 1.00 87.62 650 ASP A CA 1
ATOM 5227 C C . ASP A 1 650 ? -11.849 38.512 -17.397 1.00 87.62 650 ASP A C 1
ATOM 5229 O O . ASP A 1 650 ? -10.920 37.911 -17.937 1.00 87.62 650 ASP A O 1
ATOM 5233 N N . VAL A 1 651 ? -13.121 38.298 -17.696 1.00 87.12 651 VAL A N 1
ATOM 5234 C CA . VAL A 1 651 ? -13.642 37.461 -18.775 1.00 87.12 651 VAL A CA 1
ATOM 5235 C C . VAL A 1 651 ? -14.712 38.230 -19.555 1.00 87.12 651 VAL A C 1
ATOM 5237 O O . VAL A 1 651 ? -15.629 37.631 -20.114 1.00 87.12 651 VAL A O 1
ATOM 5240 N N . THR A 1 652 ? -14.599 39.561 -19.615 1.00 82.19 652 THR A N 1
ATOM 5241 C CA . THR A 1 652 ? -15.485 40.453 -20.387 1.00 82.19 652 THR A CA 1
ATOM 5242 C C . THR A 1 652 ? -15.561 40.091 -21.871 1.00 82.19 652 THR A C 1
ATOM 5244 O O . THR A 1 652 ? -16.585 40.348 -22.496 1.00 82.19 652 THR A O 1
ATOM 5247 N N . LEU A 1 653 ? -14.556 39.388 -22.412 1.00 78.50 653 LEU A N 1
ATOM 5248 C CA . LEU A 1 653 ? -14.592 38.754 -23.739 1.00 78.50 653 LEU A CA 1
ATOM 5249 C C . LEU A 1 653 ? -15.840 37.876 -23.949 1.00 78.50 653 LEU A C 1
ATOM 5251 O O . LEU A 1 653 ? -16.331 37.754 -25.068 1.00 78.50 653 LEU A O 1
ATOM 5255 N N . LEU A 1 654 ? -16.396 37.285 -22.885 1.00 78.62 654 LEU A N 1
ATOM 5256 C CA . LEU A 1 654 ? -17.635 36.510 -22.967 1.00 78.62 654 LEU A CA 1
ATOM 5257 C C . LEU A 1 654 ? -18.802 37.349 -23.525 1.00 78.62 654 LEU A C 1
ATOM 5259 O O . LEU A 1 654 ? -19.643 36.804 -24.234 1.00 78.62 654 LEU A O 1
ATOM 5263 N N . ASN A 1 655 ? -18.818 38.666 -23.291 1.00 71.38 655 ASN A N 1
ATOM 5264 C CA . ASN A 1 655 ? -19.847 39.577 -23.807 1.00 71.38 655 ASN A CA 1
ATOM 5265 C C . ASN A 1 655 ? -19.759 39.823 -25.313 1.00 71.38 655 ASN A C 1
ATOM 5267 O O . ASN A 1 655 ? -20.754 40.221 -25.923 1.00 71.38 655 ASN A O 1
ATOM 5271 N N . GLU A 1 656 ? -18.595 39.592 -25.920 1.00 72.81 656 GLU A N 1
ATOM 5272 C CA . GLU A 1 656 ? -18.452 39.628 -27.376 1.00 72.81 656 GLU A CA 1
ATOM 5273 C C . GLU A 1 656 ? -19.100 38.397 -28.027 1.00 72.81 656 GLU A C 1
ATOM 5275 O O . GLU A 1 656 ? -19.540 38.462 -29.173 1.00 72.81 656 GLU A O 1
ATOM 5280 N N . LEU A 1 657 ? -19.196 37.287 -27.284 1.00 70.94 657 LEU A N 1
ATOM 5281 C CA . LEU A 1 657 ? -19.629 35.980 -27.785 1.00 70.94 657 LEU A CA 1
ATOM 5282 C C . LEU A 1 657 ? -21.069 35.616 -27.388 1.00 70.94 657 LEU A C 1
ATOM 5284 O O . LEU A 1 657 ? -21.735 34.884 -28.118 1.00 70.94 657 LEU A O 1
ATOM 5288 N N . ALA A 1 658 ? -21.559 36.110 -26.247 1.00 65.25 658 ALA A N 1
ATOM 5289 C CA . ALA A 1 658 ? -22.867 35.770 -25.693 1.00 65.25 658 ALA A CA 1
ATOM 5290 C C . ALA A 1 658 ? -23.601 37.012 -25.152 1.00 65.25 658 ALA A C 1
ATOM 5292 O O . ALA A 1 658 ? -23.096 37.741 -24.299 1.00 65.25 658 ALA A O 1
ATOM 5293 N N . VAL A 1 659 ? -24.831 37.243 -25.625 1.00 62.53 659 VAL A N 1
ATOM 5294 C CA . VAL A 1 659 ? -25.677 38.386 -25.233 1.00 62.53 659 VAL A CA 1
ATOM 5295 C C . VAL A 1 659 ? -26.807 37.921 -24.310 1.00 62.53 659 VAL A C 1
ATOM 5297 O O . VAL A 1 659 ? -27.512 36.977 -24.652 1.00 62.53 659 VAL A O 1
ATOM 5300 N N . SER A 1 660 ? -27.010 38.594 -23.170 1.00 65.62 660 SER A N 1
ATOM 5301 C CA . SER A 1 660 ? -28.095 38.298 -22.214 1.00 65.62 660 SER A CA 1
ATOM 5302 C C . SER A 1 660 ? -28.597 39.556 -21.488 1.00 65.62 660 SER A C 1
ATOM 5304 O O . SER A 1 660 ? -27.944 40.604 -21.530 1.00 65.62 660 SER A O 1
ATOM 5306 N N . SER A 1 661 ? -29.710 39.441 -20.751 1.00 61.22 661 SER A N 1
ATOM 5307 C CA . SER A 1 661 ? -30.220 40.512 -19.871 1.00 61.22 661 SER A CA 1
ATOM 5308 C C . SER A 1 661 ? -29.297 40.841 -18.685 1.00 61.22 661 SER A C 1
ATOM 5310 O O . SER A 1 661 ? -29.407 41.916 -18.092 1.00 61.22 661 SER A O 1
ATOM 5312 N N . LEU A 1 662 ? -28.348 39.950 -18.370 1.00 63.50 662 LEU A N 1
ATOM 5313 C CA . LEU A 1 662 ? -27.335 40.148 -17.331 1.00 63.50 662 LEU A CA 1
ATOM 5314 C C . LEU A 1 662 ? -26.063 40.837 -17.841 1.00 63.50 662 LEU A C 1
ATOM 5316 O O . LEU A 1 662 ? -25.246 41.249 -17.022 1.00 63.50 662 LEU A O 1
ATOM 5320 N N . THR A 1 663 ? -25.889 40.970 -19.160 1.00 57.91 663 THR A N 1
ATOM 5321 C CA . THR A 1 663 ? -24.674 41.532 -19.780 1.00 57.91 663 THR A CA 1
ATOM 5322 C C . THR A 1 663 ? -24.930 42.777 -20.638 1.00 57.91 663 THR A C 1
ATOM 5324 O O . THR A 1 663 ? -23.978 43.426 -21.065 1.00 57.91 663 THR A O 1
ATOM 5327 N N . ARG A 1 664 ? -26.197 43.160 -20.883 1.00 66.25 664 ARG A N 1
ATOM 5328 C CA . ARG A 1 664 ? -26.562 44.398 -21.601 1.00 66.25 664 ARG A CA 1
ATOM 5329 C C . ARG A 1 664 ? -27.643 45.208 -20.888 1.00 66.25 664 ARG A C 1
ATOM 5331 O O . ARG A 1 664 ? -28.769 44.743 -20.739 1.00 66.25 664 ARG A O 1
ATOM 5338 N N . ASP A 1 665 ? -27.337 46.469 -20.586 1.00 58.41 665 ASP A N 1
ATOM 5339 C CA . ASP A 1 665 ? -28.267 47.412 -19.940 1.00 58.41 665 ASP A CA 1
ATOM 5340 C C . ASP A 1 665 ? -29.533 47.696 -20.762 1.00 58.41 665 ASP A C 1
ATOM 5342 O O . ASP A 1 665 ? -30.585 48.004 -20.202 1.00 58.41 665 ASP A O 1
ATOM 5346 N N . SER A 1 666 ? -29.449 47.564 -22.090 1.00 50.91 666 SER A N 1
ATOM 5347 C CA . SER A 1 666 ? -30.570 47.782 -23.010 1.00 50.91 666 SER A CA 1
ATOM 5348 C C . SER A 1 666 ? -31.614 46.661 -23.004 1.00 50.91 666 SER A C 1
ATOM 5350 O O . SER A 1 666 ? -32.679 46.835 -23.593 1.00 50.91 666 SER A O 1
ATOM 5352 N N . ILE A 1 667 ? -31.334 45.526 -22.352 1.00 64.38 667 ILE A N 1
ATOM 5353 C CA . ILE A 1 667 ? -32.275 44.412 -22.200 1.00 64.38 667 ILE A CA 1
ATOM 5354 C C . ILE A 1 667 ? -32.817 44.448 -20.758 1.00 64.38 667 ILE A C 1
ATOM 5356 O O . ILE A 1 667 ? -32.036 44.333 -19.807 1.00 64.38 667 ILE A O 1
ATOM 5360 N N . PRO A 1 668 ? -34.132 44.635 -20.543 1.00 59.69 668 PRO A N 1
ATOM 5361 C CA . PRO A 1 668 ? -34.698 44.634 -19.198 1.00 59.69 668 PRO A CA 1
ATOM 5362 C C . PRO A 1 668 ? -34.606 43.238 -18.565 1.00 59.69 668 PRO A C 1
ATOM 5364 O O . PRO A 1 668 ? -34.791 42.221 -19.237 1.00 59.69 668 PRO A O 1
ATOM 5367 N N . VAL A 1 669 ? -34.324 43.194 -17.260 1.00 63.25 669 VAL A N 1
ATOM 5368 C CA . VAL A 1 669 ? -34.482 41.968 -16.467 1.00 63.25 669 VAL A CA 1
ATOM 5369 C C . VAL A 1 669 ? -35.987 41.702 -16.352 1.00 63.25 669 VAL A C 1
ATOM 5371 O O . VAL A 1 669 ? -36.705 42.615 -15.943 1.00 63.25 669 VAL A O 1
ATOM 5374 N N . PRO A 1 670 ? -36.483 40.512 -16.728 1.00 65.38 670 PRO A N 1
ATOM 5375 C CA . PRO A 1 670 ? -37.908 40.217 -16.670 1.00 65.38 670 PRO A CA 1
ATOM 5376 C C . PRO A 1 670 ? -38.390 40.131 -15.216 1.00 65.38 670 PRO A C 1
ATOM 5378 O O . PRO A 1 670 ? -37.649 39.691 -14.326 1.00 65.38 670 PRO A O 1
ATOM 5381 N N . ASP A 1 671 ? -39.641 40.525 -14.985 1.00 65.31 671 ASP A N 1
ATOM 5382 C CA . ASP A 1 671 ? -40.332 40.227 -13.732 1.00 65.31 671 ASP A CA 1
ATOM 5383 C C . ASP A 1 671 ? -40.588 38.715 -13.613 1.00 65.31 671 ASP A C 1
ATOM 5385 O O . ASP A 1 671 ? -40.514 37.961 -14.585 1.00 65.31 671 ASP A O 1
ATOM 5389 N N . TYR A 1 672 ? -40.826 38.243 -12.391 1.00 57.59 672 TYR A N 1
ATOM 5390 C CA . TYR A 1 672 ? -41.037 36.819 -12.139 1.00 57.59 672 TYR A CA 1
ATOM 5391 C C . TYR A 1 672 ? -42.366 36.312 -12.724 1.00 57.59 672 TYR A C 1
ATOM 5393 O O . TYR A 1 672 ? -43.438 36.688 -12.251 1.00 57.59 672 TYR A O 1
ATOM 5401 N N . GLU A 1 673 ? -42.285 35.389 -13.684 1.00 62.12 673 GLU A N 1
ATOM 5402 C CA . GLU A 1 673 ? -43.428 34.658 -14.239 1.00 62.12 673 GLU A CA 1
ATOM 5403 C C . GLU A 1 673 ? -43.350 33.165 -13.850 1.00 62.12 673 GLU A C 1
ATOM 5405 O O . GLU A 1 673 ? -42.417 32.479 -14.268 1.00 62.12 673 GLU A O 1
ATOM 5410 N N . PRO A 1 674 ? -44.311 32.622 -13.073 1.00 51.38 674 PRO A N 1
ATOM 5411 C CA . PRO A 1 674 ? -44.257 31.242 -12.568 1.00 51.38 674 PRO A CA 1
ATOM 5412 C C . PRO A 1 674 ? -44.323 30.140 -13.640 1.00 51.38 674 PRO A C 1
ATOM 5414 O O . PRO A 1 674 ? -43.957 29.006 -13.353 1.00 51.38 674 PRO A O 1
ATOM 5417 N N . ASN A 1 675 ? -44.812 30.460 -14.845 1.00 55.41 675 ASN A N 1
ATOM 5418 C CA . ASN A 1 675 ? -45.143 29.501 -15.911 1.00 55.41 675 ASN A CA 1
ATOM 5419 C C . ASN A 1 675 ? -44.442 29.828 -17.248 1.00 55.41 675 ASN A C 1
ATOM 5421 O O . ASN A 1 675 ? -44.991 29.551 -18.313 1.00 55.41 675 ASN A O 1
ATOM 5425 N N . ALA A 1 676 ? -43.278 30.483 -17.219 1.00 59.53 676 ALA A N 1
ATOM 5426 C CA . ALA A 1 676 ? -42.539 30.802 -18.439 1.00 59.53 676 ALA A CA 1
ATOM 5427 C C . ALA A 1 676 ? -41.865 29.543 -19.026 1.00 59.53 676 ALA A C 1
ATOM 5429 O O . ALA A 1 676 ? -41.009 28.936 -18.382 1.00 59.53 676 ALA A O 1
ATOM 5430 N N . ASP A 1 677 ? -42.232 29.171 -20.255 1.00 50.22 677 ASP A N 1
ATOM 5431 C CA . ASP A 1 677 ? -41.628 28.055 -20.992 1.00 50.22 677 ASP A CA 1
ATOM 5432 C C . ASP A 1 677 ? -40.338 28.490 -21.716 1.00 50.22 677 ASP A C 1
ATOM 5434 O O . ASP A 1 677 ? -40.327 29.464 -22.472 1.00 50.22 677 ASP A O 1
ATOM 5438 N N . GLY A 1 678 ? -39.250 27.731 -21.537 1.00 58.97 678 GLY A N 1
ATOM 5439 C CA . GLY A 1 678 ? -37.968 27.928 -22.233 1.00 58.97 678 GLY A CA 1
ATOM 5440 C C . GLY A 1 678 ? -36.796 28.322 -21.325 1.00 58.97 678 GLY A C 1
ATOM 5441 O O . GLY A 1 678 ? -36.926 28.438 -20.110 1.00 58.97 678 GLY A O 1
ATOM 5442 N N . ILE A 1 679 ? -35.607 28.491 -21.916 1.00 64.00 679 ILE A N 1
ATOM 5443 C CA . ILE A 1 679 ? -34.413 28.941 -21.184 1.00 64.00 679 ILE A CA 1
ATOM 5444 C C . ILE A 1 679 ? -34.585 30.435 -20.850 1.00 64.00 679 ILE A C 1
ATOM 5446 O O . ILE A 1 679 ? -34.792 31.222 -21.779 1.00 64.00 679 ILE A O 1
ATOM 5450 N N . PRO A 1 680 ? -34.472 30.858 -19.574 1.00 65.88 680 PRO A N 1
ATOM 5451 C CA . PRO A 1 680 ? -34.641 32.261 -19.201 1.00 65.88 680 PRO A CA 1
ATOM 5452 C C . PRO A 1 680 ? -33.681 33.190 -19.955 1.00 65.88 680 PRO A C 1
ATOM 5454 O O . PRO A 1 680 ? -32.524 32.840 -20.192 1.00 65.88 680 PRO A O 1
ATOM 5457 N N . ASN A 1 681 ? -34.111 34.420 -20.263 1.00 67.00 681 ASN A N 1
ATOM 5458 C CA . ASN A 1 681 ? -33.269 35.419 -20.949 1.00 67.00 681 ASN A CA 1
ATOM 5459 C C . ASN A 1 681 ? -32.043 35.887 -20.125 1.00 67.00 681 ASN A C 1
ATOM 5461 O O . ASN A 1 681 ? -31.180 36.608 -20.631 1.00 67.00 681 ASN A O 1
ATOM 5465 N N . THR A 1 682 ? -31.986 35.474 -18.857 1.00 67.25 682 THR A N 1
ATOM 5466 C CA . THR A 1 682 ? -30.881 35.631 -17.908 1.00 67.25 682 THR A CA 1
ATOM 5467 C C . THR A 1 682 ? -29.802 34.551 -18.065 1.00 67.25 682 THR A C 1
ATOM 5469 O O . THR A 1 682 ? -28.762 34.630 -17.412 1.00 67.25 682 THR A O 1
ATOM 5472 N N . PHE A 1 683 ? -30.008 33.544 -18.921 1.00 78.44 683 PHE A N 1
ATOM 5473 C CA . PHE A 1 683 ? -28.992 32.547 -19.256 1.00 78.44 683 PHE A CA 1
ATOM 5474 C C . PHE A 1 683 ? -27.880 33.152 -20.120 1.00 78.44 683 PHE A C 1
ATOM 5476 O O . PHE A 1 683 ? -28.144 33.819 -21.119 1.00 78.44 683 PHE A O 1
ATOM 5483 N N . VAL A 1 684 ? -26.625 32.867 -19.765 1.00 77.44 684 VAL A N 1
ATOM 5484 C CA . VAL A 1 684 ? -25.440 33.264 -20.538 1.00 77.44 684 VAL A CA 1
ATOM 5485 C C . VAL A 1 684 ? -24.782 31.998 -21.093 1.00 77.44 684 VAL A C 1
ATOM 5487 O O . VAL A 1 684 ? -24.116 31.287 -20.334 1.00 77.44 684 VAL A O 1
ATOM 5490 N N . PRO A 1 685 ? -24.947 31.686 -22.392 1.00 78.75 685 PRO A N 1
ATOM 5491 C CA . PRO A 1 685 ? -24.356 30.497 -22.997 1.00 78.75 685 PRO A CA 1
ATOM 5492 C C . PRO A 1 685 ? -22.847 30.377 -22.739 1.00 78.75 685 PRO A C 1
ATOM 5494 O O . PRO A 1 685 ? -22.084 31.308 -22.979 1.00 78.75 685 PRO A O 1
AT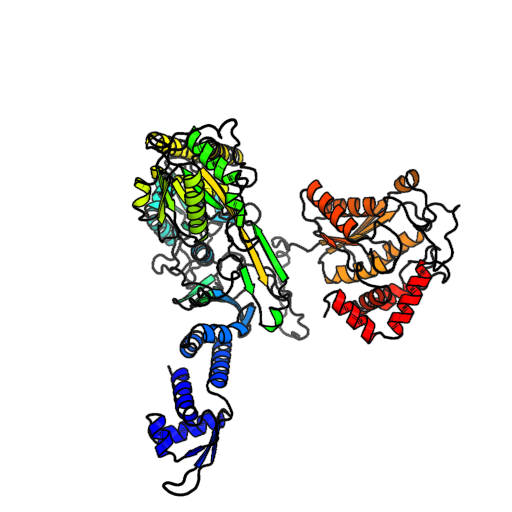OM 5497 N N . GLY A 1 686 ? -22.413 29.212 -22.247 1.00 81.69 686 GLY A N 1
ATOM 5498 C CA . GLY A 1 686 ? -20.996 28.900 -22.019 1.00 81.69 686 GLY A CA 1
ATOM 5499 C C . GLY A 1 686 ? -20.377 29.501 -20.751 1.00 81.69 686 GLY A C 1
ATOM 5500 O O . GLY A 1 686 ? -19.205 29.240 -20.475 1.00 81.69 686 GLY A O 1
ATOM 5501 N N . ARG A 1 687 ? -21.141 30.247 -19.943 1.00 86.19 687 ARG A N 1
ATOM 5502 C CA . ARG A 1 687 ? -20.634 30.913 -18.735 1.00 86.19 687 ARG A CA 1
ATOM 5503 C C . ARG A 1 687 ? -20.048 29.937 -17.714 1.00 86.19 687 ARG A C 1
ATOM 5505 O O . ARG A 1 687 ? -18.873 30.072 -17.373 1.00 86.19 687 ARG A O 1
ATOM 5512 N N . ASN A 1 688 ? -20.808 28.947 -17.235 1.00 90.56 688 ASN A N 1
ATOM 5513 C CA . ASN A 1 688 ? -20.278 28.029 -16.216 1.00 90.56 688 ASN A CA 1
ATOM 5514 C C . ASN A 1 688 ? -19.205 27.086 -16.780 1.00 90.56 688 ASN A C 1
ATOM 5516 O O . ASN A 1 688 ? -18.307 26.687 -16.039 1.00 90.56 688 ASN A O 1
ATOM 5520 N N . ILE A 1 689 ? -19.230 26.798 -18.089 1.00 92.81 689 ILE A N 1
ATOM 5521 C CA . ILE A 1 689 ? -18.152 26.068 -18.778 1.00 92.81 689 ILE A CA 1
ATOM 5522 C C . ILE A 1 689 ? -16.834 26.829 -18.618 1.00 92.81 689 ILE A C 1
ATOM 5524 O O . ILE A 1 689 ? -15.840 26.273 -18.144 1.00 92.81 689 ILE A O 1
ATOM 5528 N N . LEU A 1 690 ? -16.840 28.117 -18.971 1.00 92.06 690 LEU A N 1
ATOM 5529 C CA . LEU A 1 690 ? -15.666 28.976 -18.878 1.00 92.06 690 LEU A CA 1
ATOM 5530 C C . LEU A 1 690 ? -15.214 29.146 -17.423 1.00 92.06 690 LEU A C 1
ATOM 5532 O O . LEU A 1 690 ? -14.030 28.993 -17.123 1.00 92.06 690 LEU A O 1
ATOM 5536 N N . PHE A 1 691 ? -16.150 29.410 -16.510 1.00 94.12 691 PHE A N 1
ATOM 5537 C CA . PHE A 1 691 ? -15.836 29.674 -15.104 1.00 94.12 691 PHE A CA 1
ATOM 5538 C C . PHE A 1 691 ? -15.196 28.466 -14.429 1.00 94.12 691 PHE A C 1
ATOM 5540 O O . PHE A 1 691 ? -14.153 28.607 -13.795 1.00 94.12 691 PHE A O 1
ATOM 5547 N N . LEU A 1 692 ? -15.778 27.276 -14.586 1.00 96.69 692 LEU A N 1
ATOM 5548 C CA . LEU A 1 692 ? -15.243 26.060 -13.977 1.00 96.69 692 LEU A CA 1
ATOM 5549 C C . LEU A 1 692 ? -13.897 25.662 -14.590 1.00 96.69 692 LEU A C 1
ATOM 5551 O O . LEU A 1 692 ? -13.001 25.239 -13.862 1.00 96.69 692 LEU A O 1
ATOM 5555 N N . THR A 1 693 ? -13.710 25.877 -15.895 1.00 96.25 693 THR A N 1
ATOM 5556 C CA . THR A 1 693 ? -12.421 25.637 -16.562 1.00 96.25 693 THR A CA 1
ATOM 5557 C C . THR A 1 693 ? -11.329 26.554 -16.004 1.00 96.25 693 THR A C 1
ATOM 5559 O O . THR A 1 693 ? -10.268 26.085 -15.591 1.00 96.25 693 THR A O 1
ATOM 5562 N N . LEU A 1 694 ? -11.591 27.861 -15.918 1.00 95.75 694 LEU A N 1
ATOM 5563 C CA . LEU A 1 694 ? -10.636 28.832 -15.376 1.00 95.75 694 LEU A CA 1
ATOM 5564 C C . LEU A 1 694 ? -10.391 28.636 -13.874 1.00 95.75 694 LEU A C 1
ATOM 5566 O O . LEU A 1 694 ? -9.254 28.750 -13.414 1.00 95.75 694 LEU A O 1
ATOM 5570 N N . ALA A 1 695 ? -11.431 28.300 -13.107 1.00 97.56 695 ALA A N 1
ATOM 5571 C CA . ALA A 1 695 ? -11.307 27.979 -11.690 1.00 97.56 695 ALA A CA 1
ATOM 5572 C C . ALA A 1 695 ? -10.444 26.731 -11.470 1.00 97.56 695 ALA A C 1
ATOM 5574 O O . ALA A 1 695 ? -9.624 26.726 -10.556 1.00 97.56 695 ALA A O 1
ATOM 5575 N N . ALA A 1 696 ? -10.558 25.712 -12.328 1.00 97.25 696 ALA A N 1
ATOM 5576 C CA . ALA A 1 696 ? -9.714 24.523 -12.270 1.00 97.25 696 ALA A CA 1
ATOM 5577 C C . ALA A 1 696 ? -8.249 24.817 -12.625 1.00 97.25 696 ALA A C 1
ATOM 5579 O O . ALA A 1 696 ? -7.346 24.312 -11.959 1.00 97.25 696 ALA A O 1
ATOM 5580 N N . ILE A 1 697 ? -7.995 25.688 -13.609 1.00 96.31 697 ILE A N 1
ATOM 5581 C CA . ILE A 1 697 ? -6.638 26.168 -13.923 1.00 96.31 697 ILE A CA 1
ATOM 5582 C C . ILE A 1 697 ? -6.048 26.918 -12.720 1.00 96.31 697 ILE A C 1
ATOM 5584 O O . ILE A 1 697 ? -4.897 26.693 -12.336 1.00 96.31 697 ILE A O 1
ATOM 5588 N N . TYR A 1 698 ? -6.840 27.777 -12.074 1.00 96.12 698 TYR A N 1
ATOM 5589 C CA . TYR A 1 698 ? -6.404 28.470 -10.864 1.00 96.12 698 TYR A CA 1
ATOM 5590 C C . TYR A 1 698 ? -6.172 27.494 -9.700 1.00 96.12 698 TYR A C 1
ATOM 5592 O O . TYR A 1 698 ? -5.158 27.598 -9.010 1.00 96.12 698 TYR A O 1
ATOM 5600 N N . ALA A 1 699 ? -7.048 26.499 -9.527 1.00 96.44 699 ALA A N 1
ATOM 5601 C CA . ALA A 1 699 ? -6.898 25.433 -8.542 1.00 96.44 699 ALA A CA 1
ATOM 5602 C C . ALA A 1 699 ? -5.593 24.657 -8.748 1.00 96.44 699 ALA A C 1
ATOM 5604 O O . ALA A 1 699 ? -4.842 24.458 -7.793 1.00 96.44 699 ALA A O 1
ATOM 5605 N N . TYR A 1 700 ? -5.259 24.317 -9.994 1.00 93.44 700 TYR A N 1
ATOM 5606 C CA . TYR A 1 700 ? -3.982 23.703 -10.346 1.00 93.44 700 TYR A CA 1
ATOM 5607 C C . TYR A 1 700 ? -2.795 24.578 -9.909 1.00 93.44 700 TYR A C 1
ATOM 5609 O O . TYR A 1 700 ? -1.881 24.096 -9.234 1.00 93.44 700 TYR A O 1
ATOM 5617 N N . GLN A 1 701 ? -2.836 25.882 -10.212 1.00 91.88 701 GLN A N 1
ATOM 5618 C CA . GLN A 1 701 ? -1.784 26.835 -9.844 1.00 91.88 701 GLN A CA 1
ATOM 5619 C C . GLN A 1 701 ? -1.574 26.925 -8.324 1.00 91.88 701 GLN A C 1
ATOM 5621 O O . GLN A 1 701 ? -0.433 26.917 -7.853 1.00 91.88 701 GLN A O 1
ATOM 5626 N N . VAL A 1 702 ? -2.655 27.000 -7.541 1.00 91.75 702 VAL A N 1
ATOM 5627 C CA . VAL A 1 702 ? -2.574 27.107 -6.071 1.00 91.75 702 VAL A CA 1
ATOM 5628 C C . VAL A 1 702 ? -2.432 25.752 -5.375 1.00 91.75 702 VAL A C 1
ATOM 5630 O O . VAL A 1 702 ? -2.299 25.697 -4.150 1.00 91.75 702 VAL A O 1
ATOM 5633 N N . LYS A 1 703 ? -2.380 24.656 -6.144 1.00 92.38 703 LYS A N 1
ATOM 5634 C CA . LYS A 1 703 ? -2.342 23.271 -5.655 1.00 92.38 703 LYS A CA 1
ATOM 5635 C C . LYS A 1 703 ? -3.567 22.921 -4.800 1.00 92.38 703 LYS A C 1
ATOM 5637 O O . LYS A 1 703 ? -3.436 22.217 -3.802 1.00 92.38 703 LYS A O 1
ATOM 5642 N N . ALA A 1 704 ? -4.731 23.446 -5.176 1.00 92.50 704 ALA A N 1
ATOM 5643 C CA . ALA A 1 704 ? -6.016 23.045 -4.624 1.00 92.50 704 ALA A CA 1
ATOM 5644 C C . ALA A 1 704 ? -6.430 21.661 -5.121 1.00 92.50 704 ALA A C 1
ATOM 5646 O O . ALA A 1 704 ? -6.144 21.276 -6.253 1.00 92.50 704 ALA A O 1
ATOM 5647 N N . GLU A 1 705 ? -7.081 20.914 -4.237 1.00 94.44 705 GLU A N 1
ATOM 5648 C CA . GLU A 1 705 ? -7.626 19.584 -4.523 1.00 94.44 705 GLU A CA 1
ATOM 5649 C C . GLU A 1 705 ? -9.105 19.633 -4.924 1.00 94.44 705 GLU A C 1
ATOM 5651 O O . GLU A 1 705 ? -9.622 18.657 -5.463 1.00 94.44 705 GLU A O 1
ATOM 5656 N N . ALA A 1 706 ? -9.772 20.770 -4.695 1.00 97.06 706 ALA A N 1
ATOM 5657 C CA . ALA A 1 706 ? -11.181 20.956 -5.007 1.00 97.06 706 ALA A CA 1
ATOM 5658 C C . ALA A 1 706 ? -11.482 22.337 -5.607 1.00 97.06 706 ALA A C 1
ATOM 5660 O O . ALA A 1 706 ? -10.896 23.352 -5.214 1.00 97.06 706 ALA A O 1
ATOM 5661 N N . VAL A 1 707 ? -12.440 22.356 -6.532 1.00 98.25 707 VAL A N 1
ATOM 5662 C CA . VAL A 1 707 ? -13.169 23.536 -7.001 1.00 98.25 707 VAL A CA 1
ATOM 5663 C C . VAL A 1 707 ? -14.604 23.410 -6.501 1.00 98.25 707 VAL A C 1
ATOM 5665 O O . VAL A 1 707 ? -15.290 22.448 -6.828 1.00 98.25 707 VAL A O 1
ATOM 5668 N N . ILE A 1 708 ? -15.062 24.375 -5.714 1.00 98.00 708 ILE A N 1
ATOM 5669 C CA . ILE A 1 708 ? -16.399 24.381 -5.118 1.00 98.00 708 ILE A CA 1
ATOM 5670 C C . ILE A 1 708 ? -17.256 25.398 -5.865 1.00 98.00 708 ILE A C 1
ATOM 5672 O O . ILE A 1 708 ? -16.846 26.549 -6.030 1.00 98.00 708 ILE A O 1
ATOM 5676 N N . THR A 1 709 ? -18.453 25.003 -6.292 1.00 95.94 709 THR A N 1
ATOM 5677 C CA . THR A 1 709 ? -19.406 25.895 -6.964 1.00 95.94 709 THR A CA 1
ATOM 5678 C C . THR A 1 709 ? -20.813 25.751 -6.383 1.00 95.94 709 THR A C 1
ATOM 5680 O O . THR A 1 709 ? -21.244 24.660 -6.016 1.00 95.94 709 THR A O 1
ATOM 5683 N N . GLY A 1 710 ? -21.531 26.870 -6.286 1.00 91.62 710 GLY A N 1
ATOM 5684 C CA . GLY A 1 710 ? -22.870 26.948 -5.694 1.00 91.62 710 GLY A CA 1
ATOM 5685 C C . GLY A 1 710 ? -24.009 26.723 -6.688 1.00 91.62 710 GLY A C 1
ATOM 5686 O O . GLY A 1 710 ? -25.022 27.404 -6.584 1.00 91.62 710 GLY A O 1
ATOM 5687 N N . VAL A 1 711 ? -23.836 25.843 -7.679 1.00 90.25 711 VAL A N 1
ATOM 5688 C CA . VAL A 1 711 ? -24.915 25.495 -8.623 1.00 90.25 711 VAL A CA 1
ATOM 5689 C C . VAL A 1 711 ? -25.884 24.489 -7.997 1.00 90.25 711 VAL A C 1
ATOM 5691 O O . VAL A 1 711 ? -25.488 23.673 -7.161 1.00 90.25 711 VAL A O 1
ATOM 5694 N N . CYS A 1 712 ? -27.147 24.557 -8.411 1.00 86.19 712 CYS A N 1
ATOM 5695 C CA . CYS A 1 712 ? -28.227 23.689 -7.954 1.00 86.19 712 CYS A CA 1
ATOM 5696 C C . CYS A 1 712 ? -29.136 23.315 -9.134 1.00 86.19 712 CYS A C 1
ATOM 5698 O O . CYS A 1 712 ? -29.399 24.153 -10.001 1.00 86.19 712 CYS A O 1
ATOM 5700 N N . GLU A 1 713 ? -29.607 22.065 -9.148 1.00 83.50 713 GLU A N 1
ATOM 5701 C CA . GLU A 1 713 ? -30.563 21.544 -10.134 1.00 83.50 713 GLU A CA 1
ATOM 5702 C C . GLU A 1 713 ? -32.008 21.522 -9.599 1.00 83.50 713 GLU A C 1
ATOM 5704 O O . GLU A 1 713 ? -32.954 21.668 -10.370 1.00 83.50 713 GLU A O 1
ATOM 5709 N N . THR A 1 714 ? -32.175 21.377 -8.280 1.00 74.31 714 THR A N 1
ATOM 5710 C CA . THR A 1 714 ? -33.470 21.149 -7.606 1.00 74.31 714 THR A CA 1
ATOM 5711 C C . THR A 1 714 ? -34.404 22.359 -7.688 1.00 74.31 714 THR A C 1
ATOM 5713 O O . THR A 1 714 ? -35.596 22.212 -7.955 1.00 74.31 714 THR A O 1
ATOM 5716 N N . ASP A 1 715 ? -33.863 23.566 -7.512 1.00 67.25 715 ASP A N 1
ATOM 5717 C CA . ASP A 1 715 ? -34.607 24.805 -7.724 1.00 67.25 715 ASP A CA 1
ATOM 5718 C C . ASP A 1 715 ? -34.578 25.143 -9.223 1.00 67.25 715 ASP A C 1
ATOM 5720 O O . ASP A 1 715 ? -33.584 25.651 -9.749 1.00 67.25 715 ASP A O 1
ATOM 5724 N N . PHE A 1 716 ? -35.667 24.810 -9.919 1.00 55.03 716 PHE A N 1
ATOM 5725 C CA . PHE A 1 716 ? -35.815 24.902 -11.373 1.00 55.03 716 PHE A CA 1
ATOM 5726 C C . PHE A 1 716 ? -35.443 26.292 -11.925 1.00 55.03 716 PHE A C 1
ATOM 5728 O O . PHE A 1 716 ? -36.246 27.222 -11.941 1.00 55.03 716 PHE A O 1
ATOM 5735 N N . SER A 1 717 ? -34.207 26.424 -12.411 1.00 58.91 717 SER A N 1
ATOM 5736 C CA . SER A 1 717 ? -33.723 27.609 -13.135 1.00 58.91 717 SER A CA 1
ATOM 5737 C C . SER A 1 717 ? -33.730 27.423 -14.655 1.00 58.91 717 SER A C 1
ATOM 5739 O O . SER A 1 717 ? -33.507 28.374 -15.398 1.00 58.91 717 SER A O 1
ATOM 5741 N N . GLY A 1 718 ? -33.949 26.193 -15.134 1.00 65.19 718 GLY A N 1
ATOM 5742 C CA . GLY A 1 718 ? -33.892 25.845 -16.556 1.00 65.19 718 GLY A CA 1
ATOM 5743 C C . GLY A 1 718 ? -32.480 25.846 -17.164 1.00 65.19 718 GLY A C 1
ATOM 5744 O O . GLY A 1 718 ? -32.337 25.519 -18.343 1.00 65.19 718 GLY A O 1
ATOM 5745 N N . TYR A 1 719 ? -31.429 26.168 -16.397 1.00 78.31 719 TYR A N 1
ATOM 5746 C CA . TYR A 1 719 ? -30.066 26.285 -16.922 1.00 78.31 719 TYR A CA 1
ATOM 5747 C C . TYR A 1 719 ? -29.383 24.913 -17.079 1.00 78.31 719 TYR A C 1
ATOM 5749 O O . TYR A 1 719 ? -29.193 24.196 -16.092 1.00 78.31 719 TYR A O 1
ATOM 5757 N N . PRO A 1 720 ? -28.976 24.518 -18.301 1.00 82.06 720 PRO A N 1
ATOM 5758 C CA . PRO A 1 720 ? -28.342 23.218 -18.535 1.00 82.06 720 PRO A CA 1
ATOM 5759 C C . PRO A 1 720 ? -26.950 23.104 -17.895 1.00 82.06 720 PRO A C 1
ATOM 5761 O O . PRO A 1 720 ? -26.501 22.003 -17.591 1.00 82.06 720 PRO A O 1
ATOM 5764 N N . ASP A 1 721 ? -26.278 24.232 -17.663 1.00 84.44 721 ASP A N 1
ATOM 5765 C CA . ASP A 1 721 ? -24.927 24.313 -17.106 1.00 84.44 721 ASP A CA 1
ATOM 5766 C C . ASP A 1 721 ? -24.891 24.361 -15.564 1.00 84.44 721 ASP A C 1
ATOM 5768 O O . ASP A 1 721 ? -23.835 24.591 -14.970 1.00 84.44 721 ASP A O 1
ATOM 5772 N N . CYS A 1 722 ? -26.034 24.127 -14.913 1.00 86.25 722 CYS A N 1
ATOM 5773 C CA . CYS A 1 722 ? -26.158 23.924 -13.467 1.00 86.25 722 CYS A CA 1
ATOM 5774 C C . CYS A 1 722 ? -26.427 22.458 -13.087 1.00 86.25 722 CYS A C 1
ATOM 5776 O O . CYS A 1 722 ? -26.485 22.150 -11.899 1.00 86.25 722 CYS A O 1
ATOM 5778 N N . ARG A 1 723 ? -26.588 21.569 -14.079 1.00 89.06 723 ARG A N 1
ATOM 5779 C CA . ARG A 1 723 ? -26.956 20.161 -13.878 1.00 89.06 723 ARG A CA 1
ATOM 5780 C C . ARG A 1 723 ? -25.789 19.297 -13.422 1.00 89.06 723 ARG A C 1
ATOM 5782 O O . ARG A 1 723 ? -24.647 19.513 -13.838 1.00 89.06 723 ARG A O 1
ATOM 5789 N N . ASP A 1 724 ? -26.088 18.262 -12.646 1.00 91.69 724 ASP A N 1
ATOM 5790 C CA . ASP A 1 724 ? -25.078 17.332 -12.121 1.00 91.69 724 ASP A CA 1
ATOM 5791 C C . ASP A 1 724 ? -24.306 16.618 -13.243 1.00 91.69 724 ASP A C 1
ATOM 5793 O O . ASP A 1 724 ? -23.072 16.552 -13.219 1.00 91.69 724 ASP A O 1
ATOM 5797 N N . GLU A 1 725 ? -25.013 16.166 -14.284 1.00 92.06 725 GLU A N 1
ATOM 5798 C CA . GLU A 1 725 ? -24.401 15.501 -15.441 1.00 92.06 725 GLU A CA 1
ATOM 5799 C C . GLU A 1 725 ? -23.361 16.388 -16.137 1.00 92.06 725 GLU A C 1
ATOM 5801 O O . GLU A 1 725 ? -22.268 15.925 -16.478 1.00 92.06 725 GLU A O 1
ATOM 5806 N N . PHE A 1 726 ? -23.670 17.679 -16.299 1.00 93.50 726 PHE A N 1
ATOM 5807 C CA . PHE A 1 726 ? -22.756 18.648 -16.895 1.00 93.50 726 PHE A CA 1
ATOM 5808 C C . PHE A 1 726 ? -21.498 18.829 -16.036 1.00 93.50 726 PHE A C 1
ATOM 5810 O O . PHE A 1 726 ? -20.380 18.721 -16.549 1.00 93.50 726 PHE A O 1
ATOM 5817 N N . VAL A 1 727 ? -21.665 19.074 -14.731 1.00 94.25 727 VAL A N 1
ATOM 5818 C CA . VAL A 1 727 ? -20.535 19.320 -13.823 1.00 94.25 727 VAL A CA 1
ATOM 5819 C C . VAL A 1 727 ? -19.602 18.107 -13.783 1.00 94.25 727 VAL A C 1
ATOM 5821 O O . VAL A 1 727 ? -18.384 18.268 -13.893 1.00 94.25 727 VAL A O 1
ATOM 5824 N N . LYS A 1 728 ? -20.153 16.887 -13.714 1.00 93.56 728 LYS A N 1
ATOM 5825 C CA . LYS A 1 728 ? -19.376 15.636 -13.740 1.00 93.56 728 LYS A CA 1
ATOM 5826 C C . LYS A 1 728 ? -18.639 15.432 -15.062 1.00 93.56 728 LYS A C 1
ATOM 5828 O O . LYS A 1 728 ? -17.461 15.060 -15.055 1.00 93.56 728 LYS A O 1
ATOM 5833 N N . ALA A 1 729 ? -19.300 15.690 -16.192 1.00 96.56 729 ALA A N 1
ATOM 5834 C CA . ALA A 1 729 ? -18.684 15.575 -17.512 1.00 96.56 729 ALA A CA 1
ATOM 5835 C C . ALA A 1 729 ? -17.498 16.540 -17.663 1.00 96.56 729 ALA A C 1
ATOM 5837 O O . ALA A 1 729 ? -16.413 16.127 -18.086 1.00 96.56 729 ALA A O 1
ATOM 5838 N N . LEU A 1 730 ? -17.670 17.800 -17.250 1.00 96.44 730 LEU A N 1
ATOM 5839 C CA . LEU A 1 730 ? -16.604 18.797 -17.303 1.00 96.44 730 LEU A CA 1
ATOM 5840 C C . LEU A 1 730 ? -15.460 18.462 -16.341 1.00 96.44 730 LEU A C 1
ATOM 5842 O O . LEU A 1 730 ? -14.300 18.541 -16.741 1.00 96.44 730 LEU A O 1
ATOM 5846 N N . ASN A 1 731 ? -15.757 18.021 -15.112 1.00 97.12 731 ASN A N 1
ATOM 5847 C CA . ASN A 1 731 ? -14.728 17.595 -14.162 1.00 97.12 731 ASN A CA 1
ATOM 5848 C C . ASN A 1 731 ? -13.851 16.487 -14.765 1.00 97.12 731 ASN A C 1
ATOM 5850 O O . ASN A 1 731 ? -12.622 16.556 -14.684 1.00 97.12 731 ASN A O 1
ATOM 5854 N N . ARG A 1 732 ? -14.465 15.483 -15.403 1.00 95.25 732 ARG A N 1
ATOM 5855 C CA . ARG A 1 732 ? -13.728 14.399 -16.060 1.00 95.25 732 ARG A CA 1
ATOM 5856 C C . ARG A 1 732 ? -12.837 14.926 -17.184 1.00 95.25 732 ARG A C 1
ATOM 5858 O O . ARG A 1 732 ? -11.667 14.553 -17.240 1.00 95.25 732 ARG A O 1
ATOM 5865 N N . ALA A 1 733 ? -13.368 15.785 -18.055 1.00 96.19 733 ALA A N 1
ATOM 5866 C CA . ALA A 1 733 ? -12.605 16.374 -19.156 1.00 96.19 733 ALA A CA 1
ATOM 5867 C C . ALA A 1 733 ? -11.390 17.171 -18.647 1.00 96.19 733 ALA A C 1
ATOM 5869 O O . ALA A 1 733 ? -10.277 17.000 -19.142 1.00 96.19 733 ALA A O 1
ATOM 5870 N N . VAL A 1 734 ? -11.594 17.979 -17.607 1.00 94.19 734 VAL A N 1
ATOM 5871 C CA . VAL A 1 734 ? -10.555 18.788 -16.963 1.00 94.19 734 VAL A CA 1
ATOM 5872 C C . VAL A 1 734 ? -9.459 17.919 -16.333 1.00 94.19 734 VAL A C 1
ATOM 5874 O O . VAL A 1 734 ? -8.275 18.173 -16.564 1.00 94.19 734 VAL A O 1
ATOM 5877 N N . ASN A 1 735 ? -9.826 16.869 -15.591 1.00 92.50 735 ASN A N 1
ATOM 5878 C CA . ASN A 1 735 ? -8.850 15.980 -14.951 1.00 92.50 735 ASN A CA 1
ATOM 5879 C C . ASN A 1 735 ? -8.005 15.214 -15.978 1.00 92.50 735 ASN A C 1
ATOM 5881 O O . ASN A 1 735 ? -6.795 15.074 -15.794 1.00 92.50 735 ASN A O 1
ATOM 5885 N N . LEU A 1 736 ? -8.623 14.764 -17.077 1.00 92.75 736 LEU A N 1
ATOM 5886 C CA . LEU A 1 736 ? -7.911 14.136 -18.193 1.00 92.75 736 LEU A CA 1
ATOM 5887 C C . LEU A 1 736 ? -6.948 15.120 -18.870 1.00 92.75 736 LEU A C 1
ATOM 5889 O O . LEU A 1 736 ? -5.793 14.774 -19.106 1.00 92.75 736 LEU A O 1
ATOM 5893 N N . GLY A 1 737 ? -7.400 16.348 -19.144 1.00 87.31 737 GLY A N 1
ATOM 5894 C CA . GLY A 1 737 ? -6.601 17.365 -19.832 1.00 87.31 737 GLY A CA 1
ATOM 5895 C C . GLY A 1 737 ? -5.419 17.898 -19.017 1.00 87.31 737 GLY A C 1
ATOM 5896 O O . GLY A 1 737 ? -4.391 18.244 -19.594 1.00 87.31 737 GLY A O 1
ATOM 5897 N N . MET A 1 738 ? -5.535 17.947 -17.686 1.00 89.62 738 MET A N 1
ATOM 5898 C CA . MET A 1 738 ? -4.476 18.449 -16.797 1.00 89.62 738 MET A CA 1
ATOM 5899 C C . MET A 1 738 ? -3.646 17.350 -16.116 1.00 89.62 738 MET A C 1
ATOM 5901 O O . MET A 1 738 ? -2.723 17.675 -15.369 1.00 89.62 738 MET A O 1
ATOM 5905 N N . ALA A 1 739 ? -3.971 16.068 -16.330 1.00 87.19 739 ALA A N 1
ATOM 5906 C CA . ALA A 1 739 ? -3.361 14.924 -15.638 1.00 87.19 739 ALA A CA 1
ATOM 5907 C C . ALA A 1 739 ? -3.300 15.110 -14.104 1.00 87.19 739 ALA A C 1
ATOM 5909 O O . ALA A 1 739 ? -2.323 14.752 -13.439 1.00 87.19 739 ALA A O 1
ATOM 5910 N N . LYS A 1 740 ? -4.351 15.712 -13.535 1.00 82.31 740 LYS A N 1
ATOM 5911 C CA . LYS A 1 740 ? -4.447 16.072 -12.119 1.00 82.31 740 LYS A CA 1
ATOM 5912 C C . LYS A 1 740 ? -5.841 15.755 -11.605 1.00 82.31 740 LYS A C 1
ATOM 5914 O O . LYS A 1 740 ? -6.820 16.079 -12.260 1.00 82.31 740 LYS A O 1
ATOM 5919 N N . ASP A 1 741 ? -5.916 15.164 -10.417 1.00 89.12 741 ASP A N 1
ATOM 5920 C CA . ASP A 1 741 ? -7.184 14.932 -9.729 1.00 89.12 741 ASP A CA 1
ATOM 5921 C C . ASP A 1 741 ? -7.619 16.197 -8.971 1.00 89.12 741 ASP A C 1
ATOM 5923 O O . ASP A 1 741 ? -7.092 16.499 -7.896 1.00 89.12 741 ASP A O 1
ATOM 5927 N N . ILE A 1 742 ? -8.514 16.980 -9.581 1.00 94.12 742 ILE A N 1
ATOM 5928 C CA . ILE A 1 742 ? -9.219 18.108 -8.959 1.00 94.12 742 ILE A CA 1
ATOM 5929 C C . ILE A 1 742 ? -10.700 17.735 -8.905 1.00 94.12 742 ILE A C 1
ATOM 5931 O O . ILE A 1 742 ? -11.289 17.380 -9.924 1.00 94.12 742 ILE A O 1
ATOM 5935 N N . ARG A 1 743 ? -11.320 17.809 -7.727 1.00 97.06 743 ARG A N 1
ATOM 5936 C CA . ARG A 1 743 ? -12.748 17.498 -7.562 1.00 97.06 743 ARG A CA 1
ATOM 5937 C C . ARG A 1 743 ? -13.601 18.739 -7.769 1.00 97.06 743 ARG A C 1
ATOM 5939 O O . ARG A 1 743 ? -13.281 19.793 -7.230 1.00 97.06 743 ARG A O 1
ATOM 5946 N N . PHE A 1 744 ? -14.691 18.622 -8.513 1.00 97.56 744 PHE A N 1
ATOM 5947 C CA . PHE A 1 744 ? -15.738 19.635 -8.561 1.00 97.56 744 PHE A CA 1
ATOM 5948 C C . PHE A 1 744 ? -16.789 19.277 -7.519 1.00 97.56 744 PHE A C 1
ATOM 5950 O O . PHE A 1 744 ? -17.419 18.225 -7.587 1.00 97.56 744 PHE A O 1
ATOM 5957 N N . GLU A 1 745 ? -16.944 20.146 -6.529 1.00 96.94 745 GLU A N 1
ATOM 5958 C CA . GLU A 1 745 ? -17.855 19.950 -5.410 1.00 96.94 745 GLU A CA 1
ATOM 5959 C C . GLU A 1 745 ? -19.037 20.915 -5.554 1.00 96.94 745 GLU A C 1
ATOM 5961 O O . GLU A 1 745 ? -18.859 22.128 -5.701 1.00 96.94 745 GLU A O 1
ATOM 5966 N N . THR A 1 746 ? -20.252 20.367 -5.511 1.00 95.62 746 THR A N 1
ATOM 5967 C CA . THR A 1 746 ? -21.521 21.095 -5.676 1.00 95.62 746 THR A CA 1
ATOM 5968 C C . THR A 1 746 ? -22.414 20.889 -4.451 1.00 95.62 746 THR A C 1
ATOM 5970 O O . THR A 1 746 ? -23.367 20.106 -4.510 1.00 95.62 746 THR A O 1
ATOM 5973 N N . PRO A 1 747 ? -22.126 21.549 -3.311 1.00 94.75 747 PRO A N 1
ATOM 5974 C CA . PRO A 1 747 ? -22.806 21.255 -2.048 1.00 94.75 747 PRO A CA 1
ATOM 5975 C C . PRO A 1 747 ? -24.318 21.504 -2.061 1.00 94.75 747 PRO A C 1
ATOM 5977 O O . PRO A 1 747 ? -25.031 20.978 -1.213 1.00 94.75 747 PRO A O 1
ATOM 5980 N N . LEU A 1 748 ? -24.798 22.311 -3.010 1.00 94.69 748 LEU A N 1
ATOM 5981 C CA . LEU A 1 748 ? -26.197 22.721 -3.119 1.00 94.69 748 LEU A CA 1
ATOM 5982 C C . LEU A 1 748 ? -26.981 21.938 -4.179 1.00 94.69 748 LEU A C 1
ATOM 5984 O O . LEU A 1 748 ? -28.161 22.209 -4.348 1.00 94.69 748 LEU A O 1
ATOM 5988 N N . MET A 1 749 ? -26.362 20.978 -4.884 1.00 93.50 749 MET A N 1
ATOM 5989 C CA . MET A 1 749 ? -26.950 20.319 -6.065 1.00 93.50 749 MET A CA 1
ATOM 5990 C C . MET A 1 749 ? -28.385 19.814 -5.832 1.00 93.50 749 MET A C 1
ATOM 5992 O O . MET A 1 749 ? -29.276 20.035 -6.655 1.00 93.50 749 MET A O 1
ATOM 5996 N N . TRP A 1 750 ? -28.595 19.182 -4.675 1.00 93.31 750 TRP A N 1
ATOM 5997 C CA . TRP A 1 750 ? -29.839 18.509 -4.290 1.00 93.31 750 TRP A CA 1
ATOM 5998 C C . TRP A 1 750 ? -30.662 19.276 -3.243 1.00 93.31 750 TRP A C 1
ATOM 6000 O O . TRP A 1 750 ? -31.622 18.729 -2.696 1.00 93.31 750 TRP A O 1
ATOM 6010 N N . LEU A 1 751 ? -30.253 20.507 -2.917 1.00 93.50 751 LEU A N 1
ATOM 6011 C CA . LEU A 1 751 ? -30.901 21.325 -1.898 1.00 93.50 751 LEU A CA 1
ATOM 6012 C C . LEU A 1 751 ? -31.859 22.318 -2.540 1.00 93.50 751 LEU A C 1
ATOM 6014 O O . LEU A 1 751 ? -31.480 23.030 -3.471 1.00 93.50 751 LEU A O 1
ATOM 6018 N N . ASP A 1 752 ? -33.068 22.402 -1.999 1.00 93.38 752 ASP A N 1
ATOM 6019 C CA . ASP A 1 752 ? -33.966 23.506 -2.312 1.00 93.38 752 ASP A CA 1
ATOM 6020 C C . ASP A 1 752 ? -33.515 24.807 -1.616 1.00 93.38 752 ASP A C 1
ATOM 6022 O O . ASP A 1 752 ? -32.563 24.850 -0.814 1.00 93.38 752 ASP A O 1
ATOM 6026 N N . LYS A 1 753 ? -34.189 25.919 -1.924 1.00 93.50 753 LYS A N 1
ATOM 6027 C CA . LYS A 1 753 ? -33.787 27.222 -1.384 1.00 93.50 753 LYS A CA 1
ATOM 6028 C C . LYS A 1 753 ? -33.965 27.320 0.135 1.00 93.50 753 LYS A C 1
ATOM 6030 O O . LYS A 1 753 ? -33.189 28.031 0.777 1.00 93.50 753 LYS A O 1
ATOM 6035 N N . ALA A 1 754 ? -34.941 26.624 0.722 1.00 95.88 754 ALA A N 1
ATOM 6036 C CA . ALA A 1 754 ? -35.151 26.597 2.171 1.00 95.88 754 ALA A CA 1
ATOM 6037 C C . ALA A 1 754 ? -34.051 25.787 2.874 1.00 95.88 754 ALA A C 1
ATOM 6039 O O . ALA A 1 754 ? -33.494 26.225 3.881 1.00 95.88 754 ALA A O 1
ATOM 6040 N N . GLU A 1 755 ? -33.657 24.656 2.298 1.00 96.69 755 GLU A N 1
ATOM 6041 C CA . GLU A 1 755 ? -32.544 23.830 2.763 1.00 96.69 755 GLU A CA 1
ATOM 6042 C C . GLU A 1 755 ? -31.199 24.554 2.608 1.00 96.69 755 GLU A C 1
ATOM 6044 O O . GLU A 1 755 ? -30.329 24.440 3.470 1.00 96.69 755 GLU A O 1
ATOM 6049 N N . THR A 1 756 ? -31.036 25.382 1.571 1.00 96.38 756 THR A N 1
ATOM 6050 C CA . THR A 1 756 ? -29.865 26.265 1.422 1.00 96.38 756 THR A CA 1
ATOM 6051 C C . THR A 1 756 ? -29.783 27.284 2.568 1.00 96.38 756 THR A C 1
ATOM 6053 O O . THR A 1 756 ? -28.700 27.535 3.103 1.00 96.38 756 THR A O 1
ATOM 6056 N N . TRP A 1 757 ? -30.918 27.848 3.003 1.00 97.38 757 TRP A N 1
ATOM 6057 C CA . TRP A 1 757 ? -30.973 28.700 4.197 1.00 97.38 757 TRP A CA 1
ATOM 6058 C C . TRP A 1 757 ? -30.655 27.932 5.480 1.00 97.38 757 TRP A C 1
ATOM 6060 O O . TRP A 1 757 ? -29.896 28.433 6.312 1.00 97.38 757 TRP A O 1
ATOM 6070 N N . ALA A 1 758 ? -31.169 26.708 5.617 1.00 97.19 758 ALA A N 1
ATOM 6071 C CA . ALA A 1 758 ? -30.844 25.833 6.739 1.00 97.19 758 ALA A CA 1
ATOM 6072 C C . ALA A 1 758 ? -29.345 25.503 6.795 1.00 97.19 758 ALA A C 1
ATOM 6074 O O . ALA A 1 758 ? -28.759 25.502 7.876 1.00 97.19 758 ALA A O 1
ATOM 6075 N N . LEU A 1 759 ? -28.697 25.284 5.647 1.00 96.94 759 LEU A N 1
ATOM 6076 C CA . LEU A 1 759 ? -27.253 25.062 5.565 1.00 96.94 759 LEU A CA 1
ATOM 6077 C C . LEU A 1 759 ? -26.463 26.312 5.985 1.00 96.94 759 LEU A C 1
ATOM 6079 O O . LEU A 1 759 ? -25.481 26.205 6.719 1.00 96.94 759 LEU A O 1
ATOM 6083 N N . ALA A 1 760 ? -26.898 27.508 5.574 1.00 96.56 760 ALA A N 1
ATOM 6084 C CA . ALA A 1 760 ? -26.295 28.759 6.033 1.00 96.56 760 ALA A CA 1
ATOM 6085 C C . ALA A 1 760 ? -26.442 28.956 7.553 1.00 96.56 760 ALA A C 1
ATOM 6087 O O . ALA A 1 760 ? -25.500 29.416 8.205 1.00 96.56 760 ALA A O 1
ATOM 6088 N N . ASP A 1 761 ? -27.595 28.596 8.127 1.00 96.75 761 ASP A N 1
ATOM 6089 C CA . ASP A 1 761 ? -27.834 28.654 9.575 1.00 96.75 761 ASP A CA 1
ATOM 6090 C C . ASP A 1 761 ? -26.991 27.619 10.333 1.00 96.75 761 ASP A C 1
ATOM 6092 O O . ASP A 1 761 ? -26.360 27.953 11.333 1.00 96.75 761 ASP A O 1
ATOM 6096 N N . TYR A 1 762 ? -26.862 26.399 9.800 1.00 95.94 762 TYR A N 1
ATOM 6097 C CA . TYR A 1 762 ? -26.022 25.341 10.370 1.00 95.94 762 TYR A CA 1
ATOM 6098 C C . TYR A 1 762 ? -24.562 25.784 10.562 1.00 95.94 762 TYR A C 1
ATOM 6100 O O . TYR A 1 762 ? -23.949 25.494 11.588 1.00 95.94 762 TYR A O 1
ATOM 6108 N N . TRP A 1 763 ? -24.014 26.552 9.615 1.00 94.62 763 TRP A N 1
ATOM 6109 C CA . TRP A 1 763 ? -22.662 27.119 9.715 1.00 94.62 763 TRP A CA 1
ATOM 6110 C C . TRP A 1 763 ? -22.592 28.453 10.481 1.00 94.62 763 TRP A C 1
ATOM 6112 O O . TRP A 1 763 ? -21.554 29.123 10.472 1.00 94.62 763 TRP A O 1
ATOM 6122 N N . GLY A 1 764 ? -23.682 28.869 11.130 1.00 95.19 764 GLY A N 1
ATOM 6123 C CA . GLY A 1 764 ? -23.766 30.107 11.906 1.00 95.19 764 GLY A CA 1
ATOM 6124 C C . GLY A 1 764 ? -23.659 31.372 11.052 1.00 95.19 764 GLY A C 1
ATOM 6125 O O . GLY A 1 764 ? -23.168 32.399 11.526 1.00 95.19 764 GLY A O 1
ATOM 6126 N N . LYS A 1 765 ? -24.053 31.307 9.772 1.00 96.12 765 LYS A N 1
ATOM 6127 C CA . LYS A 1 765 ? -23.953 32.412 8.802 1.00 96.12 765 LYS A CA 1
ATOM 6128 C C . LYS A 1 765 ? -25.302 32.923 8.304 1.00 96.12 765 LYS A C 1
ATOM 6130 O O . LYS A 1 765 ? -25.302 33.726 7.378 1.00 96.12 765 LYS A O 1
ATOM 6135 N N . LEU A 1 766 ? -26.425 32.552 8.925 1.00 95.12 766 LEU A N 1
ATOM 6136 C CA . LEU A 1 766 ? -27.765 32.985 8.502 1.00 95.12 766 LEU A CA 1
ATOM 6137 C C . LEU A 1 766 ? -27.873 34.510 8.318 1.00 95.12 766 LEU A C 1
ATOM 6139 O O . LEU A 1 766 ? -28.221 34.967 7.232 1.00 95.12 766 LEU A O 1
ATOM 6143 N N . ASN A 1 767 ? -27.522 35.296 9.342 1.00 95.44 767 ASN A N 1
ATOM 6144 C CA . ASN A 1 767 ? -27.633 36.762 9.286 1.00 95.44 767 ASN A CA 1
ATOM 6145 C C . ASN A 1 767 ? -26.694 37.371 8.239 1.00 95.44 767 ASN A C 1
ATOM 6147 O O . ASN A 1 767 ? -27.105 38.229 7.466 1.00 95.44 767 ASN A O 1
ATOM 6151 N N . LEU A 1 768 ? -25.457 36.871 8.148 1.00 95.75 768 LEU A N 1
ATOM 6152 C CA . LEU A 1 768 ? -24.494 37.319 7.140 1.00 95.75 768 LEU A CA 1
ATOM 6153 C C . LEU A 1 768 ? -25.007 37.022 5.727 1.00 95.75 768 LEU A C 1
ATOM 6155 O O . LEU A 1 768 ? -24.988 37.894 4.863 1.00 95.75 768 LEU A O 1
ATOM 6159 N N . VAL A 1 769 ? -25.507 35.809 5.487 1.00 96.12 769 VAL A N 1
ATOM 6160 C CA . VAL A 1 769 ? -26.072 35.439 4.188 1.00 96.12 769 VAL A CA 1
ATOM 6161 C C . VAL A 1 769 ? -27.303 36.287 3.884 1.00 96.12 769 VAL A C 1
ATOM 6163 O O . VAL A 1 769 ? -27.462 36.709 2.740 1.00 96.12 769 VAL A O 1
ATOM 6166 N N . ARG A 1 770 ? -28.148 36.591 4.874 1.00 95.19 770 ARG A N 1
ATOM 6167 C CA . ARG A 1 770 ? -29.364 37.393 4.702 1.00 95.19 770 ARG A CA 1
ATOM 6168 C C . ARG A 1 770 ? -29.096 38.857 4.392 1.00 95.19 770 ARG A C 1
ATOM 6170 O O . ARG A 1 770 ? -29.630 39.367 3.415 1.00 95.19 770 ARG A O 1
ATOM 6177 N N . GLU A 1 771 ? -28.271 39.508 5.192 1.00 95.50 771 GLU A N 1
ATOM 6178 C CA . GLU A 1 771 ? -28.113 40.963 5.174 1.00 95.50 771 GLU A CA 1
ATOM 6179 C C . GLU A 1 771 ? -26.952 41.405 4.279 1.00 95.50 771 GLU A C 1
ATOM 6181 O O . GLU A 1 771 ? -26.946 42.522 3.757 1.00 95.50 771 GLU A O 1
ATOM 6186 N N . GLU A 1 772 ? -25.954 40.534 4.083 1.00 95.00 772 GLU A N 1
ATOM 6187 C CA . GLU A 1 772 ? -24.677 40.941 3.506 1.00 95.00 772 GLU A CA 1
ATOM 6188 C C . GLU A 1 772 ? -24.381 40.419 2.098 1.00 95.00 772 GLU A C 1
ATOM 6190 O O . GLU A 1 772 ? -23.403 40.863 1.495 1.00 95.00 772 GLU A O 1
ATOM 6195 N N . THR A 1 773 ? -25.222 39.546 1.545 1.00 96.00 773 THR A N 1
ATOM 6196 C CA . THR A 1 773 ? -25.059 39.035 0.172 1.00 96.00 773 THR A CA 1
ATOM 6197 C C . THR A 1 773 ? -25.880 39.826 -0.838 1.00 96.00 773 THR A C 1
ATOM 6199 O O . THR A 1 773 ? -26.842 40.516 -0.492 1.00 96.00 773 THR A O 1
ATOM 6202 N N . LEU A 1 774 ? -25.503 39.723 -2.110 1.00 93.75 774 LEU A N 1
ATOM 6203 C CA . LEU A 1 774 ? -26.222 40.340 -3.218 1.00 93.75 774 LEU A CA 1
ATOM 6204 C C . LEU A 1 774 ? -26.562 39.265 -4.251 1.00 93.75 774 LEU A C 1
ATOM 6206 O O . LEU A 1 774 ? -25.694 38.725 -4.924 1.00 93.75 774 LEU A O 1
ATOM 6210 N N . THR A 1 775 ? -27.847 38.917 -4.300 1.00 90.25 775 THR A N 1
ATOM 6211 C CA . THR A 1 775 ? -28.420 37.914 -5.224 1.00 90.25 775 THR A CA 1
ATOM 6212 C C . THR A 1 775 ? -29.409 38.559 -6.207 1.00 90.25 775 THR A C 1
ATOM 6214 O O . THR A 1 775 ? -29.809 37.955 -7.195 1.00 90.25 775 THR A O 1
ATOM 6217 N N . CYS A 1 776 ? -29.824 39.797 -5.930 1.00 89.12 776 CYS A N 1
ATOM 6218 C CA . CYS A 1 776 ? -30.804 40.541 -6.708 1.00 89.12 776 CYS A CA 1
ATOM 6219 C C . CYS A 1 776 ? -30.225 40.979 -8.058 1.00 89.12 776 CYS A C 1
ATOM 6221 O O . CYS A 1 776 ? -29.267 41.748 -8.083 1.00 89.12 776 CYS A O 1
ATOM 6223 N N . TYR A 1 777 ? -30.886 40.621 -9.163 1.00 82.56 777 TYR A N 1
ATOM 6224 C CA . TYR A 1 777 ? -30.482 41.041 -10.514 1.00 82.56 777 TYR A CA 1
ATOM 6225 C C . TYR A 1 777 ? -30.515 42.561 -10.739 1.00 82.56 777 TYR A C 1
ATOM 6227 O O . TYR A 1 777 ? -29.848 43.047 -11.642 1.00 82.56 777 TYR A O 1
ATOM 6235 N N . ASN A 1 778 ? -31.239 43.310 -9.899 1.00 83.44 778 ASN A N 1
ATOM 6236 C CA . ASN A 1 778 ? -31.250 44.781 -9.890 1.00 83.44 778 ASN A CA 1
ATOM 6237 C C . ASN A 1 778 ? -30.186 45.412 -8.962 1.00 83.44 778 ASN A C 1
ATOM 6239 O O . ASN A 1 778 ? -30.251 46.603 -8.670 1.00 83.44 778 ASN A O 1
ATOM 6243 N N . GLY A 1 779 ? -29.246 44.628 -8.422 1.00 85.06 779 GLY A N 1
ATOM 6244 C CA . GLY A 1 779 ? -28.120 45.151 -7.638 1.00 85.06 779 GLY A CA 1
ATOM 6245 C C . GLY A 1 779 ? -28.442 45.572 -6.197 1.00 85.06 779 GLY A C 1
ATOM 6246 O O . GLY A 1 779 ? -27.640 46.266 -5.573 1.00 85.06 779 GLY A O 1
ATOM 6247 N N . ILE A 1 780 ? -29.588 45.163 -5.641 1.00 89.38 780 ILE A N 1
ATOM 6248 C CA . ILE A 1 780 ? -29.967 45.471 -4.252 1.00 89.38 780 ILE A CA 1
ATOM 6249 C C . ILE A 1 780 ? -29.445 44.377 -3.310 1.00 89.38 780 ILE A C 1
ATOM 6251 O O . ILE A 1 780 ? -29.799 43.203 -3.430 1.00 89.38 780 ILE A O 1
ATOM 6255 N N . LYS A 1 781 ? -28.589 44.773 -2.366 1.00 92.06 781 LYS A N 1
ATOM 6256 C CA . LYS A 1 781 ? -28.022 43.908 -1.321 1.00 92.06 781 LYS A CA 1
ATOM 6257 C C . LYS A 1 781 ? -29.089 43.515 -0.283 1.00 92.06 781 LYS A C 1
ATOM 6259 O O . LYS A 1 781 ? -29.998 44.294 -0.012 1.00 92.06 781 LYS A O 1
ATOM 6264 N N . GLY A 1 782 ? -28.954 42.337 0.325 1.00 92.31 782 GLY A N 1
ATOM 6265 C CA . GLY A 1 782 ? -29.809 41.890 1.428 1.00 92.31 782 GLY A CA 1
ATOM 6266 C C . GLY A 1 782 ? -31.066 41.141 0.969 1.00 92.31 782 GLY A C 1
ATOM 6267 O O . GLY A 1 782 ? -30.975 40.136 0.253 1.00 92.31 782 GLY A O 1
ATOM 6268 N N . ASP A 1 783 ? -32.241 41.631 1.377 1.00 89.88 783 ASP A N 1
ATOM 6269 C CA . ASP A 1 783 ? -33.548 41.076 0.979 1.00 89.88 783 ASP A CA 1
ATOM 6270 C C . ASP A 1 783 ? -33.868 41.350 -0.514 1.00 89.88 783 ASP A C 1
ATOM 6272 O O . ASP A 1 783 ? -34.662 40.644 -1.138 1.00 89.88 783 ASP A O 1
ATOM 6276 N N . GLY A 1 784 ? -33.163 42.303 -1.136 1.00 91.31 784 GLY A N 1
ATOM 6277 C CA . GLY A 1 784 ? -33.239 42.589 -2.568 1.00 91.31 784 GLY A CA 1
ATOM 6278 C C . GLY A 1 784 ? -34.465 43.411 -2.982 1.00 91.31 784 GLY A C 1
ATOM 6279 O O . GLY A 1 784 ? -35.108 44.052 -2.160 1.00 91.31 784 GLY A O 1
ATOM 6280 N N . CYS A 1 785 ? -34.767 43.440 -4.284 1.00 89.94 785 CYS A N 1
ATOM 6281 C CA . CYS A 1 785 ? -35.831 44.286 -4.846 1.00 89.94 785 CYS A CA 1
ATOM 6282 C C . CYS A 1 785 ? -37.262 43.770 -4.628 1.00 89.94 785 CYS A C 1
ATOM 6284 O O . CYS A 1 785 ? -38.209 44.532 -4.778 1.00 89.94 785 CYS A O 1
ATOM 6286 N N . GLY A 1 786 ? -37.435 42.483 -4.319 1.00 86.75 786 GLY A N 1
ATOM 6287 C CA . GLY A 1 786 ? -38.752 41.870 -4.106 1.00 86.75 786 GLY A CA 1
ATOM 6288 C C . GLY A 1 786 ? -39.582 41.575 -5.365 1.00 86.75 786 GLY A C 1
ATOM 6289 O O . GLY A 1 786 ? -40.662 41.021 -5.225 1.00 86.75 786 GLY A O 1
ATOM 6290 N N . HIS A 1 787 ? -39.108 41.899 -6.576 1.00 85.00 787 HIS A N 1
ATOM 6291 C CA . HIS A 1 787 ? -39.858 41.646 -7.823 1.00 85.00 787 HIS A CA 1
ATOM 6292 C C . HIS A 1 787 ? -39.121 40.770 -8.860 1.00 85.00 787 HIS A C 1
ATOM 6294 O O . HIS A 1 787 ? -39.771 40.081 -9.644 1.00 85.00 787 HIS A O 1
ATOM 6300 N N . CYS A 1 788 ? -37.779 40.703 -8.843 1.00 84.31 788 CYS A N 1
ATOM 6301 C CA . CYS A 1 788 ? -37.037 39.794 -9.732 1.00 84.31 788 CYS A CA 1
ATOM 6302 C C . CYS A 1 788 ? -37.107 38.325 -9.265 1.00 84.31 788 CYS A C 1
ATOM 6304 O O . CYS A 1 788 ? -37.214 38.045 -8.067 1.00 84.31 788 CYS A O 1
ATOM 6306 N N . ALA A 1 789 ? -36.955 37.379 -10.201 1.00 82.88 789 ALA A N 1
ATOM 6307 C CA . ALA A 1 789 ? -37.029 35.938 -9.929 1.00 82.88 789 ALA A CA 1
ATOM 6308 C C . ALA A 1 789 ? -36.094 35.474 -8.795 1.00 82.88 789 ALA A C 1
ATOM 6310 O O . ALA A 1 789 ? -36.505 34.727 -7.907 1.00 82.88 789 ALA A O 1
ATOM 6311 N N . ALA A 1 790 ? -34.856 35.977 -8.768 1.00 86.12 790 ALA A N 1
ATOM 6312 C CA . ALA A 1 790 ? -33.880 35.636 -7.737 1.00 86.12 790 ALA A CA 1
ATOM 6313 C C . ALA A 1 790 ? -34.304 36.109 -6.331 1.00 86.12 790 ALA A C 1
ATOM 6315 O O . ALA A 1 790 ? -34.104 35.391 -5.351 1.00 86.12 790 ALA A O 1
ATOM 6316 N N . CYS A 1 791 ? -34.932 37.288 -6.223 1.00 90.31 791 CYS A N 1
ATOM 6317 C CA . CYS A 1 791 ? -35.474 37.797 -4.959 1.00 90.31 791 CYS A CA 1
ATOM 6318 C C . CYS A 1 791 ? -36.677 36.981 -4.484 1.00 90.31 791 CYS A C 1
ATOM 6320 O O . CYS A 1 791 ? -36.746 36.658 -3.301 1.00 90.31 791 CYS A O 1
ATOM 6322 N N . ASN A 1 792 ? -37.581 36.606 -5.392 1.00 88.88 792 ASN A N 1
ATOM 6323 C CA . ASN A 1 792 ? -38.751 35.798 -5.046 1.00 88.88 792 ASN A CA 1
ATOM 6324 C C . ASN A 1 792 ? -38.353 34.403 -4.553 1.00 88.88 792 ASN A C 1
ATOM 6326 O O . ASN A 1 792 ? -38.816 33.979 -3.497 1.00 88.88 792 ASN A O 1
ATOM 6330 N N . LEU A 1 793 ? -37.433 33.719 -5.245 1.00 89.06 793 LEU A N 1
ATOM 6331 C CA . LEU A 1 793 ? -36.906 32.422 -4.799 1.00 89.06 793 LEU A CA 1
ATOM 6332 C C . LEU A 1 793 ? -36.250 32.526 -3.417 1.00 89.06 793 LEU A C 1
ATOM 6334 O O . LEU A 1 793 ? -36.544 31.738 -2.518 1.00 89.06 793 LEU A O 1
ATOM 6338 N N . ARG A 1 794 ? -35.400 33.539 -3.228 1.00 92.50 794 ARG A N 1
ATOM 6339 C CA . ARG A 1 794 ? -34.713 33.809 -1.961 1.00 92.50 794 ARG A CA 1
ATOM 6340 C C . ARG A 1 794 ? -35.685 34.065 -0.805 1.00 92.50 794 ARG A C 1
ATOM 6342 O O . ARG A 1 794 ? -35.501 33.479 0.263 1.00 92.50 794 ARG A O 1
ATOM 6349 N N . ALA A 1 795 ? -36.704 34.901 -1.018 1.00 93.44 795 ALA A N 1
ATOM 6350 C CA . ALA A 1 795 ? -37.716 35.240 -0.018 1.00 93.44 795 ALA A CA 1
ATOM 6351 C C . ALA A 1 795 ? -38.627 34.048 0.309 1.00 93.44 795 ALA A C 1
ATOM 6353 O O . ALA A 1 795 ? -38.847 33.753 1.482 1.00 93.44 795 ALA A O 1
ATOM 6354 N N . ASN A 1 796 ? -39.093 33.312 -0.704 1.00 92.62 796 ASN A N 1
ATOM 6355 C CA . ASN A 1 796 ? -39.919 32.118 -0.513 1.00 92.62 796 ASN A CA 1
ATOM 6356 C C . ASN A 1 796 ? -39.163 31.029 0.254 1.00 92.62 796 ASN A C 1
ATOM 6358 O O . ASN A 1 796 ? -39.695 30.480 1.217 1.00 92.62 796 ASN A O 1
ATOM 6362 N N . GLY A 1 797 ? -37.902 30.775 -0.111 1.00 94.38 797 GLY A N 1
ATOM 6363 C CA . GLY A 1 797 ? -37.041 29.847 0.620 1.00 94.38 797 GLY A CA 1
ATOM 6364 C C . GLY A 1 797 ? -36.826 30.273 2.073 1.00 94.38 797 GLY A C 1
ATOM 6365 O O . GLY A 1 797 ? -36.866 29.433 2.968 1.00 94.38 797 GLY A O 1
ATOM 6366 N N . LEU A 1 798 ? -36.645 31.575 2.330 1.00 95.81 798 LEU A N 1
ATOM 6367 C CA . LEU A 1 798 ? -36.473 32.088 3.691 1.00 95.81 798 LEU A CA 1
ATOM 6368 C C . LEU A 1 798 ? -37.755 31.919 4.513 1.00 95.81 798 LEU A C 1
ATOM 6370 O O . LEU A 1 798 ? -37.694 31.466 5.652 1.00 95.81 798 LEU A O 1
ATOM 6374 N N . ASN A 1 799 ? -38.910 32.246 3.935 1.00 96.00 799 ASN A N 1
ATOM 6375 C CA . ASN A 1 799 ? -40.205 32.099 4.595 1.00 96.00 799 ASN A CA 1
ATOM 6376 C C . ASN A 1 799 ? -40.506 30.632 4.916 1.00 96.00 799 ASN A C 1
ATOM 6378 O O . ASN A 1 799 ? -40.928 30.332 6.030 1.00 96.00 799 ASN A O 1
ATOM 6382 N N . HIS A 1 800 ? -40.230 29.718 3.982 1.00 95.38 800 HIS A N 1
ATOM 6383 C CA . HIS A 1 800 ? -40.377 28.280 4.205 1.00 95.38 800 HIS A CA 1
ATOM 6384 C C . HIS A 1 800 ? -39.444 27.793 5.323 1.00 95.38 800 HIS A C 1
ATOM 6386 O O . HIS A 1 800 ? -39.897 27.138 6.259 1.00 95.38 800 HIS A O 1
ATOM 6392 N N . TYR A 1 801 ? -38.169 28.193 5.291 1.00 96.69 801 TYR A N 1
ATOM 6393 C CA . TYR A 1 801 ? -37.214 27.848 6.341 1.00 96.69 801 TYR A CA 1
ATOM 6394 C C . TYR A 1 801 ? -37.648 28.351 7.726 1.00 96.69 801 TYR A C 1
ATOM 6396 O O . TYR A 1 801 ? -37.573 27.620 8.709 1.00 96.69 801 TYR A O 1
ATOM 6404 N N . LEU A 1 802 ? -38.111 29.601 7.823 1.00 94.94 802 LEU A N 1
ATOM 6405 C CA . LEU A 1 802 ? -38.541 30.190 9.093 1.00 94.94 802 LEU A CA 1
ATOM 6406 C C . LEU A 1 802 ? -39.857 29.597 9.614 1.00 94.94 802 LEU A C 1
ATOM 6408 O O . LEU A 1 802 ? -40.048 29.575 10.829 1.00 94.94 802 LEU A O 1
ATOM 6412 N N . ALA A 1 803 ? -40.737 29.125 8.727 1.00 95.81 803 ALA A N 1
ATOM 6413 C CA . ALA A 1 803 ? -42.005 28.503 9.099 1.00 95.81 803 ALA A CA 1
ATOM 6414 C C . ALA A 1 803 ? -41.816 27.129 9.762 1.00 95.81 803 ALA A C 1
ATOM 6416 O O . ALA A 1 803 ? -42.517 26.830 10.726 1.00 95.81 803 ALA A O 1
ATOM 6417 N N . ASP A 1 804 ? -40.855 26.323 9.293 1.00 93.88 804 ASP A N 1
ATOM 6418 C CA . ASP A 1 804 ? -40.547 25.010 9.876 1.00 93.88 804 ASP A CA 1
ATOM 6419 C C . ASP A 1 804 ? -39.041 24.708 9.866 1.00 93.88 804 ASP A C 1
ATOM 6421 O O . ASP A 1 804 ? -38.522 23.886 9.106 1.00 93.88 804 ASP A O 1
ATOM 6425 N N . LYS A 1 805 ? -38.309 25.383 10.759 1.00 94.81 805 LYS A N 1
ATOM 6426 C CA . LYS A 1 805 ? -36.855 25.206 10.873 1.00 94.81 805 LYS A CA 1
ATOM 6427 C C . LYS A 1 805 ? -36.457 23.761 11.153 1.00 94.81 805 LYS A C 1
ATOM 6429 O O . LYS A 1 805 ? -35.448 23.298 10.630 1.00 94.81 805 LYS A O 1
ATOM 6434 N N . ALA A 1 806 ? -37.204 23.067 12.010 1.00 92.81 806 ALA A N 1
ATOM 6435 C CA . ALA A 1 806 ? -36.836 21.729 12.450 1.00 92.81 806 ALA A CA 1
ATOM 6436 C C . ALA A 1 806 ? -36.922 20.733 11.289 1.00 92.81 806 ALA A C 1
ATOM 6438 O O . ALA A 1 806 ? -35.942 20.037 11.023 1.00 92.81 806 ALA A O 1
ATOM 6439 N N . ALA A 1 807 ? -38.043 20.719 10.559 1.00 94.75 807 ALA A N 1
ATOM 6440 C CA . ALA A 1 807 ? -38.213 19.813 9.430 1.00 94.75 807 ALA A CA 1
ATOM 6441 C C . ALA A 1 807 ? -37.209 20.104 8.308 1.00 94.75 807 ALA A C 1
ATOM 6443 O O . ALA A 1 807 ? -36.567 19.178 7.809 1.00 94.75 807 ALA A O 1
ATOM 6444 N N . VAL A 1 808 ? -37.007 21.381 7.961 1.00 95.69 808 VAL A N 1
ATOM 6445 C CA . VAL A 1 808 ? -36.087 21.774 6.881 1.00 95.69 808 VAL A CA 1
ATOM 6446 C C . VAL A 1 808 ? -34.628 21.463 7.244 1.00 95.69 808 VAL A C 1
ATOM 6448 O O . VAL A 1 808 ? -33.879 20.973 6.400 1.00 95.69 808 VAL A O 1
ATOM 6451 N N . VAL A 1 809 ? -34.205 21.658 8.502 1.00 94.31 809 VAL A N 1
ATOM 6452 C CA . VAL A 1 809 ? -32.860 21.249 8.958 1.00 94.31 809 VAL A CA 1
ATOM 6453 C C . VAL A 1 809 ? -32.696 19.733 8.892 1.00 94.31 809 VAL A C 1
ATOM 6455 O O . VAL A 1 809 ? -31.647 19.260 8.459 1.00 94.31 809 VAL A O 1
ATOM 6458 N N . THR A 1 810 ? -33.705 18.958 9.297 1.00 93.94 810 THR A N 1
ATOM 6459 C CA . THR A 1 810 ? -33.651 17.494 9.209 1.00 93.94 810 THR A CA 1
ATOM 6460 C C . THR A 1 810 ? -33.540 17.021 7.760 1.00 93.94 810 THR A C 1
ATOM 6462 O O . THR A 1 810 ? -32.677 16.191 7.471 1.00 93.94 810 THR A O 1
ATOM 6465 N N . ALA A 1 811 ? -34.341 17.572 6.846 1.00 93.19 811 ALA A N 1
ATOM 6466 C CA . ALA A 1 811 ? -34.278 17.250 5.420 1.00 93.19 811 ALA A CA 1
ATOM 6467 C C . ALA A 1 811 ? -32.909 17.615 4.814 1.00 93.19 811 ALA A C 1
ATOM 6469 O O . ALA A 1 811 ? -32.260 16.779 4.179 1.00 93.19 811 ALA A O 1
ATOM 6470 N N . MET A 1 812 ? -32.402 18.815 5.117 1.00 94.88 812 MET A N 1
ATOM 6471 C CA . MET A 1 812 ? -31.070 19.258 4.700 1.00 94.88 812 MET A CA 1
ATOM 6472 C C . MET A 1 812 ? -29.968 18.319 5.217 1.00 94.88 812 MET A C 1
ATOM 6474 O O . MET A 1 812 ? -29.096 17.915 4.446 1.00 94.88 812 MET A O 1
ATOM 6478 N N . LYS A 1 813 ? -30.008 17.907 6.491 1.00 92.75 813 LYS A N 1
ATOM 6479 C CA . LYS A 1 813 ? -29.031 16.965 7.071 1.00 92.75 813 LYS A CA 1
ATOM 6480 C C . LYS A 1 813 ? -29.070 15.595 6.401 1.00 92.75 813 LYS A C 1
ATOM 6482 O O . LYS A 1 813 ? -28.017 15.031 6.122 1.00 92.75 813 LYS A O 1
ATOM 6487 N N . GLN A 1 814 ? -30.261 15.083 6.090 1.00 91.06 814 GLN A N 1
ATOM 6488 C CA . GLN A 1 814 ? -30.416 13.815 5.370 1.00 91.06 814 GLN A CA 1
ATOM 6489 C C . GLN A 1 814 ? -29.785 13.871 3.974 1.00 91.06 814 GLN A C 1
ATOM 6491 O O . GLN A 1 814 ? -29.095 12.933 3.581 1.00 91.06 814 GLN A O 1
ATOM 6496 N N . LYS A 1 815 ? -29.970 14.979 3.248 1.00 89.44 815 LYS A N 1
ATOM 6497 C CA . LYS A 1 815 ? -29.415 15.161 1.897 1.00 89.44 815 LYS A CA 1
ATOM 6498 C C . LYS A 1 815 ? -27.910 15.445 1.885 1.00 89.44 815 LYS A C 1
ATOM 6500 O O . LYS A 1 815 ? -27.221 15.040 0.953 1.00 89.44 815 LYS A O 1
ATOM 6505 N N . THR A 1 816 ? -27.392 16.140 2.899 1.00 83.38 816 THR A N 1
ATOM 6506 C CA . THR A 1 816 ? -25.973 16.548 2.977 1.00 83.38 816 THR A CA 1
ATOM 6507 C C . THR A 1 816 ? -25.086 15.588 3.772 1.00 83.38 816 THR A C 1
ATOM 6509 O O . THR A 1 816 ? -23.863 15.671 3.669 1.00 83.38 816 THR A O 1
ATOM 6512 N N . GLY A 1 817 ? -25.670 14.700 4.582 1.00 83.12 817 GLY A N 1
ATOM 6513 C CA . GLY A 1 817 ? -24.938 13.819 5.498 1.00 83.12 817 GLY A CA 1
ATOM 6514 C C . GLY A 1 817 ? -24.322 14.536 6.709 1.00 83.12 817 GLY A C 1
ATOM 6515 O O . GLY A 1 817 ? -23.434 13.982 7.357 1.00 83.12 817 GLY A O 1
ATOM 6516 N N . LEU A 1 818 ? -24.748 15.770 7.009 1.00 78.88 818 LEU A N 1
ATOM 6517 C CA . LEU A 1 818 ? -24.282 16.544 8.166 1.00 78.88 818 LEU A CA 1
ATOM 6518 C C . LEU A 1 818 ? -24.992 16.093 9.457 1.00 78.88 818 LEU A C 1
ATOM 6520 O O . LEU A 1 818 ? -26.193 15.829 9.447 1.00 78.88 818 LEU A O 1
ATOM 6524 N N . GLN A 1 819 ? -24.250 16.017 10.571 1.00 60.84 819 GLN A N 1
ATOM 6525 C CA . GLN A 1 819 ? -24.768 15.603 11.888 1.00 60.84 819 GLN A CA 1
ATOM 6526 C C . GLN A 1 819 ? -25.486 16.724 12.632 1.00 60.84 819 GLN A C 1
ATOM 6528 O O . GLN A 1 819 ? -25.052 17.900 12.571 1.00 60.84 819 GLN A O 1
#

Radius of gyration: 34.04 Å; chains: 1; bounding box: 82×79×97 Å

Organism: NCBI:txid59203

Sequence (819 aa):
MRLLNRLNQYQRLWQPSAGEMQYVTVSELAERCFCSERHLRTLLRQAQQAGWLKWEAQSGRGKRGRLQFLVTPESLRTAMMEQALEKGQQLNVLELAQLAPGELRAMLQPFMGGQWQNDTPTLRIPYYRPLDPLHPGFLPGRAEQHLAGQVFSGLTRFDRDSQYPCGDLAHHWDVSVDGLRWDFYIRSTLHWHNGDTVDTSQLHERLERLLNLPALNKLFISVARITITHPQCLTFFLHRPDYWLAHRLASYCSALAHPDQPLIGTGPFRLALFTPELVRLESHDYYHLSHPLLKAIEFWITPQLFAQDLGTSCRHPVQIAIGKPEELATLSQVSSGISLGFCYLTIRKGSRLNVQQARRLVHIIHHSSLLKTLPVDENLITPSQALLPGWIIPQWLDVDETPLPKKLTLAYHLPIELHTMAEQLRHYLATLGCELTLIFHNAKNWDNCPALAQADLMMGDRLIGEAPEYTLEQWLRCDQIWPHVLDAPAFSHLQATLDALQIQPNEKDRRAALQRVFAGLMDDATLTPLFNYHYRISAPPGVNGVRLTPAAGLNLAKPGSRRLRSEEAGRYYPHALPYWLSSFIRITMKRAVVVFSGGQDSTTCLAQALHQYDEVHCVTFDYGQRHRAEIDVARSLALKLGVRAHKMLDVTLLNELAVSSLTRDSIPVPDYEPNADGIPNTFVPGRNILFLTLAAIYAYQVKAEAVITGVCETDFSGYPDCRDEFVKALNRAVNLGMAKDIRFETPLMWLDKAETWALADYWGKLNLVREETLTCYNGIKGDGCGHCAACNLRANGLNHYLADKAAVVTAMKQKTGLQ

Secondary structure (DSSP, 8-state):
-HHHHHHHHHHHHHGGGTT--EEE-HHHHHHHTTS-HHHHHHHHHHHHHTTSEEEEPPSSTTPPEEEEESS-HHHHHHHHHHHHHHTT-HHHHHHHT-S-HHHHHHHHGGG-EEEEETTEEEEEEEESSPPPPP-SS--SSHHHHHHHHHH-B-SEEE-TTT-SEEESSEEEEEE-TTS-EEEEEE-TT-B-TTSPBPPHHHHHHHHHHHHTSHHHHHHTTTEEEEEEEETTEEEEEESS--TTHHHHHHSGGG-B--SS-TT--SSSEEEEEE-SSEEEEEE-TT-SSPPPS-SEEEEEE-TTTT-TTS-GGGSSTTEEE-S-HHHHTT-EEEEEEEEEEEEEEEE--SSSS-HHHHHHHHHHHHHSGGGTT--S-TTSEEE-SBSSTT-BPP--SS-TTSPPPSEEEEEEESSHHHHHHHHHHHHHHHHTT-EEEEEEE-SSS-TT-GGGGT-SEEEEEE---SSHHHHHHHHHHH-TTHHHHS-HHHHHHHHHHHHHHHT---HHHHHHHHHHHHHHHHHTTSEEEEEEEEEEEEE-TT-----B-TTS-B--S----PPP--SS-------PPPTTSSSS------EEEEE--SSHHHHHHHHHHHHH-SEEEEEEEES--S-THHHHHHHHHHHHTT-SEEEEEE-TTHHHH---TTT-TTSPPPBP-TT--SS-TT--TTHHHHHHHHHHHHHHHHT-SEEE----SSS----GGGSHHHHHHHHHHHHHHHTS--EEE-TTTT--HHHHHHHHHHTT-HHHHHHH----TT---TT--SSBHHHHHHHHHHHHHHH-HHHHHHHHHHHHT--

Foldseek 3Di:
DVLLLLLVLVQLQCVVPVQDKDFADLVVSCVSSVHDSVVSVVSQVVCVVVVQWDWADDPDPPGTIIIGGPDGSLRSLLVQLVVCVLVVNVVVNVVSLPDDLVSSCVSCQQVAAFDQRVNATEHEFEDAFFDDDAFAADDLDLQSLVVLQQFFFFQWAADLPPLDTAGFQFNHWDADPQLQKIKGFGDQLFAKLVGHGDWPVQVQVQQVVLCPPPLNVLVVVQFPHWDCPDRGIIMTGGPAHFLCVSVSRRGSNNTGAGPVGRQIHRHQWGFPDHDRQKTKIAGRPSRPDAHFPHGMYMHGYRNPPCDPPDDQPPLDPFETETDGPVQSVVWDFQEKDWFLKFKKKFFADDPQAHLLLLLLLVCCLQVPCLLVPQPHPDAFKAFDQANGVPLGQDDDPPSPPDQHGQEFEEEEEDDCSVVSSLVSSQVVVVVSNHHYHYHYDHDQACPPPPCLQPGRMYIHIAQAASNRLSSVLSCLRRGPNNCSRDPPVVNVVSVVLSSVLRNDNDPVVSSVSSSVVVSVCSSSSRMDTTITGMHTYIYGPQWADFYQGSSRDTPRRDGDGDPPDPPPPPDDDDDDDDPPPPPPDPPVWAEEEQAFQLALLSLLQVLVCVVVTRAYEYEYEPLQFPDCLSVVLRVVSCVVSPHPYYHYHYNVVLCVVWDACGRDPVRDQDWDDPDDDDQHSRDRPCVLVVSVLVSLVVCVVVVHQEYEYRAEVQADNVHPCSAPVNQVVSQVVSCVVVVHRHYYHHQCHNPALLLSLLSCVVSVNNVCNQQRGAQESVSDGHCYDCTHPSSVSNVVSVVVCVVCVPVSNVVSCVVNVPD

pLDDT: mean 82.1, std 18.44, range [23.91, 98.69]

InterPro domains:
  IPR000914 Solute-binding protein family 5 domain [PF00496] (168-303)
  IPR014729 Rossmann-like alpha/beta/alpha sandwich fold [G3DSA:3.40.50.620] (588-819)
  IPR018317 Queuosine biosynthesis protein QueC [MF_01633] (590-807)
  IPR018317 Queuosine biosynthesis protein QueC [PF06508] (591-801)
  IPR018317 Queuosine biosynthesis protein QueC [PTHR42914] (589-806)
  IPR018317 Queuosine biosynthesis protein QueC [TIGR00364] (592-794)
  IPR018317 Queuosine biosynthesis protein QueC [cd01995] (590-801)
  IPR025370 Transcriptional regulator SgrR, N-terminal HTH domain [PF12793] (7-119)